Protein AF-0000000065951188 (afdb_homodimer)

Secondary structure (DSSP, 8-state):
-------PPP--HHHHHHHHHHHHHHHHHHHHHHHHH--SHHHHTT--EEEEEEETTS-EEEE-TTS-HHHHTTHHHHHHHHHHHHHHTT----TT-EEEE--GGGT-SSTTEEEEEEEEEETTEEEEEEEEEEE-S-SS-SSSSSS------SGGGG-----SEEEEETTEE-HHHHHHHHHT-SSHHHHHHHHHHHHHHHHHHHHHHHHHHHHH-HHHHHHHHHHHHHHHHHHHHHHHHTSPSEEEEEEEEEEE-TT-S-GGGEEEEEEEEEEEETTEEEEE-TTPPBP-TTSTT---IIIIIHHHHHHHHHHHHS-HHHH-----SGGGGTTEEEE--TTBTTBPPTTS--TT-HHHHHHHHHHHHHHHTTT-GGG-BSPPBPPEEEEEEEEETTEEEEEEEEE-BBPPPBTTBPPPSSB--TT---PPPPHHHHHHHSSEEEEEEEEPSS-PPPSSBPPPPPEEEEEEESSSEEEEEEE--SSSPPPPBTTPPP-B--EEEEE-TTT-PEEEE-SEEEEEEE-TT-EEEEE--BPPPBS-GGGS-HHHHHHHHHTTSS-HHHHHHHH---B-TTS-B-HHHHHHHHH-/-------PPP--HHHHHHHHHHHHHHHHHHHHHHHHH--SHHHHTT--EEEEEEETTS-EEEE-TTS-HHHHTTHHHHHHHHHHHHHHTT----TT-EEEE--GGGT-SSTTEEEEEEEEEETTEEEEEEEEEEE-S-SS-SSSSSS------SGGGG----SSEEEEETTEE-HHHHHHHHHT-SSHHHHHHHHHHHHHHHHHHHHHHHHHHHHH-HHHHHHHHHHHHHHHHHHHHHHHHTSPSEEEEEEEEEEE-TT-S-GGGEEEEEEEEEEEETTEEEEE-TTPPBP-TTSTT---IIIIIHHHHHHHHHHHHS-HHHH-----SGGGGTTEEEE--TTBTTBPPTTS--TT-HHHHHHHHHHHHHHHTTT-GGG-BSPPBPPEEEEEEEEETTEEEEEEEEE-BBPPPBTTBPPPSSB--TT---PPPPHHHHHHHSSEEEEEEEEPSS-PPPSSBPPPPPEEEEEEESSSEEEEEEE--SSSPPPPBTTPPP-B--EEEEE-TTT-PEEEE-SEEEEEEE-TT-EEEEE--BPPPBS-GGGS-HHHHHHHHHTTSS-HHHHHHHH---B-TTS-B-HHHHHHHHH-

GO terms:
  GO:0016810 hydrolase activity, acting on carbon-nitrogen (but not peptide) bonds (F, IDA)

Organism: Pseudomonas sp. (strain NS671) (NCBI:txid29441)

pLDDT: mean 92.4, std 9.3, range [25.02, 98.88]

Nearest PDB structures (foldseek):
  5m45-assembly2_G  TM=9.048E-01  e=1.037E-41  Xanthobacter autotrophicus Py2
  6yra-assembly2_D  TM=8.981E-01  e=4.376E-41  Pseudomonas 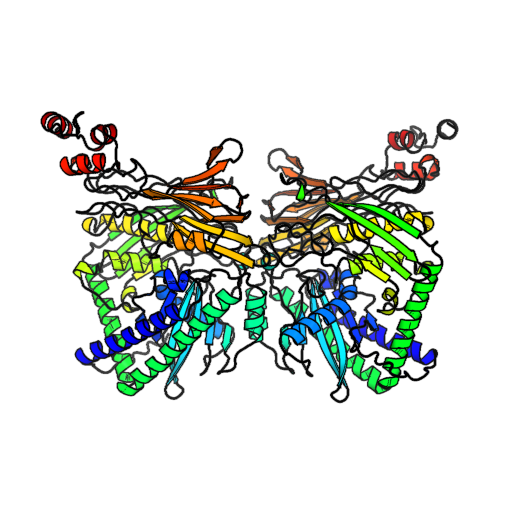jessenii
  5l9w-assembly1_A  TM=8.797E-01  e=6.246E-40  Aromatoleum aromaticum EbN1
  5svc-assembly1_D  TM=8.847E-01  e=2.854E-38  Xanthobacter autotrophicus Py2
  5svb-assembly1_D  TM=8.458E-01  e=1.491E-35  Xanthobacter autotrophicus Py2

Sequence (1184 aa):
MSKIHTDLKKIDPITVQVVLGSLENVAVEMGHKLARMSYSSIIRESEDFGCALVDVRGQQLCESSHSTPLQSGPIPGYIKGIREIMEDRNDTFNQGDVIMHNSPYHGASHGPDVGFCIPVFYKDELIGFSVTTAHHLDIGSSTPGSCGIVDAVDAYAEGLQFKAIKVYDQGVKNRYVWDILKDNIRAPKLVVGDMEAQIAAARIGAQRYIEIIEKYGLDTVQAASEELMNYSEKMMRDAIKKLPDGEYTAEGFLDGYLDSDDPAKKDLRINVTVKVDGSDLTVDLTGTSPQVTDKPINMPLLGTVDIAIYLTLRSILLDSTVYGNFPQNSGLIRPIKIVAPKGTLCNPIFPAPTIARFNSGNAVADTLMKALAQVVPHQVSAGVGNLQVVAFSGQSNENYWVYMDIMEGSYGGRYGKDGMDAVDTLYANTRNNPIEDIESHYPLRVNRYELRDNDSAPGKWRGGIGSIREVSFLADGSFSVEADGHKYAPWGFDDGQDGYVGSLSIRDNETNELVQLPSKLPNRHAQSGSTIQLVGPCGGGYGNPLEREPEKVLSDYLDGFITKEKALVEYGVTITDSEEIDYEKTNELRKVMSKIHTDLKKIDPITVQVVLGSLENVAVEMGHKLARMSYSSIIRESEDFGCALVDVRGQQLCESSHSTPLQSGPIPGYIKGIREIMEDRNDTFNQGDVIMHNSPYHGASHGPDVGFCIPVFYKDELIGFSVTTAHHLDIGSSTPGSCGIVDAVDAYAEGLQFKAIKVYDQGVKNRYVWDILKDNIRAPKLVVGDMEAQIAAARIGAQRYIEIIEKYGLDTVQAASEELMNYSEKMMRDAIKKLPDGEYTAEGFLDGYLDSDDPAKKDLRINVTVKVDGSDLTVDLTGTSPQVTDKPINMPLLGTVDIAIYLTLRSILLDSTVYGNFPQNSGLIRPIKIVAPKGTLCNPIFPAPTIARFNSGNAVADTLMKALAQVVPHQVSAGVGNLQVVAFSGQSNENYWVYMDIMEGSYGGRYGKDGMDAVDTLYANTRNNPIEDIESHYPLRVNRYELRDNDSAPGKWRGGIGSIREVSFLADGSFSVEADGHKYAPWGFDDGQDGYVGSLSIRDNETNELVQLPSKLPNRHAQSGSTIQLVGPCGGGYGNPLEREPEKVLSDYLDGFITKEKALVEYGVTITDSEEIDYEKTNELRKV

InterPro domains:
  IPR003692 Hydantoinase B/oxoprolinase [PF02538] (12-545)
  IPR045079 Oxoprolinase-like [PTHR11365] (10-503)

Radius of gyration: 34.6 Å; Cα contacts (8 Å, |Δi|>4): 3340; chains: 2; bounding box: 77×98×85 Å

Solvent-accessible surface area (backbone atoms only — not comparable to full-atom values): 55674 Å² total; per-residue (Å²): 131,81,77,77,74,67,85,66,68,92,74,60,69,65,58,34,50,52,51,48,51,52,47,36,49,40,16,38,50,24,41,52,47,26,33,70,52,28,68,41,56,55,35,43,70,26,30,42,23,12,21,30,39,26,38,66,87,36,43,38,68,24,45,18,86,68,31,26,59,60,34,39,57,18,45,38,31,33,48,50,25,35,51,52,53,31,55,76,64,73,53,79,91,48,68,49,28,32,28,35,31,14,36,29,93,35,10,16,45,22,46,39,34,40,29,38,40,27,58,29,65,58,96,89,34,77,56,22,32,9,33,21,26,34,58,35,65,48,44,27,22,41,50,85,36,48,46,16,47,49,62,26,42,23,43,45,13,58,20,62,46,36,75,55,33,58,49,17,59,60,62,42,72,38,61,61,59,53,49,41,53,44,65,33,25,86,53,32,69,48,45,50,42,30,49,50,20,37,50,54,19,17,50,50,33,34,53,51,50,51,50,51,30,71,72,63,32,59,68,49,52,52,31,33,51,49,49,52,25,51,50,32,27,48,54,42,26,55,45,42,47,71,47,75,68,44,75,31,66,29,71,33,71,41,33,53,40,75,86,50,91,49,68,84,45,25,70,37,44,41,26,32,31,40,34,36,55,60,45,36,36,34,44,33,30,66,80,33,31,64,40,45,60,55,29,8,53,17,26,27,34,50,18,30,42,51,44,25,47,52,52,44,49,42,56,48,64,52,32,45,89,78,70,39,90,66,81,65,37,52,19,53,49,67,47,53,44,77,42,54,56,79,47,13,29,54,16,50,50,87,54,39,8,32,57,37,24,64,55,51,36,45,45,52,30,50,20,44,50,56,18,46,34,79,79,42,52,72,57,35,58,21,24,50,13,43,41,37,32,35,18,39,35,38,62,60,88,94,39,72,49,71,46,80,43,67,44,35,2,3,31,11,1,24,69,95,37,59,19,51,56,51,32,52,48,82,66,46,71,59,56,76,77,56,67,68,59,48,49,72,74,40,66,40,41,78,79,38,79,44,69,49,73,49,48,49,12,49,14,40,16,30,13,2,34,6,30,32,38,26,41,30,29,71,39,55,33,31,35,14,25,36,34,39,24,56,76,52,45,16,43,37,29,75,70,15,33,49,22,36,48,23,49,35,28,35,39,36,83,87,77,65,41,74,41,80,48,63,48,54,34,63,62,42,78,35,52,54,70,33,32,35,38,40,36,31,8,7,0,0,0,19,28,41,21,63,69,30,54,61,67,56,52,51,48,36,37,75,72,44,35,35,46,69,64,47,35,34,74,62,35,31,32,41,63,44,96,87,72,41,77,38,62,69,62,18,51,57,55,60,72,106,131,81,79,76,75,68,83,65,68,92,74,57,70,66,58,34,50,52,51,49,52,53,46,36,49,39,15,38,50,23,41,52,46,26,34,71,53,28,68,39,58,55,35,44,70,28,29,41,23,12,21,31,38,25,38,66,88,36,43,38,68,23,46,17,85,69,31,26,58,60,35,39,58,17,46,38,32,34,48,51,26,34,51,53,53,31,54,76,64,74,52,80,92,47,68,47,29,32,29,34,32,13,36,28,92,33,8,17,43,21,46,38,34,39,30,39,40,26,59,27,65,59,97,90,34,77,56,22,33,10,31,21,26,33,60,34,64,50,43,26,21,43,49,86,38,48,47,16,47,50,63,25,42,22,43,46,13,57,19,62,45,36,76,54,34,58,48,17,58,59,62,42,70,38,62,60,58,53,51,42,51,44,65,33,25,87,54,31,70,46,46,51,43,30,50,51,20,37,49,54,20,19,49,49,34,34,52,52,51,51,50,51,30,70,72,62,32,61,68,51,51,54,32,33,50,51,51,53,26,49,48,33,27,48,52,44,26,54,44,41,45,71,46,76,67,46,76,32,65,28,72,33,70,42,33,55,40,75,84,50,90,50,68,87,47,23,69,37,43,41,25,32,31,42,34,36,54,62,46,36,37,35,44,33,31,64,78,32,31,63,39,44,59,55,29,8,53,17,26,26,34,49,18,29,43,50,44,24,47,51,51,47,49,42,55,47,62,53,33,45,91,79,69,39,88,67,80,64,38,52,21,55,51,67,47,53,45,78,43,55,57,77,46,13,31,53,16,49,50,88,53,39,8,33,57,37,26,65,55,51,36,43,44,52,30,51,20,44,49,56,16,46,33,79,79,43,53,73,57,35,57,21,25,50,13,43,41,38,32,35,16,39,35,38,62,60,88,93,41,74,48,72,46,80,44,67,43,35,1,3,31,12,1,24,70,93,36,60,19,50,55,51,33,51,49,83,66,45,70,58,57,74,76,56,66,68,57,48,46,72,73,38,65,40,42,78,79,39,80,46,69,49,75,48,48,50,12,49,14,38,17,30,13,2,33,6,31,32,39,27,42,30,29,70,40,55,31,29,34,14,25,37,36,38,24,54,76,52,46,16,41,37,28,75,71,15,33,50,22,36,47,22,51,36,30,34,39,36,82,86,77,66,41,75,41,80,47,64,47,54,33,62,63,43,77,37,50,54,68,32,34,36,36,40,36,31,8,5,0,0,0,18,27,41,21,63,69,30,54,63,68,57,54,50,50,37,36,76,72,44,35,35,46,70,64,47,35,34,74,62,35,30,32,40,62,44,97,87,71,42,76,38,60,70,61,19,51,56,54,58,72,105

Foldseek 3Di:
DPPPPPPADDADPVLLVVLLVLQQVLQQQLLVLLLVQADDCCCNPFVAKKKFWAWPQLWTLAIHPSYFLLHHVQSSQQVQLLVVVCVVVVHDADAQWWWKFADLQRRAFARQWIKIWHFADDPRHGTTIIMMIGGHQKQQALDGGLELAWFAQWAPRNHDGGRGHTCTDNNRGPVVVLVVRQVRIQCSVNRVSSVVSRVVSSVSSSVSVNVSCVVQNSSSSVSSSVVLLQVLLVLQLVLLQVFDFDKFKFKFWWQFFVPDPDPLRGGWMFIWIWGRDRSAIETERPPGRFADQGTAQATAQRSQQLSLLLQLSCCQRPPCVVNNDGGDIPSNCVRYHYHDDERHSNHYDPTRHHSHHQQVSVRSNQRNLVRCCVGRVQSGFFFKWWKKKKWWWDDDPPHIDIDIFIFAIWTHFHVPAAIAARAHDRSDHTDGDDQVVPVVPAQKHKPDWAWDFAFWWFALHIWYTGIKIKMFGQAKIWMGMAATQQPPFTCAEAQTHTGFGKFKWKQDPVPRDTHTDTRGGRTGIDGHGIMMMITIITHIYYHQLLNHDLVVLLVCCVVRNHDQVCCCPRHQWHADPVSHTPPVSSVVSSVD/DPPPPPPADDDDPVLLVVLLVLQQVLQQQLLVLLLVQADDCCCNPWVAKKKFWAWPVLWTLAIHPSYFLLHHVQSSQQVQLLVVVCVVVVHDADAQWWWKFADLQRRAFARQWIKIWHFADDPRHGTTIIMMIGGHQKQQALDGGLELAWFAQWAPRNHDGGRGHTCTDNNRGPVVVLVVRQVRIQCSVNRVSSVVSRVVSSVSSSVSVNVSCVVQNSSSSVSSSVVLLQVLLVLQLVLLQVFDFDKFKFKFWWQFFVPDPDPLRGGWMFIWIWGRDRSAIETERPPGRFADQGTAQATAQRSQQLSLLLQLSCCQRPPCVVNNDGGDIPSNCVRYHYHDDERHSNHYDPTRHHSHHQQVSVRSNQRSLVRCCVTRVQSGFFFKWWKKWKWWWDDDPPHIDIDIFIFAIWTHFHVPAAIAARAHDRSDHTDGDDQVVPVVPAQKHKPDWAWDFAFWWFALHIWYTGIKIKMFGQAKIWMGMAATQQPPFTCAEAQTHTGFGKFKWKQDPVPRDTHTDTRTGRTGIDGHGIMMMITIITHIYYHQLLNHDLVVLLVCCVVRNHDQVCCCPRHQWHADPVSDTPVVSSVVSSVD

Structure (mmCIF, N/CA/C/O backbone):
data_AF-0000000065951188-model_v1
#
loop_
_entity.id
_entity.type
_entity.pdbx_description
1 polymer 'Putative D-/L-hydantoinase subunit B'
#
loop_
_atom_site.group_PDB
_atom_site.id
_atom_site.type_symbol
_atom_site.label_atom_id
_atom_site.label_alt_id
_atom_site.label_comp_id
_atom_site.label_asym_id
_atom_site.label_entity_id
_atom_site.label_seq_id
_atom_site.pdbx_PDB_ins_code
_atom_site.Cartn_x
_atom_site.Cartn_y
_atom_site.Cartn_z
_atom_site.occupancy
_atom_site.B_iso_or_equiv
_atom_site.auth_seq_id
_atom_site.auth_comp_id
_atom_site.auth_asym_id
_atom_site.auth_atom_id
_atom_site.pdbx_PDB_model_num
ATOM 1 N N . MET A 1 1 ? -26.094 29.781 -5.23 1 25.14 1 MET A N 1
ATOM 2 C CA . MET A 1 1 ? -26.156 29.609 -3.781 1 25.14 1 MET A CA 1
ATOM 3 C C . MET A 1 1 ? -27 30.703 -3.137 1 25.14 1 MET A C 1
ATOM 5 O O . MET A 1 1 ? -26.656 31.891 -3.217 1 25.14 1 MET A O 1
ATOM 9 N N . SER A 1 2 ? -28.359 30.484 -3.201 1 27.8 2 SER A N 1
ATOM 10 C CA . SER A 1 2 ? -29.375 31.391 -2.684 1 27.8 2 SER A CA 1
ATOM 11 C C . SER A 1 2 ? -29 31.906 -1.297 1 27.8 2 SER A C 1
ATOM 13 O O . SER A 1 2 ? -28.562 31.141 -0.44 1 27.8 2 SER A O 1
ATOM 15 N N . LYS A 1 3 ? -28.641 33.062 -1.293 1 39.16 3 LYS A N 1
ATOM 16 C CA . LYS A 1 3 ? -28.453 33.844 -0.078 1 39.16 3 LYS A CA 1
ATOM 17 C C . LYS A 1 3 ? -29.594 33.656 0.905 1 39.16 3 LYS A C 1
ATOM 19 O O . LYS A 1 3 ? -30.703 34.156 0.697 1 39.16 3 LYS A O 1
ATOM 24 N N . ILE A 1 4 ? -29.719 32.438 1.547 1 35.75 4 ILE A N 1
ATOM 25 C CA . ILE A 1 4 ? -30.719 32.312 2.602 1 35.75 4 ILE A CA 1
ATOM 26 C C . ILE A 1 4 ? -30.547 33.438 3.625 1 35.75 4 ILE A C 1
ATOM 28 O O . ILE A 1 4 ? -29.562 33.438 4.375 1 35.75 4 ILE A O 1
ATOM 32 N N . HIS A 1 5 ? -30.781 34.562 3.379 1 38.03 5 HIS A N 1
ATOM 33 C CA . HIS A 1 5 ? -30.938 35.625 4.363 1 38.03 5 HIS A CA 1
ATOM 34 C C . HIS A 1 5 ? -31.938 35.25 5.441 1 38.03 5 HIS A C 1
ATOM 36 O O . HIS A 1 5 ? -33.156 35.438 5.27 1 38.03 5 HIS A O 1
ATOM 42 N N . THR A 1 6 ? -31.859 34.125 6.078 1 41.78 6 THR A N 1
ATOM 43 C CA . THR A 1 6 ? -32.812 33.906 7.152 1 41.78 6 THR A CA 1
ATOM 44 C C . THR A 1 6 ? -32.719 35.031 8.195 1 41.78 6 THR A C 1
ATOM 46 O O . THR A 1 6 ? -31.641 35.344 8.664 1 41.78 6 THR A O 1
ATOM 49 N N . ASP A 1 7 ? -33.594 35.875 8.211 1 48.75 7 ASP A N 1
ATOM 50 C CA . ASP A 1 7 ? -33.844 36.906 9.234 1 48.75 7 ASP A CA 1
ATOM 51 C C . ASP A 1 7 ? -33.625 36.312 10.633 1 48.75 7 ASP A C 1
ATOM 53 O O . ASP A 1 7 ? -34.438 35.531 11.117 1 48.75 7 ASP A O 1
ATOM 57 N N . LEU A 1 8 ? -32.469 36.219 11.078 1 60.25 8 LEU A N 1
ATOM 58 C CA . LEU A 1 8 ? -32.156 35.625 12.383 1 60.25 8 LEU A CA 1
ATOM 59 C C . LEU A 1 8 ? -32.656 36.531 13.5 1 60.25 8 LEU A C 1
ATOM 61 O O . LEU A 1 8 ? -32.656 37.75 13.359 1 60.25 8 LEU A O 1
ATOM 65 N N . LYS A 1 9 ? -33.469 36.094 14.555 1 66.44 9 LYS A N 1
ATOM 66 C CA . LYS A 1 9 ? -34 36.688 15.766 1 66.44 9 LYS A CA 1
ATOM 67 C C . LYS A 1 9 ? -32.938 37.438 16.531 1 66.44 9 LYS A C 1
ATOM 69 O O . LYS A 1 9 ? -31.781 37 16.609 1 66.44 9 LYS A O 1
ATOM 74 N N . LYS A 1 10 ? -33.156 38.719 16.953 1 78.12 10 LYS A N 1
ATOM 75 C CA . LYS A 1 10 ? -32.281 39.469 17.844 1 78.12 10 LYS A CA 1
ATOM 76 C C . LYS A 1 10 ? -32.125 38.75 19.188 1 78.12 10 LYS A C 1
ATOM 78 O O . LYS A 1 10 ? -33.125 38.312 19.781 1 78.12 10 LYS A O 1
ATOM 83 N N . ILE A 1 11 ? -30.906 38.312 19.531 1 85.19 11 ILE A N 1
ATOM 84 C CA . ILE A 1 11 ? -30.672 37.5 20.734 1 85.19 11 ILE A CA 1
ATOM 85 C C . ILE A 1 11 ? -29.859 38.312 21.734 1 85.19 11 ILE A C 1
ATOM 87 O O . ILE A 1 11 ? -28.969 39.094 21.359 1 85.19 11 ILE A O 1
ATOM 91 N N . ASP A 1 12 ? -30.172 38.281 23 1 90.19 12 ASP A N 1
ATOM 92 C CA . ASP A 1 12 ? -29.469 39 24.047 1 90.19 12 ASP A CA 1
ATOM 93 C C . ASP A 1 12 ? -28.078 38.406 24.297 1 90.19 12 ASP A C 1
ATOM 95 O O . ASP A 1 12 ? -27.906 37.188 24.203 1 90.19 12 ASP A O 1
ATOM 99 N N . PRO A 1 13 ? -27.109 39.188 24.609 1 90 13 PRO A N 1
ATOM 100 C CA . PRO A 1 13 ? -25.719 38.781 24.781 1 90 13 PRO A CA 1
ATOM 101 C C . PRO A 1 13 ? -25.547 37.688 25.844 1 90 13 PRO A C 1
ATOM 103 O O . PRO A 1 13 ? -24.656 36.844 25.75 1 90 13 PRO A O 1
ATOM 106 N N . ILE A 1 14 ? -26.328 37.75 26.812 1 92.31 14 ILE A N 1
ATOM 107 C CA . ILE A 1 14 ? -26.234 36.75 27.891 1 92.31 14 ILE A CA 1
ATOM 108 C C . ILE A 1 14 ? -26.578 35.375 27.359 1 92.31 14 ILE A C 1
ATOM 110 O O . ILE A 1 14 ? -25.891 34.406 27.656 1 92.31 14 ILE A O 1
ATOM 114 N N . THR A 1 15 ? -27.609 35.344 26.656 1 92.69 15 THR A N 1
ATOM 115 C CA . THR A 1 15 ? -28.016 34.062 26.047 1 92.69 15 THR A CA 1
ATOM 116 C C . THR A 1 15 ? -26.922 33.562 25.109 1 92.69 15 THR A C 1
ATOM 118 O O . THR A 1 15 ? -26.672 32.344 25.062 1 92.69 15 THR A O 1
ATOM 121 N N . VAL A 1 16 ? -26.344 34.406 24.391 1 92.75 16 VAL A N 1
ATOM 122 C CA . VAL A 1 16 ? -25.266 34.031 23.469 1 92.75 16 VAL A CA 1
ATOM 123 C C . VAL A 1 16 ? -24.141 33.375 24.25 1 92.75 16 VAL A C 1
ATOM 125 O O . VAL A 1 16 ? -23.625 32.312 23.859 1 92.75 16 VAL A O 1
ATOM 128 N N . GLN A 1 17 ? -23.828 33.875 25.359 1 91.25 17 GLN A N 1
ATOM 129 C CA . GLN A 1 17 ? -22.734 33.375 26.172 1 91.25 17 GLN A CA 1
ATOM 130 C C . GLN A 1 17 ? -23.094 32.031 26.781 1 91.25 17 GLN A C 1
ATOM 132 O O . GLN A 1 17 ? -22.234 31.141 26.906 1 91.25 17 GLN A O 1
ATOM 137 N N . VAL A 1 18 ? -24.281 31.938 27.156 1 93.19 18 VAL A N 1
ATOM 138 C CA . VAL A 1 18 ? -24.719 30.688 27.766 1 93.19 18 VAL A CA 1
ATOM 139 C C . VAL A 1 18 ? -24.719 29.578 26.734 1 93.19 18 VAL A C 1
ATOM 141 O O . VAL A 1 18 ? -24.312 28.453 27.031 1 93.19 18 VAL A O 1
ATOM 144 N N . VAL A 1 19 ? -25.203 29.875 25.562 1 93.5 19 VAL A N 1
ATOM 145 C CA . VAL A 1 19 ? -25.188 28.891 24.484 1 93.5 19 VAL A CA 1
ATOM 146 C C . VAL A 1 19 ? -23.75 28.516 24.141 1 93.5 19 VAL A C 1
ATOM 148 O O . VAL A 1 19 ? -23.438 27.344 23.938 1 93.5 19 VAL A O 1
ATOM 151 N N . LEU A 1 20 ? -22.906 29.5 24.062 1 91.88 20 LEU A N 1
ATOM 152 C CA . LEU A 1 20 ? -21.484 29.25 23.812 1 91.88 20 LEU A CA 1
ATOM 153 C C . LEU A 1 20 ? -20.906 28.297 24.844 1 91.88 20 LEU A C 1
ATOM 155 O O . LEU A 1 20 ? -20.234 27.328 24.5 1 91.88 20 LEU A O 1
ATOM 159 N N . GLY A 1 21 ? -21.109 28.609 26.047 1 92.5 21 GLY A N 1
ATOM 160 C CA . GLY A 1 21 ? -20.625 27.766 27.109 1 92.5 21 GLY A CA 1
ATOM 161 C C . GLY A 1 21 ? -21.109 26.328 27.016 1 92.5 21 GLY A C 1
ATOM 162 O O . GLY A 1 21 ? -20.359 25.391 27.266 1 92.5 21 GLY A O 1
ATOM 163 N N . SER A 1 22 ? -22.391 26.203 26.688 1 95.31 22 SER A N 1
ATOM 164 C CA . SER A 1 22 ? -22.969 24.875 26.531 1 95.31 22 SER A CA 1
ATOM 165 C C . SER A 1 22 ? -22.312 24.109 25.391 1 95.31 22 SER A C 1
ATOM 167 O O . SER A 1 22 ? -22 22.922 25.547 1 95.31 22 SER A O 1
ATOM 169 N N . LEU A 1 23 ? -22.156 24.766 24.312 1 94.5 23 LEU A N 1
ATOM 170 C CA . LEU A 1 23 ? -21.531 24.141 23.156 1 94.5 23 LEU A CA 1
ATOM 171 C C . LEU A 1 23 ? -20.094 23.734 23.453 1 94.5 23 LEU A C 1
ATOM 173 O O . LEU A 1 23 ? -19.672 22.625 23.125 1 94.5 23 LEU A O 1
ATOM 177 N N . GLU A 1 24 ? -19.328 24.578 24.016 1 93.25 24 GLU A N 1
ATOM 178 C CA . GLU A 1 24 ? -17.938 24.312 24.359 1 93.25 24 GLU A CA 1
ATOM 179 C C . GLU A 1 24 ? -17.812 23.125 25.328 1 93.25 24 GLU A C 1
ATOM 181 O O . GLU A 1 24 ? -16.906 22.312 25.203 1 93.25 24 GLU A O 1
ATOM 186 N N . ASN A 1 25 ? -18.703 23.109 26.25 1 94.62 25 ASN A N 1
ATOM 187 C CA . ASN A 1 25 ? -18.703 22.016 27.219 1 94.62 25 ASN A CA 1
ATOM 188 C C . ASN A 1 25 ? -18.922 20.672 26.547 1 94.62 25 ASN A C 1
ATOM 190 O O . ASN A 1 25 ? -18.344 19.672 26.953 1 94.62 25 ASN A O 1
ATOM 194 N N . VAL A 1 26 ? -19.797 20.656 25.594 1 96.12 26 VAL A N 1
ATOM 195 C CA . VAL A 1 26 ? -20.062 19.422 24.859 1 96.12 26 VAL A CA 1
ATOM 196 C C . VAL A 1 26 ? -18.781 18.953 24.172 1 96.12 26 VAL A C 1
ATOM 198 O O . VAL A 1 26 ? -18.422 17.781 24.219 1 96.12 26 VAL A O 1
ATOM 201 N N . ALA A 1 27 ? -18.125 19.859 23.5 1 94.31 27 ALA A N 1
ATOM 202 C CA . ALA A 1 27 ? -16.891 19.516 22.781 1 94.31 27 ALA A CA 1
ATOM 203 C C . ALA A 1 27 ? -15.836 18.969 23.75 1 94.31 27 ALA A C 1
ATOM 205 O O . ALA A 1 27 ? -15.117 18.031 23.422 1 94.31 27 ALA A O 1
ATOM 206 N N . VAL A 1 28 ? -15.734 19.578 24.875 1 94.06 28 VAL A N 1
ATOM 207 C CA . VAL A 1 28 ? -14.781 19.141 25.891 1 94.06 28 VAL A CA 1
ATOM 208 C C . VAL A 1 28 ? -15.156 17.734 26.375 1 94.06 28 VAL A C 1
ATOM 210 O O . VAL A 1 28 ? -14.289 16.891 26.562 1 94.06 28 VAL A O 1
ATOM 213 N N . GLU A 1 29 ? -16.469 17.547 26.609 1 95.75 29 GLU A N 1
ATOM 214 C CA . GLU A 1 29 ? -16.953 16.234 27.016 1 95.75 29 GLU A CA 1
ATOM 215 C C . GLU A 1 29 ? -16.609 15.172 25.984 1 95.75 29 GLU A C 1
ATOM 217 O O . GLU A 1 29 ? -16.172 14.07 26.344 1 95.75 29 GLU A O 1
ATOM 222 N N . MET A 1 30 ? -16.828 15.461 24.734 1 95.94 30 MET A N 1
ATOM 223 C CA . MET A 1 30 ? -16.438 14.562 23.656 1 95.94 30 MET A CA 1
ATOM 224 C C . MET A 1 30 ? -14.961 14.203 23.734 1 95.94 30 MET A C 1
ATOM 226 O O . MET A 1 30 ? -14.594 13.031 23.641 1 95.94 30 MET A O 1
ATOM 230 N N . GLY A 1 31 ? -14.102 15.219 23.891 1 93.44 31 GLY A N 1
ATOM 231 C CA . GLY A 1 31 ? -12.664 15.008 23.969 1 93.44 31 GLY A CA 1
ATOM 232 C C . GLY A 1 31 ? -12.25 14.125 25.125 1 93.44 31 GLY A C 1
ATOM 233 O O . GLY A 1 31 ? -11.391 13.25 24.969 1 93.44 31 GLY A O 1
ATOM 234 N N . HIS A 1 32 ? -12.859 14.359 26.266 1 92.12 32 HIS A N 1
ATOM 235 C CA . HIS A 1 32 ? -12.562 13.555 27.453 1 92.12 32 HIS A CA 1
ATOM 236 C C . HIS A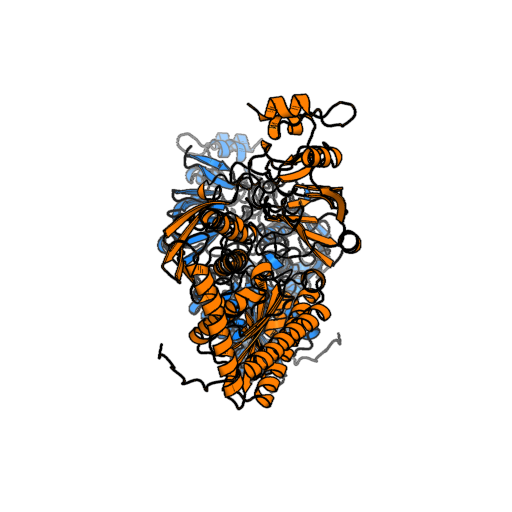 1 32 ? -12.938 12.094 27.219 1 92.12 32 HIS A C 1
ATOM 238 O O . HIS A 1 32 ? -12.188 11.188 27.609 1 92.12 32 HIS A O 1
ATOM 244 N N . LYS A 1 33 ? -14.07 11.922 26.688 1 91.75 33 LYS A N 1
ATOM 245 C CA . LYS A 1 33 ? -14.523 10.57 26.422 1 91.75 33 LYS A CA 1
ATOM 246 C C . LYS A 1 33 ? -13.586 9.859 25.438 1 91.75 33 LYS A C 1
ATOM 248 O O . LYS A 1 33 ? -13.258 8.695 25.625 1 91.75 33 LYS A O 1
ATOM 253 N N . LEU A 1 34 ? -13.258 10.547 24.391 1 91.94 34 LEU A N 1
ATOM 254 C CA . LEU A 1 34 ? -12.367 9.984 23.375 1 91.94 34 LEU A CA 1
ATOM 255 C C . LEU A 1 34 ? -11.016 9.633 23.984 1 91.94 34 LEU A C 1
ATOM 257 O O . LEU A 1 34 ? -10.492 8.539 23.75 1 91.94 34 LEU A O 1
ATOM 261 N N . ALA A 1 35 ? -10.422 10.477 24.734 1 87.62 35 ALA A N 1
ATOM 262 C CA . ALA A 1 35 ? -9.117 10.258 25.359 1 87.62 35 ALA A CA 1
ATOM 263 C C . ALA A 1 35 ? -9.164 9.07 26.312 1 87.62 35 ALA A C 1
ATOM 265 O O . ALA A 1 35 ? -8.227 8.273 26.375 1 87.62 35 ALA A O 1
ATOM 266 N N . ARG A 1 36 ? -10.211 8.922 27.016 1 87.56 36 ARG A N 1
ATOM 267 C CA . ARG A 1 36 ? -10.336 7.891 28.047 1 87.56 36 ARG A CA 1
ATOM 268 C C . ARG A 1 36 ? -10.586 6.523 27.422 1 87.56 36 ARG A C 1
ATOM 270 O O . ARG A 1 36 ? -10.18 5.496 27.969 1 87.56 36 ARG A O 1
ATOM 277 N N . MET A 1 37 ? -11.242 6.516 26.312 1 88.69 37 MET A N 1
ATOM 278 C CA . MET A 1 37 ? -11.68 5.25 25.734 1 88.69 37 MET A CA 1
ATOM 279 C C . MET A 1 37 ? -10.648 4.734 24.719 1 88.69 37 MET A C 1
ATOM 281 O O . MET A 1 37 ? -10.695 3.568 24.328 1 88.69 37 MET A O 1
ATOM 285 N N . SER A 1 38 ? -9.781 5.594 24.297 1 86.25 38 SER A N 1
ATOM 286 C CA . SER A 1 38 ? -8.852 5.215 23.25 1 86.25 38 SER A CA 1
ATOM 287 C C . SER A 1 38 ? -7.77 4.273 23.766 1 86.25 38 SER A C 1
ATOM 289 O O . SER A 1 38 ? -7.395 4.344 24.938 1 86.25 38 SER A O 1
ATOM 291 N N . TYR A 1 39 ? -7.246 3.43 22.969 1 77.31 39 TYR A N 1
ATOM 292 C CA . TYR A 1 39 ? -6.234 2.43 23.281 1 77.31 39 TYR A CA 1
ATOM 293 C C . TYR A 1 39 ? -4.832 2.955 23 1 77.31 39 TYR A C 1
ATOM 295 O O . TYR A 1 39 ? -3.885 2.65 23.719 1 77.31 39 TYR A O 1
ATOM 303 N N . SER A 1 40 ? -4.766 3.688 21.969 1 76.94 40 SER A N 1
ATOM 304 C CA . SER A 1 40 ? -3.453 4.125 21.5 1 76.94 40 SER A CA 1
ATOM 305 C C . SER A 1 40 ? -2.941 5.301 22.328 1 76.94 40 SER A C 1
ATOM 307 O O . SER A 1 40 ? -3.711 6.191 22.703 1 76.94 40 SER A O 1
ATOM 309 N N . SER A 1 41 ? -1.676 5.23 22.484 1 71.56 41 SER A N 1
ATOM 310 C CA . SER A 1 41 ? -1.028 6.293 23.25 1 71.56 41 SER A CA 1
ATOM 311 C C . SER A 1 41 ? -1.089 7.621 22.5 1 71.56 41 SER A C 1
ATOM 313 O O . SER A 1 41 ? -1.133 8.688 23.125 1 71.56 41 SER A O 1
ATOM 315 N N . ILE A 1 42 ? -1.122 7.613 21.25 1 72.31 42 ILE A N 1
ATOM 316 C CA . ILE A 1 42 ? -1.099 8.844 20.453 1 72.31 42 ILE A CA 1
ATOM 317 C C . ILE A 1 42 ? -2.381 9.633 20.703 1 72.31 42 ILE A C 1
ATOM 319 O O . ILE A 1 42 ? -2.363 10.867 20.719 1 72.31 42 ILE A O 1
ATOM 323 N N . ILE A 1 43 ? -3.479 8.945 20.891 1 75.44 43 ILE A N 1
ATOM 324 C CA . ILE A 1 43 ? -4.742 9.625 21.156 1 75.44 43 ILE A CA 1
ATOM 325 C C . ILE A 1 43 ? -4.867 9.898 22.656 1 75.44 43 ILE A C 1
ATOM 327 O O . ILE A 1 43 ? -5.191 11.023 23.062 1 75.44 43 ILE A O 1
ATOM 331 N N . ARG A 1 44 ? -4.414 8.961 23.406 1 75 44 ARG A N 1
ATOM 332 C CA . ARG A 1 44 ? -4.609 9.047 24.859 1 75 44 ARG A CA 1
ATOM 333 C C . ARG A 1 44 ? -3.609 10.016 25.484 1 75 44 ARG A C 1
ATOM 335 O O . ARG A 1 44 ? -3.982 10.852 26.297 1 75 44 ARG A O 1
ATOM 342 N N . GLU A 1 45 ? -2.34 9.867 25.047 1 69.25 45 GLU A N 1
ATOM 343 C CA . GLU A 1 45 ? -1.268 10.609 25.703 1 69.25 45 GLU A CA 1
ATOM 344 C C . GLU A 1 45 ? -0.905 11.867 24.922 1 69.25 45 GLU A C 1
ATOM 346 O O . GLU A 1 45 ? -0.689 12.93 25.5 1 69.25 45 GLU A O 1
ATOM 351 N N . SER A 1 46 ? -0.977 11.703 23.625 1 67.94 46 SER A N 1
ATOM 352 C CA . SER A 1 46 ? -0.529 12.836 22.812 1 67.94 46 SER A CA 1
ATOM 353 C C . SER A 1 46 ? -1.702 13.719 22.406 1 67.94 46 SER A C 1
ATOM 355 O O . SER A 1 46 ? -1.506 14.844 21.938 1 67.94 46 SER A O 1
ATOM 357 N N . GLU A 1 47 ? -2.936 13.273 22.578 1 74.56 47 GLU A N 1
ATOM 358 C CA . GLU A 1 47 ? -4.176 13.992 22.281 1 74.56 47 GLU A CA 1
ATOM 359 C C . GLU A 1 47 ? -4.242 14.414 20.828 1 74.56 47 GLU A C 1
ATOM 361 O O . GLU A 1 47 ? -4.594 15.555 20.516 1 74.56 47 GLU A O 1
ATOM 366 N N . ASP A 1 48 ? -3.812 13.555 20.047 1 81.81 48 ASP A N 1
ATOM 367 C CA . ASP A 1 48 ? -3.844 13.812 18.609 1 81.81 48 ASP A CA 1
ATOM 368 C C . ASP A 1 48 ? -5.211 13.469 18.016 1 81.81 48 ASP A C 1
ATOM 370 O O . ASP A 1 48 ? -5.332 12.547 17.203 1 81.81 48 ASP A O 1
ATOM 374 N N . PHE A 1 49 ? -6.211 14.266 18.453 1 91.12 49 PHE A N 1
ATOM 375 C CA . PHE A 1 49 ? -7.582 14.078 18 1 91.12 49 PHE A CA 1
ATOM 376 C C . PHE A 1 49 ? -8.32 15.406 17.938 1 91.12 49 PHE A C 1
ATOM 378 O O . PHE A 1 49 ? -7.801 16.438 18.375 1 91.12 49 PHE A O 1
ATOM 385 N N . GLY A 1 50 ? -9.461 15.398 17.312 1 94.06 50 GLY A N 1
ATOM 386 C CA . GLY A 1 50 ? -10.352 16.547 17.219 1 94.06 50 GLY A CA 1
ATOM 387 C C . GLY A 1 50 ? -11.805 16.188 17.469 1 94.06 50 GLY A C 1
ATOM 388 O O . GLY A 1 50 ? -12.258 15.102 17.094 1 94.06 50 GLY A O 1
ATOM 389 N N . CYS A 1 51 ? -12.492 17.078 18.188 1 95.81 51 CYS A N 1
ATOM 390 C CA . CYS A 1 51 ? -13.93 16.969 18.438 1 95.81 51 CYS A CA 1
ATOM 391 C C . CYS A 1 51 ? -14.625 18.297 18.188 1 95.81 51 CYS A C 1
ATOM 393 O O . CYS A 1 51 ? -14.188 19.344 18.703 1 95.81 51 CYS A O 1
ATOM 395 N N . ALA A 1 52 ? -15.664 18.234 17.438 1 96.5 52 ALA A N 1
ATOM 396 C CA . ALA A 1 52 ? -16.344 19.5 17.141 1 96.5 52 ALA A CA 1
ATOM 397 C C . ALA A 1 52 ? -17.812 19.25 16.797 1 96.5 52 ALA A C 1
ATOM 399 O O . ALA A 1 52 ? -18.188 18.141 16.375 1 96.5 52 ALA A O 1
ATOM 400 N N . LEU A 1 53 ? -18.625 20.234 17.062 1 97.19 53 LEU A N 1
ATOM 401 C CA . LEU A 1 53 ? -19.969 20.344 16.5 1 97.19 53 LEU A CA 1
ATOM 402 C C . LEU A 1 53 ? -20 21.312 15.328 1 97.19 53 LEU A C 1
ATOM 404 O O . LEU A 1 53 ? -19.328 22.359 15.359 1 97.19 53 LEU A O 1
ATOM 408 N N . VAL A 1 54 ? -20.656 20.906 14.328 1 96.88 54 VAL A N 1
ATOM 409 C CA . VAL A 1 54 ? -20.75 21.672 13.094 1 96.88 54 VAL A CA 1
ATOM 410 C C . VAL A 1 54 ? -22.219 21.875 12.727 1 96.88 54 VAL A C 1
ATOM 412 O O . VAL A 1 54 ? -23.047 20.969 12.891 1 96.88 54 VAL A O 1
ATOM 415 N N . ASP A 1 55 ? -22.562 23.031 12.266 1 96.12 55 ASP A N 1
ATOM 416 C CA . ASP A 1 55 ? -23.953 23.281 11.883 1 96.12 55 ASP A CA 1
ATOM 417 C C . ASP A 1 55 ? -24.25 22.719 10.492 1 96.12 55 ASP A C 1
ATOM 419 O O . ASP A 1 55 ? -23.391 22.062 9.891 1 96.12 55 ASP A O 1
ATOM 423 N N . VAL A 1 56 ? -25.422 22.922 10.016 1 95.81 56 VAL A N 1
ATOM 424 C CA . VAL A 1 56 ? -25.906 22.266 8.805 1 95.81 56 VAL A CA 1
ATOM 425 C C . VAL A 1 56 ? -25.156 22.844 7.59 1 95.81 56 VAL A C 1
ATOM 427 O O . VAL A 1 56 ? -25.031 22.156 6.566 1 95.81 56 VAL A O 1
ATOM 430 N N . ARG A 1 57 ? -24.625 24 7.742 1 93.19 57 ARG A N 1
ATOM 431 C CA . ARG A 1 57 ? -23.906 24.641 6.641 1 93.19 57 ARG A CA 1
ATOM 432 C C . ARG A 1 57 ? -22.438 24.234 6.641 1 93.19 57 ARG A C 1
ATOM 434 O O . ARG A 1 57 ? -21.672 24.641 5.75 1 93.19 57 ARG A O 1
ATOM 441 N N . GLY A 1 58 ? -22.016 23.484 7.648 1 93.5 58 GLY A N 1
ATOM 442 C CA . GLY A 1 58 ? -20.641 23.047 7.715 1 93.5 58 GLY A CA 1
ATOM 443 C C . GLY A 1 58 ? -19.75 23.969 8.516 1 93.5 58 GLY A C 1
ATOM 444 O O . GLY A 1 58 ? -18.516 23.844 8.477 1 93.5 58 GLY A O 1
ATOM 445 N N . GLN A 1 59 ? -20.297 24.891 9.211 1 94.56 59 GLN A N 1
ATOM 446 C CA . GLN A 1 59 ? -19.516 25.812 10.031 1 94.56 59 GLN A CA 1
ATOM 447 C C . GLN A 1 59 ? -19.281 25.25 11.43 1 94.56 59 GLN A C 1
ATOM 449 O O . GLN A 1 59 ? -20.219 24.75 12.07 1 94.56 59 GLN A O 1
ATOM 454 N N . GLN A 1 60 ? -18.078 25.328 11.805 1 95.12 60 GLN A N 1
ATOM 455 C CA . GLN A 1 60 ? -17.703 24.828 13.125 1 95.12 60 GLN A CA 1
ATOM 456 C C . GLN A 1 60 ? -18.266 25.719 14.227 1 95.12 60 GLN A C 1
ATOM 458 O O . GLN A 1 60 ? -18.016 26.922 14.242 1 95.12 60 GLN A O 1
ATOM 463 N N . LEU A 1 61 ? -19 25.156 15.172 1 93.62 61 LEU A N 1
ATOM 464 C CA . LEU A 1 61 ? -19.641 25.891 16.266 1 93.62 61 LEU A CA 1
ATOM 465 C C . LEU A 1 61 ? -18.719 25.953 17.469 1 93.62 61 LEU A C 1
ATOM 467 O O . LEU A 1 61 ? -18.672 26.969 18.188 1 93.62 61 LEU A O 1
ATOM 471 N N . CYS A 1 62 ? -18.094 24.859 17.703 1 90.06 62 CYS A N 1
ATOM 472 C CA . CYS A 1 62 ? -17.188 24.734 18.828 1 90.06 62 CYS A CA 1
ATOM 473 C C . CYS A 1 62 ? -16.203 23.578 18.594 1 90.06 62 CYS A C 1
ATOM 475 O O . CYS A 1 62 ? -16.438 22.719 17.734 1 90.06 62 CYS A O 1
ATOM 477 N N . GLU A 1 63 ? -15.102 23.594 19.328 1 89.44 63 GLU A N 1
ATOM 478 C CA . GLU A 1 63 ? -14.117 22.516 19.312 1 89.44 63 GLU A CA 1
ATOM 479 C C . GLU A 1 63 ? -13.547 22.297 20.719 1 89.44 63 GLU A C 1
ATOM 481 O O . GLU A 1 63 ? -13.57 23.188 21.562 1 89.44 63 GLU A O 1
ATOM 486 N N . SER A 1 64 ? -13.094 21.156 20.891 1 87.44 64 SER A N 1
ATOM 487 C CA . SER A 1 64 ? -12.523 20.828 22.188 1 87.44 64 SER A CA 1
ATOM 488 C C . SER A 1 64 ? -11.195 21.547 22.406 1 87.44 64 SER A C 1
ATOM 490 O O . SER A 1 64 ? -10.359 21.609 21.5 1 87.44 64 SER A O 1
ATOM 492 N N . SER A 1 65 ? -11.023 22.031 23.609 1 79.38 65 SER A N 1
ATOM 493 C CA . SER A 1 65 ? -9.758 22.656 23.969 1 79.38 65 SER A CA 1
ATOM 494 C C . SER A 1 65 ? -8.633 21.641 24.062 1 79.38 65 SER A C 1
ATOM 496 O O . SER A 1 65 ? -7.457 22 24.094 1 79.38 65 SER A O 1
ATOM 498 N N . HIS A 1 66 ? -8.977 20.422 24.062 1 78.06 66 HIS A N 1
ATOM 499 C CA . HIS A 1 66 ? -7.992 19.344 24.141 1 78.06 66 HIS A CA 1
ATOM 500 C C . HIS A 1 66 ? -7.551 18.891 22.75 1 78.06 66 HIS A C 1
ATOM 502 O O . HIS A 1 66 ? -6.629 18.078 22.625 1 78.06 66 HIS A O 1
ATOM 508 N N . SER A 1 67 ? -8.188 19.438 21.812 1 81.75 67 SER A N 1
ATOM 509 C CA . SER A 1 67 ? -7.891 19.031 20.438 1 81.75 67 SER A CA 1
ATOM 510 C C . SER A 1 67 ? -6.676 19.781 19.906 1 81.75 67 SER A C 1
ATOM 512 O O . SER A 1 67 ? -6.383 20.891 20.328 1 81.75 67 SER A O 1
ATOM 514 N N . THR A 1 68 ? -5.965 19.078 19.078 1 82.94 68 THR A N 1
ATOM 515 C CA . THR A 1 68 ? -4.902 19.75 18.359 1 82.94 68 THR A CA 1
ATOM 516 C C . THR A 1 68 ? -5.469 20.516 17.156 1 82.94 68 THR A C 1
ATOM 518 O O . THR A 1 68 ? -6.445 20.062 16.547 1 82.94 68 THR A O 1
ATOM 521 N N . PRO A 1 69 ? -4.891 21.594 16.828 1 84.25 69 PRO A N 1
ATOM 522 C CA . PRO A 1 69 ? -5.391 22.375 15.711 1 84.25 69 PRO A CA 1
ATOM 523 C C . PRO A 1 69 ? -5.422 21.594 14.406 1 84.25 69 PRO A C 1
ATOM 525 O O . PRO A 1 69 ? -6.332 21.766 13.586 1 84.25 69 PRO A O 1
ATOM 528 N N . LEU A 1 70 ? -4.531 20.703 14.227 1 87 70 LEU A N 1
ATOM 529 C CA . LEU A 1 70 ? -4.457 19.953 12.984 1 87 70 LEU A CA 1
ATOM 530 C C . LEU A 1 70 ? -5.555 18.891 12.922 1 87 70 LEU A C 1
ATOM 532 O O . LEU A 1 70 ? -5.824 18.328 11.859 1 87 70 LEU A O 1
ATOM 536 N N . GLN A 1 71 ? -6.164 18.656 13.992 1 90.62 71 GLN A N 1
ATOM 537 C CA . GLN A 1 71 ? -7.242 17.672 14 1 90.62 71 GLN A CA 1
ATOM 538 C C . GLN A 1 71 ? -8.609 18.359 14.008 1 90.62 71 GLN A C 1
ATOM 540 O O . GLN A 1 71 ? -9.531 17.922 13.328 1 90.62 71 GLN A O 1
ATOM 545 N N . SER A 1 72 ? -8.734 19.406 14.789 1 90.56 72 SER A N 1
ATOM 546 C CA . SER A 1 72 ? -10.031 20.062 14.898 1 90.56 72 SER A CA 1
ATOM 547 C C . SER A 1 72 ? -10.242 21.047 13.75 1 90.56 72 SER A C 1
ATOM 549 O O . SER A 1 72 ? -11.359 21.219 13.266 1 90.56 72 SER A O 1
ATOM 551 N N . GLY A 1 73 ? -9.188 21.672 13.367 1 91.88 73 GLY A N 1
ATOM 552 C CA . GLY A 1 73 ? -9.266 22.703 12.344 1 91.88 73 GLY A CA 1
ATOM 553 C C . GLY A 1 73 ? -9.867 22.203 11.039 1 91.88 73 GLY A C 1
ATOM 554 O O . GLY A 1 73 ? -10.703 22.875 10.438 1 91.88 73 GLY A O 1
ATOM 555 N N . PRO A 1 74 ? -9.523 21.016 10.664 1 95.25 74 PRO A N 1
ATOM 556 C CA . PRO A 1 74 ? -9.945 20.531 9.352 1 95.25 74 PRO A CA 1
ATOM 557 C C . PRO A 1 74 ? -11.391 20.047 9.344 1 95.25 74 PRO A C 1
ATOM 559 O O . PRO A 1 74 ? -11.938 19.734 8.281 1 95.25 74 PRO A O 1
ATOM 562 N N . ILE A 1 75 ? -12.047 19.984 10.422 1 97.12 75 ILE A N 1
ATOM 563 C CA . ILE A 1 75 ? -13.328 19.312 10.539 1 97.12 75 ILE A CA 1
ATOM 564 C C . ILE A 1 75 ? -14.344 19.953 9.594 1 97.12 75 ILE A C 1
ATOM 566 O O . ILE A 1 75 ? -15.094 19.25 8.914 1 97.12 75 ILE A O 1
ATOM 570 N N . PRO A 1 76 ? -14.43 21.297 9.469 1 96.81 76 PRO A N 1
ATOM 571 C CA . PRO A 1 76 ? -15.32 21.859 8.438 1 96.81 76 PRO A CA 1
ATOM 572 C C . PRO A 1 76 ? -14.984 21.344 7.039 1 96.81 76 PRO A C 1
ATOM 574 O O . PRO A 1 76 ? -15.891 21.125 6.23 1 96.81 76 PRO A O 1
ATOM 577 N N . GLY A 1 77 ? -13.703 21.234 6.793 1 96.94 77 GLY A N 1
ATOM 578 C CA . GLY A 1 77 ? -13.281 20.656 5.523 1 96.94 77 GLY A CA 1
ATOM 579 C C . GLY A 1 77 ? -13.758 19.234 5.324 1 96.94 77 GLY A C 1
ATOM 580 O O . GLY A 1 77 ? -14.195 18.859 4.23 1 96.94 77 GLY A O 1
ATOM 581 N N . TYR A 1 78 ? -13.68 18.391 6.379 1 98.06 78 TYR A N 1
ATOM 582 C CA . TYR A 1 78 ? -14.203 17.031 6.328 1 98.06 78 TYR A CA 1
ATOM 583 C C . TYR A 1 78 ? -15.656 17.031 5.887 1 98.06 78 TYR A C 1
ATOM 585 O O . TYR A 1 78 ? -16.047 16.25 5.008 1 98.06 78 TYR A O 1
ATOM 593 N N . ILE A 1 79 ? -16.469 17.891 6.531 1 98.19 79 ILE A N 1
ATOM 594 C CA . ILE A 1 79 ? -17.906 17.938 6.25 1 98.19 79 ILE A CA 1
ATOM 595 C C . ILE A 1 79 ? -18.141 18.344 4.797 1 98.19 79 ILE A C 1
ATOM 597 O O . ILE A 1 79 ? -18.984 17.766 4.109 1 98.19 79 ILE A O 1
ATOM 601 N N . LYS A 1 80 ? -17.422 19.344 4.359 1 97.75 80 LYS A N 1
ATOM 602 C CA . LYS A 1 80 ? -17.531 19.766 2.967 1 97.75 80 LYS A CA 1
ATOM 603 C C . LYS A 1 80 ? -17.203 18.609 2.016 1 97.75 80 LYS A C 1
ATOM 605 O O . LYS A 1 80 ? -17.938 18.375 1.05 1 97.75 80 LYS A O 1
ATOM 610 N N . GLY A 1 81 ? -16.078 17.953 2.252 1 98.12 81 GLY A N 1
ATOM 611 C CA . GLY A 1 81 ? -15.688 16.812 1.434 1 98.12 81 GLY A CA 1
ATOM 612 C C . GLY A 1 81 ? -16.703 15.703 1.436 1 98.12 81 GLY A C 1
ATOM 613 O O . GLY A 1 81 ? -17.047 15.156 0.382 1 98.12 81 GLY A O 1
ATOM 614 N N . ILE A 1 82 ? -17.219 15.352 2.598 1 98.5 82 ILE A N 1
ATOM 615 C CA . ILE A 1 82 ? -18.234 14.305 2.74 1 98.5 82 ILE A CA 1
ATOM 616 C C . ILE A 1 82 ? -19.469 14.664 1.921 1 98.5 82 ILE A C 1
ATOM 618 O O . ILE A 1 82 ? -20 13.828 1.179 1 98.5 82 ILE A O 1
ATOM 622 N N . ARG A 1 83 ? -19.922 15.891 2.049 1 98.19 83 ARG A N 1
ATOM 623 C CA . ARG A 1 83 ? -21.094 16.344 1.312 1 98.19 83 ARG A CA 1
ATOM 624 C C . ARG A 1 83 ? -20.891 16.219 -0.192 1 98.19 83 ARG A C 1
ATOM 626 O O . ARG A 1 83 ? -21.781 15.773 -0.915 1 98.19 83 ARG A O 1
ATOM 633 N N . GLU A 1 84 ? -19.75 16.641 -0.633 1 97.94 84 GLU A N 1
ATOM 634 C CA . GLU A 1 84 ? -19.438 16.578 -2.055 1 97.94 84 GLU A CA 1
ATOM 635 C C . GLU A 1 84 ? -19.484 15.141 -2.564 1 97.94 84 GLU A C 1
ATOM 637 O O . GLU A 1 84 ? -20.078 14.867 -3.609 1 97.94 84 GLU A O 1
ATOM 642 N N . ILE A 1 85 ? -18.859 14.242 -1.866 1 98.19 85 ILE A N 1
ATOM 643 C CA . ILE A 1 85 ? -18.797 12.844 -2.27 1 98.19 85 ILE A CA 1
ATOM 644 C C . ILE A 1 85 ? -20.203 12.242 -2.25 1 98.19 85 ILE A C 1
ATOM 646 O O . ILE A 1 85 ? -20.578 11.516 -3.168 1 98.19 85 ILE A O 1
ATOM 650 N N . MET A 1 86 ? -20.969 12.516 -1.195 1 97.69 86 MET A N 1
ATOM 651 C CA . MET A 1 86 ? -22.312 11.977 -1.082 1 97.69 86 MET A CA 1
ATOM 652 C C . MET A 1 86 ? -23.203 12.492 -2.209 1 97.69 86 MET A C 1
ATOM 654 O O . MET A 1 86 ? -24.016 11.75 -2.764 1 97.69 86 MET A O 1
ATOM 658 N N . GLU A 1 87 ? -23.031 13.727 -2.533 1 97.44 87 GLU A N 1
ATOM 659 C CA . GLU A 1 87 ? -23.781 14.289 -3.656 1 97.44 87 GLU A CA 1
ATOM 660 C C . GLU A 1 87 ? -23.422 13.586 -4.961 1 97.44 87 GLU A C 1
ATOM 662 O O . GLU A 1 87 ? -24.312 13.211 -5.738 1 97.44 87 GLU A O 1
ATOM 667 N N . ASP A 1 88 ? -22.172 13.398 -5.195 1 97.06 88 ASP A N 1
ATOM 668 C CA . ASP A 1 88 ? -21.703 12.719 -6.402 1 97.06 88 ASP A CA 1
ATOM 669 C C . ASP A 1 88 ? -22.25 11.297 -6.488 1 97.06 88 ASP A C 1
ATOM 671 O O . ASP A 1 88 ? -22.484 10.781 -7.582 1 97.06 88 ASP A O 1
ATOM 675 N N . ARG A 1 89 ? -22.438 10.727 -5.312 1 97 89 ARG A N 1
ATOM 676 C CA . ARG A 1 89 ? -22.875 9.336 -5.258 1 97 89 ARG A CA 1
ATOM 677 C C . ARG A 1 89 ? -24.391 9.25 -5.094 1 97 89 ARG A C 1
ATOM 679 O O . ARG A 1 89 ? -24.938 8.164 -4.852 1 97 89 ARG A O 1
ATOM 686 N N . ASN A 1 90 ? -25.109 10.312 -5.145 1 96.25 90 ASN A N 1
ATOM 687 C CA . ASN A 1 90 ? -26.547 10.391 -4.949 1 96.25 90 ASN A CA 1
ATOM 688 C C . ASN A 1 90 ? -26.969 9.75 -3.627 1 96.25 90 ASN A C 1
ATOM 690 O O . ASN A 1 90 ? -27.922 8.969 -3.588 1 96.25 90 ASN A O 1
ATOM 694 N N . ASP A 1 91 ? -26.172 10.023 -2.643 1 96.25 91 ASP A N 1
ATOM 695 C CA . ASP A 1 91 ? -26.453 9.547 -1.293 1 96.25 91 ASP A CA 1
ATOM 696 C C . ASP A 1 91 ? -27.047 10.664 -0.431 1 96.25 91 ASP A C 1
ATOM 698 O O . ASP A 1 91 ? -27.031 11.828 -0.821 1 96.25 91 ASP A O 1
ATOM 702 N N . THR A 1 92 ? -27.703 10.297 0.733 1 96.56 92 THR A N 1
ATOM 703 C CA . THR A 1 92 ? -28.328 11.258 1.644 1 96.56 92 THR A CA 1
ATOM 704 C C . THR A 1 92 ? -27.938 10.953 3.09 1 96.56 92 THR A C 1
ATOM 706 O O . THR A 1 92 ? -27.547 9.828 3.412 1 96.56 92 THR A O 1
ATOM 709 N N . PHE A 1 93 ? -27.984 12.008 3.889 1 98 93 PHE A N 1
ATOM 710 C CA . PHE A 1 93 ? -27.812 11.82 5.324 1 98 93 PHE A CA 1
ATOM 711 C C . PHE A 1 93 ? -29.094 11.289 5.965 1 98 93 PHE A C 1
ATOM 713 O O . PHE A 1 93 ? -30.188 11.75 5.641 1 98 93 PHE A O 1
ATOM 720 N N . ASN A 1 94 ? -28.969 10.328 6.793 1 97.94 94 ASN A N 1
ATOM 721 C CA . ASN A 1 94 ? -30.109 9.781 7.52 1 97.94 94 ASN A CA 1
ATOM 722 C C . ASN A 1 94 ? -29.812 9.641 9.008 1 97.94 94 ASN A C 1
ATOM 724 O O . ASN A 1 94 ? -28.641 9.602 9.414 1 97.94 94 ASN A O 1
ATOM 728 N N . GLN A 1 95 ? -30.906 9.633 9.812 1 97.5 95 GLN A N 1
ATOM 729 C CA . GLN A 1 95 ? -30.766 9.375 11.242 1 97.5 95 GLN A CA 1
ATOM 730 C C . GLN A 1 95 ? -30.109 8.016 11.492 1 97.5 95 GLN A C 1
ATOM 732 O O . GLN A 1 95 ? -30.5 7.02 10.875 1 97.5 95 GLN A O 1
ATOM 737 N N . GLY A 1 96 ? -29.109 8.039 12.352 1 97.69 96 GLY A N 1
ATOM 738 C CA . GLY A 1 96 ? -28.453 6.789 12.695 1 97.69 96 GLY A CA 1
ATOM 739 C C . GLY A 1 96 ? -27.203 6.523 11.867 1 97.69 96 GLY A C 1
ATOM 740 O O . GLY A 1 96 ? -26.438 5.609 12.18 1 97.69 96 GLY A O 1
ATOM 741 N N . ASP A 1 97 ? -26.922 7.34 10.883 1 98.5 97 ASP A N 1
ATOM 742 C CA . ASP A 1 97 ? -25.719 7.172 10.07 1 98.5 97 ASP A CA 1
ATOM 743 C C . ASP A 1 97 ? -24.469 7.496 10.875 1 98.5 97 ASP A C 1
ATOM 745 O O . ASP A 1 97 ? -24.5 8.344 11.766 1 98.5 97 ASP A O 1
ATOM 749 N N . VAL A 1 98 ? -23.438 6.797 10.68 1 98.81 98 VAL A N 1
ATOM 750 C CA . VAL A 1 98 ? -22.062 7.145 11.055 1 98.81 98 VAL A CA 1
ATOM 751 C C . VAL A 1 98 ? -21.172 7.07 9.82 1 98.81 98 VAL A C 1
ATOM 753 O O . VAL A 1 98 ? -21.031 6.008 9.211 1 98.81 98 VAL A O 1
ATOM 756 N N . ILE A 1 99 ? -20.609 8.133 9.438 1 98.81 99 ILE A N 1
ATOM 757 C CA . ILE A 1 99 ? -19.844 8.227 8.195 1 98.81 99 ILE A CA 1
ATOM 758 C C . ILE A 1 99 ? -18.359 8.32 8.5 1 98.81 99 ILE A C 1
ATOM 760 O O . ILE A 1 99 ? -17.922 9.188 9.258 1 98.81 99 ILE A O 1
ATOM 764 N N . MET A 1 100 ? -17.547 7.414 7.984 1 98.81 100 MET A N 1
ATOM 765 C CA . MET A 1 100 ? -16.094 7.391 8.094 1 98.81 100 MET A CA 1
ATOM 766 C C . MET A 1 100 ? -15.453 8.07 6.891 1 98.81 100 MET A C 1
ATOM 768 O O . MET A 1 100 ? -15.875 7.863 5.75 1 98.81 100 MET A O 1
ATOM 772 N N . HIS A 1 101 ? -14.508 8.977 7.125 1 98.75 101 HIS A N 1
ATOM 773 C CA . HIS A 1 101 ? -13.883 9.742 6.055 1 98.75 101 HIS A CA 1
ATOM 774 C C . HIS A 1 101 ? -12.43 10.078 6.395 1 98.75 101 HIS A C 1
ATOM 776 O O . HIS A 1 101 ? -12.117 10.422 7.539 1 98.75 101 HIS A O 1
ATOM 782 N N . ASN A 1 102 ? -11.484 9.945 5.387 1 98.06 102 ASN A N 1
ATOM 783 C CA . ASN A 1 102 ? -10.102 10.297 5.676 1 98.06 102 ASN A CA 1
ATOM 784 C C . ASN A 1 102 ? -9.375 10.797 4.426 1 98.06 102 ASN A C 1
ATOM 786 O O . ASN A 1 102 ? -8.148 10.812 4.379 1 98.06 102 ASN A O 1
ATOM 790 N N . SER A 1 103 ? -10.062 11.289 3.4 1 97.81 103 SER A N 1
ATOM 791 C CA . SER A 1 103 ? -9.438 11.656 2.133 1 97.81 103 SER A CA 1
ATOM 792 C C . SER A 1 103 ? -8.844 13.062 2.199 1 97.81 103 SER A C 1
ATOM 794 O O . SER A 1 103 ? -9.57 14.047 2.357 1 97.81 103 SER A O 1
ATOM 796 N N . PRO A 1 104 ? -7.531 13.195 1.952 1 96.81 104 PRO A N 1
ATOM 797 C CA . PRO A 1 104 ? -6.891 14.508 1.971 1 96.81 104 PRO A CA 1
ATOM 798 C C . PRO A 1 104 ? -7.359 15.414 0.83 1 96.81 104 PRO A C 1
ATOM 800 O O . PRO A 1 104 ? -7.203 16.625 0.898 1 96.81 104 PRO A O 1
ATOM 803 N N . TYR A 1 105 ? -7.922 14.883 -0.179 1 97.56 105 TYR A N 1
ATOM 804 C CA . TYR A 1 105 ? -8.398 15.672 -1.313 1 97.56 105 TYR A CA 1
ATOM 805 C C . TYR A 1 105 ? -9.852 16.078 -1.123 1 97.56 105 TYR A C 1
ATOM 807 O O . TYR A 1 105 ? -10.438 16.734 -1.988 1 97.56 105 TYR A O 1
ATOM 815 N N . HIS A 1 106 ? -10.367 15.695 0.039 1 97.94 106 HIS A N 1
ATOM 816 C CA . HIS A 1 106 ? -11.734 16.047 0.406 1 97.94 106 HIS A CA 1
ATOM 817 C C . HIS A 1 106 ? -11.812 16.516 1.856 1 97.94 106 HIS A C 1
ATOM 819 O O . HIS A 1 106 ? -12.695 16.078 2.602 1 97.94 106 HIS A O 1
ATOM 825 N N . GLY A 1 107 ? -10.805 17.203 2.244 1 97.25 107 GLY A N 1
ATOM 826 C CA . GLY A 1 107 ? -10.938 17.953 3.484 1 97.25 107 GLY A CA 1
ATOM 827 C C . GLY A 1 107 ? -10.086 17.406 4.609 1 97.25 107 GLY A C 1
ATOM 828 O O . GLY A 1 107 ? -9.781 18.109 5.566 1 97.25 107 GLY A O 1
ATOM 829 N N . ALA A 1 108 ? -9.688 16.109 4.602 1 96.88 108 ALA A N 1
ATOM 830 C CA . ALA A 1 108 ? -8.844 15.539 5.652 1 96.88 108 ALA A CA 1
ATOM 831 C C . ALA A 1 108 ? -7.422 16.078 5.566 1 96.88 108 ALA A C 1
ATOM 833 O O . ALA A 1 108 ? -6.949 16.438 4.484 1 96.88 108 ALA A O 1
ATOM 834 N N . SER A 1 109 ? -6.789 16.094 6.699 1 94.44 109 SER A N 1
ATOM 835 C CA . SER A 1 109 ? -5.418 16.594 6.738 1 94.44 109 SER A CA 1
ATOM 836 C C . SER A 1 109 ? -4.461 15.617 6.059 1 94.44 109 SER A C 1
ATOM 838 O O . SER A 1 109 ? -3.508 16.047 5.398 1 94.44 109 SER A O 1
ATOM 840 N N . HIS A 1 110 ? -4.531 14.391 6.281 1 94.81 110 HIS A N 1
ATOM 841 C CA . HIS A 1 110 ? -3.861 13.281 5.605 1 94.81 110 HIS A CA 1
ATOM 842 C C . HIS A 1 110 ? -4.559 11.961 5.898 1 94.81 110 HIS A C 1
ATOM 844 O O . HIS A 1 110 ? -5.48 11.906 6.715 1 94.81 110 HIS A O 1
ATOM 850 N N . GLY A 1 111 ? -4.195 10.992 5.336 1 94.81 111 GLY A N 1
ATOM 851 C CA . GLY A 1 111 ? -4.871 9.703 5.336 1 94.81 111 GLY A CA 1
ATOM 852 C C . GLY A 1 111 ? -5.039 9.117 6.727 1 94.81 111 GLY A C 1
ATOM 853 O O . GLY A 1 111 ? -6.109 8.609 7.066 1 94.81 111 GLY A O 1
ATOM 854 N N . PRO A 1 112 ? -4.047 9.148 7.578 1 94.62 112 PRO A N 1
ATOM 855 C CA . PRO A 1 112 ? -4.121 8.516 8.898 1 94.62 112 PRO A CA 1
ATOM 856 C C . PRO A 1 112 ? -5.066 9.25 9.844 1 94.62 112 PRO A C 1
ATOM 858 O O . PRO A 1 112 ? -5.395 8.734 10.922 1 94.62 112 PRO A O 1
ATOM 861 N N . ASP A 1 113 ? -5.395 10.445 9.508 1 95.75 113 ASP A N 1
ATOM 862 C CA . ASP A 1 113 ? -6.41 11.156 10.266 1 95.75 113 ASP A CA 1
ATOM 863 C C . ASP A 1 113 ? -7.816 10.773 9.805 1 95.75 113 ASP A C 1
ATOM 865 O O . ASP A 1 113 ? -8.312 11.312 8.812 1 95.75 113 ASP A O 1
ATOM 869 N N . VAL A 1 114 ? -8.445 10 10.586 1 97.56 114 VAL A N 1
ATOM 870 C CA . VAL A 1 114 ? -9.75 9.492 10.18 1 97.56 114 VAL A CA 1
ATOM 871 C C . VAL A 1 114 ? -10.852 10.234 10.938 1 97.56 114 VAL A C 1
ATOM 873 O O . VAL A 1 114 ? -10.789 10.359 12.164 1 97.56 114 VAL A O 1
ATOM 876 N N . GLY A 1 115 ? -11.797 10.734 10.195 1 98.44 115 GLY A N 1
ATOM 877 C CA . GLY A 1 115 ? -12.953 11.398 10.789 1 98.44 115 GLY A CA 1
ATOM 878 C C . GLY A 1 115 ? -14.195 10.531 10.805 1 98.44 115 GLY A C 1
ATOM 879 O O . GLY A 1 115 ? -14.438 9.766 9.875 1 98.44 115 GLY A O 1
ATOM 880 N N . PHE A 1 116 ? -14.93 10.609 11.883 1 98.75 116 PHE A N 1
ATOM 881 C CA . PHE A 1 116 ? -16.266 10.039 11.992 1 98.75 116 PHE A CA 1
ATOM 882 C C . PHE A 1 116 ? -17.312 11.141 12.188 1 98.75 116 PHE A C 1
ATOM 884 O O . PHE A 1 116 ? -17.219 11.938 13.125 1 98.75 116 PHE A O 1
ATOM 891 N N . CYS A 1 117 ? -18.234 11.188 11.297 1 98.69 117 CYS A N 1
ATOM 892 C CA . CYS A 1 117 ? -19.25 12.219 11.258 1 98.69 117 CYS A CA 1
ATOM 893 C C . CYS A 1 117 ? -20.641 11.625 11.508 1 98.69 117 CYS A C 1
ATOM 895 O O . CYS A 1 117 ? -21.062 10.711 10.805 1 98.69 117 CYS A O 1
ATOM 897 N N . ILE A 1 118 ? -21.328 12.141 12.445 1 98.81 118 ILE A N 1
ATOM 898 C CA . ILE A 1 118 ? -22.688 11.734 12.75 1 98.81 118 ILE A CA 1
ATOM 899 C C . ILE A 1 118 ? -23.656 12.883 12.469 1 98.81 118 ILE A C 1
ATOM 901 O O . ILE A 1 118 ? -23.625 13.906 13.156 1 98.81 118 ILE A O 1
ATOM 905 N N . PRO A 1 119 ? -24.5 12.742 11.445 1 98.69 119 PRO A N 1
ATOM 906 C CA . PRO A 1 119 ? -25.531 13.766 11.227 1 98.69 119 PRO A CA 1
ATOM 907 C C . PRO A 1 119 ? -26.516 13.867 12.391 1 98.69 119 PRO A C 1
ATOM 909 O O . PRO A 1 119 ? -26.953 12.844 12.922 1 98.69 119 PRO A O 1
ATOM 912 N N . VAL A 1 120 ? -26.828 15.07 12.758 1 98.56 120 VAL A N 1
ATOM 913 C CA . VAL A 1 120 ? -27.734 15.312 13.875 1 98.56 120 VAL A CA 1
ATOM 914 C C . VAL A 1 120 ? -29.078 15.805 13.352 1 98.56 120 VAL A C 1
ATOM 916 O O . VAL A 1 120 ? -29.156 16.812 12.641 1 98.56 120 VAL A O 1
ATOM 919 N N . PHE A 1 121 ? -30.078 15.078 13.734 1 98 121 PHE A N 1
ATOM 920 C CA . PHE A 1 121 ? -31.422 15.422 13.305 1 98 121 PHE A CA 1
ATOM 921 C C . PHE A 1 121 ? -32.281 15.891 14.484 1 98 121 PHE A C 1
ATOM 923 O O . PHE A 1 121 ? -32.156 15.344 15.586 1 98 121 PHE A O 1
ATOM 930 N N . TYR A 1 122 ? -33.031 16.906 14.312 1 97.19 122 TYR A N 1
ATOM 931 C CA . TYR A 1 122 ? -34.062 17.375 15.242 1 97.19 122 TYR A CA 1
ATOM 932 C C . TYR A 1 122 ? -35.406 17.5 14.547 1 97.19 122 TYR A C 1
ATOM 934 O O . TYR A 1 122 ? -35.562 18.25 13.578 1 97.19 122 TYR A O 1
ATOM 942 N N . LYS A 1 123 ? -36.438 16.734 15.016 1 94.94 123 LYS A N 1
ATOM 943 C CA . LYS A 1 123 ? -37.75 16.672 14.383 1 94.94 123 LYS A CA 1
ATOM 944 C C . LYS A 1 123 ? -37.625 16.391 12.891 1 94.94 123 LYS A C 1
ATOM 946 O O . LYS A 1 123 ? -38.188 17.141 12.07 1 94.94 123 LYS A O 1
ATOM 951 N N . ASP A 1 124 ? -36.781 15.508 12.398 1 93.44 124 ASP A N 1
ATOM 952 C CA . ASP A 1 124 ? -36.562 14.938 11.07 1 93.44 124 ASP A CA 1
ATOM 953 C C . ASP A 1 124 ? -35.844 15.93 10.156 1 93.44 124 ASP A C 1
ATOM 955 O O . ASP A 1 124 ? -35.781 15.734 8.938 1 93.44 124 ASP A O 1
ATOM 959 N N . GLU A 1 125 ? -35.344 16.906 10.766 1 95.62 125 GLU A N 1
ATOM 960 C CA . GLU A 1 125 ? -34.562 17.859 10 1 95.62 125 GLU A CA 1
ATOM 961 C C . GLU A 1 125 ? -33.094 17.781 10.375 1 95.62 125 GLU A C 1
ATOM 963 O O . GLU A 1 125 ? -32.75 17.734 11.555 1 95.62 125 GLU A O 1
ATOM 968 N N . LEU A 1 126 ? -32.25 17.688 9.344 1 97.88 126 LEU A N 1
ATOM 969 C CA . LEU A 1 126 ? -30.812 17.75 9.578 1 97.88 126 LEU A CA 1
ATOM 970 C C . LEU A 1 126 ? -30.391 19.125 10.086 1 97.88 126 LEU A C 1
ATOM 972 O O . LEU A 1 126 ? -30.609 20.125 9.414 1 97.88 126 LEU A O 1
ATOM 976 N N . ILE A 1 127 ? -29.781 19.25 11.281 1 97.38 127 ILE A N 1
ATOM 977 C CA . ILE A 1 127 ? -29.5 20.547 11.859 1 97.38 127 ILE A CA 1
ATOM 978 C C . ILE A 1 127 ? -27.984 20.734 12 1 97.38 127 ILE A C 1
ATOM 980 O O . ILE A 1 127 ? -27.516 21.844 12.266 1 97.38 127 ILE A O 1
ATOM 984 N N . GLY A 1 128 ? -27.219 19.672 11.844 1 97.94 128 GLY A N 1
ATOM 985 C CA . GLY A 1 128 ? -25.781 19.766 11.953 1 97.94 128 GLY A CA 1
ATOM 986 C C . GLY A 1 128 ? -25.094 18.422 12.039 1 97.94 128 GLY A C 1
ATOM 987 O O . GLY A 1 128 ? -25.641 17.406 11.57 1 97.94 128 GLY A O 1
ATOM 988 N N . PHE A 1 129 ? -23.859 18.391 12.57 1 98.62 129 PHE A N 1
ATOM 989 C CA . PHE A 1 129 ? -23.047 17.188 12.656 1 98.62 129 PHE A CA 1
ATOM 990 C C . PHE A 1 129 ? -22.219 17.188 13.93 1 98.62 129 PHE A C 1
ATOM 992 O O . PHE A 1 129 ? -21.797 18.234 14.422 1 98.62 129 PHE A O 1
ATOM 999 N N . SER A 1 130 ? -22.078 16.062 14.492 1 98.69 130 SER A N 1
ATOM 1000 C CA . SER A 1 130 ? -21.062 15.797 15.516 1 98.69 130 SER A CA 1
ATOM 1001 C C . SER A 1 130 ? -19.891 15.023 14.938 1 98.69 130 SER A C 1
ATOM 1003 O O . SER A 1 130 ? -20.062 13.953 14.344 1 98.69 130 SER A O 1
ATOM 1005 N N . VAL A 1 131 ? -18.672 15.555 15.086 1 98.44 131 VAL A N 1
ATOM 1006 C CA . VAL A 1 131 ? -17.562 15 14.328 1 98.44 131 VAL A CA 1
ATOM 1007 C C . VAL A 1 131 ? -16.375 14.789 15.258 1 98.44 131 VAL A C 1
ATOM 1009 O O . VAL A 1 131 ? -16.094 15.617 16.125 1 98.44 131 VAL A O 1
ATOM 1012 N N . THR A 1 132 ? -15.719 13.664 15.125 1 97.81 132 THR A N 1
ATOM 1013 C CA . THR A 1 132 ? -14.422 13.398 15.734 1 97.81 132 THR A CA 1
ATOM 1014 C C . THR A 1 132 ? -13.375 13.07 14.672 1 97.81 132 THR A C 1
ATOM 1016 O O . THR A 1 132 ? -13.711 12.516 13.625 1 97.81 132 THR A O 1
ATOM 1019 N N . THR A 1 133 ? -12.195 13.445 14.852 1 96.94 133 THR A N 1
ATOM 1020 C CA . THR A 1 133 ? -11.039 13.047 14.062 1 96.94 133 THR A CA 1
ATOM 1021 C C . THR A 1 133 ? -9.906 12.555 14.961 1 96.94 133 THR A C 1
ATOM 1023 O O . THR A 1 133 ? -9.797 12.977 16.109 1 96.94 133 THR A O 1
ATOM 1026 N N . ALA A 1 134 ? -9.188 11.68 14.516 1 95.31 134 ALA A N 1
ATOM 1027 C CA . ALA A 1 134 ? -8.039 11.195 15.266 1 95.31 134 ALA A CA 1
ATOM 1028 C C . ALA A 1 134 ? -6.988 10.586 14.344 1 95.31 134 ALA A C 1
ATOM 1030 O O . ALA A 1 134 ? -7.32 10.078 13.266 1 95.31 134 ALA A O 1
ATOM 1031 N N . HIS A 1 135 ? -5.773 10.703 14.812 1 92.81 135 HIS A N 1
ATOM 1032 C CA . HIS A 1 135 ? -4.668 10.086 14.086 1 92.81 135 HIS A CA 1
ATOM 1033 C C . HIS A 1 135 ? -4.551 8.602 14.43 1 92.81 135 HIS A C 1
ATOM 1035 O O . HIS A 1 135 ? -4.535 8.234 15.609 1 92.81 135 HIS A O 1
ATOM 1041 N N . HIS A 1 136 ? -4.504 7.781 13.445 1 92.5 136 HIS A N 1
ATOM 1042 C CA . HIS A 1 136 ? -4.34 6.348 13.656 1 92.5 136 HIS A CA 1
ATOM 1043 C C . HIS A 1 136 ? -2.945 5.887 13.25 1 92.5 136 HIS A C 1
ATOM 1045 O O . HIS A 1 136 ? -2.396 6.367 12.258 1 92.5 136 HIS A O 1
ATOM 1051 N N . LEU A 1 137 ? -2.406 4.938 14 1 85.56 137 LEU A N 1
ATOM 1052 C CA . LEU A 1 137 ? -1.013 4.527 13.883 1 85.56 137 LEU A CA 1
ATOM 1053 C C . LEU A 1 137 ? -0.796 3.691 12.625 1 85.56 137 LEU A C 1
ATOM 1055 O O . LEU A 1 137 ? 0.341 3.51 12.18 1 85.56 137 LEU A O 1
ATOM 1059 N N . ASP A 1 138 ? -1.897 3.191 12.125 1 87.69 138 ASP A N 1
ATOM 1060 C CA . ASP A 1 138 ? -1.806 2.373 10.922 1 87.69 138 ASP A CA 1
ATOM 1061 C C . ASP A 1 138 ? -3.098 2.443 10.109 1 87.69 138 ASP A C 1
ATOM 1063 O O . ASP A 1 138 ? -4.191 2.441 10.672 1 87.69 138 ASP A O 1
ATOM 1067 N N . ILE A 1 139 ? -2.918 2.566 8.789 1 91.12 139 ILE A N 1
ATOM 1068 C CA . ILE A 1 139 ? -4.082 2.568 7.914 1 91.12 139 ILE A CA 1
ATOM 1069 C C . ILE A 1 139 ? -3.799 1.715 6.68 1 91.12 139 ILE A C 1
ATOM 1071 O O . ILE A 1 139 ? -4.301 2.002 5.59 1 91.12 139 ILE A O 1
ATOM 1075 N N . GLY A 1 140 ? -2.84 0.79 6.875 1 90.31 140 GLY A N 1
ATOM 1076 C CA . GLY A 1 140 ? -2.545 -0.142 5.797 1 90.31 140 GLY A CA 1
ATOM 1077 C C . GLY A 1 140 ? -1.637 0.444 4.734 1 90.31 140 GLY A C 1
ATOM 1078 O O . GLY A 1 140 ? -1.75 0.1 3.555 1 90.31 140 GLY A O 1
ATOM 1079 N N . SER A 1 141 ? -0.687 1.218 5.074 1 88.94 141 SER A N 1
ATOM 1080 C CA . SER A 1 141 ? 0.233 1.872 4.148 1 88.94 141 SER A CA 1
ATOM 1081 C C . SER A 1 141 ? 1.298 0.902 3.648 1 88.94 141 SER A C 1
ATOM 1083 O O . SER A 1 141 ? 1.355 -0.247 4.09 1 88.94 141 SER A O 1
ATOM 1085 N N . SER A 1 142 ? 2.07 1.338 2.656 1 86.38 142 SER A N 1
ATOM 1086 C CA . SER A 1 142 ? 3.121 0.545 2.027 1 86.38 142 SER A CA 1
ATOM 1087 C C . SER A 1 142 ? 4.18 0.125 3.041 1 86.38 142 SER A C 1
ATOM 1089 O O . SER A 1 142 ? 4.848 -0.897 2.863 1 86.38 142 SER A O 1
ATOM 1091 N N . THR A 1 143 ? 4.367 0.886 4.109 1 85.38 143 THR A N 1
ATOM 1092 C CA . THR A 1 143 ? 5.277 0.551 5.199 1 85.38 143 THR A CA 1
ATOM 1093 C C . THR A 1 143 ? 4.602 0.771 6.551 1 85.38 143 THR A C 1
ATOM 1095 O O . THR A 1 143 ? 3.633 1.528 6.652 1 85.38 143 THR A O 1
ATOM 1098 N N . PRO A 1 144 ? 5.145 0.029 7.504 1 81.5 144 PRO A N 1
ATOM 1099 C CA . PRO A 1 144 ? 4.516 0.182 8.82 1 81.5 144 PRO A CA 1
ATOM 1100 C C . PRO A 1 144 ? 4.621 1.605 9.359 1 81.5 144 PRO A C 1
ATOM 1102 O O . PRO A 1 144 ? 5.637 2.273 9.156 1 81.5 144 PRO A O 1
ATOM 1105 N N . GLY A 1 145 ? 3.523 1.927 9.977 1 77 145 GLY A N 1
ATOM 1106 C CA . GLY A 1 145 ? 3.506 3.25 10.586 1 77 145 GLY A CA 1
ATOM 1107 C C . GLY A 1 145 ? 2.715 4.262 9.773 1 77 145 GLY A C 1
ATOM 1108 O O . GLY A 1 145 ? 2.521 4.086 8.57 1 77 145 GLY A O 1
ATOM 1109 N N . SER A 1 146 ? 2.102 5.145 10.273 1 71 146 SER A N 1
ATOM 1110 C CA . SER A 1 146 ? 1.274 6.148 9.609 1 71 146 SER A CA 1
ATOM 1111 C C . SER A 1 146 ? 2.043 7.449 9.398 1 71 146 SER A C 1
ATOM 1113 O O . SER A 1 146 ? 1.551 8.375 8.75 1 71 146 SER A O 1
ATOM 1115 N N . CYS A 1 147 ? 3.221 7.477 9.953 1 71.62 147 CYS A N 1
ATOM 1116 C CA . CYS A 1 147 ? 4.121 8.602 9.758 1 71.62 147 CYS A CA 1
ATOM 1117 C C . CYS A 1 147 ? 5.492 8.133 9.281 1 71.62 147 CYS A C 1
ATOM 1119 O O . CYS A 1 147 ? 5.812 6.945 9.391 1 71.62 147 CYS A O 1
ATOM 1121 N N . GLY A 1 148 ? 6.18 8.906 8.719 1 76.75 148 GLY A N 1
ATOM 1122 C CA . GLY A 1 148 ? 7.48 8.523 8.195 1 76.75 148 GLY A CA 1
ATOM 1123 C C . GLY A 1 148 ? 7.398 7.812 6.859 1 76.75 148 GLY A C 1
ATOM 1124 O O . GLY A 1 148 ? 8.391 7.238 6.395 1 76.75 148 GLY A O 1
ATOM 1125 N N . ILE A 1 149 ? 6.148 7.816 6.391 1 87.5 149 ILE A N 1
ATOM 1126 C CA . ILE A 1 149 ? 5.988 7.281 5.043 1 87.5 149 ILE A CA 1
ATOM 1127 C C . ILE A 1 149 ? 6.426 8.32 4.02 1 87.5 149 ILE A C 1
ATOM 1129 O O . ILE A 1 149 ? 5.629 9.172 3.607 1 87.5 149 ILE A O 1
ATOM 1133 N N . VAL A 1 150 ? 7.609 8.195 3.559 1 92.62 150 VAL A N 1
ATOM 1134 C CA . VAL A 1 150 ? 8.172 9.281 2.768 1 92.62 150 VAL A CA 1
ATOM 1135 C C . VAL A 1 150 ? 8.422 8.805 1.338 1 92.62 150 VAL A C 1
ATOM 1137 O O . VAL A 1 150 ? 9 9.531 0.525 1 92.62 150 VAL A O 1
ATOM 1140 N N . ASP A 1 151 ? 7.914 7.594 1.004 1 90.88 151 ASP A N 1
ATOM 1141 C CA . ASP A 1 151 ? 8.219 7.078 -0.326 1 90.88 151 ASP A CA 1
ATOM 1142 C C . ASP A 1 151 ? 6.949 6.613 -1.041 1 90.88 151 ASP A C 1
ATOM 1144 O O . ASP A 1 151 ? 7.023 5.922 -2.059 1 90.88 151 ASP A O 1
ATOM 1148 N N . ALA A 1 152 ? 5.832 6.871 -0.511 1 92.25 152 ALA A N 1
ATOM 1149 C CA . ALA A 1 152 ? 4.602 6.539 -1.225 1 92.25 152 ALA A CA 1
ATOM 1150 C C . ALA A 1 152 ? 4.57 7.199 -2.602 1 92.25 152 ALA A C 1
ATOM 1152 O O . ALA A 1 152 ? 4.801 8.406 -2.725 1 92.25 152 ALA A O 1
ATOM 1153 N N . VAL A 1 153 ? 4.254 6.484 -3.65 1 89.5 153 VAL A N 1
ATOM 1154 C CA . VAL A 1 153 ? 4.422 6.965 -5.016 1 89.5 153 VAL A CA 1
ATOM 1155 C C . VAL A 1 153 ? 3.158 7.691 -5.469 1 89.5 153 VAL A C 1
ATOM 1157 O O . VAL A 1 153 ? 3.186 8.453 -6.441 1 89.5 153 VAL A O 1
ATOM 1160 N N . ASP A 1 154 ? 2.1 7.488 -4.824 1 91.69 154 ASP A N 1
ATOM 1161 C CA . ASP A 1 154 ? 0.818 8.141 -5.082 1 91.69 154 ASP A CA 1
ATOM 1162 C C . ASP A 1 154 ? -0.135 7.961 -3.902 1 91.69 154 ASP A C 1
ATOM 1164 O O . ASP A 1 154 ? 0.232 7.371 -2.885 1 91.69 154 ASP A O 1
ATOM 1168 N N . ALA A 1 155 ? -1.311 8.523 -4 1 93.94 155 ALA A N 1
ATOM 1169 C CA . ALA A 1 155 ? -2.279 8.508 -2.906 1 93.94 155 ALA A CA 1
ATOM 1170 C C . ALA A 1 155 ? -2.734 7.086 -2.592 1 93.94 155 ALA A C 1
ATOM 1172 O O . ALA A 1 155 ? -3.082 6.781 -1.449 1 93.94 155 ALA A O 1
ATOM 1173 N N . TYR A 1 156 ? -2.684 6.188 -3.523 1 91.81 156 TYR A N 1
ATOM 1174 C CA . TYR A 1 156 ? -3.123 4.809 -3.328 1 91.81 156 TYR A CA 1
ATOM 1175 C C . TYR A 1 156 ? -2.119 4.027 -2.488 1 91.81 156 TYR A C 1
ATOM 1177 O O . TYR A 1 156 ? -2.492 3.102 -1.766 1 91.81 156 TYR A O 1
ATOM 1185 N N . ALA A 1 157 ? -0.913 4.398 -2.539 1 91.44 157 ALA A N 1
ATOM 1186 C CA . ALA A 1 157 ? 0.162 3.732 -1.809 1 91.44 157 ALA A CA 1
ATOM 1187 C C . ALA A 1 157 ? 0.196 4.184 -0.352 1 91.44 157 ALA A C 1
ATOM 1189 O O . ALA A 1 157 ? 0.88 3.578 0.476 1 91.44 157 ALA A O 1
ATOM 1190 N N . GLU A 1 158 ? -0.587 5.176 0.011 1 94.06 158 GLU A N 1
ATOM 1191 C CA . GLU A 1 158 ? -0.523 5.781 1.338 1 94.06 158 GLU A CA 1
ATOM 1192 C C . GLU A 1 158 ? -1.376 5.008 2.34 1 94.06 158 GLU A C 1
ATOM 1194 O O . GLU A 1 158 ? -1.301 5.254 3.545 1 94.06 158 GLU A O 1
ATOM 1199 N N . GLY A 1 159 ? -2.088 4.082 1.884 1 92.88 159 GLY A N 1
ATOM 1200 C CA . GLY A 1 159 ? -2.961 3.309 2.752 1 92.88 159 GLY A CA 1
ATOM 1201 C C . GLY A 1 159 ? -4.426 3.398 2.359 1 92.88 159 GLY A C 1
ATOM 1202 O O . GLY A 1 159 ? -4.754 3.896 1.28 1 92.88 159 GLY A O 1
ATOM 1203 N N . LEU A 1 160 ? -5.293 2.971 3.207 1 95.12 160 LEU A N 1
ATOM 1204 C CA . LEU A 1 160 ? -6.715 2.857 2.91 1 95.12 160 LEU A CA 1
ATOM 1205 C C . LEU A 1 160 ? -7.371 4.234 2.855 1 95.12 160 LEU A C 1
ATOM 1207 O O . LEU A 1 160 ? -7.18 5.055 3.754 1 95.12 160 LEU A O 1
ATOM 1211 N N . GLN A 1 161 ? -8.07 4.434 1.829 1 96.31 161 GLN A N 1
ATOM 1212 C CA . GLN A 1 161 ? -8.891 5.633 1.689 1 96.31 161 GLN A CA 1
ATOM 1213 C C . GLN A 1 161 ? -10.367 5.328 1.95 1 96.31 161 GLN A C 1
ATOM 1215 O O . GLN A 1 161 ? -10.938 4.441 1.318 1 96.31 161 GLN A O 1
ATOM 1220 N N . PHE A 1 162 ? -10.938 5.965 2.865 1 98 162 PHE A N 1
ATOM 1221 C CA . PHE A 1 162 ? -12.367 5.938 3.137 1 98 162 PHE A CA 1
ATOM 1222 C C . PHE A 1 162 ? -13.016 7.27 2.779 1 98 162 PHE A C 1
ATOM 1224 O O . PHE A 1 162 ? -12.859 8.25 3.508 1 98 162 PHE A O 1
ATOM 1231 N N . LYS A 1 163 ? -13.727 7.277 1.727 1 98.38 163 LYS A N 1
ATOM 1232 C CA . LYS A 1 163 ? -14.383 8.492 1.258 1 98.38 163 LYS A CA 1
ATOM 1233 C C . LYS A 1 163 ? -15.883 8.453 1.55 1 98.38 163 LYS A C 1
ATOM 1235 O O . LYS A 1 163 ? -16.656 7.902 0.766 1 98.38 163 LYS A O 1
ATOM 1240 N N . ALA A 1 164 ? -16.234 9.039 2.639 1 98.5 164 ALA A N 1
ATOM 1241 C CA . ALA A 1 164 ? -17.625 9.148 3.07 1 98.5 164 ALA A CA 1
ATOM 1242 C C . ALA A 1 164 ? -18.312 7.781 3.09 1 98.5 164 ALA A C 1
ATOM 1244 O O . ALA A 1 164 ? -19.375 7.602 2.484 1 98.5 164 ALA A O 1
ATOM 1245 N N . ILE A 1 165 ? -17.797 6.895 3.83 1 98.69 165 ILE A N 1
ATOM 1246 C CA . ILE A 1 165 ? -18.312 5.531 3.922 1 98.69 165 ILE A CA 1
ATOM 1247 C C . ILE A 1 165 ? -19.219 5.402 5.141 1 98.69 165 ILE A C 1
ATOM 1249 O O . ILE A 1 165 ? -18.797 5.68 6.27 1 98.69 165 ILE A O 1
ATOM 1253 N N . LYS A 1 166 ? -20.453 4.996 4.961 1 98.44 166 LYS A N 1
ATOM 1254 C CA . LYS A 1 166 ? -21.312 4.734 6.105 1 98.44 166 LYS A CA 1
ATOM 1255 C C . LYS A 1 166 ? -20.938 3.428 6.797 1 98.44 166 LYS A C 1
ATOM 1257 O O . LYS A 1 166 ? -21.188 2.344 6.262 1 98.44 166 LYS A O 1
ATOM 1262 N N . VAL A 1 167 ? -20.375 3.518 7.949 1 98.31 167 VAL A N 1
ATOM 1263 C CA . VAL A 1 167 ? -20.031 2.338 8.742 1 98.31 167 VAL A CA 1
ATOM 1264 C C . VAL A 1 167 ? -21.25 1.895 9.547 1 98.31 167 VAL A C 1
ATOM 1266 O O . VAL A 1 167 ? -21.328 0.746 9.992 1 98.31 167 VAL A O 1
ATOM 1269 N N . TYR A 1 168 ? -22.156 2.773 9.852 1 98.25 168 TYR A N 1
ATOM 1270 C CA . TYR A 1 168 ? -23.547 2.539 10.242 1 98.25 168 TYR A CA 1
ATOM 1271 C C . TYR A 1 168 ? -24.5 3.189 9.25 1 98.25 168 TYR A C 1
ATOM 1273 O O . TYR A 1 168 ? -24.406 4.387 8.977 1 98.25 168 TYR A O 1
ATOM 1281 N N . ASP A 1 169 ? -25.359 2.449 8.664 1 97.44 169 ASP A N 1
ATOM 1282 C CA . ASP A 1 169 ? -26.406 2.943 7.785 1 97.44 169 ASP A CA 1
ATOM 1283 C C . ASP A 1 169 ? -27.766 2.887 8.477 1 97.44 169 ASP A C 1
ATOM 1285 O O . ASP A 1 169 ? -28.359 1.814 8.602 1 97.44 169 ASP A O 1
ATOM 1289 N N . GLN A 1 170 ? -28.219 4.074 8.898 1 97.38 170 GLN A N 1
ATOM 1290 C CA . GLN A 1 170 ? -29.469 4.188 9.617 1 97.38 170 GLN A CA 1
ATOM 1291 C C . GLN A 1 170 ? -29.5 3.271 10.836 1 97.38 170 GLN A C 1
ATOM 1293 O O . GLN A 1 170 ? -30.469 2.537 11.047 1 97.38 170 GLN A O 1
ATOM 1298 N N . GLY A 1 171 ? -28.406 3.213 11.484 1 97 171 GLY A N 1
ATOM 1299 C CA . GLY A 1 171 ? -28.312 2.516 12.758 1 97 171 GLY A CA 1
ATOM 1300 C C . GLY A 1 171 ? -27.812 1.092 12.625 1 97 171 GLY A C 1
ATOM 1301 O O . GLY A 1 171 ? -27.516 0.438 13.625 1 97 171 GLY A O 1
ATOM 1302 N N . VAL A 1 172 ? -27.656 0.604 11.43 1 96.81 172 VAL A N 1
ATOM 1303 C CA . VAL A 1 172 ? -27.203 -0.769 11.211 1 96.81 172 VAL A CA 1
ATOM 1304 C C . VAL A 1 172 ? -25.719 -0.779 10.883 1 96.81 172 VAL A C 1
ATOM 1306 O O . VAL A 1 172 ? -25.281 -0.157 9.906 1 96.81 172 VAL A O 1
ATOM 1309 N N . LYS A 1 173 ? -24.953 -1.489 11.68 1 97.25 173 LYS A N 1
ATOM 1310 C CA . LYS A 1 173 ? -23.5 -1.584 11.492 1 97.25 173 LYS A CA 1
ATOM 1311 C C . LYS A 1 173 ? -23.156 -2.342 10.211 1 97.25 173 LYS A C 1
ATOM 1313 O O . LYS A 1 173 ? -23.703 -3.418 9.961 1 97.25 173 LYS A O 1
ATOM 1318 N N . ASN A 1 174 ? -22.422 -1.793 9.359 1 97.06 174 ASN A N 1
ATOM 1319 C CA . ASN A 1 174 ? -21.922 -2.504 8.195 1 97.06 174 ASN A CA 1
ATOM 1320 C C . ASN A 1 174 ? -20.719 -3.371 8.547 1 97.06 174 ASN A C 1
ATOM 1322 O O . ASN A 1 174 ? -19.562 -2.951 8.375 1 97.06 174 ASN A O 1
ATOM 1326 N N . ARG A 1 175 ? -20.906 -4.566 8.906 1 96.5 175 ARG A N 1
ATOM 1327 C CA . ARG A 1 175 ? -19.875 -5.43 9.461 1 96.5 175 ARG A CA 1
ATOM 1328 C C . ARG A 1 175 ? -18.781 -5.711 8.422 1 96.5 175 ARG A C 1
ATOM 1330 O O . ARG A 1 175 ? -17.609 -5.871 8.773 1 96.5 175 ARG A O 1
ATOM 1337 N N . TYR A 1 176 ? -19.109 -5.777 7.133 1 97 176 TYR A N 1
ATOM 1338 C CA . TYR A 1 176 ? -18.125 -6.137 6.117 1 97 176 TYR A CA 1
ATOM 1339 C C . TYR A 1 176 ? -17.125 -5.008 5.906 1 97 176 TYR A C 1
ATOM 1341 O O . TYR A 1 176 ? -15.953 -5.254 5.613 1 97 176 TYR A O 1
ATOM 1349 N N . VAL A 1 177 ? -17.594 -3.732 6.062 1 97.44 177 VAL A N 1
ATOM 1350 C CA . VAL A 1 177 ? -16.672 -2.604 6.027 1 97.44 177 VAL A CA 1
ATOM 1351 C C . VAL A 1 177 ? -15.656 -2.729 7.16 1 97.44 177 VAL A C 1
ATOM 1353 O O . VAL A 1 177 ? -14.453 -2.539 6.953 1 97.44 177 VAL A O 1
ATOM 1356 N N . TRP A 1 178 ? -16.062 -3.1 8.32 1 97.44 178 TRP A N 1
ATOM 1357 C CA . TRP A 1 178 ? -15.195 -3.258 9.484 1 97.44 178 TRP A CA 1
ATOM 1358 C C . TRP A 1 178 ? -14.258 -4.449 9.297 1 97.44 178 TRP A C 1
ATOM 1360 O O . TRP A 1 178 ? -13.109 -4.414 9.734 1 97.44 178 TRP A O 1
ATOM 1370 N N . ASP A 1 179 ? -14.758 -5.551 8.695 1 97.25 179 ASP A N 1
ATOM 1371 C CA . ASP A 1 179 ? -13.906 -6.695 8.406 1 97.25 179 ASP A CA 1
ATOM 1372 C C . ASP A 1 179 ? -12.766 -6.305 7.469 1 97.25 179 ASP A C 1
ATOM 1374 O O . ASP A 1 179 ? -11.617 -6.727 7.664 1 97.25 179 ASP A O 1
ATOM 1378 N N . ILE A 1 180 ? -13.125 -5.523 6.426 1 97.12 180 ILE A N 1
ATOM 1379 C CA . ILE A 1 180 ? -12.109 -5.059 5.488 1 97.12 180 ILE A CA 1
ATOM 1380 C C . ILE A 1 180 ? -11.062 -4.234 6.23 1 97.12 180 ILE A C 1
ATOM 1382 O O . ILE A 1 180 ? -9.859 -4.402 6.012 1 97.12 180 ILE A O 1
ATOM 1386 N N . LEU A 1 181 ? -11.523 -3.355 7.078 1 96.19 181 LEU A N 1
ATOM 1387 C CA . LEU A 1 181 ? -10.625 -2.527 7.875 1 96.19 181 LEU A CA 1
ATOM 1388 C C . LEU A 1 181 ? -9.695 -3.395 8.719 1 96.19 181 LEU A C 1
ATOM 1390 O O . LEU A 1 181 ? -8.477 -3.215 8.688 1 96.19 181 LEU A O 1
ATOM 1394 N N . LYS A 1 182 ? -10.188 -4.336 9.414 1 95.88 182 LYS A N 1
ATOM 1395 C CA . LYS A 1 182 ? -9.414 -5.195 10.312 1 95.88 182 LYS A CA 1
ATOM 1396 C C . LYS A 1 182 ? -8.406 -6.031 9.531 1 95.88 182 LYS A C 1
ATOM 1398 O O . LYS A 1 182 ? -7.285 -6.25 10 1 95.88 182 LYS A O 1
ATOM 1403 N N . ASP A 1 183 ? -8.812 -6.477 8.406 1 96 183 ASP A N 1
ATOM 1404 C CA . ASP A 1 183 ? -7.996 -7.398 7.621 1 96 183 ASP A CA 1
ATOM 1405 C C . ASP A 1 183 ? -6.855 -6.664 6.926 1 96 183 ASP A C 1
ATOM 1407 O O . ASP A 1 183 ? -5.902 -7.289 6.449 1 96 183 ASP A O 1
ATOM 1411 N N . ASN A 1 184 ? -6.93 -5.336 6.863 1 95.81 184 ASN A N 1
ATOM 1412 C CA . ASN A 1 184 ? -5.965 -4.613 6.039 1 95.81 184 ASN A CA 1
ATOM 1413 C C . ASN A 1 184 ? -5.082 -3.699 6.883 1 95.81 184 ASN A C 1
ATOM 1415 O O . ASN A 1 184 ? -4.324 -2.891 6.344 1 95.81 184 ASN A O 1
ATOM 1419 N N . ILE A 1 185 ? -5.207 -3.783 8.156 1 92.25 185 ILE A N 1
ATOM 1420 C CA . ILE A 1 185 ? -4.402 -2.977 9.07 1 92.25 185 ILE A CA 1
ATOM 1421 C C . ILE A 1 185 ? -3.555 -3.889 9.953 1 92.25 185 ILE A C 1
ATOM 1423 O O . ILE A 1 185 ? -4.012 -4.953 10.383 1 92.25 185 ILE A O 1
ATOM 1427 N N . ARG A 1 186 ? -2.27 -3.494 10.211 1 89 186 ARG A N 1
ATOM 1428 C CA . ARG A 1 186 ? -1.297 -4.305 10.93 1 89 186 ARG A CA 1
ATOM 1429 C C . ARG A 1 186 ? -1.68 -4.438 12.398 1 89 186 ARG A C 1
ATOM 1431 O O . ARG A 1 186 ? -1.467 -5.488 13.016 1 89 186 ARG A O 1
ATOM 1438 N N . ALA A 1 187 ? -2.248 -3.402 12.977 1 85.62 187 ALA A N 1
ATOM 1439 C CA . ALA A 1 187 ? -2.648 -3.385 14.383 1 85.62 187 ALA A CA 1
ATOM 1440 C C . ALA A 1 187 ? -4.148 -3.137 14.523 1 85.62 187 ALA A C 1
ATOM 1442 O O . ALA A 1 187 ? -4.566 -2.143 15.117 1 85.62 187 ALA A O 1
ATOM 1443 N N . PRO A 1 188 ? -4.934 -4.086 14.117 1 90.38 188 PRO A N 1
ATOM 1444 C CA . PRO A 1 188 ? -6.375 -3.84 14.016 1 90.38 188 PRO A CA 1
ATOM 1445 C C . PRO A 1 188 ? -7.035 -3.637 15.383 1 90.38 188 PRO A C 1
ATOM 1447 O O . PRO A 1 188 ? -7.969 -2.84 15.508 1 90.38 188 PRO A O 1
ATOM 1450 N N . LYS A 1 189 ? -6.598 -4.312 16.391 1 87.88 189 LYS A N 1
ATOM 1451 C CA . LYS A 1 189 ? -7.203 -4.16 17.703 1 87.88 189 LYS A CA 1
ATOM 1452 C C . LYS A 1 189 ? -7.059 -2.73 18.219 1 87.88 189 LYS A C 1
ATOM 1454 O O . LYS A 1 189 ? -8.016 -2.148 18.734 1 87.88 189 LYS A O 1
ATOM 1459 N N . LEU A 1 190 ? -5.906 -2.195 18 1 86.12 190 LEU A N 1
ATOM 1460 C CA . LEU A 1 190 ? -5.637 -0.833 18.453 1 86.12 190 LEU A CA 1
ATOM 1461 C C . LEU A 1 190 ? -6.422 0.177 17.625 1 86.12 190 LEU A C 1
ATOM 1463 O O . LEU A 1 190 ? -7.082 1.06 18.172 1 86.12 190 LEU A O 1
ATOM 1467 N N . VAL A 1 191 ? -6.371 0.056 16.359 1 90.88 191 VAL A N 1
ATOM 1468 C CA . VAL A 1 191 ? -6.953 1.034 15.445 1 90.88 191 VAL A CA 1
ATOM 1469 C C . VAL A 1 191 ? -8.477 0.981 15.531 1 90.88 191 VAL A C 1
ATOM 1471 O O . VAL A 1 191 ? -9.133 2.018 15.656 1 90.88 191 VAL A O 1
ATOM 1474 N N . VAL A 1 192 ? -9.055 -0.182 15.523 1 93.81 192 VAL A N 1
ATOM 1475 C CA . VAL A 1 192 ? -10.508 -0.342 15.539 1 93.81 192 VAL A CA 1
ATOM 1476 C C . VAL A 1 192 ? -11.062 0.099 16.891 1 93.81 192 VAL A C 1
ATOM 1478 O O . VAL A 1 192 ? -12.125 0.719 16.969 1 93.81 192 VAL A O 1
ATOM 1481 N N . GLY A 1 193 ? -10.305 -0.29 17.938 1 93.19 193 GLY A N 1
ATOM 1482 C CA . GLY A 1 193 ? -10.711 0.202 19.25 1 93.19 193 GLY A CA 1
ATOM 1483 C C . GLY A 1 193 ? -10.781 1.715 19.328 1 93.19 193 GLY A C 1
ATOM 1484 O O . GLY A 1 193 ? -11.742 2.27 19.859 1 93.19 193 GLY A O 1
ATOM 1485 N N . ASP A 1 194 ? -9.805 2.369 18.828 1 94.56 194 ASP A N 1
ATOM 1486 C CA . ASP A 1 194 ? -9.766 3.828 18.797 1 94.56 194 ASP A CA 1
ATOM 1487 C C . ASP A 1 194 ? -10.898 4.387 17.938 1 94.56 194 ASP A C 1
ATOM 1489 O O . ASP A 1 194 ? -11.484 5.422 18.281 1 94.56 194 ASP A O 1
ATOM 1493 N N . MET A 1 195 ? -11.188 3.75 16.844 1 96.81 195 MET A N 1
ATOM 1494 C CA . MET A 1 195 ? -12.266 4.199 15.977 1 96.81 195 MET A CA 1
ATOM 1495 C C . MET A 1 195 ? -13.617 4.074 16.672 1 96.81 195 MET A C 1
ATOM 1497 O O . MET A 1 195 ? -14.469 4.949 16.531 1 96.81 195 MET A O 1
ATOM 1501 N N . GLU A 1 196 ? -13.758 3.002 17.375 1 96.31 196 GLU A N 1
ATOM 1502 C CA . GLU A 1 196 ? -14.992 2.838 18.141 1 96.31 196 GLU A CA 1
ATOM 1503 C C . GLU A 1 196 ? -15.117 3.914 19.219 1 96.31 196 GLU A C 1
ATOM 1505 O O . GLU A 1 196 ? -16.219 4.406 19.484 1 96.31 196 GLU A O 1
ATOM 1510 N N . ALA A 1 197 ? -14.008 4.227 19.812 1 96.56 197 ALA A N 1
ATOM 1511 C CA . ALA A 1 197 ? -14 5.32 20.781 1 96.56 197 ALA A CA 1
ATOM 1512 C C . ALA A 1 197 ? -14.414 6.637 20.125 1 96.56 197 ALA A C 1
ATOM 1514 O O . ALA A 1 197 ? -15.133 7.438 20.719 1 96.56 197 ALA A O 1
ATOM 1515 N N . GLN A 1 198 ? -13.953 6.871 18.969 1 97.75 198 GLN A N 1
ATOM 1516 C CA . GLN A 1 198 ? -14.328 8.062 18.219 1 97.75 198 GLN A CA 1
ATOM 1517 C C . GLN A 1 198 ? -15.836 8.109 17.984 1 97.75 198 GLN A C 1
ATOM 1519 O O . GLN A 1 198 ? -16.453 9.164 18.141 1 97.75 198 GLN A O 1
ATOM 1524 N N . ILE A 1 199 ? -16.375 7.016 17.547 1 98.31 199 ILE A N 1
ATOM 1525 C CA . ILE A 1 199 ? -17.797 6.941 17.266 1 98.31 199 ILE A CA 1
ATOM 1526 C C . ILE A 1 199 ? -18.594 7.199 18.562 1 98.31 199 ILE A C 1
ATOM 1528 O O . ILE A 1 199 ? -19.562 7.945 18.547 1 98.31 199 ILE A O 1
ATOM 1532 N N . ALA A 1 200 ? -18.141 6.594 19.656 1 97.75 200 ALA A N 1
ATOM 1533 C CA . ALA A 1 200 ? -18.797 6.809 20.938 1 97.75 200 ALA A CA 1
ATOM 1534 C C . ALA A 1 200 ? -18.781 8.281 21.328 1 97.75 200 ALA A C 1
ATOM 1536 O O . ALA A 1 200 ? -19.797 8.828 21.781 1 97.75 200 ALA A O 1
ATOM 1537 N N . ALA A 1 201 ? -17.641 8.906 21.172 1 97.44 201 ALA A N 1
ATOM 1538 C CA . ALA A 1 201 ? -17.5 10.328 21.5 1 97.44 201 ALA A CA 1
ATOM 1539 C C . ALA A 1 201 ? -18.406 11.18 20.609 1 97.44 201 ALA A C 1
ATOM 1541 O O . ALA A 1 201 ? -19.062 12.109 21.078 1 97.44 201 ALA A O 1
ATOM 1542 N N . ALA A 1 202 ? -18.469 10.883 19.328 1 98.31 202 ALA A N 1
ATOM 1543 C CA . ALA A 1 202 ? -19.312 11.633 18.406 1 98.31 202 ALA A CA 1
ATOM 1544 C C . ALA A 1 202 ? -20.797 11.453 18.75 1 98.31 202 ALA A C 1
ATOM 1546 O O . ALA A 1 202 ? -21.594 12.375 18.578 1 98.31 202 ALA A O 1
ATOM 1547 N N . ARG A 1 203 ? -21.188 10.289 19.156 1 98.44 203 ARG A N 1
ATOM 1548 C CA . ARG A 1 203 ? -22.562 10.039 19.562 1 98.44 203 ARG A CA 1
ATOM 1549 C C . ARG A 1 203 ? -22.953 10.883 20.766 1 98.44 203 ARG A C 1
ATOM 1551 O O . ARG A 1 203 ? -24.062 11.414 20.844 1 98.44 203 ARG A O 1
ATOM 1558 N N . ILE A 1 204 ? -22.047 10.984 21.672 1 97.56 204 ILE A N 1
ATOM 1559 C CA . ILE A 1 204 ? -22.281 11.852 22.828 1 97.56 204 ILE A CA 1
ATOM 1560 C C . ILE A 1 204 ? -22.484 13.289 22.359 1 97.56 204 ILE A C 1
ATOM 1562 O O . ILE A 1 204 ? -23.406 13.977 22.812 1 97.56 204 ILE A O 1
ATOM 1566 N N . GLY A 1 205 ? -21.625 13.727 21.5 1 98.25 205 GLY A N 1
ATOM 1567 C CA . GLY A 1 205 ? -21.781 15.062 20.953 1 98.25 205 GLY A CA 1
ATOM 1568 C C . GLY A 1 205 ? -23.125 15.289 20.281 1 98.25 205 GLY A C 1
ATOM 1569 O O . GLY A 1 205 ? -23.75 16.328 20.469 1 98.25 205 GLY A O 1
ATOM 1570 N N . ALA A 1 206 ? -23.547 14.336 19.531 1 98.38 206 ALA A N 1
ATOM 1571 C CA . ALA A 1 206 ? -24.844 14.43 18.844 1 98.38 206 ALA A CA 1
ATOM 1572 C C . ALA A 1 206 ? -25.984 14.516 19.844 1 98.38 206 ALA A C 1
ATOM 1574 O O . ALA A 1 206 ? -26.891 15.336 19.688 1 98.38 206 ALA A O 1
ATOM 1575 N N . GLN A 1 207 ? -25.953 13.68 20.859 1 98 207 GLN A N 1
ATOM 1576 C CA . GLN A 1 207 ? -26.984 13.656 21.875 1 98 207 GLN A CA 1
ATOM 1577 C C . GLN A 1 207 ? -27.031 14.977 22.641 1 98 207 GLN A C 1
ATOM 1579 O O . GLN A 1 207 ? -28.109 15.547 22.844 1 98 207 GLN A O 1
ATOM 1584 N N . ARG A 1 208 ? -25.891 15.438 23.109 1 97.94 208 ARG A N 1
ATOM 1585 C CA . ARG A 1 208 ? -25.828 16.688 23.859 1 97.94 208 ARG A CA 1
ATOM 1586 C C . ARG A 1 208 ? -26.281 17.875 23.016 1 97.94 208 ARG A C 1
ATOM 1588 O O . ARG A 1 208 ? -26.875 18.812 23.531 1 97.94 208 ARG A O 1
ATOM 1595 N N . TYR A 1 209 ? -25.953 17.859 21.719 1 97.75 209 TYR A N 1
ATOM 1596 C CA . TYR A 1 209 ? -26.391 18.906 20.812 1 97.75 209 TYR A CA 1
ATOM 1597 C C . TYR A 1 209 ? -27.906 19.016 20.781 1 97.75 209 TYR A C 1
ATOM 1599 O O . TYR A 1 209 ? -28.453 20.109 20.844 1 97.75 209 TYR A O 1
ATOM 1607 N N . ILE A 1 210 ? -28.547 17.922 20.719 1 97.81 210 ILE A N 1
ATOM 1608 C CA . ILE A 1 210 ? -30.016 17.875 20.703 1 97.81 210 ILE A CA 1
ATOM 1609 C C . ILE A 1 210 ? -30.547 18.391 22.031 1 97.81 210 ILE A C 1
ATOM 1611 O O . ILE A 1 210 ? -31.531 19.141 22.047 1 97.81 210 ILE A O 1
ATOM 1615 N N . GLU A 1 211 ? -29.906 18.047 23.109 1 97.75 211 GLU A N 1
ATOM 1616 C CA . GLU A 1 211 ? -30.344 18.516 24.422 1 97.75 211 GLU A CA 1
ATOM 1617 C C . GLU A 1 211 ? -30.266 20.031 24.516 1 97.75 211 GLU A C 1
ATOM 1619 O O . GLU A 1 211 ? -31.141 20.672 25.125 1 97.75 211 GLU A O 1
ATOM 1624 N N . ILE A 1 212 ? -29.234 20.578 23.984 1 97.38 212 ILE A N 1
ATOM 1625 C CA . ILE A 1 212 ? -29.078 22.031 23.984 1 97.38 212 ILE A CA 1
ATOM 1626 C C . ILE A 1 212 ? -30.219 22.656 23.188 1 97.38 212 ILE A C 1
ATOM 1628 O O . ILE A 1 212 ? -30.797 23.672 23.609 1 97.38 212 ILE A O 1
ATOM 1632 N N . ILE A 1 213 ? -30.547 22.078 22.078 1 96.75 213 ILE A N 1
ATOM 1633 C CA . ILE A 1 213 ? -31.609 22.578 21.219 1 96.75 213 ILE A CA 1
ATOM 1634 C C . ILE A 1 213 ? -32.969 22.453 21.938 1 96.75 213 ILE A C 1
ATOM 1636 O O . ILE A 1 213 ? -33.781 23.359 21.859 1 96.75 213 ILE A O 1
ATOM 1640 N N . GLU A 1 214 ? -33.125 21.406 22.609 1 97.12 214 GLU A N 1
ATOM 1641 C CA . GLU A 1 214 ? -34.375 21.188 23.344 1 97.12 214 GLU A CA 1
ATOM 1642 C C . GLU A 1 214 ? -34.531 22.203 24.484 1 97.12 214 GLU A C 1
ATOM 1644 O O . GLU A 1 214 ? -35.625 22.656 24.781 1 97.12 214 GLU A O 1
ATOM 1649 N N . LYS A 1 215 ? -33.438 22.562 25.031 1 96.31 215 LYS A N 1
ATOM 1650 C CA . LYS A 1 215 ? -33.438 23.469 26.172 1 96.31 215 LYS A CA 1
ATOM 1651 C C . LYS A 1 215 ? -33.656 24.906 25.719 1 96.31 215 LYS A C 1
ATOM 1653 O O . LYS A 1 215 ? -34.406 25.656 26.359 1 96.31 215 LYS A O 1
ATOM 1658 N N . TYR A 1 216 ? -33.031 25.328 24.641 1 95.56 216 TYR A N 1
ATOM 1659 C CA . TYR A 1 216 ? -33 26.75 24.297 1 95.56 216 TYR A CA 1
ATOM 1660 C C . TYR A 1 216 ? -33.812 27.016 23.031 1 95.56 216 TYR A C 1
ATOM 1662 O O . TYR A 1 216 ? -34.156 28.172 22.75 1 95.56 216 TYR A O 1
ATOM 1670 N N . GLY A 1 217 ? -34.156 25.969 22.297 1 95 217 GLY A N 1
ATOM 1671 C CA . GLY A 1 217 ? -34.812 26.125 21.016 1 95 217 GLY A CA 1
ATOM 1672 C C . GLY A 1 217 ? -33.844 26.219 19.844 1 95 217 GLY A C 1
ATOM 1673 O O . GLY A 1 217 ? -32.781 26.828 19.969 1 95 217 GLY A O 1
ATOM 1674 N N . LEU A 1 218 ? -34.25 25.625 18.75 1 95.31 218 LEU A N 1
ATOM 1675 C CA . LEU A 1 218 ? -33.406 25.562 17.562 1 95.31 218 LEU A CA 1
ATOM 1676 C C . LEU A 1 218 ? -33.094 26.969 17.062 1 95.31 218 LEU A C 1
ATOM 1678 O O . LEU A 1 218 ? -31.938 27.281 16.766 1 95.31 218 LEU A O 1
ATOM 1682 N N . ASP A 1 219 ? -34.031 27.828 16.984 1 94.56 219 ASP A N 1
ATOM 1683 C CA . ASP A 1 219 ? -33.875 29.188 16.469 1 94.56 219 ASP A CA 1
ATOM 1684 C C . ASP A 1 219 ? -32.875 29.984 17.328 1 94.56 219 ASP A C 1
ATOM 1686 O O . ASP A 1 219 ? -32.062 30.734 16.797 1 94.56 219 ASP A O 1
ATOM 1690 N N . THR A 1 220 ? -33.031 29.781 18.609 1 95 220 THR A N 1
ATOM 1691 C CA . THR A 1 220 ? -32.156 30.484 19.547 1 95 220 THR A CA 1
ATOM 1692 C C . THR A 1 220 ? -30.719 30.031 19.375 1 95 220 THR A C 1
ATOM 1694 O O . THR A 1 220 ? -29.812 30.859 19.328 1 95 220 THR A O 1
ATOM 1697 N N . VAL A 1 221 ? -30.547 28.766 19.312 1 95.06 221 VAL A N 1
ATOM 1698 C CA . VAL A 1 221 ? -29.188 28.219 19.188 1 95.06 221 VAL A CA 1
ATOM 1699 C C . VAL A 1 221 ? -28.578 28.672 17.859 1 95.06 221 VAL A C 1
ATOM 1701 O O . VAL A 1 221 ? -27.406 29.047 17.828 1 95.06 221 VAL A O 1
ATOM 1704 N N . GLN A 1 222 ? -29.297 28.672 16.781 1 94.38 222 GLN A N 1
ATOM 1705 C CA . GLN A 1 222 ? -28.812 29.094 15.477 1 94.38 222 GLN A CA 1
ATOM 1706 C C . GLN A 1 222 ? -28.469 30.594 15.477 1 94.38 222 GLN A C 1
ATOM 1708 O O . GLN A 1 222 ? -27.422 30.984 14.945 1 94.38 222 GLN A O 1
ATOM 1713 N N . ALA A 1 223 ? -29.297 31.359 16.094 1 94.69 223 ALA A N 1
ATOM 1714 C CA . ALA A 1 223 ? -29.062 32.781 16.172 1 94.69 223 ALA A CA 1
ATOM 1715 C C . ALA A 1 223 ? -27.828 33.094 17.016 1 94.69 223 ALA A C 1
ATOM 1717 O O . ALA A 1 223 ? -27.016 33.969 16.656 1 94.69 223 ALA A O 1
ATOM 1718 N N . ALA A 1 224 ? -27.781 32.469 18.125 1 94.44 224 ALA A N 1
ATOM 1719 C CA . ALA A 1 224 ? -26.625 32.656 19 1 94.44 224 ALA A CA 1
ATOM 1720 C C . ALA A 1 224 ? -25.328 32.25 18.297 1 94.44 224 ALA A C 1
ATOM 1722 O O . ALA A 1 224 ? -24.328 32.938 18.422 1 94.44 224 ALA A O 1
ATOM 1723 N N . SER A 1 225 ? -25.375 31.172 17.594 1 94.06 225 SER A N 1
ATOM 1724 C CA . SER A 1 225 ? -24.203 30.688 16.875 1 94.06 225 SER A CA 1
ATOM 1725 C C . SER A 1 225 ? -23.766 31.672 15.797 1 94.06 225 SER A C 1
ATOM 1727 O O . SER A 1 225 ? -22.578 31.922 15.617 1 94.06 225 SER A O 1
ATOM 1729 N N . GLU A 1 226 ? -24.703 32.188 15.094 1 93.88 226 GLU A N 1
ATOM 1730 C CA . GLU A 1 226 ? -24.375 33.156 14.055 1 93.88 226 GLU A CA 1
ATOM 1731 C C . GLU A 1 226 ? -23.781 34.438 14.656 1 93.88 226 GLU A C 1
ATOM 1733 O O . GLU A 1 226 ? -22.859 35 14.094 1 93.88 226 GLU A O 1
ATOM 1738 N N . GLU A 1 227 ? -24.344 34.844 15.734 1 93.69 227 GLU A N 1
ATOM 1739 C CA . GLU A 1 227 ? -23.812 36.031 16.422 1 93.69 227 GLU A CA 1
ATOM 1740 C C . GLU A 1 227 ? -22.375 35.781 16.875 1 93.69 227 GLU A C 1
ATOM 1742 O O . GLU A 1 227 ? -21.547 36.688 16.812 1 93.69 227 GLU A O 1
ATOM 1747 N N . LEU A 1 228 ? -22.172 34.656 17.406 1 92.56 228 LEU A N 1
ATOM 1748 C CA . LEU A 1 228 ? -20.812 34.312 17.828 1 92.56 228 LEU A CA 1
ATOM 1749 C C . LEU A 1 228 ? -19.859 34.344 16.656 1 92.56 228 LEU A C 1
ATOM 1751 O O . LEU A 1 228 ? -18.719 34.812 16.781 1 92.56 228 LEU A O 1
ATOM 1755 N N . MET A 1 229 ? -20.266 33.875 15.516 1 93.62 229 MET A N 1
ATOM 1756 C CA . MET A 1 229 ? -19.438 33.906 14.312 1 93.62 229 MET A CA 1
ATOM 1757 C C . MET A 1 229 ? -19.188 35.312 13.836 1 93.62 229 MET A C 1
ATOM 1759 O O . MET A 1 229 ? -18.078 35.656 13.422 1 93.62 229 MET A O 1
ATOM 1763 N N . ASN A 1 230 ? -20.219 36.094 13.875 1 94.06 230 ASN A N 1
ATOM 1764 C CA . ASN A 1 230 ? -20.078 37.5 13.516 1 94.06 230 ASN A CA 1
ATOM 1765 C C . ASN A 1 230 ? -19.094 38.219 14.43 1 94.06 230 ASN A C 1
ATOM 1767 O O . ASN A 1 230 ? -18.312 39.062 13.977 1 94.06 230 ASN A O 1
ATOM 1771 N N . TYR A 1 231 ? -19.219 37.875 15.656 1 91.56 231 TYR A N 1
ATOM 1772 C CA . TYR A 1 231 ? -18.281 38.469 16.625 1 91.56 231 TYR A CA 1
ATOM 1773 C C . TYR A 1 231 ? -16.844 38.062 16.297 1 91.56 231 TYR A C 1
ATOM 1775 O O . TYR A 1 231 ? -15.961 38.938 16.281 1 91.56 231 TYR A O 1
ATOM 1783 N N . SER A 1 232 ? -16.625 36.812 16.094 1 93.38 232 SER A N 1
ATOM 1784 C CA . SER A 1 232 ? -15.281 36.312 15.758 1 93.38 232 SER A CA 1
ATOM 1785 C C . SER A 1 232 ? -14.758 36.969 14.484 1 93.38 232 SER A C 1
ATOM 1787 O O . SER A 1 232 ? -13.578 37.312 14.398 1 93.38 232 SER A O 1
ATOM 1789 N N . GLU A 1 233 ? -15.609 37.062 13.5 1 95.75 233 GLU A N 1
ATOM 1790 C CA . GLU A 1 233 ? -15.234 37.75 12.266 1 95.75 233 GLU A CA 1
ATOM 1791 C C . GLU A 1 233 ? -14.836 39.219 12.531 1 95.75 233 GLU A C 1
ATOM 1793 O O . GLU A 1 233 ? -13.828 39.688 12.008 1 95.75 233 GLU A O 1
ATOM 1798 N N . LYS A 1 234 ? -15.633 39.875 13.305 1 95.44 234 LYS A N 1
ATOM 1799 C CA . LYS A 1 234 ? -15.344 41.25 13.633 1 95.44 234 LYS A CA 1
ATOM 1800 C C . LYS A 1 234 ? -13.984 41.375 14.32 1 95.44 234 LYS A C 1
ATOM 1802 O O . LYS A 1 234 ? -13.211 42.312 14.016 1 95.44 234 LYS A O 1
ATOM 1807 N N . MET A 1 235 ? -13.734 40.531 15.219 1 93.62 235 MET A N 1
ATOM 1808 C CA . MET A 1 235 ? -12.461 40.562 15.93 1 93.62 235 MET A CA 1
ATOM 1809 C C . MET A 1 235 ? -11.289 40.406 14.969 1 93.62 235 MET A C 1
ATOM 1811 O O . MET A 1 235 ? -10.305 41.156 15.055 1 93.62 235 MET A O 1
ATOM 1815 N N . MET A 1 236 ? -11.383 39.5 14.039 1 95.88 236 MET A N 1
ATOM 1816 C CA . MET A 1 236 ? -10.305 39.281 13.07 1 95.88 236 MET A CA 1
ATOM 1817 C C . MET A 1 236 ? -10.18 40.469 12.117 1 95.88 236 MET A C 1
ATOM 1819 O O . MET A 1 236 ? -9.07 40.906 11.828 1 95.88 236 MET A O 1
ATOM 1823 N N . ARG A 1 237 ? -11.32 40.969 11.688 1 97.19 237 ARG A N 1
ATOM 1824 C CA . ARG A 1 237 ? -11.305 42.156 10.82 1 97.19 237 ARG A CA 1
ATOM 1825 C C . ARG A 1 237 ? -10.656 43.344 11.523 1 97.19 237 ARG A C 1
ATOM 1827 O O . ARG A 1 237 ? -9.891 44.062 10.906 1 97.19 237 ARG A O 1
ATOM 1834 N N . ASP A 1 238 ? -11 43.5 12.766 1 95.75 238 ASP A N 1
ATOM 1835 C CA . ASP A 1 238 ? -10.422 44.594 13.539 1 95.75 238 ASP A CA 1
ATOM 1836 C C . ASP A 1 238 ? -8.906 44.438 13.664 1 95.75 238 ASP A C 1
ATOM 1838 O O . ASP A 1 238 ? -8.172 45.438 13.609 1 95.75 238 ASP A O 1
ATOM 1842 N N . ALA A 1 239 ? -8.484 43.219 13.891 1 95.31 239 ALA A N 1
ATOM 1843 C CA . ALA A 1 239 ? -7.055 42.969 13.984 1 95.31 239 ALA A CA 1
ATOM 1844 C C . ALA A 1 239 ? -6.363 43.219 12.648 1 95.31 239 ALA A C 1
ATOM 1846 O O . ALA A 1 239 ? -5.258 43.781 12.609 1 95.31 239 ALA A O 1
ATOM 1847 N N . ILE A 1 240 ? -6.977 42.844 11.547 1 97.44 240 ILE A N 1
ATOM 1848 C CA . ILE A 1 240 ? -6.414 43.031 10.219 1 97.44 240 ILE A CA 1
ATOM 1849 C C . ILE A 1 240 ? -6.336 44.531 9.898 1 97.44 240 ILE A C 1
ATOM 1851 O O . ILE A 1 240 ? -5.355 45 9.312 1 97.44 240 ILE A O 1
ATOM 1855 N N . LYS A 1 241 ? -7.316 45.25 10.344 1 97.31 241 LYS A N 1
ATOM 1856 C CA . LYS A 1 241 ? -7.395 46.688 10.062 1 97.31 241 LYS A CA 1
ATOM 1857 C C . LYS A 1 241 ? -6.211 47.438 10.68 1 97.31 241 LYS A C 1
ATOM 1859 O O . LYS A 1 241 ? -5.84 48.531 10.211 1 97.31 241 LYS A O 1
ATOM 1864 N N . LYS A 1 242 ? -5.715 46.875 11.656 1 95.62 242 LYS A N 1
ATOM 1865 C CA . LYS A 1 242 ? -4.586 47.5 12.336 1 95.62 242 LYS A CA 1
ATOM 1866 C C . LYS A 1 242 ? -3.299 47.344 11.531 1 95.62 242 LYS A C 1
ATOM 1868 O O . LYS A 1 242 ? -2.311 48.031 11.773 1 95.62 242 LYS A O 1
ATOM 1873 N N . LEU A 1 243 ? -3.289 46.469 10.617 1 97.12 243 LEU A N 1
ATOM 1874 C CA . LEU A 1 243 ? -2.133 46.281 9.75 1 97.12 243 LEU A CA 1
ATOM 1875 C C . LEU A 1 243 ? -2.119 47.344 8.633 1 97.12 243 LEU A C 1
ATOM 1877 O O . LEU A 1 243 ? -3.17 47.688 8.086 1 97.12 243 LEU A O 1
ATOM 1881 N N . PRO A 1 244 ? -0.964 47.844 8.281 1 97.19 244 PRO A N 1
ATOM 1882 C CA . PRO A 1 244 ? -0.917 48.719 7.086 1 97.19 244 PRO A CA 1
ATOM 1883 C C . PRO A 1 244 ? -1.288 47.969 5.809 1 97.19 244 PRO A C 1
ATOM 1885 O O . PRO A 1 244 ? -0.835 46.812 5.602 1 97.19 244 PRO A O 1
ATOM 1888 N N . ASP A 1 245 ? -2.137 48.625 5.023 1 97.88 245 ASP A N 1
ATOM 1889 C CA . ASP A 1 245 ? -2.438 48.031 3.715 1 97.88 245 ASP A CA 1
ATOM 1890 C C . ASP A 1 245 ? -1.162 47.844 2.9 1 97.88 245 ASP A C 1
ATOM 1892 O O . ASP A 1 245 ? -0.239 48.656 2.963 1 97.88 245 ASP A O 1
ATOM 1896 N N . GLY A 1 246 ? -1.096 46.719 2.15 1 98 246 GLY A N 1
ATOM 1897 C CA . GLY A 1 246 ? 0.083 46.438 1.346 1 98 246 GLY A CA 1
ATOM 1898 C C . GLY A 1 246 ? 0.285 44.938 1.076 1 98 246 GLY A C 1
ATOM 1899 O O . GLY A 1 246 ? -0.62 44.125 1.302 1 98 246 GLY A O 1
ATOM 1900 N N . GLU A 1 247 ? 1.365 44.719 0.4 1 98.44 247 GLU A N 1
ATOM 1901 C CA . GLU A 1 247 ? 1.767 43.344 0.091 1 98.44 247 GLU A CA 1
ATOM 1902 C C . GLU A 1 247 ? 3.096 43 0.753 1 98.44 247 GLU A C 1
ATOM 1904 O O . GLU A 1 247 ? 4.059 43.75 0.663 1 98.44 247 GLU A O 1
ATOM 1909 N N . TYR A 1 248 ? 3.139 41.969 1.455 1 98.62 248 TYR A N 1
ATOM 1910 C CA . TYR A 1 248 ? 4.312 41.5 2.176 1 98.62 248 TYR A CA 1
ATOM 1911 C C . TYR A 1 248 ? 4.676 40.094 1.755 1 98.62 248 TYR A C 1
ATOM 1913 O O . TYR A 1 248 ? 3.885 39.156 1.944 1 98.62 248 TYR A O 1
ATOM 1921 N N . THR A 1 249 ? 5.875 39.906 1.253 1 98.44 249 THR A N 1
ATOM 1922 C CA . THR A 1 249 ? 6.242 38.656 0.651 1 98.44 249 THR A CA 1
ATOM 1923 C C . THR A 1 249 ? 7.438 38.031 1.377 1 98.44 249 THR A C 1
ATOM 1925 O O . THR A 1 249 ? 8.312 38.75 1.86 1 98.44 249 THR A O 1
ATOM 1928 N N . ALA A 1 250 ? 7.469 36.75 1.482 1 98.56 250 ALA A N 1
ATOM 1929 C CA . ALA A 1 250 ? 8.594 35.969 2.01 1 98.56 250 ALA A CA 1
ATOM 1930 C C . ALA A 1 250 ? 8.703 34.625 1.314 1 98.56 250 ALA A C 1
ATOM 1932 O O . ALA A 1 250 ? 7.727 34.125 0.745 1 98.56 250 ALA A O 1
ATOM 1933 N N . GLU A 1 251 ? 9.883 34.094 1.396 1 97.88 251 GLU A N 1
ATOM 1934 C CA . GLU A 1 251 ? 10.148 32.75 0.863 1 97.88 251 GLU A CA 1
ATOM 1935 C C . GLU A 1 251 ? 10.719 31.828 1.939 1 97.88 251 GLU A C 1
ATOM 1937 O O . GLU A 1 251 ? 11.445 32.281 2.828 1 97.88 251 GLU A O 1
ATOM 1942 N N . GLY A 1 252 ? 10.312 30.625 1.949 1 96.69 252 GLY A N 1
ATOM 1943 C CA . GLY A 1 252 ? 10.891 29.531 2.713 1 96.69 252 GLY A CA 1
ATOM 1944 C C . GLY A 1 252 ? 11.242 28.328 1.859 1 96.69 252 GLY A C 1
ATOM 1945 O O . GLY A 1 252 ? 10.945 28.297 0.662 1 96.69 252 GLY A O 1
ATOM 1946 N N . PHE A 1 253 ? 11.945 27.375 2.539 1 96.5 253 PHE A N 1
ATOM 1947 C CA . PHE A 1 253 ? 12.398 26.234 1.75 1 96.5 253 PHE A CA 1
ATOM 1948 C C . PHE A 1 253 ? 12.234 24.938 2.533 1 96.5 253 PHE A C 1
ATOM 1950 O O . PHE A 1 253 ? 12.492 24.906 3.74 1 96.5 253 PHE A O 1
ATOM 1957 N N . LEU A 1 254 ? 11.758 23.938 1.851 1 96 254 LEU A N 1
ATOM 1958 C CA . LEU A 1 254 ? 11.812 22.547 2.303 1 96 254 LEU A CA 1
ATOM 1959 C C . LEU A 1 254 ? 13.023 21.844 1.711 1 96 254 LEU A C 1
ATOM 1961 O O . LEU A 1 254 ? 13.352 22.031 0.538 1 96 254 LEU A O 1
ATOM 1965 N N . ASP A 1 255 ? 13.648 20.969 2.514 1 96.44 255 ASP A N 1
ATOM 1966 C CA . ASP A 1 255 ? 14.75 20.172 2.008 1 96.44 255 ASP A CA 1
ATOM 1967 C C . ASP A 1 255 ? 14.312 19.312 0.827 1 96.44 255 ASP A C 1
ATOM 1969 O O . ASP A 1 255 ? 15.039 19.156 -0.155 1 96.44 255 ASP A O 1
ATOM 1973 N N . GLY A 1 256 ? 13.086 18.812 0.928 1 95.38 256 GLY A N 1
ATOM 1974 C CA . GLY A 1 256 ? 12.703 17.75 0.013 1 95.38 256 GLY A CA 1
ATOM 1975 C C . GLY A 1 256 ? 13.586 16.516 0.131 1 95.38 256 GLY A C 1
ATOM 1976 O O . GLY A 1 256 ? 13.859 16.047 1.238 1 95.38 256 GLY A O 1
ATOM 1977 N N . TYR A 1 257 ? 13.891 15.953 -0.978 1 95.62 257 TYR A N 1
ATOM 1978 C CA . TYR A 1 257 ? 14.75 14.773 -1.025 1 95.62 257 TYR A CA 1
ATOM 1979 C C . TYR A 1 257 ? 16.156 15.148 -1.478 1 95.62 257 TYR A C 1
ATOM 1981 O O . TYR A 1 257 ? 16.484 15.023 -2.66 1 95.62 257 TYR A O 1
ATOM 1989 N N . LEU A 1 258 ? 16.969 15.477 -0.509 1 93.88 258 LEU A N 1
ATOM 1990 C CA . LEU A 1 258 ? 18.297 16.031 -0.77 1 93.88 258 LEU A CA 1
ATOM 1991 C C . LEU A 1 258 ? 19.188 15 -1.454 1 93.88 258 LEU A C 1
ATOM 1993 O O . LEU A 1 258 ? 20.141 15.367 -2.158 1 93.88 258 LEU A O 1
ATOM 1997 N N . ASP A 1 259 ? 18.953 13.734 -1.255 1 91.94 259 ASP A N 1
ATOM 1998 C CA . ASP A 1 259 ? 19.766 12.664 -1.821 1 91.94 259 ASP A CA 1
ATOM 1999 C C . ASP A 1 259 ? 19.281 12.289 -3.219 1 91.94 259 ASP A C 1
ATOM 2001 O O . ASP A 1 259 ? 19.891 11.438 -3.879 1 91.94 259 ASP A O 1
ATOM 2005 N N . SER A 1 260 ? 18.25 12.883 -3.656 1 90.12 260 SER A N 1
ATOM 2006 C CA . SER A 1 260 ? 17.734 12.586 -4.988 1 90.12 260 SER A CA 1
ATOM 2007 C C . SER A 1 260 ? 18.578 13.234 -6.07 1 90.12 260 SER A C 1
ATOM 2009 O O . SER A 1 260 ? 19.078 14.352 -5.891 1 90.12 260 SER A O 1
ATOM 2011 N N . ASP A 1 261 ? 18.734 12.531 -7.266 1 86.12 261 ASP A N 1
ATOM 2012 C CA . ASP A 1 261 ? 19.422 13.102 -8.422 1 86.12 261 ASP A CA 1
ATOM 2013 C C . ASP A 1 261 ? 18.5 14.039 -9.203 1 86.12 261 ASP A C 1
ATOM 2015 O O . ASP A 1 261 ? 18.969 14.812 -10.039 1 86.12 261 ASP A O 1
ATOM 2019 N N . ASP A 1 262 ? 17.25 14.008 -8.898 1 87.56 262 ASP A N 1
ATOM 2020 C CA . ASP A 1 262 ? 16.266 14.875 -9.555 1 87.56 262 ASP A CA 1
ATOM 2021 C C . ASP A 1 262 ? 16.156 16.219 -8.836 1 87.56 262 ASP A C 1
ATOM 2023 O O . ASP A 1 262 ? 15.656 16.297 -7.715 1 87.56 262 ASP A O 1
ATOM 2027 N N . PRO A 1 263 ? 16.609 17.219 -9.461 1 91.12 263 PRO A N 1
ATOM 2028 C CA . PRO A 1 263 ? 16.578 18.531 -8.812 1 91.12 263 PRO A CA 1
ATOM 2029 C C . PRO A 1 263 ? 15.156 18.984 -8.469 1 91.12 263 PRO A C 1
ATOM 2031 O O . PRO A 1 263 ? 14.969 19.797 -7.559 1 91.12 263 PRO A O 1
ATOM 2034 N N . ALA A 1 264 ? 14.203 18.438 -9.117 1 91.44 264 ALA A N 1
ATOM 2035 C CA . ALA A 1 264 ? 12.82 18.844 -8.891 1 91.44 264 ALA A CA 1
ATOM 2036 C C . ALA A 1 264 ? 12.305 18.328 -7.559 1 91.44 264 ALA A C 1
ATOM 2038 O O . ALA A 1 264 ? 11.258 18.766 -7.07 1 91.44 264 ALA A O 1
ATOM 2039 N N . LYS A 1 265 ? 13.047 17.516 -6.898 1 95 265 LYS A N 1
ATOM 2040 C CA . LYS A 1 265 ? 12.578 16.891 -5.668 1 95 265 LYS A CA 1
ATOM 2041 C C . LYS A 1 265 ? 13.297 17.453 -4.449 1 95 265 LYS A C 1
ATOM 2043 O O . LYS A 1 265 ? 13.047 17.047 -3.318 1 95 265 LYS A O 1
ATOM 2048 N N . LYS A 1 266 ? 14.195 18.391 -4.648 1 95.5 266 LYS A N 1
ATOM 2049 C CA . LYS A 1 266 ? 14.93 18.969 -3.531 1 95.5 266 LYS A CA 1
ATOM 2050 C C . LYS A 1 266 ? 14.898 20.5 -3.588 1 95.5 266 LYS A C 1
ATOM 2052 O O . LYS A 1 266 ? 14.539 21.078 -4.617 1 95.5 266 LYS A O 1
ATOM 2057 N N . ASP A 1 267 ? 15.172 21.109 -2.488 1 96.81 267 ASP A N 1
ATOM 2058 C CA . ASP A 1 267 ? 15.211 22.562 -2.379 1 96.81 267 ASP A CA 1
ATOM 2059 C C . ASP A 1 267 ? 13.883 23.172 -2.834 1 96.81 267 ASP A C 1
ATOM 2061 O O . ASP A 1 267 ? 13.867 24.062 -3.695 1 96.81 267 ASP A O 1
ATOM 2065 N N . LEU A 1 268 ? 12.852 22.75 -2.254 1 97.94 268 LEU A N 1
ATOM 2066 C CA . LEU A 1 268 ? 11.508 23.125 -2.684 1 97.94 268 LEU A CA 1
ATOM 2067 C C . LEU A 1 268 ? 11.086 24.438 -2.049 1 97.94 268 LEU A C 1
ATOM 2069 O O . LEU A 1 268 ? 11.031 24.562 -0.821 1 97.94 268 LEU A O 1
ATOM 2073 N N . ARG A 1 269 ? 10.664 25.297 -2.83 1 98 269 ARG A N 1
ATOM 2074 C CA . ARG A 1 269 ? 10.352 26.656 -2.4 1 98 269 ARG A CA 1
ATOM 2075 C C . ARG A 1 269 ? 8.906 26.766 -1.93 1 98 269 ARG A C 1
ATOM 2077 O O . ARG A 1 269 ? 8 26.203 -2.549 1 98 269 ARG A O 1
ATOM 2084 N N . ILE A 1 270 ? 8.656 27.453 -0.856 1 98.12 270 ILE A N 1
ATOM 2085 C CA . ILE A 1 270 ? 7.363 27.938 -0.393 1 98.12 270 ILE A CA 1
ATOM 2086 C C . ILE A 1 270 ? 7.32 29.453 -0.49 1 98.12 270 ILE A C 1
ATOM 2088 O O . ILE A 1 270 ? 8.133 30.156 0.131 1 98.12 270 ILE A O 1
ATOM 2092 N N . ASN A 1 271 ? 6.43 29.953 -1.278 1 98.62 271 ASN A N 1
ATOM 2093 C CA . ASN A 1 271 ? 6.281 31.391 -1.431 1 98.62 271 ASN A CA 1
ATOM 2094 C C . ASN A 1 271 ? 4.977 31.891 -0.814 1 98.62 271 ASN A C 1
ATOM 2096 O O . ASN A 1 271 ? 3.904 31.344 -1.098 1 98.62 271 ASN A O 1
ATOM 2100 N N . VAL A 1 272 ? 5.051 32.938 0.026 1 98.75 272 VAL A N 1
ATOM 2101 C CA . VAL A 1 272 ? 3.865 33.5 0.653 1 98.75 272 VAL A CA 1
ATOM 2102 C C . VAL A 1 272 ? 3.838 35.031 0.433 1 98.75 272 VAL A C 1
ATOM 2104 O O . VAL A 1 272 ? 4.824 35.719 0.7 1 98.75 272 VAL A O 1
ATOM 2107 N N . THR A 1 273 ? 2.809 35.5 -0.1 1 98.88 273 THR A N 1
ATOM 2108 C CA . THR A 1 273 ? 2.527 36.938 -0.149 1 98.88 273 THR A CA 1
ATOM 2109 C C . THR A 1 273 ? 1.249 37.25 0.617 1 98.88 273 THR A C 1
ATOM 2111 O O . THR A 1 273 ? 0.179 36.719 0.3 1 98.88 273 THR A O 1
ATOM 2114 N N . VAL A 1 274 ? 1.356 38.062 1.619 1 98.81 274 VAL A N 1
ATOM 2115 C CA . VAL A 1 274 ? 0.211 38.531 2.387 1 98.81 274 VAL A CA 1
ATOM 2116 C C . VAL A 1 274 ? -0.257 39.875 1.833 1 98.81 274 VAL A C 1
ATOM 2118 O O . VAL A 1 274 ? 0.516 40.844 1.778 1 98.81 274 VAL A O 1
ATOM 2121 N N . LYS A 1 275 ? -1.476 39.906 1.425 1 98.75 275 LYS A N 1
ATOM 2122 C CA . LYS A 1 275 ? -2.078 41.156 0.927 1 98.75 275 LYS A CA 1
ATOM 2123 C C . LYS A 1 275 ? -3.137 41.688 1.894 1 98.75 275 LYS A C 1
ATOM 2125 O O . LYS A 1 275 ? -4.133 41 2.158 1 98.75 275 LYS A O 1
ATOM 2130 N N . VAL A 1 276 ? -2.898 42.781 2.404 1 98.56 276 VAL A N 1
ATOM 2131 C CA . VAL A 1 276 ? -3.828 43.438 3.324 1 98.56 276 VAL A CA 1
ATOM 2132 C C . VAL A 1 276 ? -4.586 44.531 2.602 1 98.56 276 VAL A C 1
ATOM 2134 O O . VAL A 1 276 ? -3.975 45.438 1.991 1 98.56 276 VAL A O 1
ATOM 2137 N N . ASP A 1 277 ? -5.859 44.5 2.604 1 98.25 277 ASP A N 1
ATOM 2138 C CA . ASP A 1 277 ? -6.75 45.5 2.02 1 98.25 277 ASP A CA 1
ATOM 2139 C C . ASP A 1 277 ? -7.898 45.812 2.969 1 98.25 277 ASP A C 1
ATOM 2141 O O . ASP A 1 277 ? -8.961 45.188 2.912 1 98.25 277 ASP A O 1
ATOM 2145 N N . GLY A 1 278 ? -7.699 46.875 3.707 1 97.62 278 GLY A N 1
ATOM 2146 C CA . GLY A 1 278 ? -8.688 47.219 4.719 1 97.62 278 GLY A CA 1
ATOM 2147 C C . GLY A 1 278 ? -8.82 46.156 5.801 1 97.62 278 GLY A C 1
ATOM 2148 O O . GLY A 1 278 ? -7.859 45.906 6.531 1 97.62 278 GLY A O 1
ATOM 2149 N N . SER A 1 279 ? -9.945 45.562 5.777 1 97.81 279 SER A N 1
ATOM 2150 C CA . SER A 1 279 ? -10.195 44.531 6.797 1 97.81 279 SER A CA 1
ATOM 2151 C C . SER A 1 279 ? -10.117 43.125 6.215 1 97.81 279 SER A C 1
ATOM 2153 O O . SER A 1 279 ? -10.445 42.156 6.891 1 97.81 279 SER A O 1
ATOM 2155 N N . ASP A 1 280 ? -9.711 43.062 4.965 1 98.19 280 ASP A N 1
ATOM 2156 C CA . ASP A 1 280 ? -9.578 41.781 4.285 1 98.19 280 ASP A CA 1
ATOM 2157 C C . ASP A 1 280 ? -8.109 41.406 4.117 1 98.19 280 ASP A C 1
ATOM 2159 O O . ASP A 1 280 ? -7.25 42.281 3.955 1 98.19 280 ASP A O 1
ATOM 2163 N N . LEU A 1 281 ? -7.832 40.125 4.195 1 98.56 281 LEU A N 1
ATOM 2164 C CA . LEU A 1 281 ? -6.473 39.625 4.066 1 98.56 281 LEU A CA 1
ATOM 2165 C C . LEU A 1 281 ? -6.426 38.438 3.092 1 98.56 281 LEU A C 1
ATOM 2167 O O . LEU A 1 281 ? -7.258 37.531 3.166 1 98.56 281 LEU A O 1
ATOM 2171 N N . THR A 1 282 ? -5.551 38.5 2.129 1 98.75 282 THR A N 1
ATOM 2172 C CA . THR A 1 282 ? -5.328 37.406 1.19 1 98.75 282 THR A CA 1
ATOM 2173 C C . THR A 1 282 ? -3.941 36.812 1.384 1 98.75 282 THR A C 1
ATOM 2175 O O . THR A 1 282 ? -2.945 37.531 1.431 1 98.75 282 THR A O 1
ATOM 2178 N N . VAL A 1 283 ? -3.85 35.562 1.603 1 98.88 283 VAL A N 1
ATOM 2179 C CA . VAL A 1 283 ? -2.584 34.844 1.577 1 98.88 283 VAL A CA 1
ATOM 2180 C C . VAL A 1 283 ? -2.404 34.156 0.22 1 98.88 283 VAL A C 1
ATOM 2182 O O . VAL A 1 283 ? -3.111 33.219 -0.1 1 98.88 283 VAL A O 1
ATOM 2185 N N . ASP A 1 284 ? -1.523 34.656 -0.557 1 98.81 284 ASP A N 1
ATOM 2186 C CA . ASP A 1 284 ? -1.249 34.188 -1.914 1 98.81 284 ASP A CA 1
ATOM 2187 C C . ASP A 1 284 ? 0.013 33.344 -1.957 1 98.81 284 ASP A C 1
ATOM 2189 O O . ASP A 1 284 ? 1.112 33.812 -1.685 1 98.81 284 ASP A O 1
ATOM 2193 N N . LEU A 1 285 ? -0.137 32.094 -2.338 1 98.81 285 LEU A N 1
ATOM 2194 C CA . LEU A 1 285 ? 0.974 31.156 -2.32 1 98.81 285 LEU A CA 1
ATOM 2195 C C . LEU A 1 285 ? 1.555 30.969 -3.719 1 98.81 285 LEU A C 1
ATOM 2197 O O . LEU A 1 285 ? 2.34 30.047 -3.953 1 98.81 285 LEU A O 1
ATOM 2201 N N . THR A 1 286 ? 1.159 31.828 -4.648 1 98.62 286 THR A N 1
ATOM 2202 C CA . THR A 1 286 ? 1.723 31.797 -5.996 1 98.62 286 THR A CA 1
ATOM 2203 C C . THR A 1 286 ? 3.246 31.891 -5.945 1 98.62 286 THR A C 1
ATOM 2205 O O . THR A 1 286 ? 3.799 32.719 -5.227 1 98.62 286 THR A O 1
ATOM 2208 N N . GLY A 1 287 ? 3.867 31.031 -6.73 1 98.25 287 GLY A N 1
ATOM 2209 C CA . GLY A 1 287 ? 5.32 30.984 -6.734 1 98.25 287 GLY A CA 1
ATOM 2210 C C . GLY A 1 287 ? 5.875 29.797 -5.98 1 98.25 287 GLY A C 1
ATOM 2211 O O . GLY A 1 287 ? 7.066 29.484 -6.082 1 98.25 287 GLY A O 1
ATOM 2212 N N . THR A 1 288 ? 5.051 29.141 -5.168 1 98.56 288 THR A N 1
ATOM 2213 C CA . THR A 1 288 ? 5.438 27.891 -4.508 1 98.56 288 THR A CA 1
ATOM 2214 C C . THR A 1 288 ? 5.793 26.828 -5.535 1 98.56 288 THR A C 1
ATOM 2216 O O . THR A 1 288 ? 5.207 26.781 -6.617 1 98.56 288 THR A O 1
ATOM 2219 N N . SER A 1 289 ? 6.703 25.938 -5.203 1 98.31 289 SER A N 1
ATOM 2220 C CA . SER A 1 289 ? 7.184 24.891 -6.094 1 98.31 289 SER A CA 1
ATOM 2221 C C . SER A 1 289 ? 6.035 24.016 -6.582 1 98.31 289 SER A C 1
ATOM 2223 O O . SER A 1 289 ? 5.023 23.859 -5.895 1 98.31 289 SER A O 1
ATOM 2225 N N . PRO A 1 290 ? 6.215 23.453 -7.828 1 97.56 290 PRO A N 1
ATOM 2226 C CA . PRO A 1 290 ? 5.266 22.422 -8.266 1 97.56 290 PRO A CA 1
ATOM 2227 C C . PRO A 1 290 ? 5.188 21.234 -7.309 1 97.56 290 PRO A C 1
ATOM 2229 O O . PRO A 1 290 ? 6.113 21.016 -6.531 1 97.56 290 PRO A O 1
ATOM 2232 N N . GLN A 1 291 ? 4.039 20.594 -7.316 1 97.25 291 GLN A N 1
ATOM 2233 C CA . GLN A 1 291 ? 3.936 19.375 -6.527 1 97.25 291 GLN A CA 1
ATOM 2234 C C . GLN A 1 291 ? 5.023 18.375 -6.91 1 97.25 291 GLN A C 1
ATOM 2236 O O . GLN A 1 291 ? 5.523 18.406 -8.039 1 97.25 291 GLN A O 1
ATOM 2241 N N . VAL A 1 292 ? 5.426 17.562 -5.973 1 95.75 292 VAL A N 1
ATOM 2242 C CA . VAL A 1 292 ? 6.223 16.375 -6.289 1 95.75 292 VAL A CA 1
ATOM 2243 C C . VAL A 1 292 ? 5.301 15.188 -6.551 1 95.75 292 VAL A C 1
ATOM 2245 O O . VAL A 1 292 ? 4.773 14.586 -5.613 1 95.75 292 VAL A O 1
ATOM 2248 N N . THR A 1 293 ? 5.195 14.727 -7.695 1 90.31 293 THR A N 1
ATOM 2249 C CA . THR A 1 293 ? 4.121 13.859 -8.156 1 90.31 293 THR A CA 1
ATOM 2250 C C . THR A 1 293 ? 4.25 12.469 -7.551 1 90.31 293 THR A C 1
ATOM 2252 O O . THR A 1 293 ? 3.25 11.781 -7.332 1 90.31 293 THR A O 1
ATOM 2255 N N . ASP A 1 294 ? 5.473 12.062 -7.219 1 90.81 294 ASP A N 1
ATOM 2256 C CA . ASP A 1 294 ? 5.672 10.672 -6.805 1 90.81 294 ASP A CA 1
ATOM 2257 C C . ASP A 1 294 ? 6.293 10.602 -5.41 1 90.81 294 ASP A C 1
ATOM 2259 O O . ASP A 1 294 ? 6.984 9.633 -5.082 1 90.81 294 ASP A O 1
ATOM 2263 N N . LYS A 1 295 ? 6.215 11.703 -4.617 1 94.12 295 LYS A N 1
ATOM 2264 C CA . LYS A 1 295 ? 6.656 11.719 -3.225 1 94.12 295 LYS A CA 1
ATOM 2265 C C . LYS A 1 295 ? 5.605 12.359 -2.324 1 94.12 295 LYS A C 1
ATOM 2267 O O . LYS A 1 295 ? 4.922 13.305 -2.73 1 94.12 295 LYS A O 1
ATOM 2272 N N . PRO A 1 296 ? 5.473 11.898 -1.143 1 95.81 296 PRO A N 1
ATOM 2273 C CA . PRO A 1 296 ? 4.277 12.203 -0.353 1 95.81 296 PRO A CA 1
ATOM 2274 C C . PRO A 1 296 ? 4.438 13.469 0.492 1 95.81 296 PRO A C 1
ATOM 2276 O O . PRO A 1 296 ? 3.879 13.555 1.589 1 95.81 296 PRO A O 1
ATOM 2279 N N . ILE A 1 297 ? 5.137 14.484 0.098 1 95.75 297 ILE A N 1
ATOM 2280 C CA . ILE A 1 297 ? 5.391 15.672 0.91 1 95.75 297 ILE A CA 1
ATOM 2281 C C . ILE A 1 297 ? 4.457 16.797 0.482 1 95.75 297 ILE A C 1
ATOM 2283 O O . ILE A 1 297 ? 4.625 17.953 0.903 1 95.75 297 ILE A O 1
ATOM 2287 N N . ASN A 1 298 ? 3.494 16.516 -0.452 1 97.62 298 ASN A N 1
ATOM 2288 C CA . ASN A 1 298 ? 2.502 17.5 -0.876 1 97.62 298 ASN A CA 1
ATOM 2289 C C . ASN A 1 298 ? 1.475 17.766 0.22 1 97.62 298 ASN A C 1
ATOM 2291 O O . ASN A 1 298 ? 1.268 16.938 1.101 1 97.62 298 ASN A O 1
ATOM 2295 N N . MET A 1 299 ? 0.917 18.938 0.123 1 97.31 299 MET A N 1
ATOM 2296 C CA . MET A 1 299 ? -0.03 19.328 1.161 1 97.31 299 MET A CA 1
ATOM 2297 C C . MET A 1 299 ? -1.413 19.578 0.57 1 97.31 299 MET A C 1
ATOM 2299 O O . MET A 1 299 ? -1.574 20.438 -0.302 1 97.31 299 MET A O 1
ATOM 2303 N N . PRO A 1 300 ? -2.367 18.891 1.139 1 96.31 300 PRO A N 1
ATOM 2304 C CA . PRO A 1 300 ? -3.711 19.312 0.735 1 96.31 300 PRO A CA 1
ATOM 2305 C C . PRO A 1 300 ? -4.016 20.766 1.114 1 96.31 300 PRO A C 1
ATOM 2307 O O . PRO A 1 300 ? -3.643 21.203 2.201 1 96.31 300 PRO A O 1
ATOM 2310 N N . LEU A 1 301 ? -4.688 21.453 0.2 1 97.75 301 LEU A N 1
ATOM 2311 C CA . LEU A 1 301 ? -5.055 22.844 0.497 1 97.75 301 LEU A CA 1
ATOM 2312 C C . LEU A 1 301 ? -6.047 22.906 1.652 1 97.75 301 LEU A C 1
ATOM 2314 O O . LEU A 1 301 ? -5.766 23.516 2.688 1 97.75 301 LEU A O 1
ATOM 2318 N N . LEU A 1 302 ? -7.223 22.234 1.417 1 96.31 302 LEU A N 1
ATOM 2319 C CA . LEU A 1 302 ? -8.195 22.109 2.502 1 96.31 302 LEU A CA 1
ATOM 2320 C C . LEU A 1 302 ? -7.793 21 3.475 1 96.31 302 LEU A C 1
ATOM 2322 O O . LEU A 1 302 ? -7.617 19.859 3.07 1 96.31 302 LEU A O 1
ATOM 2326 N N . GLY A 1 303 ? -7.539 21.391 4.707 1 94.62 303 GLY A N 1
ATOM 2327 C CA . GLY A 1 303 ? -7.203 20.422 5.723 1 94.62 303 GLY A CA 1
ATOM 2328 C C . GLY A 1 303 ? -5.789 20.562 6.25 1 94.62 303 GLY A C 1
ATOM 2329 O O . GLY A 1 303 ? -5.484 20.125 7.363 1 94.62 303 GLY A O 1
ATOM 2330 N N . THR A 1 304 ? -4.879 21.125 5.434 1 95.25 304 THR A N 1
ATOM 2331 C CA . THR A 1 304 ? -3.504 21.266 5.895 1 95.25 304 THR A CA 1
ATOM 2332 C C . THR A 1 304 ? -3.014 22.703 5.707 1 95.25 304 THR A C 1
ATOM 2334 O O . THR A 1 304 ? -2.727 23.391 6.684 1 95.25 304 THR A O 1
ATOM 2337 N N . VAL A 1 305 ? -2.98 23.172 4.434 1 97.5 305 VAL A N 1
ATOM 2338 C CA . VAL A 1 305 ? -2.43 24.484 4.133 1 97.5 305 VAL A CA 1
ATOM 2339 C C . VAL A 1 305 ? -3.305 25.562 4.758 1 97.5 305 VAL A C 1
ATOM 2341 O O . VAL A 1 305 ? -2.793 26.5 5.371 1 97.5 305 VAL A O 1
ATOM 2344 N N . ASP A 1 306 ? -4.586 25.422 4.543 1 97.12 306 ASP A N 1
ATOM 2345 C CA . ASP A 1 306 ? -5.496 26.422 5.094 1 97.12 306 ASP A CA 1
ATOM 2346 C C . ASP A 1 306 ? -5.395 26.484 6.617 1 97.12 306 ASP A C 1
ATOM 2348 O O . ASP A 1 306 ? -5.367 27.562 7.203 1 97.12 306 ASP A O 1
ATOM 2352 N N . ILE A 1 307 ? -5.27 25.344 7.242 1 95.12 307 ILE A N 1
ATOM 2353 C CA . ILE A 1 307 ? -5.184 25.297 8.703 1 95.12 307 ILE A CA 1
ATOM 2354 C C . ILE A 1 307 ? -3.873 25.938 9.156 1 95.12 307 ILE A C 1
ATOM 2356 O O . ILE A 1 307 ? -3.846 26.688 10.141 1 95.12 307 ILE A O 1
ATOM 2360 N N . ALA A 1 308 ? -2.779 25.609 8.492 1 95.25 308 ALA A N 1
ATOM 2361 C CA . ALA A 1 308 ? -1.493 26.219 8.805 1 95.25 308 ALA A CA 1
ATOM 2362 C C . ALA A 1 308 ? -1.585 27.75 8.75 1 95.25 308 ALA A C 1
ATOM 2364 O O . ALA A 1 308 ? -1.025 28.438 9.594 1 95.25 308 ALA A O 1
ATOM 2365 N N . ILE A 1 309 ? -2.309 28.25 7.801 1 97.12 309 ILE A N 1
ATOM 2366 C CA . ILE A 1 309 ? -2.438 29.688 7.582 1 97.12 309 ILE A CA 1
ATOM 2367 C C . ILE A 1 309 ? -3.354 30.281 8.641 1 97.12 309 ILE A C 1
ATOM 2369 O O . ILE A 1 309 ? -2.99 31.266 9.305 1 97.12 309 ILE A O 1
ATOM 2373 N N . TYR A 1 310 ? -4.504 29.703 8.82 1 95.44 310 TYR A N 1
ATOM 2374 C CA . TYR A 1 310 ? -5.48 30.234 9.766 1 95.44 310 TYR A CA 1
ATOM 2375 C C . TYR A 1 310 ? -4.914 30.266 11.18 1 95.44 310 TYR A C 1
ATOM 2377 O O . TYR A 1 310 ? -5.066 31.25 11.898 1 95.44 310 TYR A O 1
ATOM 2385 N N . LEU A 1 311 ? -4.312 29.219 11.539 1 92.56 311 LEU A N 1
ATOM 2386 C CA . LEU A 1 311 ? -3.762 29.141 12.891 1 92.56 311 LEU A CA 1
ATOM 2387 C C . LEU A 1 311 ? -2.658 30.172 13.086 1 92.56 311 LEU A C 1
ATOM 2389 O O . LEU A 1 311 ? -2.574 30.797 14.148 1 92.56 311 LEU A O 1
ATOM 2393 N N . THR A 1 312 ? -1.786 30.297 12.133 1 94.75 312 THR A N 1
ATOM 2394 C CA . THR A 1 312 ? -0.685 31.25 12.227 1 94.75 312 THR A CA 1
ATOM 2395 C C . THR A 1 312 ? -1.213 32.688 12.328 1 94.75 312 THR A C 1
ATOM 2397 O O . THR A 1 312 ? -0.77 33.438 13.188 1 94.75 312 THR A O 1
ATOM 2400 N N . LEU A 1 313 ? -2.176 33.031 11.523 1 95.81 313 LEU A N 1
ATOM 2401 C CA . LEU A 1 313 ? -2.758 34.375 11.547 1 95.81 313 LEU A CA 1
ATOM 2402 C C . LEU A 1 313 ? -3.439 34.625 12.883 1 95.81 313 LEU A C 1
ATOM 2404 O O . LEU A 1 313 ? -3.258 35.688 13.477 1 95.81 313 LEU A O 1
ATOM 2408 N N . ARG A 1 314 ? -4.203 33.656 13.266 1 92.56 314 ARG A N 1
ATOM 2409 C CA . ARG A 1 314 ? -4.906 33.812 14.539 1 92.56 314 ARG A CA 1
ATOM 2410 C C . ARG A 1 314 ? -3.92 34 15.688 1 92.56 314 ARG A C 1
ATOM 2412 O O . ARG A 1 314 ? -4.113 34.875 16.547 1 92.56 314 ARG A O 1
ATOM 2419 N N . SER A 1 315 ? -2.906 33.219 15.742 1 91.25 315 SER A N 1
ATOM 2420 C CA . SER A 1 315 ? -1.921 33.25 16.828 1 91.25 315 SER A CA 1
ATOM 2421 C C . SER A 1 315 ? -1.175 34.562 16.844 1 91.25 315 SER A C 1
ATOM 2423 O O . SER A 1 315 ? -0.84 35.094 17.906 1 91.25 315 SER A O 1
ATOM 2425 N N . ILE A 1 316 ? -0.938 35.125 15.727 1 93.75 316 ILE A N 1
ATOM 2426 C CA . ILE A 1 316 ? -0.131 36.344 15.617 1 93.75 316 ILE A CA 1
ATOM 2427 C C . ILE A 1 316 ? -1.016 37.562 15.82 1 93.75 316 ILE A C 1
ATOM 2429 O O . ILE A 1 316 ? -0.641 38.5 16.531 1 93.75 316 ILE A O 1
ATOM 2433 N N . LEU A 1 317 ? -2.221 37.531 15.25 1 94.06 317 LEU A N 1
ATOM 2434 C CA . LEU A 1 317 ? -3.035 38.75 15.219 1 94.06 317 LEU A CA 1
ATOM 2435 C C . LEU A 1 317 ? -3.971 38.812 16.422 1 94.06 317 LEU A C 1
ATOM 2437 O O . LEU A 1 317 ? -4.402 39.875 16.828 1 94.06 317 LEU A O 1
ATOM 2441 N N . LEU A 1 318 ? -4.305 37.594 16.922 1 91 318 LEU A N 1
ATOM 2442 C CA . LEU A 1 318 ? -5.242 37.531 18.031 1 91 318 LEU A CA 1
ATOM 2443 C C . LEU A 1 318 ? -4.652 36.781 19.203 1 91 318 LEU A C 1
ATOM 2445 O O . LEU A 1 318 ? -5.281 35.844 19.734 1 91 318 LEU A O 1
ATOM 2449 N N . ASP A 1 319 ? -3.559 37.188 19.609 1 83.69 319 ASP A N 1
ATOM 2450 C CA . ASP A 1 319 ? -2.861 36.562 20.734 1 83.69 319 ASP A CA 1
ATOM 2451 C C . ASP A 1 319 ? -3.727 36.562 21.984 1 83.69 319 ASP A C 1
ATOM 2453 O O . ASP A 1 319 ? -4.25 37.594 22.391 1 83.69 319 ASP A O 1
ATOM 2457 N N . SER A 1 320 ? -3.85 35.562 22.594 1 75.19 320 SER A N 1
ATOM 2458 C CA . SER A 1 320 ? -4.758 35.375 23.719 1 75.19 320 SER A CA 1
ATOM 2459 C C . SER A 1 320 ? -4.309 36.188 24.922 1 75.19 320 SER A C 1
ATOM 2461 O O . SER A 1 320 ? -5.121 36.531 25.797 1 75.19 320 SER A O 1
ATOM 2463 N N . THR A 1 321 ? -3.066 36.375 24.953 1 72.06 321 THR A N 1
ATOM 2464 C CA . THR A 1 321 ? -2.578 37.188 26.062 1 72.06 321 THR A CA 1
ATOM 2465 C C . THR A 1 321 ? -3.119 38.594 25.984 1 72.06 321 THR A C 1
ATOM 2467 O O . THR A 1 321 ? -3.371 39.25 27 1 72.06 321 THR A O 1
ATOM 2470 N N . VAL A 1 322 ? -3.307 38.969 24.812 1 72.5 322 VAL A N 1
ATOM 2471 C CA . VAL A 1 322 ? -3.738 40.375 24.594 1 72.5 322 VAL A CA 1
ATOM 2472 C C . VAL A 1 322 ? -5.258 40.406 24.453 1 72.5 322 VAL A C 1
ATOM 2474 O O . VAL A 1 322 ? -5.91 41.281 25.031 1 72.5 322 VAL A O 1
ATOM 2477 N N . TYR A 1 323 ? -5.812 39.5 23.812 1 77.12 323 TYR A N 1
ATOM 2478 C CA . TYR A 1 323 ? -7.219 39.594 23.438 1 77.12 323 TYR A CA 1
ATOM 2479 C C . TYR A 1 323 ? -8.078 38.625 24.266 1 77.12 323 TYR A C 1
ATOM 2481 O O . TYR A 1 323 ? -9.305 38.719 24.234 1 77.12 323 TYR A O 1
ATOM 2489 N N . GLY A 1 324 ? -7.387 37.875 25.062 1 73.69 324 GLY A N 1
ATOM 2490 C CA . GLY A 1 324 ? -8.141 36.875 25.797 1 73.69 324 GLY A CA 1
ATOM 2491 C C . GLY A 1 324 ? -8.562 35.688 24.938 1 73.69 324 GLY A C 1
ATOM 2492 O O . GLY A 1 324 ? -8.195 35.594 23.766 1 73.69 324 GLY A O 1
ATOM 2493 N N . ASN A 1 325 ? -9.297 34.812 25.594 1 73.69 325 ASN A N 1
ATOM 2494 C CA . ASN A 1 325 ? -9.766 33.625 24.891 1 73.69 325 ASN A CA 1
ATOM 2495 C C . ASN A 1 325 ? -11.008 33.938 24.047 1 73.69 325 ASN A C 1
ATOM 2497 O O . ASN A 1 325 ? -11.945 34.562 24.531 1 73.69 325 ASN A O 1
ATOM 2501 N N . PHE A 1 326 ? -10.906 33.75 22.781 1 76.31 326 PHE A N 1
ATOM 2502 C CA . PHE A 1 326 ? -12.078 33.906 21.922 1 76.31 326 PHE A CA 1
ATOM 2503 C C . PHE A 1 326 ? -12.547 32.562 21.375 1 76.31 326 PHE A C 1
ATOM 2505 O O . PHE A 1 326 ? -11.766 31.625 21.281 1 76.31 326 PHE A O 1
ATOM 2512 N N . PRO A 1 327 ? -13.805 32.625 21.125 1 76.25 327 PRO A N 1
ATOM 2513 C CA . PRO A 1 327 ? -14.344 31.375 20.562 1 76.25 327 PRO A CA 1
ATOM 2514 C C . PRO A 1 327 ? -13.703 30.984 19.234 1 76.25 327 PRO A C 1
ATOM 2516 O O . PRO A 1 327 ? -13.484 31.828 18.375 1 76.25 327 PRO A O 1
ATOM 2519 N N . GLN A 1 328 ? -13.297 29.75 19.219 1 80.88 328 GLN A N 1
ATOM 2520 C CA . GLN A 1 328 ? -12.773 29.203 17.969 1 80.88 328 GLN A CA 1
ATOM 2521 C C . GLN A 1 328 ? -13.898 28.688 17.078 1 80.88 328 GLN A C 1
ATOM 2523 O O . GLN A 1 328 ? -14.469 27.625 17.344 1 80.88 328 GLN A O 1
ATOM 2528 N N . ASN A 1 329 ? -14.266 29.453 16.094 1 89.19 329 ASN A N 1
ATOM 2529 C CA . ASN A 1 329 ? -15.32 29.078 15.156 1 89.19 329 ASN A CA 1
ATOM 2530 C C . ASN A 1 329 ? -15.023 29.578 13.742 1 89.19 329 ASN A C 1
ATOM 2532 O O . ASN A 1 329 ? -13.977 30.172 13.5 1 89.19 329 ASN A O 1
ATOM 2536 N N . SER A 1 330 ? -15.859 29.266 12.852 1 92.25 330 SER A N 1
ATOM 2537 C CA . SER A 1 330 ? -15.609 29.516 11.438 1 92.25 330 SER A CA 1
ATOM 2538 C C . SER A 1 330 ? -15.656 31 11.109 1 92.25 330 SER A C 1
ATOM 2540 O O . SER A 1 330 ? -15.203 31.422 10.047 1 92.25 330 SER A O 1
ATOM 2542 N N . GLY A 1 331 ? -16.141 31.828 11.977 1 93.06 331 GLY A N 1
ATOM 2543 C CA . GLY A 1 331 ? -16.156 33.281 11.758 1 93.06 331 GLY A CA 1
ATOM 2544 C C . GLY A 1 331 ? -14.758 33.875 11.625 1 93.06 331 GLY A C 1
ATOM 2545 O O . GLY A 1 331 ? -14.57 34.844 10.93 1 93.06 331 GLY A O 1
ATOM 2546 N N . LEU A 1 332 ? -13.812 33.25 12.266 1 92.81 332 LEU A N 1
ATOM 2547 C CA . LEU A 1 332 ? -12.445 33.719 12.328 1 92.81 332 LEU A CA 1
ATOM 2548 C C . LEU A 1 332 ? -11.797 33.719 10.953 1 92.81 332 LEU A C 1
ATOM 2550 O O . LEU A 1 332 ? -10.859 34.5 10.695 1 92.81 332 LEU A O 1
ATOM 2554 N N . ILE A 1 333 ? -12.305 32.938 10.031 1 95.44 333 ILE A N 1
ATOM 2555 C CA . ILE A 1 333 ? -11.555 32.781 8.789 1 95.44 333 ILE A CA 1
ATOM 2556 C C . ILE A 1 333 ? -12.305 33.469 7.645 1 95.44 333 ILE A C 1
ATOM 2558 O O . ILE A 1 333 ? -11.828 33.469 6.508 1 95.44 333 ILE A O 1
ATOM 2562 N N . ARG A 1 334 ? -13.469 34.062 7.938 1 96.19 334 ARG A N 1
ATOM 2563 C CA . ARG A 1 334 ? -14.312 34.719 6.926 1 96.19 334 ARG A CA 1
ATOM 2564 C C . ARG A 1 334 ? -13.562 35.812 6.203 1 96.19 334 ARG A C 1
ATOM 2566 O O . ARG A 1 334 ? -13.711 36 4.992 1 96.19 334 ARG A O 1
ATOM 2573 N N . PRO A 1 335 ? -12.719 36.562 6.902 1 97.75 335 PRO A N 1
ATOM 2574 C CA . PRO A 1 335 ? -12.047 37.656 6.207 1 97.75 335 PRO A CA 1
ATOM 2575 C C . PRO A 1 335 ? -10.773 37.219 5.496 1 97.75 335 PRO A C 1
ATOM 2577 O O . PRO A 1 335 ? -10.047 38.062 4.945 1 97.75 335 PRO A O 1
ATOM 2580 N N . ILE A 1 336 ? -10.438 36.031 5.484 1 98.31 336 ILE A N 1
ATOM 2581 C CA . ILE A 1 336 ? -9.172 35.531 4.965 1 98.31 336 ILE A CA 1
ATOM 2582 C C . ILE A 1 336 ? -9.406 34.75 3.67 1 98.31 336 ILE A C 1
ATOM 2584 O O . ILE A 1 336 ? -10.234 33.844 3.631 1 98.31 336 ILE A O 1
ATOM 2588 N N . LYS A 1 337 ? -8.766 35.125 2.666 1 98.38 337 LYS A N 1
ATOM 2589 C CA . LYS A 1 337 ? -8.773 34.406 1.392 1 98.38 337 LYS A CA 1
ATOM 2590 C C . LYS A 1 337 ? -7.414 33.781 1.108 1 98.38 337 LYS A C 1
ATOM 2592 O O . LYS A 1 337 ? -6.371 34.375 1.361 1 98.38 337 LYS A O 1
ATOM 2597 N N . ILE A 1 338 ? -7.371 32.562 0.633 1 98.69 338 ILE A N 1
ATOM 2598 C CA . ILE A 1 338 ? -6.137 31.859 0.295 1 98.69 338 ILE A CA 1
ATOM 2599 C C . ILE A 1 338 ? -6.09 31.594 -1.207 1 98.69 338 ILE A C 1
ATOM 2601 O O . ILE A 1 338 ? -7.051 31.078 -1.781 1 98.69 338 ILE A O 1
ATOM 2605 N N . VAL A 1 339 ? -5.051 31.984 -1.805 1 98.62 339 VAL A N 1
ATOM 2606 C CA . VAL A 1 339 ? -4.793 31.688 -3.211 1 98.62 339 VAL A CA 1
ATOM 2607 C C . VAL A 1 339 ? -3.639 30.703 -3.328 1 98.62 339 VAL A C 1
ATOM 2609 O O . VAL A 1 339 ? -2.512 31 -2.924 1 98.62 339 VAL A O 1
ATOM 2612 N N . ALA A 1 340 ? -3.857 29.562 -3.758 1 98.38 340 ALA A N 1
ATOM 2613 C CA . ALA A 1 340 ? -2.867 28.516 -3.984 1 98.38 340 ALA A CA 1
ATOM 2614 C C . ALA A 1 340 ? -3.07 27.859 -5.344 1 98.38 340 ALA A C 1
ATOM 2616 O O . ALA A 1 340 ? -4.004 27.078 -5.523 1 98.38 340 ALA A O 1
ATOM 2617 N N . PRO A 1 341 ? -2.252 28.078 -6.312 1 98.31 341 PRO A N 1
ATOM 2618 C CA . PRO A 1 341 ? -2.422 27.469 -7.633 1 98.31 341 PRO A CA 1
ATOM 2619 C C . PRO A 1 341 ? -2.439 25.953 -7.582 1 98.31 341 PRO A C 1
ATOM 2621 O O . PRO A 1 341 ? -1.67 25.344 -6.832 1 98.31 341 PRO A O 1
ATOM 2624 N N . LYS A 1 342 ? -3.354 25.328 -8.383 1 97.44 342 LYS A N 1
ATOM 2625 C CA . LYS A 1 342 ? -3.42 23.875 -8.484 1 97.44 342 LYS A CA 1
ATOM 2626 C C . LYS A 1 342 ? -2.139 23.312 -9.086 1 97.44 342 LYS A C 1
ATOM 2628 O O . LYS A 1 342 ? -1.566 23.891 -10.008 1 97.44 342 LYS A O 1
ATOM 2633 N N . GLY A 1 343 ? -1.715 22.156 -8.617 1 96.94 343 GLY A N 1
ATOM 2634 C CA . GLY A 1 343 ? -0.525 21.5 -9.148 1 96.94 343 GLY A CA 1
ATOM 2635 C C . GLY A 1 343 ? 0.748 21.922 -8.438 1 96.94 343 GLY A C 1
ATOM 2636 O O . GLY A 1 343 ? 1.85 21.703 -8.945 1 96.94 343 GLY A O 1
ATOM 2637 N N . THR A 1 344 ? 0.583 22.578 -7.336 1 98.25 344 THR A N 1
ATOM 2638 C CA . THR A 1 344 ? 1.73 22.969 -6.52 1 98.25 344 THR A CA 1
ATOM 2639 C C . THR A 1 344 ? 1.782 22.156 -5.234 1 98.25 344 THR A C 1
ATOM 2641 O O . THR A 1 344 ? 0.846 21.406 -4.926 1 98.25 344 THR A O 1
ATOM 2644 N N . LEU A 1 345 ? 2.844 22.312 -4.449 1 98.12 345 LEU A N 1
ATOM 2645 C CA . LEU A 1 345 ? 3.025 21.641 -3.164 1 98.12 345 LEU A CA 1
ATOM 2646 C C . LEU A 1 345 ? 1.864 21.953 -2.225 1 98.12 345 LEU A C 1
ATOM 2648 O O . LEU A 1 345 ? 1.495 21.109 -1.396 1 98.12 345 LEU A O 1
ATOM 2652 N N . CYS A 1 346 ? 1.287 23.109 -2.355 1 98.5 346 CYS A N 1
ATOM 2653 C CA . CYS A 1 346 ? 0.283 23.578 -1.409 1 98.5 346 CYS A CA 1
ATOM 2654 C C . CYS A 1 346 ? -1.125 23.328 -1.934 1 98.5 346 CYS A C 1
ATOM 2656 O O . CYS A 1 346 ? -2.109 23.672 -1.274 1 98.5 346 CYS A O 1
ATOM 2658 N N . ASN A 1 347 ? -1.288 22.797 -3.061 1 98.38 347 ASN A N 1
ATOM 2659 C CA . ASN A 1 347 ? -2.555 22.469 -3.703 1 98.38 347 ASN A CA 1
ATOM 2660 C C . ASN A 1 347 ? -2.365 21.422 -4.797 1 98.38 347 ASN A C 1
ATOM 2662 O O . ASN A 1 347 ? -2.584 21.703 -5.977 1 98.38 347 ASN A O 1
ATOM 2666 N N . PRO A 1 348 ? -2.025 20.25 -4.367 1 97.69 348 PRO A N 1
ATOM 2667 C CA . PRO A 1 348 ? -1.678 19.203 -5.336 1 97.69 348 PRO A CA 1
ATOM 2668 C C . PRO A 1 348 ? -2.895 18.656 -6.078 1 97.69 348 PRO A C 1
ATOM 2670 O O . PRO A 1 348 ? -4.031 18.859 -5.637 1 97.69 348 PRO A O 1
ATOM 2673 N N . ILE A 1 349 ? -2.611 18.062 -7.199 1 95.44 349 ILE A N 1
ATOM 2674 C CA . ILE A 1 349 ? -3.619 17.375 -7.996 1 95.44 349 ILE A CA 1
ATOM 2675 C C . ILE A 1 349 ? -3.576 15.875 -7.695 1 95.44 349 ILE A C 1
ATOM 2677 O O . ILE A 1 349 ? -2.502 15.273 -7.688 1 95.44 349 ILE A O 1
ATOM 2681 N N . PHE A 1 350 ? -4.738 15.305 -7.434 1 94.12 350 PHE A N 1
ATOM 2682 C CA . PHE A 1 350 ? -4.859 13.867 -7.23 1 94.12 350 PHE A CA 1
ATOM 2683 C C . PHE A 1 350 ? -4.32 13.109 -8.438 1 94.12 350 PHE A C 1
ATOM 2685 O O . PHE A 1 350 ? -4.523 13.523 -9.578 1 94.12 350 PHE A O 1
ATOM 2692 N N . PRO A 1 351 ? -3.523 12.078 -8.227 1 93.31 351 PRO A N 1
ATOM 2693 C CA . PRO A 1 351 ? -3.334 11.32 -6.988 1 93.31 351 PRO A CA 1
ATOM 2694 C C . PRO A 1 351 ? -1.968 11.562 -6.352 1 93.31 351 PRO A C 1
ATOM 2696 O O . PRO A 1 351 ? -1.374 10.641 -5.785 1 93.31 351 PRO A O 1
ATOM 2699 N N . ALA A 1 352 ? -1.366 12.789 -6.488 1 94.75 352 ALA A N 1
ATOM 2700 C CA . ALA A 1 352 ? -0.111 13.062 -5.797 1 94.75 352 ALA A CA 1
ATOM 2701 C C . ALA A 1 352 ? -0.218 12.719 -4.312 1 94.75 352 ALA A C 1
ATOM 2703 O O . ALA A 1 352 ? -1.223 13.023 -3.668 1 94.75 352 ALA A O 1
ATOM 2704 N N . PRO A 1 353 ? 0.749 11.984 -3.791 1 95.69 353 PRO A N 1
ATOM 2705 C CA . PRO A 1 353 ? 0.652 11.547 -2.398 1 95.69 353 PRO A CA 1
ATOM 2706 C C . PRO A 1 353 ? 0.866 12.688 -1.403 1 95.69 353 PRO A C 1
ATOM 2708 O O . PRO A 1 353 ? 1.55 13.664 -1.716 1 95.69 353 PRO A O 1
ATOM 2711 N N . THR A 1 354 ? 0.303 12.578 -0.15 1 96.81 354 THR A N 1
ATOM 2712 C CA . THR A 1 354 ? 0.246 13.719 0.753 1 96.81 354 THR A CA 1
ATOM 2713 C C . THR A 1 354 ? 0.508 13.281 2.193 1 96.81 354 THR A C 1
ATOM 2715 O O . THR A 1 354 ? 0.403 14.086 3.119 1 96.81 354 THR A O 1
ATOM 2718 N N . ILE A 1 355 ? 0.829 12.039 2.475 1 95.12 355 ILE A N 1
ATOM 2719 C CA . ILE A 1 355 ? 0.753 11.484 3.82 1 95.12 355 ILE A CA 1
ATOM 2720 C C . ILE A 1 355 ? 1.813 12.133 4.707 1 95.12 355 ILE A C 1
ATOM 2722 O O . ILE A 1 355 ? 1.59 12.336 5.902 1 95.12 355 ILE A O 1
ATOM 2726 N N . ALA A 1 356 ? 3 12.477 4.172 1 92.69 356 ALA A N 1
ATOM 2727 C CA . ALA A 1 356 ? 4.105 13.039 4.945 1 92.69 356 ALA A CA 1
ATOM 2728 C C . ALA A 1 356 ? 4.102 14.562 4.883 1 92.69 356 ALA A C 1
ATOM 2730 O O . ALA A 1 356 ? 5.117 15.18 4.539 1 92.69 356 ALA A O 1
ATOM 2731 N N . ARG A 1 357 ? 3.021 15.18 5.316 1 87.25 357 ARG A N 1
ATOM 2732 C CA . ARG A 1 357 ? 2.816 16.609 5.113 1 87.25 357 ARG A CA 1
ATOM 2733 C C . ARG A 1 357 ? 3.191 17.391 6.367 1 87.25 357 ARG A C 1
ATOM 2735 O O . ARG A 1 357 ? 2.93 18.594 6.449 1 87.25 357 ARG A O 1
ATOM 2742 N N . PHE A 1 358 ? 3.777 16.844 7.332 1 86.81 358 PHE A N 1
ATOM 2743 C CA . PHE A 1 358 ? 3.996 17.516 8.609 1 86.81 358 PHE A CA 1
ATOM 2744 C C . PHE A 1 358 ? 4.957 18.672 8.445 1 86.81 358 PHE A C 1
ATOM 2746 O O . PHE A 1 358 ? 4.637 19.812 8.82 1 86.81 358 PHE A O 1
ATOM 2753 N N . ASN A 1 359 ? 6.109 18.438 7.945 1 90.75 359 ASN A N 1
ATOM 2754 C CA . ASN A 1 359 ? 7.125 19.484 7.82 1 90.75 359 ASN A CA 1
ATOM 2755 C C . ASN A 1 359 ? 6.738 20.516 6.773 1 90.75 359 ASN A C 1
ATOM 2757 O O . ASN A 1 359 ? 7.059 21.703 6.918 1 90.75 359 ASN A O 1
ATOM 2761 N N . SER A 1 360 ? 6.105 20.047 5.742 1 92.56 360 SER A N 1
ATOM 2762 C CA . SER A 1 360 ? 5.676 20.984 4.707 1 92.56 360 SER A CA 1
ATOM 2763 C C . SER A 1 360 ? 4.672 22 5.258 1 92.56 360 SER A C 1
ATOM 2765 O O . SER A 1 360 ? 4.73 23.188 4.934 1 92.56 360 SER A O 1
ATOM 2767 N N . GLY A 1 361 ? 3.719 21.484 6.047 1 91.94 361 GLY A N 1
ATOM 2768 C CA . GLY A 1 361 ? 2.773 22.391 6.68 1 91.94 361 GLY A CA 1
ATOM 2769 C C . GLY A 1 361 ? 3.438 23.406 7.594 1 91.94 361 GLY A C 1
ATOM 2770 O O . GLY A 1 361 ? 3.049 24.578 7.617 1 91.94 361 GLY A O 1
ATOM 2771 N N . ASN A 1 362 ? 4.406 22.969 8.32 1 92.25 362 ASN A N 1
ATOM 2772 C CA . ASN A 1 362 ? 5.164 23.859 9.195 1 92.25 362 ASN A CA 1
ATOM 2773 C C . ASN A 1 362 ? 5.895 24.938 8.398 1 92.25 362 ASN A C 1
ATOM 2775 O O . ASN A 1 362 ? 6.051 26.062 8.867 1 92.25 362 ASN A O 1
ATOM 2779 N N . ALA A 1 363 ? 6.414 24.516 7.281 1 94.81 363 ALA A N 1
ATOM 2780 C CA . ALA A 1 363 ? 7.137 25.453 6.434 1 94.81 363 ALA A CA 1
ATOM 2781 C C . ALA A 1 363 ? 6.219 26.578 5.949 1 94.81 363 ALA A C 1
ATOM 2783 O O . ALA A 1 363 ? 6.641 27.734 5.832 1 94.81 363 ALA A O 1
ATOM 2784 N N . VAL A 1 364 ? 4.988 26.203 5.641 1 96.62 364 VAL A N 1
ATOM 2785 C CA . VAL A 1 364 ? 4.02 27.219 5.234 1 96.62 364 VAL A CA 1
ATOM 2786 C C . VAL A 1 364 ? 3.779 28.188 6.379 1 96.62 364 VAL A C 1
ATOM 2788 O O . VAL A 1 364 ? 3.795 29.406 6.18 1 96.62 364 VAL A O 1
ATOM 2791 N N . ALA A 1 365 ? 3.547 27.688 7.547 1 96 365 ALA A N 1
ATOM 2792 C CA . ALA A 1 365 ? 3.307 28.516 8.727 1 96 365 ALA A CA 1
ATOM 2793 C C . ALA A 1 365 ? 4.5 29.422 9.016 1 96 365 ALA A C 1
ATOM 2795 O O . ALA A 1 365 ? 4.328 30.609 9.273 1 96 365 ALA A O 1
ATOM 2796 N N . ASP A 1 366 ? 5.676 28.859 8.961 1 96.5 366 ASP A N 1
ATOM 2797 C CA . ASP A 1 366 ? 6.91 29.594 9.234 1 96.5 366 ASP A CA 1
ATOM 2798 C C . ASP A 1 366 ? 7.125 30.703 8.219 1 96.5 366 ASP A C 1
ATOM 2800 O O . ASP A 1 366 ? 7.531 31.812 8.57 1 96.5 366 ASP A O 1
ATOM 2804 N N . THR A 1 367 ? 6.898 30.406 6.977 1 97.88 367 THR A N 1
ATOM 2805 C CA . THR A 1 367 ? 7.082 31.375 5.91 1 97.88 367 THR A CA 1
ATOM 2806 C C . THR A 1 367 ? 6.055 32.5 6.023 1 97.88 367 THR A C 1
ATOM 2808 O O . THR A 1 367 ? 6.359 33.656 5.734 1 97.88 367 THR A O 1
ATOM 2811 N N . LEU A 1 368 ? 4.871 32.125 6.367 1 98.25 368 LEU A N 1
ATOM 2812 C CA . LEU A 1 368 ? 3.842 33.125 6.613 1 98.25 368 LEU A CA 1
ATOM 2813 C C . LEU A 1 368 ? 4.258 34.062 7.742 1 98.25 368 LEU A C 1
ATOM 2815 O O . LEU A 1 368 ? 4.098 35.281 7.637 1 98.25 368 LEU A O 1
ATOM 2819 N N . MET A 1 369 ? 4.703 33.5 8.82 1 97.44 369 MET A N 1
ATOM 2820 C CA . MET A 1 369 ? 5.199 34.312 9.93 1 97.44 369 MET A CA 1
ATOM 2821 C C . MET A 1 369 ? 6.293 35.25 9.469 1 97.44 369 MET A C 1
ATOM 2823 O O . MET A 1 369 ? 6.309 36.438 9.852 1 97.44 369 MET A O 1
ATOM 2827 N N . LYS A 1 370 ? 7.207 34.75 8.633 1 98.12 370 LYS A N 1
ATOM 2828 C CA . LYS A 1 370 ? 8.289 35.562 8.07 1 98.12 370 LYS A CA 1
ATOM 2829 C C . LYS A 1 370 ? 7.734 36.75 7.281 1 98.12 370 LYS A C 1
ATOM 2831 O O . LYS A 1 370 ? 8.258 37.875 7.367 1 98.12 370 LYS A O 1
ATOM 2836 N N . ALA A 1 371 ? 6.738 36.531 6.531 1 98.56 371 ALA A N 1
ATOM 2837 C CA . ALA A 1 371 ? 6.098 37.594 5.773 1 98.56 371 ALA A CA 1
ATOM 2838 C C . ALA A 1 371 ? 5.477 38.625 6.707 1 98.56 371 ALA A C 1
ATOM 2840 O O . ALA A 1 371 ? 5.645 39.844 6.508 1 98.56 371 ALA A O 1
ATOM 2841 N N . LEU A 1 372 ? 4.773 38.188 7.703 1 97.75 372 LEU A N 1
ATOM 2842 C CA . LEU A 1 372 ? 4.078 39.062 8.633 1 97.75 372 LEU A CA 1
ATOM 2843 C C . LEU A 1 372 ? 5.07 39.844 9.492 1 97.75 372 LEU A C 1
ATOM 2845 O O . LEU A 1 372 ? 4.742 40.906 10.023 1 97.75 372 LEU A O 1
ATOM 2849 N N . ALA A 1 373 ? 6.246 39.281 9.656 1 97 373 ALA A N 1
ATOM 2850 C CA . ALA A 1 373 ? 7.281 39.938 10.469 1 97 373 ALA A CA 1
ATOM 2851 C C . ALA A 1 373 ? 7.59 41.344 9.953 1 97 373 ALA A C 1
ATOM 2853 O O . ALA A 1 373 ? 8.031 42.188 10.711 1 97 373 ALA A O 1
ATOM 2854 N N . GLN A 1 374 ? 7.348 41.594 8.742 1 96.19 374 GLN A N 1
ATOM 2855 C CA . GLN A 1 374 ? 7.633 42.875 8.094 1 96.19 374 GLN A CA 1
ATOM 2856 C C . GLN A 1 374 ? 6.691 43.969 8.602 1 96.19 374 GLN A C 1
ATOM 2858 O O . GLN A 1 374 ? 7.023 45.156 8.547 1 96.19 374 GLN A O 1
ATOM 2863 N N . VAL A 1 375 ? 5.578 43.562 9.141 1 96.12 375 VAL A N 1
ATOM 2864 C CA . VAL A 1 375 ? 4.586 44.594 9.5 1 96.12 375 VAL A CA 1
ATOM 2865 C C . VAL A 1 375 ? 4.27 44.469 10.992 1 96.12 375 VAL A C 1
ATOM 2867 O O . VAL A 1 375 ? 3.865 45.469 11.617 1 96.12 375 VAL A O 1
ATOM 2870 N N . VAL A 1 376 ? 4.406 43.281 11.547 1 95.94 376 VAL A N 1
ATOM 2871 C CA . VAL A 1 376 ? 4.184 43.094 12.977 1 95.94 376 VAL A CA 1
ATOM 2872 C C . VAL A 1 376 ? 5.391 42.406 13.617 1 95.94 376 VAL A C 1
ATOM 2874 O O . VAL A 1 376 ? 5.258 41.375 14.273 1 95.94 376 VAL A O 1
ATOM 2877 N N . PRO A 1 377 ? 6.516 43 13.578 1 96.31 377 PRO A N 1
ATOM 2878 C CA . PRO A 1 377 ? 7.762 42.375 14.031 1 96.31 377 PRO A CA 1
ATOM 2879 C C . PRO A 1 377 ? 7.734 42 15.516 1 96.31 377 PRO A C 1
ATOM 2881 O O . PRO A 1 377 ? 8.445 41.062 15.938 1 96.31 377 PRO A O 1
ATOM 2884 N N . HIS A 1 378 ? 6.906 42.594 16.359 1 95.19 378 HIS A N 1
ATOM 2885 C CA . HIS A 1 378 ? 6.922 42.344 17.797 1 95.19 378 HIS A CA 1
ATOM 2886 C C . HIS A 1 378 ? 5.945 41.25 18.172 1 95.19 378 HIS A C 1
ATOM 2888 O O . HIS A 1 378 ? 5.879 40.844 19.328 1 95.19 378 HIS A O 1
ATOM 2894 N N . GLN A 1 379 ? 5.211 40.75 17.203 1 94.25 379 GLN A N 1
ATOM 2895 C CA . GLN A 1 379 ? 4.227 39.688 17.469 1 94.25 379 GLN A CA 1
ATOM 2896 C C . GLN A 1 379 ? 4.703 38.344 16.938 1 94.25 379 GLN A C 1
ATOM 2898 O O . GLN A 1 379 ? 3.992 37.344 17.047 1 94.25 379 GLN A O 1
ATOM 2903 N N . VAL A 1 380 ? 5.914 38.344 16.375 1 95.19 380 VAL A N 1
ATOM 2904 C CA . VAL A 1 380 ? 6.395 37.125 15.766 1 95.19 380 VAL A CA 1
ATOM 2905 C C . VAL A 1 380 ? 7.723 36.719 16.406 1 95.19 380 VAL A C 1
ATOM 2907 O O . VAL A 1 380 ? 8.367 37.531 17.078 1 95.19 380 VAL A O 1
ATOM 2910 N N . SER A 1 381 ? 8.023 35.469 16.281 1 96.19 381 SER A N 1
ATOM 2911 C CA . SER A 1 381 ? 9.375 35 16.578 1 96.19 381 SER A CA 1
ATOM 2912 C C . SER A 1 381 ? 10.211 34.906 15.305 1 96.19 381 SER A C 1
ATOM 2914 O O . SER A 1 381 ? 9.688 35.031 14.195 1 96.19 381 SER A O 1
ATOM 2916 N N . ALA A 1 382 ? 11.594 34.75 15.523 1 97.75 382 ALA A N 1
ATOM 2917 C CA . ALA A 1 382 ? 12.438 34.344 14.406 1 97.75 382 ALA A CA 1
ATOM 2918 C C . ALA A 1 382 ? 12.086 32.938 13.953 1 97.75 382 ALA A C 1
ATOM 2920 O O . ALA A 1 382 ? 11.125 32.312 14.453 1 97.75 382 ALA A O 1
ATOM 2921 N N . GLY A 1 383 ? 12.789 32.469 13 1 96.75 383 GLY A N 1
ATOM 2922 C CA . GLY A 1 383 ? 12.5 31.188 12.375 1 96.75 383 GLY A CA 1
ATOM 2923 C C . GLY A 1 383 ? 12.445 30.031 13.359 1 96.75 383 GLY A C 1
ATOM 2924 O O . GLY A 1 383 ? 13.195 30.016 14.336 1 96.75 383 GLY A O 1
ATOM 2925 N N . VAL A 1 384 ? 11.555 29.062 13.07 1 94.44 384 VAL A N 1
ATOM 2926 C CA . VAL A 1 384 ? 11.344 27.922 13.945 1 94.44 384 VAL A CA 1
ATOM 2927 C C . VAL A 1 384 ? 12.031 26.688 13.359 1 94.44 384 VAL A C 1
ATOM 2929 O O . VAL A 1 384 ? 12.195 26.578 12.141 1 94.44 384 VAL A O 1
ATOM 2932 N N . GLY A 1 385 ? 12.5 25.828 14.273 1 89.56 385 GLY A N 1
ATOM 2933 C CA . GLY A 1 385 ? 13.094 24.562 13.867 1 89.56 385 GLY A CA 1
ATOM 2934 C C . GLY A 1 385 ? 12.07 23.484 13.562 1 89.56 385 GLY A C 1
ATOM 2935 O O . GLY A 1 385 ? 11.109 23.312 14.32 1 89.56 385 GLY A O 1
ATOM 2936 N N . ASN A 1 386 ? 12.227 22.766 12.43 1 89.12 386 ASN A N 1
ATOM 2937 C CA . ASN A 1 386 ? 11.305 21.719 12 1 89.12 386 ASN A CA 1
ATOM 2938 C C . ASN A 1 386 ? 11.359 20.516 12.93 1 89.12 386 ASN A C 1
ATOM 2940 O O . ASN A 1 386 ? 12.359 20.297 13.617 1 89.12 386 ASN A O 1
ATOM 2944 N N . LEU A 1 387 ? 10.312 19.781 12.969 1 90 387 LEU A N 1
ATOM 2945 C CA . LEU A 1 387 ? 10.227 18.531 13.719 1 90 387 LEU A CA 1
ATOM 2946 C C . LEU A 1 387 ? 10.797 17.375 12.906 1 90 387 LEU A C 1
ATOM 2948 O O . LEU A 1 387 ? 10.977 17.484 11.695 1 90 387 LEU A O 1
ATOM 2952 N N . GLN A 1 388 ? 11.172 16.359 13.609 1 92 388 GLN A N 1
ATOM 2953 C CA . GLN A 1 388 ? 11.5 15.078 13 1 92 388 GLN A CA 1
ATOM 2954 C C . GLN A 1 388 ? 10.547 13.984 13.469 1 92 388 GLN A C 1
ATOM 2956 O O . GLN A 1 388 ? 10.391 13.758 14.672 1 92 388 GLN A O 1
ATOM 2961 N N . VAL A 1 389 ? 9.898 13.406 12.508 1 91.25 389 VAL A N 1
ATOM 2962 C CA . VAL A 1 389 ? 8.984 12.32 12.828 1 91.25 389 VAL A CA 1
ATOM 2963 C C . VAL A 1 389 ? 9.633 10.984 12.484 1 91.25 389 VAL A C 1
ATOM 2965 O O . VAL A 1 389 ? 10.07 10.766 11.352 1 91.25 389 VAL A O 1
ATOM 2968 N N . VAL A 1 390 ? 9.688 10.117 13.477 1 91.19 390 VAL A N 1
ATOM 2969 C CA . VAL A 1 390 ? 10.297 8.812 13.266 1 91.19 390 VAL A CA 1
ATOM 2970 C C . VAL A 1 390 ? 9.281 7.715 13.594 1 91.19 390 VAL A C 1
ATOM 2972 O O . VAL A 1 390 ? 8.617 7.766 14.633 1 91.19 390 VAL A O 1
ATOM 2975 N N . ALA A 1 391 ? 9.125 6.809 12.727 1 90.38 391 ALA A N 1
ATOM 2976 C CA . ALA A 1 391 ? 8.344 5.602 12.984 1 90.38 391 ALA A CA 1
ATOM 2977 C C . ALA A 1 391 ? 9.258 4.391 13.172 1 90.38 391 ALA A C 1
ATOM 2979 O O . ALA A 1 391 ? 10.008 4.023 12.266 1 90.38 391 ALA A O 1
ATOM 2980 N N . PHE A 1 392 ? 9.234 3.828 14.352 1 91.12 392 PHE A N 1
ATOM 2981 C CA . PHE A 1 392 ? 9.922 2.574 14.633 1 91.12 392 PHE A CA 1
ATOM 2982 C C . PHE A 1 392 ? 8.969 1.395 14.539 1 91.12 392 PHE A C 1
ATOM 2984 O O . PHE A 1 392 ? 7.809 1.491 14.953 1 91.12 392 PHE A O 1
ATOM 2991 N N . SER A 1 393 ? 9.422 0.352 13.969 1 89.06 393 SER A N 1
ATOM 2992 C CA . SER A 1 393 ? 8.539 -0.808 13.867 1 89.06 393 SER A CA 1
ATOM 2993 C C . SER A 1 393 ? 9.336 -2.109 13.922 1 89.06 393 SER A C 1
ATOM 2995 O O . SER A 1 393 ? 10.547 -2.109 13.711 1 89.06 393 SER A O 1
ATOM 2997 N N . GLY A 1 394 ? 8.703 -3.125 14.188 1 86.44 394 GLY A N 1
ATOM 2998 C CA . GLY A 1 394 ? 9.281 -4.457 14.203 1 86.44 394 GLY A CA 1
ATOM 2999 C C . GLY A 1 394 ? 8.281 -5.539 14.562 1 86.44 394 GLY A C 1
ATOM 3000 O O . GLY A 1 394 ? 7.074 -5.293 14.578 1 86.44 394 GLY A O 1
ATOM 3001 N N . GLN A 1 395 ? 8.789 -6.758 14.531 1 81.25 395 GLN A N 1
ATOM 3002 C CA . GLN A 1 395 ? 7.973 -7.914 14.898 1 81.25 395 GLN A CA 1
ATOM 3003 C C . GLN A 1 395 ? 8.57 -8.664 16.078 1 81.25 395 GLN A C 1
ATOM 3005 O O . GLN A 1 395 ? 9.789 -8.867 16.141 1 81.25 395 GLN A O 1
ATOM 3010 N N . SER A 1 396 ? 7.836 -8.703 17.125 1 76.44 396 SER A N 1
ATOM 3011 C CA . SER A 1 396 ? 8.195 -9.57 18.25 1 76.44 396 SER A CA 1
ATOM 3012 C C . SER A 1 396 ? 7.305 -10.805 18.297 1 76.44 396 SER A C 1
ATOM 3014 O O . SER A 1 396 ? 6.129 -10.719 18.672 1 76.44 396 SER A O 1
ATOM 3016 N N . ASN A 1 397 ? 7.867 -11.961 17.922 1 68.25 397 ASN A N 1
ATOM 3017 C CA . ASN A 1 397 ? 7.07 -13.172 17.766 1 68.25 397 ASN A CA 1
ATOM 3018 C C . ASN A 1 397 ? 5.93 -12.977 16.766 1 68.25 397 ASN A C 1
ATOM 3020 O O . ASN A 1 397 ? 6.156 -12.562 15.633 1 68.25 397 ASN A O 1
ATOM 3024 N N . GLU A 1 398 ? 4.707 -13.117 17.234 1 66.38 398 GLU A N 1
ATOM 3025 C CA . GLU A 1 398 ? 3.561 -13.039 16.328 1 66.38 398 GLU A CA 1
ATOM 3026 C C . GLU A 1 398 ? 2.924 -11.648 16.375 1 66.38 398 GLU A C 1
ATOM 3028 O O . GLU A 1 398 ? 1.987 -11.367 15.617 1 66.38 398 GLU A O 1
ATOM 3033 N N . ASN A 1 399 ? 3.639 -10.75 17.094 1 75.25 399 ASN A N 1
ATOM 3034 C CA . ASN A 1 399 ? 2.986 -9.453 17.234 1 75.25 399 ASN A CA 1
ATOM 3035 C C . ASN A 1 399 ? 3.795 -8.336 16.594 1 75.25 399 ASN A C 1
ATOM 3037 O O . ASN A 1 399 ? 5.023 -8.32 16.672 1 75.25 399 ASN A O 1
ATOM 3041 N N . TYR A 1 400 ? 3.068 -7.504 15.828 1 80.31 400 TYR A N 1
ATOM 3042 C CA . TYR A 1 400 ? 3.639 -6.293 15.242 1 80.31 400 TYR A CA 1
ATOM 3043 C C . TYR A 1 400 ? 3.572 -5.133 16.234 1 80.31 400 TYR A C 1
ATOM 3045 O O . TYR A 1 400 ? 2.607 -5.008 16.984 1 80.31 400 TYR A O 1
ATOM 3053 N N . TRP A 1 401 ? 4.695 -4.418 16.281 1 83 401 TRP A N 1
ATOM 3054 C CA . TRP A 1 401 ? 4.664 -3.191 17.062 1 83 401 TRP A CA 1
ATOM 3055 C C . TRP A 1 401 ? 5.113 -1.997 16.234 1 83 401 TRP A C 1
ATOM 3057 O O . TRP A 1 401 ? 5.938 -2.139 15.32 1 83 401 TRP A O 1
ATOM 3067 N N . VAL A 1 402 ? 4.523 -0.939 16.5 1 83.94 402 VAL A N 1
ATOM 3068 C CA . VAL A 1 402 ? 4.855 0.333 15.875 1 83.94 402 VAL A CA 1
ATOM 3069 C C . VAL A 1 402 ? 4.898 1.438 16.922 1 83.94 402 VAL A C 1
ATOM 3071 O O . VAL A 1 402 ? 4.027 1.509 17.797 1 83.94 402 VAL A O 1
ATOM 3074 N N . TYR A 1 403 ? 5.965 2.168 16.906 1 85 403 TYR A N 1
ATOM 3075 C CA . TYR A 1 403 ? 6.121 3.344 17.75 1 85 403 TYR A CA 1
ATOM 3076 C C . TYR A 1 403 ? 6.422 4.582 16.922 1 85 403 TYR A C 1
ATOM 3078 O O . TYR A 1 403 ? 7.367 4.59 16.125 1 85 403 TYR A O 1
ATOM 3086 N N . MET A 1 404 ? 5.586 5.602 17.156 1 86.12 404 MET A N 1
ATOM 3087 C CA . MET A 1 404 ? 5.816 6.883 16.484 1 86.12 404 MET A CA 1
ATOM 3088 C C . MET A 1 404 ? 6.383 7.91 17.453 1 86.12 404 MET A C 1
ATOM 3090 O O . MET A 1 404 ? 5.828 8.117 18.547 1 86.12 404 MET A O 1
ATOM 3094 N N . ASP A 1 405 ? 7.453 8.469 17 1 85.31 405 ASP A N 1
ATOM 3095 C CA . ASP A 1 405 ? 8.102 9.492 17.812 1 85.31 405 ASP A CA 1
ATOM 3096 C C . ASP A 1 405 ? 8.18 10.82 17.062 1 85.31 405 ASP A C 1
ATOM 3098 O O . ASP A 1 405 ? 8.617 10.859 15.906 1 85.31 405 ASP A O 1
ATOM 3102 N N . ILE A 1 406 ? 7.699 11.82 17.688 1 86.06 406 ILE A N 1
ATOM 3103 C CA . ILE A 1 406 ? 7.828 13.164 17.141 1 86.06 406 ILE A CA 1
ATOM 3104 C C . ILE A 1 406 ? 8.875 13.945 17.938 1 86.06 406 ILE A C 1
ATOM 3106 O O . ILE A 1 406 ? 8.625 14.344 19.078 1 86.06 406 ILE A O 1
ATOM 3110 N N . MET A 1 407 ? 10 14.078 17.344 1 88.5 407 MET A N 1
ATOM 3111 C CA . MET A 1 407 ? 11.023 14.898 17.969 1 88.5 407 MET A CA 1
ATOM 3112 C C . MET A 1 407 ? 10.727 16.391 17.781 1 88.5 407 MET A C 1
ATOM 3114 O O . MET A 1 407 ? 10.539 16.844 16.656 1 88.5 407 MET A O 1
ATOM 3118 N N . GLU A 1 408 ? 10.711 16.969 18.797 1 88.31 408 GLU A N 1
ATOM 3119 C CA . GLU A 1 408 ? 10.32 18.375 18.812 1 88.31 408 GLU A CA 1
ATOM 3120 C C . GLU A 1 408 ? 11.359 19.25 18.125 1 88.31 408 GLU A C 1
ATOM 3122 O O . GLU A 1 408 ? 12.508 18.844 17.953 1 88.31 408 GLU A O 1
ATOM 3127 N N . GLY A 1 409 ? 10.875 20.406 17.719 1 89.44 409 GLY A N 1
ATOM 3128 C CA . GLY A 1 409 ? 11.758 21.453 17.234 1 89.44 409 GLY A CA 1
ATOM 3129 C C . GLY A 1 409 ? 12.117 22.469 18.297 1 89.44 409 GLY A C 1
ATOM 3130 O O . GLY A 1 409 ? 12.445 22.094 19.438 1 89.44 409 GLY A O 1
ATOM 3131 N N . SER A 1 410 ? 12.312 23.672 17.875 1 93.75 410 SER A N 1
ATOM 3132 C CA . SER A 1 410 ? 12.594 24.812 18.75 1 93.75 410 SER A CA 1
ATOM 3133 C C . SER A 1 410 ? 12.109 26.125 18.125 1 93.75 410 SER A C 1
ATOM 3135 O O . SER A 1 410 ? 12.031 26.234 16.891 1 93.75 410 SER A O 1
ATOM 3137 N N . TYR A 1 411 ? 11.719 27.031 18.953 1 95.31 411 TYR A N 1
ATOM 3138 C CA . TYR A 1 411 ? 11.234 28.312 18.453 1 95.31 411 TYR A CA 1
ATOM 3139 C C . TYR A 1 411 ? 12.375 29.297 18.281 1 95.31 411 TYR A C 1
ATOM 3141 O O . TYR A 1 411 ? 13.414 29.188 18.938 1 95.31 411 TYR A O 1
ATOM 3149 N N . GLY A 1 412 ? 12.164 30.266 17.438 1 97.06 412 GLY A N 1
ATOM 3150 C CA . GLY A 1 412 ? 13.086 31.375 17.344 1 97.06 412 GLY A CA 1
ATOM 3151 C C . GLY A 1 412 ? 12.961 32.375 18.5 1 97.06 412 GLY A C 1
ATOM 3152 O O . GLY A 1 412 ? 11.977 32.344 19.234 1 97.06 412 GLY A O 1
ATOM 3153 N N . GLY A 1 413 ? 14.039 33.125 18.656 1 97.62 413 GLY A N 1
ATOM 3154 C CA . GLY A 1 413 ? 13.891 34.25 19.578 1 97.62 413 GLY A CA 1
ATOM 3155 C C . GLY A 1 413 ? 12.734 35.156 19.219 1 97.62 413 GLY A C 1
ATOM 3156 O O . GLY A 1 413 ? 12.289 35.188 18.062 1 97.62 413 GLY A O 1
ATOM 3157 N N . ARG A 1 414 ? 12.211 35.844 20.203 1 96.94 414 ARG A N 1
ATOM 3158 C CA . ARG A 1 414 ? 11.102 36.75 19.984 1 96.94 414 ARG A CA 1
ATOM 3159 C C . ARG A 1 414 ? 11.289 38.062 20.766 1 96.94 414 ARG A C 1
ATOM 3161 O O . ARG A 1 414 ? 12.172 38.125 21.625 1 96.94 414 ARG A O 1
ATOM 3168 N N . TYR A 1 415 ? 10.508 39 20.469 1 96.44 415 TYR A N 1
ATOM 3169 C CA . TYR A 1 415 ? 10.641 40.281 21.109 1 96.44 415 TYR A CA 1
ATOM 3170 C C . TYR A 1 415 ? 10.5 40.156 22.625 1 96.44 415 TYR A C 1
ATOM 3172 O O . TYR A 1 415 ? 9.445 39.781 23.125 1 96.44 415 TYR A O 1
ATOM 3180 N N . GLY A 1 416 ? 11.547 40.406 23.234 1 96.62 416 GLY A N 1
ATOM 3181 C CA . GLY A 1 416 ? 11.531 40.469 24.688 1 96.62 416 GLY A CA 1
ATOM 3182 C C . GLY A 1 416 ? 11.859 39.125 25.344 1 96.62 416 GLY A C 1
ATOM 3183 O O . GLY A 1 416 ? 12.047 39.062 26.562 1 96.62 416 GLY A O 1
ATOM 3184 N N . LYS A 1 417 ? 11.93 38.031 24.578 1 97.12 417 LYS A N 1
ATOM 3185 C CA . LYS A 1 417 ? 12.133 36.719 25.203 1 97.12 417 LYS A CA 1
ATOM 3186 C C . LYS A 1 417 ? 12.953 35.812 24.297 1 97.12 417 LYS A C 1
ATOM 3188 O O . LYS A 1 417 ? 12.82 35.844 23.078 1 97.12 417 LYS A O 1
ATOM 3193 N N . ASP A 1 418 ? 13.773 34.938 24.938 1 97.75 418 ASP A N 1
ATOM 3194 C CA . ASP A 1 418 ? 14.484 33.875 24.219 1 97.75 418 ASP A CA 1
ATOM 3195 C C . ASP A 1 418 ? 13.5 32.875 23.641 1 97.75 418 ASP A C 1
ATOM 3197 O O . ASP A 1 418 ? 12.359 32.781 24.078 1 97.75 418 ASP A O 1
ATOM 3201 N N . GLY A 1 419 ? 13.977 32.219 22.562 1 96.38 419 GLY A N 1
ATOM 3202 C CA . GLY A 1 419 ? 13.148 31.156 21.984 1 96.38 419 GLY A CA 1
ATOM 3203 C C . GLY A 1 419 ? 12.906 30 22.938 1 96.38 419 GLY A C 1
ATOM 3204 O O . GLY A 1 419 ? 13.766 29.688 23.766 1 96.38 419 GLY A O 1
ATOM 3205 N N . MET A 1 420 ? 11.789 29.344 22.812 1 94.75 420 MET A N 1
ATOM 3206 C CA . MET A 1 420 ? 11.492 28.156 23.609 1 94.75 420 MET A CA 1
ATOM 3207 C C . MET A 1 420 ? 12.32 26.969 23.156 1 94.75 420 MET A C 1
ATOM 3209 O O . MET A 1 420 ? 12.391 26.672 21.953 1 94.75 420 MET A O 1
ATOM 3213 N N . ASP A 1 421 ? 12.914 26.297 24.109 1 94 421 ASP A N 1
ATOM 3214 C CA . ASP A 1 421 ? 13.766 25.156 23.828 1 94 421 ASP A CA 1
ATOM 3215 C C . ASP A 1 421 ? 12.945 23.875 23.688 1 94 421 ASP A C 1
ATOM 3217 O O . ASP A 1 421 ? 12 23.641 24.438 1 94 421 ASP A O 1
ATOM 3221 N N . ALA A 1 422 ? 13.25 23.078 22.703 1 90.62 422 ALA A N 1
ATOM 3222 C CA . ALA A 1 422 ? 12.789 21.688 22.562 1 90.62 422 ALA A CA 1
ATOM 3223 C C . ALA A 1 422 ? 11.273 21.609 22.703 1 90.62 422 ALA A C 1
ATOM 3225 O O . ALA A 1 422 ? 10.758 20.844 23.516 1 90.62 422 ALA A O 1
ATOM 3226 N N . VAL A 1 423 ? 10.57 22.297 21.922 1 87.38 423 VAL A N 1
ATOM 3227 C CA . VAL A 1 423 ? 9.109 22.281 21.922 1 87.38 423 VAL A CA 1
ATOM 3228 C C . VAL A 1 423 ? 8.594 22.047 20.516 1 87.38 423 VAL A C 1
ATOM 3230 O O . VAL A 1 423 ? 9.242 22.422 19.531 1 87.38 423 VAL A O 1
ATOM 3233 N N . ASP A 1 424 ? 7.449 21.359 20.516 1 79 424 ASP A N 1
ATOM 3234 C CA . ASP A 1 424 ? 6.754 21.219 19.234 1 79 424 ASP A CA 1
ATOM 3235 C C . ASP A 1 424 ? 6.348 22.578 18.688 1 79 424 ASP A C 1
ATOM 3237 O O . ASP A 1 424 ? 5.988 23.484 19.438 1 79 424 ASP A O 1
ATOM 3241 N N . THR A 1 425 ? 6.453 22.688 17.422 1 73.75 425 THR A N 1
ATOM 3242 C CA . THR A 1 425 ? 6.379 24.031 16.859 1 73.75 425 THR A CA 1
ATOM 3243 C C . THR A 1 425 ? 5.152 24.172 15.961 1 73.75 425 THR A C 1
ATOM 3245 O O . THR A 1 425 ? 4.711 23.203 15.344 1 73.75 425 THR A O 1
ATOM 3248 N N . LEU A 1 426 ? 4.641 25.406 16.031 1 68.06 426 LEU A N 1
ATOM 3249 C CA . LEU A 1 426 ? 3.652 25.969 15.117 1 68.06 426 LEU A CA 1
ATOM 3250 C C . LEU A 1 426 ? 2.348 25.172 15.18 1 68.06 426 LEU A C 1
ATOM 3252 O O . LEU A 1 426 ? 1.728 25.078 16.25 1 68.06 426 LEU A O 1
ATOM 3256 N N . TYR A 1 427 ? 1.984 24.562 14.102 1 66.25 427 TYR A N 1
ATOM 3257 C CA . TYR A 1 427 ? 0.619 24.047 14.055 1 66.25 427 TYR A CA 1
ATOM 3258 C C . TYR A 1 427 ? 0.547 22.625 14.602 1 66.25 427 TYR A C 1
ATOM 3260 O O . TYR A 1 427 ? -0.529 22.031 14.648 1 66.25 427 TYR A O 1
ATOM 3268 N N . ALA A 1 428 ? 1.828 22.281 15.102 1 64.31 428 ALA A N 1
ATOM 3269 C CA . ALA A 1 428 ? 1.857 21 15.789 1 64.31 428 ALA A CA 1
ATOM 3270 C C . ALA A 1 428 ? 1.876 21.188 17.312 1 64.31 428 ALA A C 1
ATOM 3272 O O . ALA A 1 428 ? 2.152 22.281 17.797 1 64.31 428 ALA A O 1
ATOM 3273 N N . ASN A 1 429 ? 1.147 20.469 18.141 1 66.69 429 ASN A N 1
ATOM 3274 C CA . ASN A 1 429 ? 1.158 20.562 19.594 1 66.69 429 ASN A CA 1
ATOM 3275 C C . ASN A 1 429 ? 1.011 19.188 20.25 1 66.69 429 ASN A C 1
ATOM 3277 O O . ASN A 1 429 ? 0.058 18.953 21 1 66.69 429 ASN A O 1
ATOM 3281 N N . THR A 1 430 ? 2.086 18.453 19.938 1 68.56 430 THR A N 1
ATOM 3282 C CA . THR A 1 430 ? 2.014 17.125 20.516 1 68.56 430 THR A CA 1
ATOM 3283 C C . THR A 1 430 ? 2.961 17 21.703 1 68.56 430 THR A C 1
ATOM 3285 O O . THR A 1 430 ? 3.973 17.688 21.781 1 68.56 430 THR A O 1
ATOM 3288 N N . ARG A 1 431 ? 2.633 16.172 22.594 1 73.69 431 ARG A N 1
ATOM 3289 C CA . ARG A 1 431 ? 3.473 15.867 23.75 1 73.69 431 ARG A CA 1
ATOM 3290 C C . ARG A 1 431 ? 4.457 14.742 23.438 1 73.69 431 ARG A C 1
ATOM 3292 O O . ARG A 1 431 ? 4.164 13.867 22.625 1 73.69 431 ARG A O 1
ATOM 3299 N N . ASN A 1 432 ? 5.613 14.906 24.078 1 78.12 432 ASN A N 1
ATOM 3300 C CA . ASN A 1 432 ? 6.574 13.82 23.922 1 78.12 432 ASN A CA 1
ATOM 3301 C C . ASN A 1 432 ? 6.125 12.562 24.656 1 78.12 432 ASN A C 1
ATOM 3303 O O . ASN A 1 432 ? 5.355 12.648 25.625 1 78.12 432 ASN A O 1
ATOM 3307 N N . ASN A 1 433 ? 6.512 11.492 24.219 1 79.75 433 ASN A N 1
ATOM 3308 C CA . ASN A 1 433 ? 6.301 10.242 24.938 1 79.75 433 ASN A CA 1
ATOM 3309 C C . ASN A 1 433 ? 7.348 10.031 26.031 1 79.75 433 ASN A C 1
ATOM 3311 O O . ASN A 1 433 ? 8.547 10.156 25.766 1 79.75 433 ASN A O 1
ATOM 3315 N N . PRO A 1 434 ? 6.863 9.703 27.219 1 86.25 434 PRO A N 1
ATOM 3316 C CA . PRO A 1 434 ? 7.844 9.422 28.266 1 86.25 434 PRO A CA 1
ATOM 3317 C C . PRO A 1 434 ? 8.789 8.281 27.906 1 86.25 434 PRO A C 1
ATOM 3319 O O . PRO A 1 434 ? 8.367 7.289 27.312 1 86.25 434 PRO A O 1
ATOM 3322 N N . ILE A 1 435 ? 10.07 8.445 28.328 1 91.75 435 ILE A N 1
ATOM 3323 C CA . ILE A 1 435 ? 11.094 7.445 28.031 1 91.75 435 ILE A CA 1
ATOM 3324 C C . ILE A 1 435 ? 10.672 6.098 28.609 1 91.75 435 ILE A C 1
ATOM 3326 O O . ILE A 1 435 ? 10.883 5.055 27.984 1 91.75 435 ILE A O 1
ATOM 3330 N N . GLU A 1 436 ? 10.109 6.141 29.828 1 90.69 436 GLU A N 1
ATOM 3331 C CA . GLU A 1 436 ? 9.656 4.918 30.484 1 90.69 436 GLU A CA 1
ATOM 3332 C C . GLU A 1 436 ? 8.617 4.184 29.641 1 90.69 436 GLU A C 1
ATOM 3334 O O . GLU A 1 436 ? 8.617 2.953 29.578 1 90.69 436 GLU A O 1
ATOM 3339 N N . ASP A 1 437 ? 7.797 4.938 29.078 1 86.38 437 ASP A N 1
ATOM 3340 C CA . ASP A 1 437 ? 6.773 4.344 28.219 1 86.38 437 ASP A CA 1
ATOM 3341 C C . ASP A 1 437 ? 7.398 3.691 26.984 1 86.38 437 ASP A C 1
ATOM 3343 O O . ASP A 1 437 ? 7.008 2.588 26.594 1 86.38 437 ASP A O 1
ATOM 3347 N N . ILE A 1 438 ? 8.32 4.281 26.344 1 89.81 438 ILE A N 1
ATOM 3348 C CA . ILE A 1 438 ? 8.992 3.781 25.141 1 89.81 438 ILE A CA 1
ATOM 3349 C C . ILE A 1 438 ? 9.703 2.471 25.469 1 89.81 438 ILE A C 1
ATOM 3351 O O . ILE A 1 438 ? 9.477 1.454 24.797 1 89.81 438 ILE A O 1
ATOM 3355 N N . GLU A 1 439 ? 10.438 2.48 26.562 1 94 439 GLU A N 1
ATOM 3356 C CA . GLU A 1 439 ? 11.305 1.348 26.875 1 94 439 GLU A CA 1
ATOM 3357 C C . GLU A 1 439 ? 10.508 0.18 27.453 1 94 439 GLU A C 1
ATOM 3359 O O . GLU A 1 439 ? 10.945 -0.97 27.391 1 94 439 GLU A O 1
ATOM 3364 N N . SER A 1 440 ? 9.32 0.483 27.984 1 91.38 440 SER A N 1
ATOM 3365 C CA . SER A 1 440 ? 8.492 -0.575 28.562 1 91.38 440 SER A CA 1
ATOM 3366 C C . SER A 1 440 ? 7.688 -1.286 27.469 1 91.38 440 SER A C 1
ATOM 3368 O O . SER A 1 440 ? 7.309 -2.447 27.641 1 91.38 440 SER A O 1
ATOM 3370 N N . HIS A 1 441 ? 7.465 -0.639 26.375 1 87.12 441 HIS A N 1
ATOM 3371 C CA . HIS A 1 441 ? 6.5 -1.198 25.438 1 87.12 441 HIS A CA 1
ATOM 3372 C C . HIS A 1 441 ? 7.184 -1.637 24.141 1 87.12 441 HIS A C 1
ATOM 3374 O O . HIS A 1 441 ? 6.613 -2.41 23.375 1 87.12 441 HIS A O 1
ATOM 3380 N N . TYR A 1 442 ? 8.32 -1.157 23.906 1 90.25 442 TYR A N 1
ATOM 3381 C CA . TYR A 1 442 ? 9 -1.46 22.656 1 90.25 442 TYR A CA 1
ATOM 3382 C C . TYR A 1 442 ? 10.438 -1.906 22.906 1 90.25 442 TYR A C 1
ATOM 3384 O O . TYR A 1 442 ? 11.047 -1.522 23.906 1 90.25 442 TYR A O 1
ATOM 3392 N N . PRO A 1 443 ? 10.938 -2.775 22.062 1 94.56 443 PRO A N 1
ATOM 3393 C CA . PRO A 1 443 ? 12.336 -3.189 22.203 1 94.56 443 PRO A CA 1
ATOM 3394 C C . PRO A 1 443 ? 13.32 -2.111 21.766 1 94.56 443 PRO A C 1
ATOM 3396 O O . PRO A 1 443 ? 14.164 -2.361 20.891 1 94.56 443 PRO A O 1
ATOM 3399 N N . LEU A 1 444 ? 13.234 -0.968 22.391 1 95.62 444 LEU A N 1
ATOM 3400 C CA . LEU A 1 444 ? 14.047 0.216 22.125 1 95.62 444 LEU A CA 1
ATOM 3401 C C . LEU A 1 444 ? 14.648 0.75 23.422 1 95.62 444 LEU A C 1
ATOM 3403 O O . LEU A 1 444 ? 14.102 0.529 24.5 1 95.62 444 LEU A O 1
ATOM 3407 N N . ARG A 1 445 ? 15.805 1.343 23.312 1 96.94 445 ARG A N 1
ATOM 3408 C CA . ARG A 1 445 ? 16.453 2.023 24.438 1 96.94 445 ARG A CA 1
ATOM 3409 C C . ARG A 1 445 ? 16.797 3.463 24.062 1 96.94 445 ARG A C 1
ATOM 3411 O O . ARG A 1 445 ? 17.453 3.711 23.062 1 96.94 445 ARG A O 1
ATOM 3418 N N . VAL A 1 446 ? 16.344 4.355 24.875 1 96.81 446 VAL A N 1
ATOM 3419 C CA . VAL A 1 446 ? 16.719 5.754 24.703 1 96.81 446 VAL A CA 1
ATOM 3420 C C . VAL A 1 446 ? 18.016 6.043 25.453 1 96.81 446 VAL A C 1
ATOM 3422 O O . VAL A 1 446 ? 18.016 6.234 26.672 1 96.81 446 VAL A O 1
ATOM 3425 N N . ASN A 1 447 ? 19.094 6.254 24.766 1 96 447 ASN A N 1
ATOM 3426 C CA . ASN A 1 447 ? 20.406 6.418 25.359 1 96 447 ASN A CA 1
ATOM 3427 C C . ASN A 1 447 ? 20.688 7.871 25.719 1 96 447 ASN A C 1
ATOM 3429 O O . ASN A 1 447 ? 21.5 8.148 26.609 1 96 447 ASN A O 1
ATOM 3433 N N . ARG A 1 448 ? 20.078 8.672 24.938 1 94.88 448 ARG A N 1
ATOM 3434 C CA . ARG A 1 448 ? 20.344 10.094 25.125 1 94.88 448 ARG A CA 1
ATOM 3435 C C . ARG A 1 448 ? 19.094 10.922 24.797 1 94.88 448 ARG A C 1
ATOM 3437 O O . ARG A 1 448 ? 18.406 10.641 23.812 1 94.88 448 ARG A O 1
ATOM 3444 N N . TYR A 1 449 ? 18.75 11.844 25.625 1 94.69 449 TYR A N 1
ATOM 3445 C CA . TYR A 1 449 ? 17.719 12.859 25.438 1 94.69 449 TYR A CA 1
ATOM 3446 C C . TYR A 1 449 ? 18.078 14.148 26.156 1 94.69 449 TYR A C 1
ATOM 3448 O O . TYR A 1 449 ? 17.812 14.289 27.359 1 94.69 449 TYR A O 1
ATOM 3456 N N . GLU A 1 450 ? 18.672 15.117 25.469 1 95.25 450 GLU A N 1
ATOM 3457 C CA . GLU A 1 450 ? 19.188 16.344 26.047 1 95.25 450 GLU A CA 1
ATOM 3458 C C . GLU A 1 450 ? 19.141 17.5 25.047 1 95.25 450 GLU A C 1
ATOM 3460 O O . GLU A 1 450 ? 18.828 17.297 23.875 1 95.25 450 GLU A O 1
ATOM 3465 N N . LEU A 1 451 ? 19.344 18.688 25.531 1 96.31 451 LEU A N 1
ATOM 3466 C CA . LEU A 1 451 ? 19.516 19.828 24.656 1 96.31 451 LEU A CA 1
ATOM 3467 C C . LEU A 1 451 ? 20.859 19.766 23.922 1 96.31 451 LEU A C 1
ATOM 3469 O O . LEU A 1 451 ? 21.828 19.219 24.453 1 96.31 451 LEU A O 1
ATOM 3473 N N . ARG A 1 452 ? 20.859 20.297 22.703 1 95.31 452 ARG A N 1
ATOM 3474 C CA . ARG A 1 452 ? 22.125 20.359 21.969 1 95.31 452 ARG A CA 1
ATOM 3475 C C . ARG A 1 452 ? 23.156 21.172 22.719 1 95.31 452 ARG A C 1
ATOM 3477 O O . ARG A 1 452 ? 22.828 22.156 23.391 1 95.31 452 ARG A O 1
ATOM 3484 N N . ASP A 1 453 ? 24.391 20.812 22.438 1 93 453 ASP A N 1
ATOM 3485 C CA . ASP A 1 453 ? 25.5 21.5 23.094 1 93 453 ASP A CA 1
ATOM 3486 C C . ASP A 1 453 ? 26 22.641 22.219 1 93 453 ASP A C 1
ATOM 3488 O O . ASP A 1 453 ? 26.344 22.438 21.047 1 93 453 ASP A O 1
ATOM 3492 N N . ASN A 1 454 ? 25.969 23.844 22.766 1 92.88 454 ASN A N 1
ATOM 3493 C CA . ASN A 1 454 ? 26.688 24.984 22.203 1 92.88 454 ASN A CA 1
ATOM 3494 C C . ASN A 1 454 ? 26.094 25.422 20.859 1 92.88 454 ASN A C 1
ATOM 3496 O O . ASN A 1 454 ? 26.828 25.828 19.953 1 92.88 454 ASN A O 1
ATOM 3500 N N . ASP A 1 455 ? 24.859 25.141 20.641 1 92.31 455 ASP A N 1
ATOM 3501 C CA . ASP A 1 455 ? 24.234 25.469 19.359 1 92.31 455 ASP A CA 1
ATOM 3502 C C . ASP A 1 455 ? 23.047 26.406 19.562 1 92.31 455 ASP A C 1
ATOM 3504 O O . ASP A 1 455 ? 21.953 26.156 19.031 1 92.31 455 ASP A O 1
ATOM 3508 N N . SER A 1 456 ? 23.203 27.359 20.281 1 94.5 456 SER A N 1
ATOM 3509 C CA . SER A 1 456 ? 22.203 28.406 20.453 1 94.5 456 SER A CA 1
ATOM 3510 C C . SER A 1 456 ? 22.391 29.531 19.453 1 94.5 456 SER A C 1
ATOM 3512 O O . SER A 1 456 ? 23.469 30.125 19.391 1 94.5 456 SER A O 1
ATOM 3514 N N . ALA A 1 457 ? 21.391 29.844 18.688 1 96.69 457 ALA A N 1
ATOM 3515 C CA . ALA A 1 457 ? 21.5 30.875 17.656 1 96.69 457 ALA A CA 1
ATOM 3516 C C . ALA A 1 457 ? 21.594 32.25 18.281 1 96.69 457 ALA A C 1
ATOM 3518 O O . ALA A 1 457 ? 20.797 32.625 19.156 1 96.69 457 ALA A O 1
ATOM 3519 N N . PRO A 1 458 ? 22.547 33.125 17.844 1 97.94 458 PRO A N 1
ATOM 3520 C CA . PRO A 1 458 ? 22.781 34.406 18.469 1 97.94 458 PRO A CA 1
ATOM 3521 C C . PRO A 1 458 ? 21.703 35.438 18.141 1 97.94 458 PRO A C 1
ATOM 3523 O O . PRO A 1 458 ? 21.297 35.562 16.984 1 97.94 458 PRO A O 1
ATOM 3526 N N . GLY A 1 459 ? 21.281 36.188 19.125 1 98.31 459 GLY A N 1
ATOM 3527 C CA . GLY A 1 459 ? 20.406 37.344 19.078 1 98.31 459 GLY A CA 1
ATOM 3528 C C . GLY A 1 459 ? 20.312 38.094 20.406 1 98.31 459 GLY A C 1
ATOM 3529 O O . GLY A 1 459 ? 20.844 37.625 21.422 1 98.31 459 GLY A O 1
ATOM 3530 N N . LYS A 1 460 ? 19.812 39.344 20.328 1 98.38 460 LYS A N 1
ATOM 3531 C CA . LYS A 1 460 ? 19.469 39.938 21.609 1 98.38 460 LYS A CA 1
ATOM 3532 C C . LYS A 1 460 ? 18.656 38.969 22.453 1 98.38 460 LYS A C 1
ATOM 3534 O O . LYS A 1 460 ? 18.844 38.906 23.672 1 98.38 460 LYS A O 1
ATOM 3539 N N . TRP A 1 461 ? 17.812 38.406 21.828 1 98.5 461 TRP A N 1
ATOM 3540 C CA . TRP A 1 461 ? 17.109 37.219 22.328 1 98.5 461 TRP A CA 1
ATOM 3541 C C . TRP A 1 461 ? 17.469 36 21.516 1 98.5 461 TRP A C 1
ATOM 3543 O O . TRP A 1 461 ? 17.125 35.875 20.344 1 98.5 461 TRP A O 1
ATOM 3553 N N . ARG A 1 462 ? 18.094 35.062 22.141 1 98.06 462 ARG A N 1
ATOM 3554 C CA . ARG A 1 462 ? 18.656 33.906 21.438 1 98.06 462 ARG A CA 1
ATOM 3555 C C . ARG A 1 462 ? 17.562 33 20.938 1 98.06 462 ARG A C 1
ATOM 3557 O O . ARG A 1 462 ? 16.453 32.969 21.484 1 98.06 462 ARG A O 1
ATOM 3564 N N . GLY A 1 463 ? 17.891 32.219 19.875 1 97.69 463 GLY A N 1
ATOM 3565 C CA . GLY A 1 463 ? 16.984 31.172 19.422 1 97.69 463 GLY A CA 1
ATOM 3566 C C . GLY A 1 463 ? 16.891 30 20.391 1 97.69 463 GLY A C 1
ATOM 3567 O O . GLY A 1 463 ? 17.797 29.781 21.203 1 97.69 463 GLY A O 1
ATOM 3568 N N . GLY A 1 464 ? 15.758 29.328 20.281 1 97.25 464 GLY A N 1
ATOM 3569 C CA . GLY A 1 464 ? 15.602 28.109 21.062 1 97.25 464 GLY A CA 1
ATOM 3570 C C . GLY A 1 464 ? 16.562 27.016 20.656 1 97.25 464 GLY A C 1
ATOM 3571 O O . GLY A 1 464 ? 17 26.953 19.5 1 97.25 464 GLY A O 1
ATOM 3572 N N . ILE A 1 465 ? 16.875 26.109 21.625 1 97.25 465 ILE A N 1
ATOM 3573 C CA . ILE A 1 465 ? 17.844 25.047 21.406 1 97.25 465 ILE A CA 1
ATOM 3574 C C . ILE A 1 465 ? 17.109 23.734 21.109 1 97.25 465 ILE A C 1
ATOM 3576 O O . ILE A 1 465 ? 16.156 23.375 21.812 1 97.25 465 ILE A O 1
ATOM 3580 N N . GLY A 1 466 ? 17.531 23.062 20.016 1 95.56 466 GLY A N 1
ATOM 3581 C CA . GLY A 1 466 ? 16.969 21.766 19.672 1 95.56 466 GLY A CA 1
ATOM 3582 C C . GLY A 1 466 ? 17.453 20.656 20.594 1 95.56 466 GLY A C 1
ATOM 3583 O O . GLY A 1 466 ? 18.359 20.859 21.391 1 95.56 466 GLY A O 1
ATOM 3584 N N . SER A 1 467 ? 16.891 19.547 20.453 1 95.12 467 SER A N 1
ATOM 3585 C CA . SER A 1 467 ? 17.25 18.391 21.281 1 95.12 467 SER A CA 1
ATOM 3586 C C . SER A 1 467 ? 18.109 17.406 20.5 1 95.12 467 SER A C 1
ATOM 3588 O O . SER A 1 467 ? 18.172 17.469 19.281 1 95.12 467 SER A O 1
ATOM 3590 N N . ILE A 1 468 ? 18.812 16.594 21.219 1 95.62 468 ILE A N 1
ATOM 3591 C CA . ILE A 1 468 ? 19.516 15.43 20.688 1 95.62 468 ILE A CA 1
ATOM 3592 C C . ILE A 1 468 ? 18.969 14.156 21.312 1 95.62 468 ILE A C 1
ATOM 3594 O O . ILE A 1 468 ? 18.859 14.062 22.547 1 95.62 468 ILE A O 1
ATOM 3598 N N . ARG A 1 469 ? 18.609 13.234 20.484 1 95.44 469 ARG A N 1
ATOM 3599 C CA . ARG A 1 469 ? 18.078 11.953 20.953 1 95.44 469 ARG A CA 1
ATOM 3600 C C . ARG A 1 469 ? 18.797 10.789 20.281 1 95.44 469 ARG A C 1
ATOM 3602 O O . ARG A 1 469 ? 19.078 10.828 19.094 1 95.44 469 ARG A O 1
ATOM 3609 N N . GLU A 1 470 ? 19.188 9.836 21.094 1 95.69 470 GLU A N 1
ATOM 3610 C CA . GLU A 1 470 ? 19.766 8.594 20.609 1 95.69 470 GLU A CA 1
ATOM 3611 C C . GLU A 1 470 ? 18.922 7.387 21.016 1 95.69 470 GLU A C 1
ATOM 3613 O O . GLU A 1 470 ? 18.594 7.219 22.188 1 95.69 470 GLU A O 1
ATOM 3618 N N . VAL A 1 471 ? 18.531 6.609 20.062 1 96.38 471 VAL A N 1
ATOM 3619 C CA . VAL A 1 471 ? 17.688 5.445 20.328 1 96.38 471 VAL A CA 1
ATOM 3620 C C . VAL A 1 471 ? 18.359 4.191 19.781 1 96.38 471 VAL A C 1
ATOM 3622 O O . VAL A 1 471 ? 18.766 4.152 18.609 1 96.38 471 VAL A O 1
ATOM 3625 N N . SER A 1 472 ? 18.469 3.166 20.562 1 96.06 472 SER A N 1
ATOM 3626 C CA . SER A 1 472 ? 19.031 1.885 20.156 1 96.06 472 SER A CA 1
ATOM 3627 C C . SER A 1 472 ? 17.938 0.827 20 1 96.06 472 SER A C 1
ATOM 3629 O O . SER A 1 472 ? 17 0.783 20.797 1 96.06 472 SER A O 1
ATOM 3631 N N . PHE A 1 473 ? 18.125 0.003 18.969 1 94.69 473 PHE A N 1
ATOM 3632 C CA . PHE A 1 473 ? 17.281 -1.164 18.781 1 94.69 473 PHE A CA 1
ATOM 3633 C C . PHE A 1 473 ? 17.75 -2.324 19.656 1 94.69 473 PHE A C 1
ATOM 3635 O O . PHE A 1 473 ? 18.922 -2.707 19.609 1 94.69 473 PHE A O 1
ATOM 3642 N N . LEU A 1 474 ? 16.859 -2.939 20.422 1 95.19 474 LEU A N 1
ATOM 3643 C CA . LEU A 1 474 ? 17.203 -4.109 21.234 1 95.19 474 LEU A CA 1
ATOM 3644 C C . LEU A 1 474 ? 16.844 -5.395 20.5 1 95.19 474 LEU A C 1
ATOM 3646 O O . LEU A 1 474 ? 17.25 -6.484 20.906 1 95.19 474 LEU A O 1
ATOM 3650 N N . ALA A 1 475 ? 16.109 -5.277 19.453 1 93 475 ALA A N 1
ATOM 3651 C CA . ALA A 1 475 ? 15.758 -6.34 18.516 1 93 475 ALA A CA 1
ATOM 3652 C C . ALA A 1 475 ? 15.734 -5.816 17.078 1 93 475 ALA A C 1
ATOM 3654 O O . ALA A 1 475 ? 15.711 -4.605 16.859 1 93 475 ALA A O 1
ATOM 3655 N N . ASP A 1 476 ? 15.836 -6.746 16.156 1 88.62 476 ASP A N 1
ATOM 3656 C CA . ASP A 1 476 ? 15.75 -6.336 14.75 1 88.62 476 ASP A CA 1
ATOM 3657 C C . ASP A 1 476 ? 14.445 -5.582 14.484 1 88.62 476 ASP A C 1
ATOM 3659 O O . ASP A 1 476 ? 13.398 -5.918 15.039 1 88.62 476 ASP A O 1
ATOM 3663 N N . GLY A 1 477 ? 14.523 -4.586 13.664 1 89.81 477 GLY A N 1
ATOM 3664 C CA . GLY A 1 477 ? 13.375 -3.768 13.305 1 89.81 477 GLY A CA 1
ATOM 3665 C C . GLY A 1 477 ? 13.641 -2.852 12.125 1 89.81 477 GLY A C 1
ATOM 3666 O O . GLY A 1 477 ? 14.445 -3.18 11.25 1 89.81 477 GLY A O 1
ATOM 3667 N N . SER A 1 478 ? 12.875 -1.896 12 1 90.5 478 SER A N 1
ATOM 3668 C CA . SER A 1 478 ? 13.016 -0.899 10.945 1 90.5 478 SER A CA 1
ATOM 3669 C C . SER A 1 478 ? 12.562 0.478 11.422 1 90.5 478 SER A C 1
ATOM 3671 O O . SER A 1 478 ? 11.883 0.595 12.445 1 90.5 478 SER A O 1
ATOM 3673 N N . PHE A 1 479 ? 12.992 1.461 10.758 1 92.38 479 PHE A N 1
ATOM 3674 C CA . PHE A 1 479 ? 12.539 2.807 11.094 1 92.38 479 PHE A CA 1
ATOM 3675 C C . PHE A 1 479 ? 12.422 3.666 9.836 1 92.38 479 PHE A C 1
ATOM 3677 O O . PHE A 1 479 ? 13.133 3.434 8.852 1 92.38 479 PHE A O 1
ATOM 3684 N N . SER A 1 480 ? 11.508 4.574 9.828 1 93 480 SER A N 1
ATOM 3685 C CA . SER A 1 480 ? 11.289 5.602 8.812 1 93 480 SER A CA 1
ATOM 3686 C C . SER A 1 480 ? 11.352 7 9.422 1 93 480 SER A C 1
ATOM 3688 O O . SER A 1 480 ? 10.961 7.199 10.578 1 93 480 SER A O 1
ATOM 3690 N N . VAL A 1 481 ? 11.844 7.941 8.641 1 94 481 VAL A N 1
ATOM 3691 C CA . VAL A 1 481 ? 11.992 9.289 9.18 1 94 481 VAL A CA 1
ATOM 3692 C C . VAL A 1 481 ? 11.445 10.305 8.188 1 94 481 VAL A C 1
ATOM 3694 O O . VAL A 1 481 ? 11.727 10.219 6.984 1 94 481 VAL A O 1
ATOM 3697 N N . GLU A 1 482 ? 10.648 11.133 8.633 1 94 482 GLU A N 1
ATOM 3698 C CA . GLU A 1 482 ? 10.211 12.352 7.957 1 94 482 GLU A CA 1
ATOM 3699 C C . GLU A 1 482 ? 10.789 13.594 8.633 1 94 482 GLU A C 1
ATOM 3701 O O . GLU A 1 482 ? 10.398 13.938 9.75 1 94 482 GLU A O 1
ATOM 3706 N N . ALA A 1 483 ? 11.742 14.211 7.961 1 94.38 483 ALA A N 1
ATOM 3707 C CA . ALA A 1 483 ? 12.359 15.406 8.523 1 94.38 483 ALA A CA 1
ATOM 3708 C C . ALA A 1 483 ? 12.672 16.438 7.438 1 94.38 483 ALA A C 1
ATOM 3710 O O . ALA A 1 483 ? 12.711 16.094 6.25 1 94.38 483 ALA A O 1
ATOM 3711 N N . ASP A 1 484 ? 12.766 17.641 7.801 1 94.56 484 ASP A N 1
ATOM 3712 C CA . ASP A 1 484 ? 13.297 18.766 7.035 1 94.56 484 ASP A CA 1
ATOM 3713 C C . ASP A 1 484 ? 14.18 19.656 7.906 1 94.56 484 ASP A C 1
ATOM 3715 O O . ASP A 1 484 ? 14.312 19.422 9.109 1 94.56 484 ASP A O 1
ATOM 3719 N N . GLY A 1 485 ? 14.875 20.625 7.277 1 95.5 485 GLY A N 1
ATOM 3720 C CA . GLY A 1 485 ? 15.75 21.516 8.016 1 95.5 485 GLY A CA 1
ATOM 3721 C C . GLY A 1 485 ? 17.156 20.953 8.211 1 95.5 485 GLY A C 1
ATOM 3722 O O . GLY A 1 485 ? 17.844 21.312 9.164 1 95.5 485 GLY A O 1
ATOM 3723 N N . HIS A 1 486 ? 17.453 19.969 7.434 1 96.31 486 HIS A N 1
ATOM 3724 C CA . HIS A 1 486 ? 18.812 19.438 7.457 1 96.31 486 HIS A CA 1
ATOM 3725 C C . HIS A 1 486 ? 19.734 20.25 6.555 1 96.31 486 HIS A C 1
ATOM 3727 O O . HIS A 1 486 ? 20.953 20.125 6.656 1 96.31 486 HIS A O 1
ATOM 3733 N N . LYS A 1 487 ? 19.203 20.984 5.699 1 96.62 487 LYS A N 1
ATOM 3734 C CA . LYS A 1 487 ? 19.969 21.875 4.84 1 96.62 487 LYS A CA 1
ATOM 3735 C C . LYS A 1 487 ? 19.641 23.344 5.129 1 96.62 487 LYS A C 1
ATOM 3737 O O . LYS A 1 487 ? 20.547 24.188 5.199 1 96.62 487 LYS A O 1
ATOM 3742 N N . TYR A 1 488 ? 18.438 23.703 5.293 1 96.56 488 TYR A N 1
ATOM 3743 C CA . TYR A 1 488 ? 18 25.078 5.5 1 96.56 488 TYR A CA 1
ATOM 3744 C C . TYR A 1 488 ? 17.797 25.375 6.984 1 96.56 488 TYR A C 1
ATOM 3746 O O . TYR A 1 488 ? 16.891 24.797 7.609 1 96.56 488 TYR A O 1
ATOM 3754 N N . ALA A 1 489 ? 18.531 26.281 7.5 1 96.94 489 ALA A N 1
ATOM 3755 C CA . ALA A 1 489 ? 18.453 26.641 8.914 1 96.94 489 ALA A CA 1
ATOM 3756 C C . ALA A 1 489 ? 17.281 27.594 9.164 1 96.94 489 ALA A C 1
ATOM 3758 O O . ALA A 1 489 ? 16.891 28.359 8.281 1 96.94 489 ALA A O 1
ATOM 3759 N N . PRO A 1 490 ? 16.703 27.547 10.398 1 97.44 490 PRO A N 1
ATOM 3760 C CA . PRO A 1 490 ? 15.719 28.562 10.742 1 97.44 490 PRO A CA 1
ATOM 3761 C C . PRO A 1 490 ? 16.266 29.984 10.625 1 97.44 490 PRO A C 1
ATOM 3763 O O . PRO A 1 490 ? 17.422 30.234 10.984 1 97.44 490 PRO A O 1
ATOM 3766 N N . TRP A 1 491 ? 15.523 30.906 10.078 1 98 491 TRP A N 1
ATOM 3767 C CA . TRP A 1 491 ? 15.984 32.25 9.75 1 98 491 TRP A CA 1
ATOM 3768 C C . TRP A 1 491 ? 16.109 33.094 11.008 1 98 491 TRP A C 1
ATOM 3770 O O . TRP A 1 491 ? 15.344 32.938 11.961 1 98 491 TRP A O 1
ATOM 3780 N N . GLY A 1 492 ? 17.109 33.969 11.023 1 98.25 492 GLY A N 1
ATOM 3781 C CA . GLY A 1 492 ? 17.203 35.031 12.023 1 98.25 492 GLY A CA 1
ATOM 3782 C C . GLY A 1 492 ? 16.375 36.25 11.68 1 98.25 492 GLY A C 1
ATOM 3783 O O . GLY A 1 492 ? 15.969 36.438 10.523 1 98.25 492 GLY A O 1
ATOM 3784 N N . PHE A 1 493 ? 16.141 37.062 12.695 1 97.94 493 PHE A N 1
ATOM 3785 C CA . PHE A 1 493 ? 15.312 38.25 12.445 1 97.94 493 PHE A CA 1
ATOM 3786 C C . PHE A 1 493 ? 15.875 39.469 13.148 1 97.94 493 PHE A C 1
ATOM 3788 O O . PHE A 1 493 ? 16.406 39.375 14.25 1 97.94 493 PHE A O 1
ATOM 3795 N N . ASP A 1 494 ? 15.75 40.688 12.469 1 97.25 494 ASP A N 1
ATOM 3796 C CA . ASP A 1 494 ? 16.109 42 13.031 1 97.25 494 ASP A CA 1
ATOM 3797 C C . ASP A 1 494 ? 17.547 41.969 13.555 1 97.25 494 ASP A C 1
ATOM 3799 O O . ASP A 1 494 ? 17.797 42.281 14.727 1 97.25 494 ASP A O 1
ATOM 3803 N N . ASP A 1 495 ? 18.516 41.5 12.766 1 97.12 495 ASP A N 1
ATOM 3804 C CA . ASP A 1 495 ? 19.953 41.438 13 1 97.12 495 ASP A CA 1
ATOM 3805 C C . ASP A 1 495 ? 20.344 40.219 13.812 1 97.12 495 ASP A C 1
ATOM 3807 O O . ASP A 1 495 ? 21.5 40.031 14.188 1 97.12 495 ASP A O 1
ATOM 3811 N N . GLY A 1 496 ? 19.312 39.344 14.219 1 98.12 496 GLY A N 1
ATOM 3812 C CA . GLY A 1 496 ? 19.625 38.031 14.758 1 98.12 496 GLY A CA 1
ATOM 3813 C C . GLY A 1 496 ? 20.203 37.094 13.727 1 98.12 496 GLY A C 1
ATOM 3814 O O . GLY A 1 496 ? 20.016 37.281 12.523 1 98.12 496 GLY A O 1
ATOM 3815 N N . GLN A 1 497 ? 20.906 36.094 14.203 1 97.94 497 GLN A N 1
ATOM 3816 C CA . GLN A 1 497 ? 21.547 35.156 13.289 1 97.94 497 GLN A CA 1
ATOM 3817 C C . GLN A 1 497 ? 20.672 33.938 13.055 1 97.94 497 GLN A C 1
ATOM 3819 O O . GLN A 1 497 ? 19.766 33.625 13.844 1 97.94 497 GLN A O 1
ATOM 3824 N N . ASP A 1 498 ? 20.906 33.312 11.945 1 98.19 498 ASP A N 1
ATOM 3825 C CA . ASP A 1 498 ? 20.203 32.094 11.617 1 98.19 498 ASP A CA 1
ATOM 3826 C C . ASP A 1 498 ? 20.469 31 12.664 1 98.19 498 ASP A C 1
ATOM 3828 O O . ASP A 1 498 ? 21.484 31.031 13.359 1 98.19 498 ASP A O 1
ATOM 3832 N N . GLY A 1 499 ? 19.484 30.141 12.773 1 97.94 499 GLY A N 1
ATOM 3833 C CA . GLY A 1 499 ? 19.641 29 13.664 1 97.94 499 GLY A CA 1
ATOM 3834 C C . GLY A 1 499 ? 20.562 27.922 13.102 1 97.94 499 GLY A C 1
ATOM 3835 O O . GLY A 1 499 ? 21.469 28.219 12.328 1 97.94 499 GLY A O 1
ATOM 3836 N N . TYR A 1 500 ? 20.438 26.703 13.68 1 97.12 500 TYR A N 1
ATOM 3837 C CA . TYR A 1 500 ? 21.234 25.562 13.258 1 97.12 500 TYR A CA 1
ATOM 3838 C C . TYR A 1 500 ? 20.344 24.453 12.695 1 97.12 500 TYR A C 1
ATOM 3840 O O . TYR A 1 500 ? 19.234 24.234 13.18 1 97.12 500 TYR A O 1
ATOM 3848 N N . VAL A 1 501 ? 20.859 23.75 11.703 1 97.06 501 VAL A N 1
ATOM 3849 C CA . VAL A 1 501 ? 20.109 22.688 11.031 1 97.06 501 VAL A CA 1
ATOM 3850 C C . VAL A 1 501 ? 20.078 21.438 11.906 1 97.06 501 VAL A C 1
ATOM 3852 O O . VAL A 1 501 ? 20.875 21.312 12.844 1 97.06 501 VAL A O 1
ATOM 3855 N N . GLY A 1 502 ? 19.062 20.609 11.641 1 96.06 502 GLY A N 1
ATOM 3856 C CA . GLY A 1 502 ? 19.047 19.297 12.242 1 96.06 502 GLY A CA 1
ATOM 3857 C C . GLY A 1 502 ? 19.812 18.25 11.445 1 96.06 502 GLY A C 1
ATOM 3858 O O . GLY A 1 502 ? 20.438 18.578 10.43 1 96.06 502 GLY A O 1
ATOM 3859 N N . SER A 1 503 ? 19.828 17.031 11.969 1 96.31 503 SER A N 1
ATOM 3860 C CA . SER A 1 503 ? 20.5 15.945 11.25 1 96.31 503 SER A CA 1
ATOM 3861 C C . SER A 1 503 ? 20.016 14.578 11.734 1 96.31 503 SER A C 1
ATOM 3863 O O . SER A 1 503 ? 19.375 14.477 12.789 1 96.31 503 SER A O 1
ATOM 3865 N N . LEU A 1 504 ? 20.188 13.57 10.953 1 96.12 504 LEU A N 1
ATOM 3866 C CA . LEU A 1 504 ? 19.938 12.164 11.234 1 96.12 504 LEU A CA 1
ATOM 3867 C C . LEU A 1 504 ? 21.172 11.32 10.914 1 96.12 504 LEU A C 1
ATOM 3869 O O . LEU A 1 504 ? 21.797 11.492 9.859 1 96.12 504 LEU A O 1
ATOM 3873 N N . SER A 1 505 ? 21.531 10.492 11.844 1 96.56 505 SER A N 1
ATOM 3874 C CA . SER A 1 505 ? 22.688 9.617 11.625 1 96.56 505 SER A CA 1
ATOM 3875 C C . SER A 1 505 ? 22.453 8.242 12.258 1 96.56 505 SER A C 1
ATOM 3877 O O . SER A 1 505 ? 21.562 8.078 13.086 1 96.56 505 SER A O 1
ATOM 3879 N N . ILE A 1 506 ? 23.141 7.328 11.805 1 95 506 ILE A N 1
ATOM 3880 C CA . ILE A 1 506 ? 23.141 5.988 12.391 1 95 506 ILE A CA 1
ATOM 3881 C C . ILE A 1 506 ? 24.562 5.566 12.719 1 95 506 ILE A C 1
ATOM 3883 O O . ILE A 1 506 ? 25.5 5.879 11.977 1 95 506 ILE A O 1
ATOM 3887 N N . ARG A 1 507 ? 24.703 4.988 13.867 1 91.06 507 ARG A N 1
ATOM 3888 C CA . ARG A 1 507 ? 26.031 4.52 14.273 1 91.06 507 ARG A CA 1
ATOM 3889 C C . ARG A 1 507 ? 26.344 3.176 13.625 1 91.06 507 ARG A C 1
ATOM 3891 O O . ARG A 1 507 ? 25.578 2.227 13.734 1 91.06 507 ARG A O 1
ATOM 3898 N N . ASP A 1 508 ? 27.406 3.08 12.891 1 78.31 508 ASP A N 1
ATOM 3899 C CA . ASP A 1 508 ? 27.875 1.834 12.281 1 78.31 508 ASP A CA 1
ATOM 3900 C C . ASP A 1 508 ? 28.297 0.829 13.352 1 78.31 508 ASP A C 1
ATOM 3902 O O . ASP A 1 508 ? 29.109 1.149 14.227 1 78.31 508 ASP A O 1
ATOM 3906 N N . ASN A 1 509 ? 27.766 -0.312 13.312 1 76.44 509 ASN A N 1
ATOM 3907 C CA . ASN A 1 509 ? 28.062 -1.305 14.336 1 76.44 509 ASN A CA 1
ATOM 3908 C C . ASN A 1 509 ? 29.531 -1.745 14.281 1 76.44 509 ASN A C 1
ATOM 3910 O O . ASN A 1 509 ? 30.109 -2.125 15.305 1 76.44 509 ASN A O 1
ATOM 3914 N N . GLU A 1 510 ? 30.109 -1.767 13.078 1 75.12 510 GLU A N 1
ATOM 3915 C CA . GLU A 1 510 ? 31.469 -2.252 12.914 1 75.12 510 GLU A CA 1
ATOM 3916 C C . GLU A 1 510 ? 32.5 -1.165 13.25 1 75.12 510 GLU A C 1
ATOM 3918 O O . GLU A 1 510 ? 33.438 -1.401 14.016 1 75.12 510 GLU A O 1
ATOM 3923 N N . THR A 1 511 ? 32.312 0.059 12.781 1 80.06 511 THR A N 1
ATOM 3924 C CA . THR A 1 511 ? 33.312 1.114 12.914 1 80.06 511 THR A CA 1
ATOM 3925 C C . THR A 1 511 ? 32.969 2.055 14.062 1 80.06 511 THR A C 1
ATOM 3927 O O . THR A 1 511 ? 33.781 2.848 14.508 1 80.06 511 THR A O 1
ATOM 3930 N N . ASN A 1 512 ? 31.734 1.969 14.523 1 84.56 512 ASN A N 1
ATOM 3931 C CA . ASN A 1 512 ? 31.219 2.848 15.562 1 84.56 512 ASN A CA 1
ATOM 3932 C C . ASN A 1 512 ? 31.172 4.301 15.102 1 84.56 512 ASN A C 1
ATOM 3934 O O . ASN A 1 512 ? 31.078 5.215 15.922 1 84.56 512 ASN A O 1
ATOM 3938 N N . GLU A 1 513 ? 31.344 4.406 13.812 1 88.62 513 GLU A N 1
ATOM 3939 C CA . GLU A 1 513 ? 31.266 5.75 13.25 1 88.62 513 GLU A CA 1
ATOM 3940 C C . GLU A 1 513 ? 29.812 6.125 12.922 1 88.62 513 GLU A C 1
ATOM 3942 O O . GLU A 1 513 ? 28.984 5.25 12.656 1 88.62 513 GLU A O 1
ATOM 3947 N N . LEU A 1 514 ? 29.578 7.48 13.07 1 90.94 514 LEU A N 1
ATOM 3948 C CA . LEU A 1 514 ? 28.25 7.988 12.695 1 90.94 514 LEU A CA 1
ATOM 3949 C C . LEU A 1 514 ? 28.156 8.203 11.195 1 90.94 514 LEU A C 1
ATOM 3951 O O . LEU A 1 514 ? 28.984 8.898 10.602 1 90.94 514 LEU A O 1
ATOM 3955 N N . VAL A 1 515 ? 27.266 7.543 10.641 1 92.25 515 VAL A N 1
ATOM 3956 C CA . VAL A 1 515 ? 27 7.711 9.219 1 92.25 515 VAL A CA 1
ATOM 3957 C C . VAL A 1 515 ? 25.781 8.609 9.023 1 92.25 515 VAL A C 1
ATOM 3959 O O . VAL A 1 515 ? 24.703 8.336 9.562 1 92.25 515 VAL A O 1
ATOM 3962 N N . GLN A 1 516 ? 25.984 9.656 8.281 1 94.25 516 GLN A N 1
ATOM 3963 C CA . GLN A 1 516 ? 24.906 10.602 8.047 1 94.25 516 GLN A CA 1
ATOM 3964 C C . GLN A 1 516 ? 23.844 10.008 7.121 1 94.25 516 GLN A C 1
ATOM 3966 O O . GLN A 1 516 ? 24.172 9.32 6.152 1 94.25 516 GLN A O 1
ATOM 3971 N N . LEU A 1 517 ? 22.641 10.234 7.508 1 94.19 517 LEU A N 1
ATOM 3972 C CA . LEU A 1 517 ? 21.484 9.797 6.719 1 94.19 517 LEU A CA 1
ATOM 3973 C C . LEU A 1 517 ? 20.703 10.992 6.191 1 94.19 517 LEU A C 1
ATOM 3975 O O . LEU A 1 517 ? 20.828 12.102 6.711 1 94.19 517 LEU A O 1
ATOM 3979 N N . PRO A 1 518 ? 19.969 10.805 5.121 1 93.69 518 PRO A N 1
ATOM 3980 C CA . PRO A 1 518 ? 19.125 11.898 4.613 1 93.69 518 PRO A CA 1
ATOM 3981 C C . PRO A 1 518 ? 17.969 12.234 5.543 1 93.69 518 PRO A C 1
ATOM 3983 O O . PRO A 1 518 ? 17.641 11.453 6.441 1 93.69 518 PRO A O 1
ATOM 3986 N N . SER A 1 519 ? 17.391 13.43 5.305 1 94.25 519 SER A N 1
ATOM 3987 C CA . SER A 1 519 ? 16.312 13.906 6.156 1 94.25 519 SER A CA 1
ATOM 3988 C C . SER A 1 519 ? 15.039 13.086 5.938 1 94.25 519 SER A C 1
ATOM 3990 O O . SER A 1 519 ? 14.133 13.102 6.773 1 94.25 519 SER A O 1
ATOM 3992 N N . LYS A 1 520 ? 14.906 12.43 4.836 1 94.94 520 LYS A N 1
ATOM 3993 C CA . LYS A 1 520 ? 13.797 11.523 4.559 1 94.94 520 LYS A CA 1
ATOM 3994 C C . LYS A 1 520 ? 14.297 10.102 4.324 1 94.94 520 LYS A C 1
ATOM 3996 O O . LYS A 1 520 ? 15.055 9.852 3.389 1 94.94 520 LYS A O 1
ATOM 4001 N N . LEU A 1 521 ? 13.891 9.203 5.156 1 92.5 521 LEU A N 1
ATOM 4002 C CA . LEU A 1 521 ? 14.367 7.82 5.098 1 92.5 521 LEU A CA 1
ATOM 4003 C C . LEU A 1 521 ? 13.203 6.844 5.164 1 92.5 521 LEU A C 1
ATOM 4005 O O . LEU A 1 521 ? 12.508 6.766 6.184 1 92.5 521 LEU A O 1
ATOM 4009 N N . PRO A 1 522 ? 13 6.086 4.043 1 89.5 522 PRO A N 1
ATOM 4010 C CA . PRO A 1 522 ? 11.898 5.125 4.055 1 89.5 522 PRO A CA 1
ATOM 4011 C C . PRO A 1 522 ? 12.297 3.773 4.645 1 89.5 522 PRO A C 1
ATOM 4013 O O . PRO A 1 522 ? 13.18 3.1 4.105 1 89.5 522 PRO A O 1
ATOM 4016 N N . ASN A 1 523 ? 11.703 3.316 5.672 1 88.44 523 ASN A N 1
ATOM 4017 C CA . ASN A 1 523 ? 11.68 1.999 6.301 1 88.44 523 ASN A CA 1
ATOM 4018 C C . ASN A 1 523 ? 13.047 1.333 6.258 1 88.44 523 ASN A C 1
ATOM 4020 O O . ASN A 1 523 ? 13.18 0.196 5.797 1 88.44 523 ASN A O 1
ATOM 4024 N N . ARG A 1 524 ? 14.047 1.909 6.762 1 89.06 524 ARG A N 1
ATOM 4025 C CA . ARG A 1 524 ? 15.398 1.352 6.84 1 89.06 524 ARG A CA 1
ATOM 4026 C C . ARG A 1 524 ? 15.469 0.24 7.883 1 89.06 524 ARG A C 1
ATOM 4028 O O . ARG A 1 524 ? 15.016 0.415 9.016 1 89.06 524 ARG A O 1
ATOM 4035 N N . HIS A 1 525 ? 15.984 -0.9 7.441 1 86.06 525 HIS A N 1
ATOM 4036 C CA . HIS A 1 525 ? 16.188 -2 8.383 1 86.06 525 HIS A CA 1
ATOM 4037 C C . HIS A 1 525 ? 17.281 -1.683 9.383 1 86.06 525 HIS A C 1
ATOM 4039 O O . HIS A 1 525 ? 18.312 -1.099 9.016 1 86.06 525 HIS A O 1
ATOM 4045 N N . ALA A 1 526 ? 17.016 -1.96 10.609 1 89.56 526 ALA A N 1
ATOM 4046 C CA . ALA A 1 526 ? 18 -1.801 11.68 1 89.56 526 ALA A CA 1
ATOM 4047 C C . ALA A 1 526 ? 18.156 -3.098 12.469 1 89.56 526 ALA A C 1
ATOM 4049 O O . ALA A 1 526 ? 17.172 -3.682 12.93 1 89.56 526 ALA A O 1
ATOM 4050 N N . GLN A 1 527 ? 19.375 -3.578 12.547 1 88.25 527 GLN A N 1
ATOM 4051 C CA . GLN A 1 527 ? 19.656 -4.77 13.344 1 88.25 527 GLN A CA 1
ATOM 4052 C C . GLN A 1 527 ? 19.703 -4.441 14.828 1 88.25 527 GLN A C 1
ATOM 4054 O O . GLN A 1 527 ? 19.938 -3.295 15.211 1 88.25 527 GLN A O 1
ATOM 4059 N N . SER A 1 528 ? 19.516 -5.516 15.602 1 91.12 528 SER A N 1
ATOM 4060 C CA . SER A 1 528 ? 19.719 -5.344 17.031 1 91.12 528 SER A CA 1
ATOM 4061 C C . SER A 1 528 ? 21.094 -4.734 17.328 1 91.12 528 SER A C 1
ATOM 4063 O O . SER A 1 528 ? 22.094 -5.117 16.719 1 91.12 528 SER A O 1
ATOM 4065 N N . GLY A 1 529 ? 21.062 -3.705 18.125 1 91.81 529 GLY A N 1
ATOM 4066 C CA . GLY A 1 529 ? 22.297 -3.035 18.484 1 91.81 529 GLY A CA 1
ATOM 4067 C C . GLY A 1 529 ? 22.516 -1.737 17.734 1 91.81 529 GLY A C 1
ATOM 4068 O O . GLY A 1 529 ? 23.344 -0.912 18.125 1 91.81 529 GLY A O 1
ATOM 4069 N N . SER A 1 530 ? 21.797 -1.564 16.609 1 92.31 530 SER A N 1
ATOM 4070 C CA . SER A 1 530 ? 21.906 -0.317 15.859 1 92.31 530 SER A CA 1
ATOM 4071 C C . SER A 1 530 ? 21.422 0.868 16.688 1 92.31 530 SER A C 1
ATOM 4073 O O . SER A 1 530 ? 20.438 0.751 17.422 1 92.31 530 SER A O 1
ATOM 4075 N N . THR A 1 531 ? 22.109 1.961 16.547 1 95.5 531 THR A N 1
ATOM 4076 C CA . THR A 1 531 ? 21.719 3.176 17.25 1 95.5 531 THR A CA 1
ATOM 4077 C C . THR A 1 531 ? 21.547 4.336 16.281 1 95.5 531 THR A C 1
ATOM 4079 O O . THR A 1 531 ? 22.438 4.629 15.477 1 95.5 531 THR A O 1
ATOM 4082 N N . ILE A 1 532 ? 20.438 4.996 16.422 1 95.44 532 ILE A N 1
ATOM 4083 C CA . ILE A 1 532 ? 20.188 6.164 15.594 1 95.44 532 ILE A CA 1
ATOM 4084 C C . ILE A 1 532 ? 20.297 7.434 16.438 1 95.44 532 ILE A C 1
ATOM 4086 O O . ILE A 1 532 ? 19.984 7.426 17.625 1 95.44 532 ILE A O 1
ATOM 4090 N N . GLN A 1 533 ? 20.797 8.422 15.867 1 96.06 533 GLN A N 1
ATOM 4091 C CA . GLN A 1 533 ? 20.891 9.727 16.516 1 96.06 533 GLN A CA 1
ATOM 4092 C C . GLN A 1 533 ? 20.109 10.789 15.75 1 96.06 533 GLN A C 1
ATOM 4094 O O . GLN A 1 533 ? 20.312 10.977 14.555 1 96.06 533 GLN A O 1
ATOM 4099 N N . LEU A 1 534 ? 19.234 11.398 16.438 1 95.75 534 LEU A N 1
ATOM 4100 C CA . LEU A 1 534 ? 18.453 12.516 15.906 1 95.75 534 LEU A CA 1
ATOM 4101 C C . LEU A 1 534 ? 18.891 13.828 16.547 1 95.75 534 LEU A C 1
ATOM 4103 O O . LEU A 1 534 ? 19 13.922 17.766 1 95.75 534 LEU A O 1
ATOM 4107 N N . VAL A 1 535 ? 19.219 14.773 15.742 1 96.38 535 VAL A N 1
ATOM 4108 C CA . VAL A 1 535 ? 19.578 16.109 16.203 1 96.38 535 VAL A CA 1
ATOM 4109 C C . VAL A 1 535 ? 18.562 17.125 15.703 1 96.38 535 VAL A C 1
ATOM 4111 O O . VAL A 1 535 ? 18.375 17.281 14.5 1 96.38 535 VAL A O 1
ATOM 4114 N N . GLY A 1 536 ? 17.875 17.75 16.656 1 95 536 GLY A N 1
ATOM 4115 C CA . GLY A 1 536 ? 16.859 18.75 16.297 1 95 536 GLY A CA 1
ATOM 4116 C C . GLY A 1 536 ? 17.453 20.094 15.953 1 95 536 GLY A C 1
ATOM 4117 O O . GLY A 1 536 ? 18.531 20.453 16.453 1 95 536 GLY A O 1
ATOM 4118 N N . PRO A 1 537 ? 16.781 20.859 15.133 1 95.5 537 PRO A N 1
ATOM 4119 C CA . PRO A 1 537 ? 17.281 22.188 14.766 1 95.5 537 PRO A CA 1
ATOM 4120 C C . PRO A 1 537 ? 17.156 23.203 15.898 1 95.5 537 PRO A C 1
ATOM 4122 O O . PRO A 1 537 ? 16.422 22.969 16.859 1 95.5 537 PRO A O 1
ATOM 4125 N N . CYS A 1 538 ? 17.906 24.266 15.82 1 96.94 538 CYS A N 1
ATOM 4126 C CA . CYS A 1 538 ? 17.812 25.406 16.734 1 96.94 538 CYS A CA 1
ATOM 4127 C C . CYS A 1 538 ? 17.172 26.594 16.031 1 96.94 538 CYS A C 1
ATOM 4129 O O . CYS A 1 538 ? 17.5 26.906 14.891 1 96.94 538 CYS A O 1
ATOM 4131 N N . GLY A 1 539 ? 16.219 27.203 16.703 1 97.56 539 GLY A N 1
ATOM 4132 C CA . GLY A 1 539 ? 15.531 28.344 16.141 1 97.56 539 GLY A CA 1
ATOM 4133 C C . GLY A 1 539 ? 16.438 29.547 15.922 1 97.56 539 GLY A C 1
ATOM 4134 O O . GLY A 1 539 ? 17.562 29.578 16.453 1 97.56 539 GLY A O 1
ATOM 4135 N N . GLY A 1 540 ? 16.047 30.5 15.102 1 98.12 540 GLY A N 1
ATOM 4136 C CA . GLY A 1 540 ? 16.828 31.688 14.797 1 98.12 540 GLY A CA 1
ATOM 4137 C C . GLY A 1 540 ? 16.859 32.688 15.938 1 98.12 540 GLY A C 1
ATOM 4138 O O . GLY A 1 540 ? 16 32.656 16.812 1 98.12 540 GLY A O 1
ATOM 4139 N N . GLY A 1 541 ? 17.875 33.531 15.906 1 98.5 541 GLY A N 1
ATOM 4140 C CA . GLY A 1 541 ? 17.969 34.594 16.859 1 98.5 541 GLY A CA 1
ATOM 4141 C C . GLY A 1 541 ? 17.172 35.844 16.469 1 98.5 541 GLY A C 1
ATOM 4142 O O . GLY A 1 541 ? 16.875 36.031 15.289 1 98.5 541 GLY A O 1
ATOM 4143 N N . TYR A 1 542 ? 16.812 36.594 17.453 1 98.62 542 TYR A N 1
ATOM 4144 C CA . TYR A 1 542 ? 16.016 37.812 17.281 1 98.62 542 TYR A CA 1
ATOM 4145 C C . TYR A 1 542 ? 16.75 39.031 17.844 1 98.62 542 TYR A C 1
ATOM 4147 O O . TYR A 1 542 ? 17.094 39.031 19.031 1 98.62 542 TYR A O 1
ATOM 4155 N N . GLY A 1 543 ? 17.031 40.031 16.984 1 98.31 543 GLY A N 1
ATOM 4156 C CA . GLY A 1 543 ? 17.719 41.25 17.453 1 98.31 543 GLY A CA 1
ATOM 4157 C C . GLY A 1 543 ? 19.219 41.125 17.422 1 98.31 543 GLY A C 1
ATOM 4158 O O . GLY A 1 543 ? 19.766 40.031 17.297 1 98.31 543 GLY A O 1
ATOM 4159 N N . ASN A 1 544 ? 19.922 42.188 17.609 1 97.69 544 ASN A N 1
ATOM 4160 C CA . ASN A 1 544 ? 21.375 42.25 17.562 1 97.69 544 ASN A CA 1
ATOM 4161 C C . ASN A 1 544 ? 22.016 41.531 18.75 1 97.69 544 ASN A C 1
ATOM 4163 O O . ASN A 1 544 ? 21.797 41.938 19.906 1 97.69 544 ASN A O 1
ATOM 4167 N N . PRO A 1 545 ? 22.812 40.594 18.5 1 97.88 545 PRO A N 1
ATOM 4168 C CA . PRO A 1 545 ? 23.453 39.844 19.578 1 97.88 545 PRO A CA 1
ATOM 4169 C C . PRO A 1 545 ? 24.25 40.75 20.516 1 97.88 545 PRO A C 1
ATOM 4171 O O . PRO A 1 545 ? 24.375 40.438 21.719 1 97.88 545 PRO A O 1
ATOM 4174 N N . LEU A 1 546 ? 24.766 41.812 20.047 1 97.12 546 LEU A N 1
ATOM 4175 C CA . LEU A 1 546 ? 25.594 42.688 20.844 1 97.12 546 LEU A CA 1
ATOM 4176 C C . LEU A 1 546 ? 24.766 43.406 21.906 1 97.12 546 LEU A C 1
ATOM 4178 O O . LEU A 1 546 ? 25.297 43.969 22.859 1 97.12 546 LEU A O 1
ATOM 4182 N N . GLU A 1 547 ? 23.516 43.344 21.734 1 97.25 547 GLU A N 1
ATOM 4183 C CA . GLU A 1 547 ? 22.609 44.031 22.672 1 97.25 547 GLU A CA 1
ATOM 4184 C C . GLU A 1 547 ? 22.141 43.062 23.766 1 97.25 547 GLU A C 1
ATOM 4186 O O . GLU A 1 547 ? 21.453 43.5 24.703 1 97.25 547 GLU A O 1
ATOM 4191 N N . ARG A 1 548 ? 22.469 41.812 23.688 1 97.88 548 ARG A N 1
ATOM 4192 C CA . ARG A 1 548 ? 22.125 40.906 24.781 1 97.88 548 ARG A CA 1
ATOM 4193 C C . ARG A 1 548 ? 22.891 41.25 26.047 1 97.88 548 ARG A C 1
ATOM 4195 O O . ARG A 1 548 ? 24.094 41.531 26.016 1 97.88 548 ARG A O 1
ATOM 4202 N N . GLU A 1 549 ? 22.234 41.219 27.141 1 97.38 549 GLU A N 1
ATOM 4203 C CA . GLU A 1 549 ? 22.875 41.531 28.406 1 97.38 549 GLU A CA 1
ATOM 4204 C C . GLU A 1 549 ? 24.047 40.594 28.688 1 97.38 549 GLU A C 1
ATOM 4206 O O . GLU A 1 549 ? 23.922 39.375 28.562 1 97.38 549 GLU A O 1
ATOM 4211 N N . PRO A 1 550 ? 25.156 41.156 29.062 1 97.69 550 PRO A N 1
ATOM 4212 C CA . PRO A 1 550 ? 26.328 40.312 29.312 1 97.69 550 PRO A CA 1
ATOM 4213 C C . PRO A 1 550 ? 26.047 39.219 30.344 1 97.69 550 PRO A C 1
ATOM 4215 O O . PRO A 1 550 ? 26.562 38.094 30.219 1 97.69 550 PRO A O 1
ATOM 4218 N N . GLU A 1 551 ? 25.25 39.531 31.359 1 97.62 551 GLU A N 1
ATOM 4219 C CA . GLU A 1 551 ? 24.938 38.562 32.375 1 97.62 551 GLU A CA 1
ATOM 4220 C C . GLU A 1 551 ? 24.188 37.375 31.781 1 97.62 551 GLU A C 1
ATOM 4222 O O . GLU A 1 551 ? 24.344 36.219 32.25 1 97.62 551 GLU A O 1
ATOM 4227 N N . LYS A 1 552 ? 23.344 37.656 30.828 1 97.75 552 LYS A N 1
ATOM 4228 C CA . LYS A 1 552 ? 22.625 36.562 30.156 1 97.75 552 LYS A CA 1
ATOM 4229 C C . LYS A 1 552 ? 2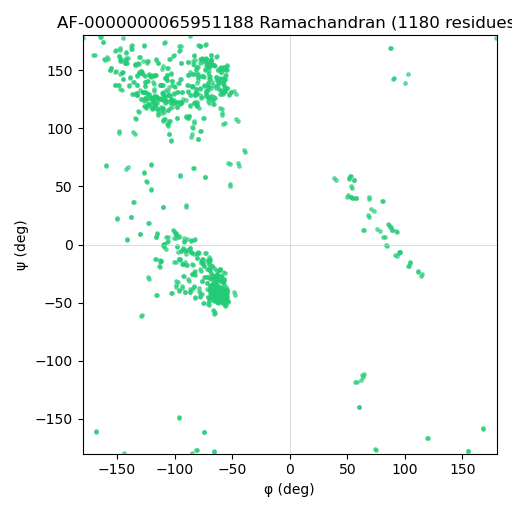3.578 35.719 29.312 1 97.75 552 LYS A C 1
ATOM 4231 O O . LYS A 1 552 ? 23.391 34.5 29.203 1 97.75 552 LYS A O 1
ATOM 4236 N N . VAL A 1 553 ? 24.469 36.344 28.688 1 98.06 553 VAL A N 1
ATOM 4237 C CA . VAL A 1 553 ? 25.484 35.625 27.906 1 98.06 553 VAL A CA 1
ATOM 4238 C C . VAL A 1 553 ? 26.297 34.719 28.828 1 98.06 553 VAL A C 1
ATOM 4240 O O . VAL A 1 553 ? 26.578 33.594 28.484 1 98.06 553 VAL A O 1
ATOM 4243 N N . LEU A 1 554 ? 26.703 35.281 29.984 1 98 554 LEU A N 1
ATOM 4244 C CA . LEU A 1 554 ? 27.422 34.469 30.969 1 98 554 LEU A CA 1
ATOM 4245 C C . LEU A 1 554 ? 26.578 33.281 31.391 1 98 554 LEU A C 1
ATOM 4247 O O . LEU A 1 554 ? 27.094 32.156 31.531 1 98 554 LEU A O 1
ATOM 4251 N N . SER A 1 555 ? 25.344 33.562 31.703 1 97.5 555 SER A N 1
ATOM 4252 C CA . SER A 1 555 ? 24.438 32.469 32.094 1 97.5 555 SER A CA 1
ATOM 4253 C C . SER A 1 555 ? 24.375 31.391 31.031 1 97.5 555 SER A C 1
ATOM 4255 O O . SER A 1 555 ? 24.375 30.203 31.344 1 97.5 555 SER A O 1
ATOM 4257 N N . ASP A 1 556 ? 24.234 31.797 29.734 1 97.38 556 ASP A N 1
ATOM 4258 C CA . ASP A 1 556 ? 24.219 30.844 28.609 1 97.38 556 ASP A CA 1
ATOM 4259 C C . ASP A 1 556 ? 25.484 29.984 28.609 1 97.38 556 ASP A C 1
ATOM 4261 O O . ASP A 1 556 ? 25.406 28.781 28.344 1 97.38 556 ASP A O 1
ATOM 4265 N N . TYR A 1 557 ? 26.578 30.609 28.828 1 96.38 557 TYR A N 1
ATOM 4266 C CA . TYR A 1 557 ? 27.844 29.891 28.891 1 96.38 557 TYR A CA 1
ATOM 4267 C C . TYR A 1 557 ? 27.844 28.891 30.047 1 96.38 557 TYR A C 1
ATOM 4269 O O . TYR A 1 557 ? 28.203 27.734 29.859 1 96.38 557 TYR A O 1
ATOM 4277 N N . LEU A 1 558 ? 27.406 29.344 31.188 1 96.81 558 LEU A N 1
ATOM 4278 C CA . LEU A 1 558 ? 27.406 28.484 32.375 1 96.81 558 LEU A CA 1
ATOM 4279 C C . LEU A 1 558 ? 26.469 27.312 32.188 1 96.81 558 LEU A C 1
ATOM 4281 O O . LEU A 1 558 ? 26.703 26.219 32.719 1 96.81 558 LEU A O 1
ATOM 4285 N N . ASP A 1 559 ? 25.453 27.5 31.453 1 95.81 559 ASP A N 1
ATOM 4286 C CA . ASP A 1 559 ? 24.469 26.453 31.203 1 95.81 559 ASP A CA 1
ATOM 4287 C C . ASP A 1 559 ? 24.922 25.516 30.078 1 95.81 559 ASP A C 1
ATOM 4289 O O . ASP A 1 559 ? 24.266 24.516 29.812 1 95.81 559 ASP A O 1
ATOM 4293 N N . GLY A 1 560 ? 26.031 25.891 29.391 1 95.44 560 GLY A N 1
ATOM 4294 C CA . GLY A 1 560 ? 26.578 25.031 28.359 1 95.44 560 GLY A CA 1
ATOM 4295 C C . GLY A 1 560 ? 25.953 25.266 27 1 95.44 560 GLY A C 1
ATOM 4296 O O . GLY A 1 560 ? 26.094 24.438 26.094 1 95.44 560 GLY A O 1
ATOM 4297 N N . PHE A 1 561 ? 25.234 26.391 26.797 1 96.69 561 PHE A N 1
ATOM 4298 C CA . PHE A 1 561 ? 24.547 26.672 25.547 1 96.69 561 PHE A CA 1
ATOM 4299 C C . PHE A 1 561 ? 25.516 27.266 24.516 1 96.69 561 PHE A C 1
ATOM 4301 O O . PHE A 1 561 ? 25.266 27.188 23.312 1 96.69 561 PHE A O 1
ATOM 4308 N N . ILE A 1 562 ? 26.562 27.906 24.953 1 96.94 562 ILE A N 1
ATOM 4309 C CA . ILE A 1 562 ? 27.594 28.5 24.094 1 96.94 562 ILE A CA 1
ATOM 4310 C C . ILE A 1 562 ? 28.969 28.297 24.75 1 96.94 562 ILE A C 1
ATOM 4312 O O . ILE A 1 562 ? 29.062 27.969 25.938 1 96.94 562 ILE A O 1
ATOM 4316 N N . THR A 1 563 ? 29.984 28.516 23.938 1 96.88 563 THR A N 1
ATOM 4317 C CA . THR A 1 563 ? 31.344 28.469 24.438 1 96.88 563 THR A CA 1
ATOM 4318 C C . THR A 1 563 ? 31.828 29.875 24.781 1 96.88 563 THR A C 1
ATOM 4320 O O . THR A 1 563 ? 31.188 30.875 24.438 1 96.88 563 THR A O 1
ATOM 4323 N N . LYS A 1 564 ? 32.969 29.875 25.406 1 96.69 564 LYS A N 1
ATOM 4324 C CA . LYS A 1 564 ? 33.594 31.172 25.656 1 96.69 564 LYS A CA 1
ATOM 4325 C C . LYS A 1 564 ? 33.938 31.891 24.359 1 96.69 564 LYS A C 1
ATOM 4327 O O . LYS A 1 564 ? 33.812 33.125 24.266 1 96.69 564 LYS A O 1
ATOM 4332 N N . GLU A 1 565 ? 34.344 31.141 23.438 1 96.81 565 GLU A N 1
ATOM 4333 C CA . GLU A 1 565 ? 34.688 31.688 22.125 1 96.81 565 GLU A CA 1
ATOM 4334 C C . GLU A 1 565 ? 33.469 32.312 21.453 1 96.81 565 GLU A C 1
ATOM 4336 O O . GLU A 1 565 ? 33.562 33.406 20.875 1 96.81 565 GLU A O 1
ATOM 4341 N N . LYS A 1 566 ? 32.375 31.656 21.547 1 96.81 566 LYS A N 1
ATOM 4342 C CA . LYS A 1 566 ? 31.125 32.188 20.953 1 96.81 566 LYS A CA 1
ATOM 4343 C C . LYS A 1 566 ? 30.672 33.438 21.672 1 96.81 566 LYS A C 1
ATOM 4345 O O . LYS A 1 566 ? 30.188 34.375 21.047 1 96.81 566 LYS A O 1
ATOM 4350 N N . ALA A 1 567 ? 30.781 33.375 23.016 1 97.75 567 ALA A N 1
ATOM 4351 C CA . ALA A 1 567 ? 30.438 34.562 23.781 1 97.75 567 ALA A CA 1
ATOM 4352 C C . ALA A 1 567 ? 31.234 35.781 23.281 1 97.75 567 ALA A C 1
ATOM 4354 O O . ALA A 1 567 ? 30.672 36.875 23.141 1 97.75 567 ALA A O 1
ATOM 4355 N N . LEU A 1 568 ? 32.5 35.531 23.016 1 97.38 568 LEU A N 1
ATOM 4356 C CA . LEU A 1 568 ? 33.406 36.594 22.562 1 97.38 568 LEU A CA 1
ATOM 4357 C C . LEU A 1 568 ? 33.062 37.031 21.141 1 97.38 568 LEU A C 1
ATOM 4359 O O . LEU A 1 568 ? 32.875 38.219 20.859 1 97.38 568 LEU A O 1
ATOM 4363 N N . VAL A 1 569 ? 32.969 36.094 20.25 1 96.5 569 VAL A N 1
ATOM 4364 C CA . VAL A 1 569 ? 32.906 36.375 18.812 1 96.5 569 VAL A CA 1
ATOM 4365 C C . VAL A 1 569 ? 31.516 36.812 18.422 1 96.5 569 VAL A C 1
ATOM 4367 O O . VAL A 1 569 ? 31.344 37.719 17.609 1 96.5 569 VAL A O 1
ATOM 4370 N N . GLU A 1 570 ? 30.469 36.25 19 1 96.44 570 GLU A N 1
ATOM 4371 C CA . GLU A 1 570 ? 29.109 36.469 18.531 1 96.44 570 GLU A CA 1
ATOM 4372 C C . GLU A 1 570 ? 28.391 37.531 19.359 1 96.44 570 GLU A C 1
ATOM 4374 O O . GLU A 1 570 ? 27.531 38.25 18.859 1 96.44 570 GLU A O 1
ATOM 4379 N N . TYR A 1 571 ? 28.734 37.625 20.625 1 97.62 571 TYR A N 1
ATOM 4380 C CA . TYR A 1 571 ? 28.016 38.531 21.516 1 97.62 571 TYR A CA 1
ATOM 4381 C C . TYR A 1 571 ? 28.891 39.688 21.969 1 97.62 571 TYR A C 1
ATOM 4383 O O . TYR A 1 571 ? 28.406 40.656 22.547 1 97.62 571 TYR A O 1
ATOM 4391 N N . GLY A 1 572 ? 30.25 39.594 21.781 1 97.31 572 GLY A N 1
ATOM 4392 C CA . GLY A 1 572 ? 31.172 40.625 22.25 1 97.31 572 GLY A CA 1
ATOM 4393 C C . GLY A 1 572 ? 31.344 40.625 23.75 1 97.31 572 GLY A C 1
ATOM 4394 O O . GLY A 1 572 ? 31.469 41.688 24.375 1 97.31 572 GLY A O 1
ATOM 4395 N N . VAL A 1 573 ? 31.203 39.531 24.328 1 97.88 573 VAL A N 1
ATOM 4396 C CA . VAL A 1 573 ? 31.328 39.406 25.781 1 97.88 573 VAL A CA 1
ATOM 4397 C C . VAL A 1 573 ? 32.594 38.594 26.125 1 97.88 573 VAL A C 1
ATOM 4399 O O . VAL A 1 573 ? 32.719 37.469 25.672 1 97.88 573 VAL A O 1
ATOM 4402 N N . THR A 1 574 ? 33.406 39.125 26.891 1 97.75 574 THR A N 1
ATOM 4403 C CA . THR A 1 574 ? 34.594 38.438 27.359 1 97.75 574 THR A CA 1
ATOM 4404 C C . THR A 1 574 ? 34.344 37.781 28.719 1 97.75 574 THR A C 1
ATOM 4406 O O . THR A 1 574 ? 34.031 38.469 29.688 1 97.75 574 THR A O 1
ATOM 4409 N N . ILE A 1 575 ? 34.531 36.594 28.797 1 97.75 575 ILE A N 1
ATOM 4410 C CA . ILE A 1 575 ? 34.406 35.812 30.031 1 97.75 575 ILE A CA 1
ATOM 4411 C C . ILE A 1 575 ? 35.781 35.375 30.5 1 97.75 575 ILE A C 1
ATOM 4413 O O . ILE A 1 575 ? 36.531 34.75 29.75 1 97.75 575 ILE A O 1
ATOM 4417 N N . THR A 1 576 ? 36.125 35.625 31.703 1 96.5 576 THR A N 1
ATOM 4418 C CA . THR A 1 576 ? 37.438 35.312 32.25 1 96.5 576 THR A CA 1
ATOM 4419 C C . THR A 1 576 ? 37.562 33.844 32.594 1 96.5 576 THR A C 1
ATOM 4421 O O . THR A 1 576 ? 36.594 33.094 32.531 1 96.5 576 THR A O 1
ATOM 4424 N N . ASP A 1 577 ? 38.812 33.406 32.938 1 94.75 577 ASP A N 1
ATOM 4425 C CA . ASP A 1 577 ? 39.031 32.031 33.312 1 94.75 577 ASP A CA 1
ATOM 4426 C C . ASP A 1 577 ? 38.281 31.688 34.594 1 94.75 577 ASP A C 1
ATOM 4428 O O . ASP A 1 577 ? 37.969 30.516 34.844 1 94.75 577 ASP A O 1
ATOM 4432 N N . SER A 1 578 ? 38.031 32.719 35.469 1 95.56 578 SER A N 1
ATOM 4433 C CA . SER A 1 578 ? 37.281 32.5 36.688 1 95.56 578 SER A CA 1
ATOM 4434 C C . SER A 1 578 ? 35.781 32.531 36.406 1 95.56 578 SER A C 1
ATOM 4436 O O . SER A 1 578 ? 34.969 32.562 37.375 1 95.56 578 SER A O 1
ATOM 4438 N N . GLU A 1 579 ? 35.344 32.656 35.125 1 96.06 579 GLU A N 1
ATOM 4439 C CA . GLU A 1 579 ? 33.969 32.594 34.656 1 96.06 579 GLU A CA 1
ATOM 4440 C C . GLU A 1 579 ? 33.188 33.812 35.125 1 96.06 579 GLU A C 1
ATOM 4442 O O . GLU A 1 579 ? 32.062 33.688 35.656 1 96.06 579 GLU A O 1
ATOM 4447 N N . GLU A 1 580 ? 33.844 34.938 35.062 1 96.88 580 GLU A N 1
ATOM 4448 C CA . GLU A 1 580 ? 33.25 36.25 35.312 1 96.88 580 GLU A CA 1
ATOM 4449 C C . GLU A 1 580 ? 33.281 37.125 34.062 1 96.88 580 GLU A C 1
ATOM 4451 O O . GLU A 1 580 ? 34.094 36.875 33.156 1 96.88 580 GLU A O 1
ATOM 4456 N N . ILE A 1 581 ? 32.469 38.062 34.031 1 97.75 581 ILE A N 1
ATOM 4457 C CA . ILE A 1 581 ? 32.469 38.969 32.875 1 97.75 581 ILE A CA 1
ATOM 4458 C C . ILE A 1 581 ? 33.594 40 33.031 1 97.75 581 ILE A C 1
ATOM 4460 O O . ILE A 1 581 ? 33.75 40.594 34.062 1 97.75 581 ILE A O 1
ATOM 4464 N N . ASP A 1 582 ? 34.375 40.156 32 1 97.38 582 ASP A N 1
ATOM 4465 C CA . ASP A 1 582 ? 35.281 41.281 31.875 1 97.38 582 ASP A CA 1
ATOM 4466 C C . ASP A 1 582 ? 34.562 42.5 31.266 1 97.38 582 ASP A C 1
ATOM 4468 O O . ASP A 1 582 ? 34.594 42.688 30.047 1 97.38 582 ASP A O 1
ATOM 4472 N N . TYR A 1 583 ? 34.062 43.312 32.094 1 96.38 583 TYR A N 1
ATOM 4473 C CA . TYR A 1 583 ? 33.219 44.406 31.641 1 96.38 583 TYR A CA 1
ATOM 4474 C C . TYR A 1 583 ? 34 45.406 30.812 1 96.38 583 TYR A C 1
ATOM 4476 O O . TYR A 1 583 ? 33.469 46 29.859 1 96.38 583 TYR A O 1
ATOM 4484 N N . GLU A 1 584 ? 35.25 45.656 31.172 1 95.88 584 GLU A N 1
ATOM 4485 C CA . GLU A 1 584 ? 36.062 46.625 30.438 1 95.88 584 GLU A CA 1
ATOM 4486 C C . GLU A 1 584 ? 36.281 46.156 28.984 1 95.88 584 GLU A C 1
ATOM 4488 O O . GLU A 1 584 ? 36 46.906 28.047 1 95.88 584 GLU A O 1
ATOM 4493 N N . LYS A 1 585 ? 36.656 44.969 28.922 1 96.06 585 LYS A N 1
ATOM 4494 C CA . LYS A 1 585 ? 36.906 44.406 27.594 1 96.06 585 LYS A CA 1
ATOM 4495 C C . LYS A 1 585 ? 35.625 44.281 26.797 1 96.06 585 LYS A C 1
ATOM 4497 O O . LYS A 1 585 ? 35.594 44.5 25.594 1 96.06 585 LYS A O 1
ATOM 4502 N N . THR A 1 586 ? 34.562 43.812 27.422 1 97.25 586 THR A N 1
ATOM 4503 C CA . THR A 1 586 ? 33.25 43.656 26.797 1 97.25 586 THR A CA 1
ATOM 4504 C C . THR A 1 586 ? 32.75 45 26.25 1 97.25 586 THR A C 1
ATOM 4506 O O . THR A 1 586 ? 32.25 45.062 25.125 1 97.25 586 THR A O 1
ATOM 4509 N N . ASN A 1 587 ? 32.875 46.062 27.047 1 95.69 587 ASN A N 1
ATOM 4510 C CA . ASN A 1 587 ? 32.438 47.375 26.625 1 95.69 587 ASN A CA 1
ATOM 4511 C C . ASN A 1 587 ? 33.25 47.875 25.438 1 95.69 587 ASN A C 1
ATOM 4513 O O . ASN A 1 587 ? 32.719 48.562 24.547 1 95.69 587 ASN A O 1
ATOM 4517 N N . GLU A 1 588 ? 34.5 47.562 25.422 1 95 588 GLU A N 1
ATOM 4518 C CA . GLU A 1 588 ? 35.375 47.938 24.312 1 95 588 GLU A CA 1
ATOM 4519 C C . GLU A 1 588 ? 34.969 47.25 23.016 1 95 588 GLU A C 1
ATOM 4521 O O . GLU A 1 588 ? 34.969 47.844 21.938 1 95 588 GLU A O 1
ATOM 4526 N N . LEU A 1 589 ? 34.688 46.031 23.125 1 93.88 589 LEU A N 1
ATOM 4527 C CA . LEU A 1 589 ? 34.312 45.188 21.984 1 93.88 589 LEU A CA 1
ATOM 4528 C C . LEU A 1 589 ? 32.969 45.625 21.406 1 93.88 589 LEU A C 1
ATOM 4530 O O . LEU A 1 589 ? 32.75 45.531 20.203 1 93.88 589 LEU A O 1
ATOM 4534 N N . ARG A 1 590 ? 32 46.094 22.188 1 94.38 590 ARG A N 1
ATOM 4535 C CA . ARG A 1 590 ? 30.641 46.406 21.766 1 94.38 590 ARG A CA 1
ATOM 4536 C C . ARG A 1 590 ? 30.531 47.875 21.328 1 94.38 590 ARG A C 1
ATOM 4538 O O . ARG A 1 590 ? 29.5 48.312 20.797 1 94.38 590 ARG A O 1
ATOM 4545 N N . LYS A 1 591 ? 31.531 48.781 21.656 1 83.75 591 LYS A N 1
ATOM 4546 C CA . LYS A 1 591 ? 31.562 50.156 21.203 1 83.75 591 LYS A CA 1
ATOM 4547 C C . LYS A 1 591 ? 32.031 50.25 19.75 1 83.75 591 LYS A C 1
ATOM 4549 O O . LYS A 1 591 ? 31.734 51.25 19.062 1 83.75 591 LYS A O 1
ATOM 4554 N N . VAL A 1 592 ? 32.625 49.156 19.172 1 58.34 592 VAL A N 1
ATOM 4555 C CA . VAL A 1 592 ? 33.125 49.281 17.797 1 58.34 592 VAL A CA 1
ATOM 4556 C C . VAL A 1 592 ? 31.969 49.094 16.828 1 58.34 592 VAL A C 1
ATOM 4558 O O . VAL A 1 592 ? 31.109 48.219 17.047 1 58.34 592 VAL A O 1
ATOM 4561 N N . MET B 1 1 ? -14.227 -35.594 12.422 1 25.02 1 MET B N 1
ATOM 4562 C CA . MET B 1 1 ? -14.656 -35.5 11.031 1 25.02 1 MET B CA 1
ATOM 4563 C C . MET B 1 1 ? -15.398 -36.75 10.594 1 25.02 1 MET B C 1
ATOM 4565 O O . MET B 1 1 ? -14.805 -37.844 10.508 1 25.02 1 MET B O 1
ATOM 4569 N N . SER B 1 2 ? -16.703 -36.844 11.078 1 27.81 2 SER B N 1
ATOM 4570 C CA . SER B 1 2 ? -17.562 -38 10.875 1 27.81 2 SER B CA 1
ATOM 4571 C C . SER B 1 2 ? -17.531 -38.469 9.422 1 27.81 2 SER B C 1
ATOM 4573 O O . SER B 1 2 ? -17.594 -37.656 8.5 1 27.81 2 SER B O 1
ATOM 4575 N N . LYS B 1 3 ? -16.938 -39.5 9.289 1 39.94 3 LYS B N 1
ATOM 4576 C CA . LYS B 1 3 ? -16.938 -40.312 8.07 1 39.94 3 LYS B CA 1
ATOM 4577 C C . LYS B 1 3 ? -18.344 -40.438 7.5 1 39.94 3 LYS B C 1
ATOM 4579 O O . LYS B 1 3 ? -19.141 -41.25 7.992 1 39.94 3 LYS B O 1
ATOM 4584 N N . ILE B 1 4 ? -18.969 -39.312 6.973 1 36.12 4 ILE B N 1
ATOM 4585 C CA . ILE B 1 4 ? -20.25 -39.5 6.297 1 36.12 4 ILE B CA 1
ATOM 4586 C C . ILE B 1 4 ? -20.125 -40.562 5.223 1 36.12 4 ILE B C 1
ATOM 4588 O O . ILE B 1 4 ? -19.469 -40.344 4.195 1 36.12 4 ILE B O 1
ATOM 4592 N N . HIS B 1 5 ? -19.969 -41.75 5.473 1 38 5 HIS B N 1
ATOM 4593 C CA . HIS B 1 5 ? -20.156 -42.844 4.547 1 38 5 HIS B CA 1
ATOM 4594 C C . HIS B 1 5 ? -21.516 -42.781 3.863 1 38 5 HIS B C 1
ATOM 4596 O O . HIS B 1 5 ? -22.516 -43.281 4.398 1 38 5 HIS B O 1
ATOM 4602 N N . THR B 1 6 ? -21.938 -41.719 3.27 1 41.72 6 THR B N 1
ATOM 4603 C CA . THR B 1 6 ? -23.219 -41.812 2.576 1 41.72 6 THR B CA 1
ATOM 4604 C C . THR B 1 6 ? -23.188 -42.906 1.516 1 41.72 6 THR B C 1
ATOM 4606 O O . THR B 1 6 ? -22.25 -42.938 0.702 1 41.72 6 THR B O 1
ATOM 4609 N N . ASP B 1 7 ? -23.734 -43.969 1.736 1 48.06 7 ASP B N 1
ATOM 4610 C CA . ASP B 1 7 ? -24.016 -45.062 0.803 1 48.06 7 ASP B CA 1
ATOM 4611 C C . ASP B 1 7 ? -24.438 -44.5 -0.561 1 48.06 7 ASP B C 1
ATOM 4613 O O . ASP B 1 7 ? -25.547 -44 -0.717 1 48.06 7 ASP B O 1
ATOM 4617 N N . LEU B 1 8 ? -23.562 -44.094 -1.341 1 59.62 8 LEU B N 1
ATOM 4618 C CA . LEU B 1 8 ? -23.875 -43.531 -2.65 1 59.62 8 LEU B CA 1
ATOM 4619 C C . LEU B 1 8 ? -24.438 -44.594 -3.584 1 59.62 8 LEU B C 1
ATOM 4621 O O . LEU B 1 8 ? -24.062 -45.75 -3.504 1 59.62 8 LEU B O 1
ATOM 4625 N N . LYS B 1 9 ? -25.641 -44.406 -4.27 1 65.12 9 LYS B N 1
ATOM 4626 C CA . LYS B 1 9 ? -26.375 -45.219 -5.258 1 65.12 9 LYS B CA 1
ATOM 4627 C C . LYS B 1 9 ? -25.453 -45.688 -6.375 1 65.12 9 LYS B C 1
ATOM 4629 O O . LYS B 1 9 ? -24.562 -44.938 -6.812 1 65.12 9 LYS B O 1
ATOM 4634 N N . LYS B 1 10 ? -25.453 -46.969 -6.762 1 77.19 10 LYS B N 1
ATOM 4635 C CA . LYS B 1 10 ? -24.75 -47.469 -7.938 1 77.19 10 LYS B CA 1
ATOM 4636 C C . LYS B 1 10 ? -25.25 -46.812 -9.211 1 77.19 10 LYS B C 1
ATOM 4638 O O . LYS B 1 10 ? -26.453 -46.719 -9.438 1 77.19 10 LYS B O 1
ATOM 4643 N N . ILE B 1 11 ? -24.375 -46.062 -9.93 1 84.88 11 ILE B N 1
ATOM 4644 C CA . ILE B 1 11 ? -24.781 -45.281 -11.102 1 84.88 11 ILE B CA 1
ATOM 4645 C C . ILE B 1 11 ? -24.156 -45.906 -12.352 1 84.88 11 ILE B C 1
ATOM 4647 O O . ILE B 1 11 ? -23.031 -46.375 -12.32 1 84.88 11 ILE B O 1
ATOM 4651 N N . ASP B 1 12 ? -24.875 -46.031 -13.43 1 89.94 12 ASP B N 1
ATOM 4652 C CA . ASP B 1 12 ? -24.375 -46.562 -14.688 1 89.94 12 ASP B CA 1
ATOM 4653 C C . ASP B 1 12 ? -23.375 -45.625 -15.344 1 89.94 12 ASP B C 1
ATOM 4655 O O . ASP B 1 12 ? -23.5 -44.406 -15.258 1 89.94 12 ASP B O 1
ATOM 4659 N N . PRO B 1 13 ? -22.375 -46.156 -16 1 89.75 13 PRO B N 1
ATOM 4660 C CA . PRO B 1 13 ? -21.281 -45.375 -16.609 1 89.75 13 PRO B CA 1
ATOM 4661 C C . PRO B 1 13 ? -21.781 -44.375 -17.625 1 89.75 13 PRO B C 1
ATOM 4663 O O . PRO B 1 13 ? -21.172 -43.312 -17.797 1 89.75 13 PRO B O 1
ATOM 4666 N N . ILE B 1 14 ? -22.797 -44.656 -18.266 1 92.06 14 ILE B N 1
ATOM 4667 C CA . ILE B 1 14 ? -23.312 -43.719 -19.281 1 92.06 14 ILE B CA 1
ATOM 4668 C C . ILE B 1 14 ? -23.828 -42.469 -18.594 1 92.06 14 ILE B C 1
ATOM 4670 O O . ILE B 1 14 ? -23.547 -41.344 -19.062 1 92.06 14 ILE B O 1
ATOM 4674 N N . THR B 1 15 ? -24.547 -42.656 -17.578 1 92.5 15 THR B N 1
ATOM 4675 C CA . THR B 1 15 ? -25.031 -41.5 -16.828 1 92.5 15 THR B CA 1
ATOM 4676 C C . THR B 1 15 ? -23.875 -40.688 -16.281 1 92.5 15 THR B C 1
ATOM 4678 O O . THR B 1 15 ? -23.938 -39.469 -16.25 1 92.5 15 THR B O 1
ATOM 4681 N N . VAL B 1 16 ? -22.891 -41.312 -15.82 1 92.44 16 VAL B N 1
ATOM 4682 C CA . VAL B 1 16 ? -21.703 -40.625 -15.297 1 92.44 16 VAL B CA 1
ATOM 4683 C C . VAL B 1 16 ? -21.109 -39.75 -16.375 1 92.44 16 VAL B C 1
ATOM 4685 O O . VAL B 1 16 ? -20.797 -38.562 -16.125 1 92.44 16 VAL B O 1
ATOM 4688 N N . GLN B 1 17 ? -21.047 -40.188 -17.547 1 91.06 17 GLN B N 1
ATOM 4689 C CA . GLN B 1 17 ? -20.469 -39.438 -18.656 1 91.06 17 GLN B CA 1
ATOM 4690 C C . GLN B 1 17 ? -21.344 -38.25 -19.047 1 91.06 17 GLN B C 1
ATOM 4692 O O . GLN B 1 17 ? -20.844 -37.188 -19.406 1 91.06 17 GLN B O 1
ATOM 4697 N N . VAL B 1 18 ? -22.562 -38.531 -19 1 93 18 VAL B N 1
ATOM 4698 C CA . VAL B 1 18 ? -23.5 -37.469 -19.375 1 93 18 VAL B CA 1
ATOM 4699 C C . VAL B 1 18 ? -23.438 -36.344 -18.359 1 93 18 VAL B C 1
ATOM 4701 O O . VAL B 1 18 ? -23.469 -35.156 -18.719 1 93 18 VAL B O 1
ATOM 4704 N N . VAL B 1 19 ? -23.422 -36.688 -17.109 1 93.31 19 VAL B N 1
ATOM 4705 C CA . VAL B 1 19 ? -23.312 -35.719 -16.047 1 93.31 19 VAL B CA 1
ATOM 4706 C C . VAL B 1 19 ? -21.984 -34.938 -16.172 1 93.31 19 VAL B C 1
ATOM 4708 O O . VAL B 1 19 ? -21.953 -33.719 -16.047 1 93.31 19 VAL B O 1
ATOM 4711 N N . LEU B 1 20 ? -20.938 -35.688 -16.438 1 91.56 20 LEU B N 1
ATOM 4712 C CA . LEU B 1 20 ? -19.625 -35.062 -16.656 1 91.56 20 LEU B CA 1
ATOM 4713 C C . LEU B 1 20 ? -19.703 -34.031 -17.781 1 91.56 20 LEU B C 1
ATOM 4715 O O . LEU B 1 20 ? -19.234 -32.906 -17.625 1 91.56 20 LEU B O 1
ATOM 4719 N N . GLY B 1 21 ? -20.188 -34.438 -18.844 1 92.38 21 GLY B N 1
ATOM 4720 C CA . GLY B 1 21 ? -20.312 -33.531 -19.984 1 92.38 21 GLY B CA 1
ATOM 4721 C C . GLY B 1 21 ? -21.109 -32.281 -19.656 1 92.38 21 GLY B C 1
ATOM 4722 O O . GLY B 1 21 ? -20.75 -31.188 -20.109 1 92.38 21 GLY B O 1
ATOM 4723 N N . SER B 1 22 ? -22.203 -32.469 -18.922 1 95.25 22 SER B N 1
ATOM 4724 C CA . SER B 1 22 ? -23.031 -31.344 -18.547 1 95.25 22 SER B CA 1
ATOM 4725 C C . SER B 1 22 ? -22.266 -30.375 -17.641 1 95.25 22 SER B C 1
ATOM 4727 O O . SER B 1 22 ? -22.328 -29.156 -17.844 1 95.25 22 SER B O 1
ATOM 4729 N N . LEU B 1 23 ? -21.578 -30.922 -16.719 1 94.44 23 LEU B N 1
ATOM 4730 C CA . LEU B 1 23 ? -20.812 -30.094 -15.789 1 94.44 23 LEU B CA 1
ATOM 4731 C C . LEU B 1 23 ? -19.703 -29.344 -16.531 1 94.44 23 LEU B C 1
ATOM 4733 O O . LEU B 1 23 ? -19.5 -28.141 -16.312 1 94.44 23 LEU B O 1
ATOM 4737 N N . GLU B 1 24 ? -18.969 -29.984 -17.359 1 93.12 24 GLU B N 1
ATOM 4738 C CA . GLU B 1 24 ? -17.891 -29.375 -18.125 1 93.12 24 GLU B CA 1
ATOM 4739 C C . GLU B 1 24 ? -18.406 -28.25 -19.016 1 93.12 24 GLU B C 1
ATOM 4741 O O . GLU B 1 24 ? -17.75 -27.219 -19.172 1 93.12 24 GLU B O 1
ATOM 4746 N N . ASN B 1 25 ? -19.531 -28.516 -19.609 1 94.56 25 ASN B N 1
ATOM 4747 C CA . ASN B 1 25 ? -20.125 -27.5 -20.469 1 94.56 25 ASN B CA 1
ATOM 4748 C C . ASN B 1 25 ? -20.453 -26.219 -19.688 1 94.56 25 ASN B C 1
ATOM 4750 O O . ASN B 1 25 ? -20.344 -25.125 -20.234 1 94.56 25 ASN B O 1
ATOM 4754 N N . VAL B 1 26 ? -20.953 -26.391 -18.516 1 96.12 26 VAL B N 1
ATOM 4755 C CA . VAL B 1 26 ? -21.266 -25.234 -17.672 1 96.12 26 VAL B CA 1
ATOM 4756 C C . VAL B 1 26 ? -20 -24.422 -17.422 1 96.12 26 VAL B C 1
ATOM 4758 O O . VAL B 1 26 ? -20.016 -23.203 -17.531 1 96.12 26 VAL B O 1
ATOM 4761 N N . ALA B 1 27 ? -18.953 -25.094 -17.047 1 94.31 27 ALA B N 1
ATOM 4762 C CA . ALA B 1 27 ? -17.688 -24.406 -16.766 1 94.31 27 ALA B CA 1
ATOM 4763 C C . ALA B 1 27 ? -17.188 -23.656 -17.984 1 94.31 27 ALA B C 1
ATOM 4765 O O . ALA B 1 27 ? -16.672 -22.531 -17.875 1 94.31 27 ALA B O 1
ATOM 4766 N N . VAL B 1 28 ? -17.297 -24.25 -19.109 1 94.12 28 VAL B N 1
ATOM 4767 C CA . VAL B 1 28 ? -16.891 -23.625 -20.375 1 94.12 28 VAL B CA 1
ATOM 4768 C C . VAL B 1 28 ? -17.766 -22.391 -20.641 1 94.12 28 VAL B C 1
ATOM 4770 O O . VAL B 1 28 ? -17.25 -21.359 -21.062 1 94.12 28 VAL B O 1
ATOM 4773 N N . GLU B 1 29 ? -19.078 -22.578 -20.422 1 95.81 29 GLU B N 1
ATOM 4774 C CA . GLU B 1 29 ? -19.984 -21.453 -20.594 1 95.81 29 GLU B CA 1
ATOM 4775 C C . GLU B 1 29 ? -19.625 -20.281 -19.688 1 95.81 29 GLU B C 1
ATOM 4777 O O . GLU B 1 29 ? -19.641 -19.125 -20.109 1 95.81 29 GLU B O 1
ATOM 4782 N N . MET B 1 30 ? -19.328 -20.578 -18.453 1 95.94 30 MET B N 1
ATOM 4783 C CA . MET B 1 30 ? -18.875 -19.547 -17.516 1 95.94 30 MET B CA 1
ATOM 4784 C C . MET B 1 30 ? -17.641 -18.828 -18.062 1 95.94 30 MET B C 1
ATOM 4786 O O . MET B 1 30 ? -17.594 -17.594 -18.031 1 95.94 30 MET B O 1
ATOM 4790 N N . GLY B 1 31 ? -16.656 -19.578 -18.547 1 93.5 31 GLY B N 1
ATOM 4791 C CA . GLY B 1 31 ? -15.43 -19 -19.078 1 93.5 31 GLY B CA 1
ATOM 4792 C C . GLY B 1 31 ? -15.664 -18.094 -20.266 1 93.5 31 GLY B C 1
ATOM 4793 O O . GLY B 1 31 ? -15.07 -17.016 -20.359 1 93.5 31 GLY B O 1
ATOM 4794 N N . HIS B 1 32 ? -16.531 -18.531 -21.156 1 92.19 32 HIS B N 1
ATOM 4795 C CA . HIS B 1 32 ? -16.859 -17.734 -22.328 1 92.19 32 HIS B CA 1
ATOM 4796 C C . HIS B 1 32 ? -17.516 -16.406 -21.922 1 92.19 32 HIS B C 1
ATOM 4798 O O . HIS B 1 32 ? -17.203 -15.359 -22.484 1 92.19 32 HIS B O 1
ATOM 4804 N N . LYS B 1 33 ? -18.406 -16.516 -21.031 1 91.88 33 LYS B N 1
ATOM 4805 C CA . LYS B 1 33 ? -19.094 -15.312 -20.562 1 91.88 33 LYS B CA 1
ATOM 4806 C C . LYS B 1 33 ? -18.109 -14.344 -19.922 1 91.88 33 LYS B C 1
ATOM 4808 O O . LYS B 1 33 ? -18.172 -13.141 -20.141 1 91.88 33 LYS B O 1
ATOM 4813 N N . LEU B 1 34 ? -17.281 -14.875 -19.062 1 91.94 34 LEU B N 1
ATOM 4814 C CA . LEU B 1 34 ? -16.297 -14.055 -18.375 1 91.94 34 LEU B CA 1
ATOM 4815 C C . LEU B 1 34 ? -15.352 -13.383 -19.375 1 91.94 34 LEU B C 1
ATOM 4817 O O . LEU B 1 34 ? -15.094 -12.18 -19.281 1 91.94 34 LEU B O 1
ATOM 4821 N N . ALA B 1 35 ? -14.844 -14.07 -20.312 1 87.56 35 ALA B N 1
ATOM 4822 C CA . ALA B 1 35 ? -13.922 -13.539 -21.328 1 87.56 35 ALA B CA 1
ATOM 4823 C C . ALA B 1 35 ? -14.594 -12.453 -22.156 1 87.56 35 ALA B C 1
ATOM 4825 O O . ALA B 1 35 ? -13.977 -11.438 -22.484 1 87.56 35 ALA B O 1
ATOM 4826 N N . ARG B 1 36 ? -15.812 -12.617 -22.469 1 87.56 36 ARG B N 1
ATOM 4827 C CA . ARG B 1 36 ? -16.531 -11.703 -23.344 1 87.56 36 ARG B CA 1
ATOM 4828 C C . ARG B 1 36 ? -16.906 -10.422 -22.609 1 87.56 36 ARG B C 1
ATOM 4830 O O . ARG B 1 36 ? -17 -9.352 -23.219 1 87.56 36 ARG B O 1
ATOM 4837 N N . MET B 1 37 ? -17.141 -10.539 -21.359 1 88.56 37 MET B N 1
ATOM 4838 C CA . MET B 1 37 ? -17.672 -9.406 -20.594 1 88.56 37 MET B CA 1
ATOM 4839 C C . MET B 1 37 ? -16.547 -8.594 -19.969 1 88.56 37 MET B C 1
ATOM 4841 O O . MET B 1 37 ? -16.766 -7.465 -19.531 1 88.56 37 MET B O 1
ATOM 4845 N N . SER B 1 38 ? -15.398 -9.18 -19.906 1 86.19 38 SER B N 1
ATOM 4846 C CA . SER B 1 38 ? -14.297 -8.523 -19.203 1 86.19 38 SER B CA 1
ATOM 4847 C C . SER B 1 38 ? -13.742 -7.355 -20 1 86.19 38 SER B C 1
ATOM 4849 O O . SER B 1 38 ? -13.773 -7.371 -21.234 1 86.19 38 SER B O 1
ATOM 4851 N N . TYR B 1 39 ? -13.227 -6.367 -19.359 1 77 39 TYR B N 1
ATOM 4852 C CA . TYR B 1 39 ? -12.68 -5.152 -19.953 1 77 39 TYR B CA 1
ATOM 4853 C C . TYR B 1 39 ? -11.172 -5.277 -20.172 1 77 39 TYR B C 1
ATOM 4855 O O . TYR B 1 39 ? -10.633 -4.758 -21.156 1 77 39 TYR B O 1
ATOM 4863 N N . SER B 1 40 ? -10.57 -5.93 -19.266 1 76.75 40 SER B N 1
ATOM 4864 C CA . SER B 1 40 ? -9.117 -5.988 -19.281 1 76.75 40 SER B CA 1
ATOM 4865 C C . SER B 1 40 ? -8.617 -7.02 -20.281 1 76.75 40 SER B C 1
ATOM 4867 O O . SER B 1 40 ? -9.211 -8.094 -20.422 1 76.75 40 SER B O 1
ATOM 4869 N N . SER B 1 41 ? -7.539 -6.621 -20.844 1 71.19 41 SER B N 1
ATOM 4870 C CA . SER B 1 41 ? -6.926 -7.504 -21.828 1 71.19 41 SER B CA 1
ATOM 4871 C C . SER B 1 41 ? -6.391 -8.773 -21.188 1 71.19 41 SER B C 1
ATOM 4873 O O . SER B 1 41 ? -6.367 -9.836 -21.812 1 71.19 41 SER B O 1
ATOM 4875 N N . ILE B 1 42 ? -6.004 -8.727 -19.984 1 71.44 42 ILE B N 1
ATOM 4876 C CA . ILE B 1 42 ? -5.402 -9.883 -19.312 1 71.44 42 ILE B CA 1
ATOM 4877 C C . ILE B 1 42 ? -6.441 -10.984 -19.156 1 71.44 42 ILE B C 1
ATOM 4879 O O . ILE B 1 42 ? -6.109 -12.172 -19.234 1 71.44 42 ILE B O 1
ATOM 4883 N N . ILE B 1 43 ? -7.672 -10.617 -18.922 1 75.19 43 ILE B N 1
ATOM 4884 C CA . ILE B 1 43 ? -8.734 -11.609 -18.797 1 75.19 43 ILE B CA 1
ATOM 4885 C C . ILE B 1 43 ? -9.266 -11.977 -20.172 1 75.19 43 ILE B C 1
ATOM 4887 O O . ILE B 1 43 ? -9.406 -13.156 -20.5 1 75.19 43 ILE B O 1
ATOM 4891 N N . ARG B 1 44 ? -9.352 -10.977 -20.984 1 74.75 44 ARG B N 1
ATOM 4892 C CA . ARG B 1 44 ? -9.984 -11.18 -22.281 1 74.75 44 ARG B CA 1
ATOM 4893 C C . ARG B 1 44 ? -9.031 -11.875 -23.25 1 74.75 44 ARG B C 1
ATOM 4895 O O . ARG B 1 44 ? -9.422 -12.82 -23.938 1 74.75 44 ARG B O 1
ATOM 4902 N N . GLU B 1 45 ? -7.766 -11.383 -23.25 1 68.94 45 GLU B N 1
ATOM 4903 C CA . GLU B 1 45 ? -6.82 -11.844 -24.266 1 68.94 45 GLU B CA 1
ATOM 4904 C C . GLU B 1 45 ? -5.906 -12.93 -23.719 1 68.94 45 GLU B C 1
ATOM 4906 O O . GLU B 1 45 ? -5.621 -13.914 -24.391 1 68.94 45 GLU B O 1
ATOM 4911 N N . SER B 1 46 ? -5.598 -12.75 -22.453 1 67.12 46 SER B N 1
ATOM 4912 C CA . SER B 1 46 ? -4.629 -13.688 -21.891 1 67.12 46 SER B CA 1
ATOM 4913 C C . SER B 1 46 ? -5.32 -14.828 -21.156 1 67.12 46 SER B C 1
ATOM 4915 O O . SER B 1 46 ? -4.691 -15.836 -20.828 1 67.12 46 SER B O 1
ATOM 4917 N N . GLU B 1 47 ? -6.605 -14.727 -20.891 1 74.12 47 GLU B N 1
ATOM 4918 C CA . GLU B 1 47 ? -7.445 -15.727 -20.234 1 74.12 47 GLU B CA 1
ATOM 4919 C C . GLU B 1 47 ? -6.914 -16.078 -18.859 1 74.12 47 GLU B C 1
ATOM 4921 O O . GLU B 1 47 ? -6.836 -17.266 -18.5 1 74.12 47 GLU B O 1
ATOM 4926 N N . ASP B 1 48 ? -6.484 -15.117 -18.219 1 81.75 48 ASP B N 1
ATOM 4927 C CA . ASP B 1 48 ? -5.969 -15.305 -16.875 1 81.75 48 ASP B CA 1
ATOM 4928 C C . ASP B 1 48 ? -7.102 -15.305 -15.852 1 81.75 48 ASP B C 1
ATOM 4930 O O . ASP B 1 48 ? -7.18 -14.414 -15 1 81.75 48 ASP B O 1
ATOM 4934 N N . PHE B 1 49 ? -7.949 -16.359 -15.977 1 91 49 PHE B N 1
ATOM 4935 C CA . PHE B 1 49 ? -9.086 -16.5 -15.078 1 91 49 PHE B CA 1
ATOM 4936 C C . PHE B 1 49 ? -9.391 -17.984 -14.828 1 91 49 PHE B C 1
ATOM 4938 O O . PHE B 1 49 ? -8.797 -18.859 -15.469 1 91 49 PHE B O 1
ATOM 4945 N N . GLY B 1 50 ? -10.227 -18.234 -13.875 1 94 50 GLY B N 1
ATOM 4946 C CA . GLY B 1 50 ? -10.703 -19.578 -13.539 1 94 50 GLY B CA 1
ATOM 4947 C C . GLY B 1 50 ? -12.203 -19.625 -13.281 1 94 50 GLY B C 1
ATOM 4948 O O . GLY B 1 50 ? -12.773 -18.672 -12.727 1 94 50 GLY B O 1
ATOM 4949 N N . CYS B 1 51 ? -12.828 -20.688 -13.781 1 95.88 51 CYS B N 1
ATOM 4950 C CA . CYS B 1 51 ? -14.234 -20.969 -13.539 1 95.88 51 CYS B CA 1
ATOM 4951 C C . CYS B 1 51 ? -14.438 -22.422 -13.141 1 95.88 51 CYS B C 1
ATOM 4953 O O . CYS B 1 51 ? -13.93 -23.328 -13.805 1 95.88 51 CYS B O 1
ATOM 4955 N N . ALA B 1 52 ? -15.148 -22.609 -12.078 1 96.5 52 ALA B N 1
ATOM 4956 C CA . ALA B 1 52 ? -15.336 -23.984 -11.625 1 96.5 52 ALA B CA 1
ATOM 4957 C C . ALA B 1 52 ? -16.609 -24.109 -10.805 1 96.5 52 ALA B C 1
ATOM 4959 O O . ALA B 1 52 ? -17.109 -23.125 -10.242 1 96.5 52 ALA B O 1
ATOM 4960 N N . LEU B 1 53 ? -17.188 -25.297 -10.828 1 97.19 53 LEU B N 1
ATOM 4961 C CA . LEU B 1 53 ? -18.188 -25.719 -9.859 1 97.19 53 LEU B CA 1
ATOM 4962 C C . LEU B 1 53 ? -17.578 -26.609 -8.789 1 97.19 53 LEU B C 1
ATOM 4964 O O . LEU B 1 53 ? -16.703 -27.438 -9.086 1 97.19 53 LEU B O 1
ATOM 4968 N N . VAL B 1 54 ? -17.953 -26.344 -7.613 1 96.81 54 VAL B N 1
ATOM 4969 C CA . VAL B 1 54 ? -17.422 -27.047 -6.449 1 96.81 54 VAL B CA 1
ATOM 4970 C C . VAL B 1 54 ? -18.594 -27.625 -5.629 1 96.81 54 VAL B C 1
ATOM 4972 O O . VAL B 1 54 ? -19.625 -26.969 -5.469 1 96.81 54 VAL B O 1
ATOM 4975 N N . ASP B 1 55 ? -18.438 -28.797 -5.133 1 96.06 55 ASP B N 1
ATOM 4976 C CA . ASP B 1 55 ? -19.516 -29.391 -4.328 1 96.06 55 ASP B CA 1
ATOM 4977 C C . ASP B 1 55 ? -19.469 -28.859 -2.891 1 96.06 55 ASP B C 1
ATOM 4979 O O . ASP B 1 55 ? -18.656 -27.984 -2.568 1 96.06 55 ASP B O 1
ATOM 4983 N N . VAL B 1 56 ? -20.328 -29.344 -2.062 1 95.81 56 VAL B N 1
ATOM 4984 C CA . VAL B 1 56 ? -20.516 -28.797 -0.724 1 95.81 56 VAL B CA 1
ATOM 4985 C C . VAL B 1 56 ? -19.297 -29.094 0.145 1 95.81 56 VAL B C 1
ATOM 4987 O O . VAL B 1 56 ? -19.016 -28.375 1.101 1 95.81 56 VAL B O 1
ATOM 4990 N N . ARG B 1 57 ? -18.562 -30.094 -0.233 1 93.31 57 ARG B N 1
ATOM 4991 C CA . ARG B 1 57 ? -17.375 -30.484 0.536 1 93.31 57 ARG B CA 1
ATOM 4992 C C . ARG B 1 57 ? -16.141 -29.719 0.074 1 93.31 57 ARG B C 1
ATOM 4994 O O . ARG B 1 57 ? -15.062 -29.859 0.647 1 93.31 57 ARG B O 1
ATOM 5001 N N . GLY B 1 58 ? -16.312 -28.922 -0.973 1 93.44 58 GLY B N 1
ATOM 5002 C CA . GLY B 1 58 ? -15.188 -28.125 -1.473 1 93.44 58 GLY B CA 1
ATOM 5003 C C . GLY B 1 58 ? -14.406 -28.828 -2.57 1 93.44 58 GLY B C 1
ATOM 5004 O O . GLY B 1 58 ? -13.312 -28.391 -2.93 1 93.44 58 GLY B O 1
ATOM 5005 N N . GLN B 1 59 ? -14.898 -29.875 -3.084 1 94.5 59 GLN B N 1
ATOM 5006 C CA . GLN B 1 59 ? -14.227 -30.609 -4.152 1 94.5 59 GLN B CA 1
ATOM 5007 C C . GLN B 1 59 ? -14.625 -30.062 -5.523 1 94.5 59 GLN B C 1
ATOM 5009 O O . GLN B 1 59 ? -15.805 -29.859 -5.797 1 94.5 59 GLN B O 1
ATOM 5014 N N . GLN B 1 60 ? -13.625 -29.844 -6.281 1 95 60 GLN B N 1
ATOM 5015 C CA . GLN B 1 60 ? -13.859 -29.312 -7.625 1 95 60 GLN B CA 1
ATOM 5016 C C . GLN B 1 60 ? -14.492 -30.375 -8.523 1 95 60 GLN B C 1
ATOM 5018 O O . GLN B 1 60 ? -13.953 -31.469 -8.672 1 95 60 GLN B O 1
ATOM 5023 N N . LEU B 1 61 ? -15.625 -30.062 -9.141 1 93.38 61 LEU B N 1
ATOM 5024 C CA . LEU B 1 61 ? -16.359 -30.984 -10 1 93.38 61 LEU B CA 1
ATOM 5025 C C . LEU B 1 61 ? -15.906 -30.844 -11.453 1 93.38 61 LEU B C 1
ATOM 5027 O O . LEU B 1 61 ? -15.828 -31.844 -12.172 1 93.38 61 LEU B O 1
ATOM 5031 N N . CYS B 1 62 ? -15.719 -29.641 -11.812 1 89.88 62 CYS B N 1
ATOM 5032 C CA . CYS B 1 62 ? -15.297 -29.328 -13.172 1 89.88 62 CYS B CA 1
ATOM 5033 C C . CYS B 1 62 ? -14.633 -27.953 -13.227 1 89.88 62 CYS B C 1
ATOM 5035 O O . CYS B 1 62 ? -14.781 -27.156 -12.305 1 89.88 62 CYS B O 1
ATOM 5037 N N . GLU B 1 63 ? -13.852 -27.719 -14.273 1 89.38 63 GLU B N 1
ATOM 5038 C CA . GLU B 1 63 ? -13.242 -26.406 -14.547 1 89.38 63 GLU B CA 1
ATOM 5039 C C . GLU B 1 63 ? -13.242 -26.109 -16.047 1 89.38 63 GLU B C 1
ATOM 5041 O O . GLU B 1 63 ? -13.305 -27.016 -16.875 1 89.38 63 GLU B O 1
ATOM 5046 N N . SER B 1 64 ? -13.195 -24.891 -16.297 1 87.62 64 SER B N 1
ATOM 5047 C CA . SER B 1 64 ? -13.188 -24.484 -17.703 1 87.62 64 SER B CA 1
ATOM 5048 C C . SER B 1 64 ? -11.867 -24.828 -18.375 1 87.62 64 SER B C 1
ATOM 5050 O O . SER B 1 64 ? -10.797 -24.641 -17.797 1 87.62 64 SER B O 1
ATOM 5052 N N . SER B 1 65 ? -11.969 -25.312 -19.594 1 79.31 65 SER B N 1
ATOM 5053 C CA . SER B 1 65 ? -10.773 -25.609 -20.375 1 79.31 65 SER B CA 1
ATOM 5054 C C . SER B 1 65 ? -10.055 -24.328 -20.797 1 79.31 65 SER B C 1
ATOM 5056 O O . SER B 1 65 ? -8.906 -24.375 -21.219 1 79.31 65 SER B O 1
ATOM 5058 N N . HIS B 1 66 ? -10.688 -23.234 -20.609 1 78.25 66 HIS B N 1
ATOM 5059 C CA . HIS B 1 66 ? -10.102 -21.953 -20.969 1 78.25 66 HIS B CA 1
ATOM 5060 C C . HIS B 1 66 ? -9.367 -21.328 -19.781 1 78.25 66 HIS B C 1
ATOM 5062 O O . HIS B 1 66 ? -8.703 -20.312 -19.922 1 78.25 66 HIS B O 1
ATOM 5068 N N . SER B 1 67 ? -9.484 -22 -18.703 1 81.56 67 SER B N 1
ATOM 5069 C CA . SER B 1 67 ? -8.867 -21.469 -17.5 1 81.56 67 SER B CA 1
ATOM 5070 C C . SER B 1 67 ? -7.391 -21.844 -17.422 1 81.56 67 SER B C 1
ATOM 5072 O O . SER B 1 67 ? -6.973 -22.859 -17.969 1 81.56 67 SER B O 1
ATOM 5074 N N . THR B 1 68 ? -6.668 -20.938 -16.859 1 83.12 68 THR B N 1
ATOM 5075 C CA . THR B 1 68 ? -5.285 -21.281 -16.547 1 83.12 68 THR B CA 1
ATOM 5076 C C . THR B 1 68 ? -5.207 -22.109 -15.258 1 83.12 68 THR B C 1
ATOM 5078 O O . THR B 1 68 ? -6.012 -21.906 -14.344 1 83.12 68 THR B O 1
ATOM 5081 N N . PRO B 1 69 ? -4.293 -22.984 -15.203 1 84.38 69 PRO B N 1
ATOM 5082 C CA . PRO B 1 69 ? -4.176 -23.828 -14.008 1 84.38 69 PRO B CA 1
ATOM 5083 C C . PRO B 1 69 ? -3.984 -23.016 -12.727 1 84.38 69 PRO B C 1
ATOM 5085 O O . PRO B 1 69 ? -4.496 -23.406 -11.672 1 84.38 69 PRO B O 1
ATOM 5088 N N . LEU B 1 70 ? -3.348 -21.938 -12.805 1 87.12 70 LEU B N 1
ATOM 5089 C CA . LEU B 1 70 ? -3.072 -21.125 -11.617 1 87.12 70 LEU B CA 1
ATOM 5090 C C . LEU B 1 70 ? -4.324 -20.391 -11.164 1 87.12 70 LEU B C 1
ATOM 5092 O O . LEU B 1 70 ? -4.367 -19.859 -10.047 1 87.12 70 LEU B O 1
ATOM 5096 N N . GLN B 1 71 ? -5.285 -20.375 -11.961 1 90.62 71 GLN B N 1
ATOM 5097 C CA . GLN B 1 71 ? -6.527 -19.703 -11.578 1 90.62 71 GLN B CA 1
ATOM 5098 C C . GLN B 1 71 ? -7.59 -20.719 -11.164 1 90.62 71 GLN B C 1
ATOM 5100 O O . GLN B 1 71 ? -8.312 -20.516 -10.188 1 90.62 71 GLN B O 1
ATOM 5105 N N . SER B 1 72 ? -7.684 -21.797 -11.906 1 90.62 72 SER B N 1
ATOM 5106 C CA . SER B 1 72 ? -8.719 -22.781 -11.609 1 90.62 72 SER B CA 1
ATOM 5107 C C . SER B 1 72 ? -8.273 -23.734 -10.508 1 90.62 72 SER B C 1
ATOM 5109 O O . SER B 1 72 ? -9.094 -24.156 -9.68 1 90.62 72 SER B O 1
ATOM 5111 N N . GLY B 1 73 ? -7.043 -24.047 -10.523 1 91.88 73 GLY B N 1
ATOM 5112 C CA . GLY B 1 73 ? -6.504 -25.016 -9.586 1 91.88 73 GLY B CA 1
ATOM 5113 C C . GLY B 1 73 ? -6.746 -24.641 -8.133 1 91.88 73 GLY B C 1
ATOM 5114 O O . GLY B 1 73 ? -7.141 -25.469 -7.324 1 91.88 73 GLY B O 1
ATOM 5115 N N . PRO B 1 74 ? -6.617 -23.391 -7.828 1 95.19 74 PRO B N 1
ATOM 5116 C CA . PRO B 1 74 ? -6.699 -22.969 -6.43 1 95.19 74 PRO B CA 1
ATOM 5117 C C . PRO B 1 74 ? -8.141 -22.891 -5.922 1 95.19 74 PRO B C 1
ATOM 5119 O O . PRO B 1 74 ? -8.359 -22.688 -4.727 1 95.19 74 PRO B O 1
ATOM 5122 N N . ILE B 1 75 ? -9.094 -23.047 -6.723 1 97.06 75 ILE B N 1
ATOM 5123 C CA . ILE B 1 75 ? -10.477 -22.734 -6.383 1 97.06 75 ILE B CA 1
ATOM 5124 C C . ILE B 1 75 ? -10.922 -23.578 -5.191 1 97.06 75 ILE B C 1
ATOM 5126 O O . ILE B 1 75 ? -11.562 -23.062 -4.266 1 97.06 75 ILE B O 1
ATOM 5130 N N . PRO B 1 76 ? -10.602 -24.891 -5.098 1 96.69 76 PRO B N 1
ATOM 5131 C CA . PRO B 1 76 ? -10.93 -25.609 -3.863 1 96.69 76 PRO B CA 1
ATOM 5132 C C . PRO B 1 76 ? -10.297 -24.969 -2.625 1 96.69 76 PRO B C 1
ATOM 5134 O O . PRO B 1 76 ? -10.914 -24.953 -1.558 1 96.69 76 PRO B O 1
ATOM 5137 N N . GLY B 1 77 ? -9.078 -24.516 -2.816 1 96.88 77 GLY B N 1
ATOM 5138 C CA . GLY B 1 77 ? -8.43 -23.797 -1.729 1 96.88 77 GLY B CA 1
ATOM 5139 C C . GLY B 1 77 ? -9.172 -22.547 -1.319 1 96.88 77 GLY B C 1
ATOM 5140 O O . GLY B 1 77 ? -9.305 -22.25 -0.129 1 96.88 77 GLY B O 1
ATOM 5141 N N . TYR B 1 78 ? -9.664 -21.766 -2.303 1 98.06 78 TYR B N 1
ATOM 5142 C CA . TYR B 1 78 ? -10.477 -20.578 -2.023 1 98.06 78 TYR B CA 1
ATOM 5143 C C . TYR B 1 78 ? -11.656 -20.938 -1.124 1 98.06 78 TYR B C 1
ATOM 5145 O O . TYR B 1 78 ? -11.914 -20.234 -0.135 1 98.06 78 TYR B O 1
ATOM 5153 N N . ILE B 1 79 ? -12.375 -22 -1.497 1 98.19 79 ILE B N 1
ATOM 5154 C CA . ILE B 1 79 ? -13.57 -22.406 -0.762 1 98.19 79 ILE B CA 1
ATOM 5155 C C . ILE B 1 79 ? -13.188 -22.797 0.665 1 98.19 79 ILE B C 1
ATOM 5157 O O . ILE B 1 79 ? -13.883 -22.422 1.62 1 98.19 79 ILE B O 1
ATOM 5161 N N . LYS B 1 80 ? -12.141 -23.547 0.795 1 97.75 80 LYS B N 1
ATOM 5162 C CA . LYS B 1 80 ? -11.664 -23.922 2.125 1 97.75 80 LYS B CA 1
ATOM 5163 C C . LYS B 1 80 ? -11.359 -22.688 2.969 1 97.75 80 LYS B C 1
ATOM 5165 O O . LYS B 1 80 ? -11.766 -22.609 4.133 1 97.75 80 LYS B O 1
ATOM 5170 N N . GLY B 1 81 ? -10.578 -21.781 2.4 1 98.12 81 GLY B N 1
ATOM 5171 C CA . GLY B 1 81 ? -10.25 -20.547 3.096 1 98.12 81 GLY B CA 1
ATOM 5172 C C . GLY B 1 81 ? -11.469 -19.734 3.484 1 98.12 81 GLY B C 1
ATOM 5173 O O . GLY B 1 81 ? -11.57 -19.25 4.613 1 98.12 81 GLY B O 1
ATOM 5174 N N . ILE B 1 82 ? -12.414 -19.578 2.576 1 98.5 82 ILE B N 1
ATOM 5175 C CA . ILE B 1 82 ? -13.648 -18.828 2.824 1 98.5 82 ILE B CA 1
ATOM 5176 C C . ILE B 1 82 ? -14.406 -19.469 3.992 1 98.5 82 ILE B C 1
ATOM 5178 O O . ILE B 1 82 ? -14.844 -18.766 4.902 1 98.5 82 ILE B O 1
ATOM 5182 N N . ARG B 1 83 ? -14.539 -20.766 3.969 1 98.19 83 ARG B N 1
ATOM 5183 C CA . ARG B 1 83 ? -15.242 -21.484 5.031 1 98.19 83 ARG B CA 1
ATOM 5184 C C . ARG B 1 83 ? -14.578 -21.25 6.383 1 98.19 83 ARG B C 1
ATOM 5186 O O . ARG B 1 83 ? -15.266 -21.016 7.383 1 98.19 83 ARG B O 1
ATOM 5193 N N . GLU B 1 84 ? -13.289 -21.344 6.398 1 98 84 GLU B N 1
ATOM 5194 C CA . GLU B 1 84 ? -12.547 -21.125 7.633 1 98 84 GLU B CA 1
ATOM 5195 C C . GLU B 1 84 ? -12.797 -19.734 8.203 1 98 84 GLU B C 1
ATOM 5197 O O . GLU B 1 84 ? -13.062 -19.578 9.398 1 98 84 GLU B O 1
ATOM 5202 N N . ILE B 1 85 ? -12.703 -18.734 7.379 1 98.19 85 ILE B N 1
ATOM 5203 C CA . ILE B 1 85 ? -12.883 -17.344 7.805 1 98.19 85 ILE B CA 1
ATOM 5204 C C . ILE B 1 85 ? -14.312 -17.141 8.281 1 98.19 85 ILE B C 1
ATOM 5206 O O . ILE B 1 85 ? -14.547 -16.5 9.305 1 98.19 85 ILE B O 1
ATOM 5210 N N . MET B 1 86 ? -15.281 -17.641 7.523 1 97.75 86 MET B N 1
ATOM 5211 C CA . MET B 1 86 ? -16.688 -17.484 7.891 1 97.75 86 MET B CA 1
ATOM 5212 C C . MET B 1 86 ? -16.984 -18.172 9.219 1 97.75 86 MET B C 1
ATOM 5214 O O . MET B 1 86 ? -17.734 -17.641 10.047 1 97.75 86 MET B O 1
ATOM 5218 N N . GLU B 1 87 ? -16.406 -19.297 9.414 1 97.44 87 GLU B N 1
ATOM 5219 C CA . GLU B 1 87 ? -16.562 -19.984 10.695 1 97.44 87 GLU B CA 1
ATOM 5220 C C . GLU B 1 87 ? -15.992 -19.156 11.844 1 97.44 87 GLU B C 1
ATOM 5222 O O . GLU B 1 87 ? -16.641 -19 12.883 1 97.44 87 GLU B O 1
ATOM 5227 N N . ASP B 1 88 ? -14.828 -18.641 11.656 1 97.06 88 ASP B N 1
ATOM 5228 C CA . ASP B 1 88 ? -14.172 -17.812 12.664 1 97.06 88 ASP B CA 1
ATOM 5229 C C . ASP B 1 88 ? -15.016 -16.578 12.992 1 97.06 88 ASP B C 1
ATOM 5231 O O . ASP B 1 88 ? -15.008 -16.109 14.125 1 97.06 88 ASP B O 1
ATOM 5235 N N . ARG B 1 89 ? -15.727 -16.125 11.977 1 96.94 89 ARG B N 1
ATOM 5236 C CA . ARG B 1 89 ? -16.516 -14.906 12.141 1 96.94 89 ARG B CA 1
ATOM 5237 C C . ARG B 1 89 ? -17.953 -15.227 12.484 1 96.94 89 ARG B C 1
ATOM 5239 O O . ARG B 1 89 ? -18.812 -14.344 12.492 1 96.94 89 ARG B O 1
ATOM 5246 N N . ASN B 1 90 ? -18.312 -16.438 12.727 1 96.25 90 ASN B N 1
ATOM 5247 C CA . ASN B 1 90 ? -19.672 -16.906 13.016 1 96.25 90 ASN B CA 1
ATOM 5248 C C . ASN B 1 90 ? -20.656 -16.469 11.938 1 96.25 90 ASN B C 1
ATOM 5250 O O . ASN B 1 90 ? -21.75 -15.984 12.25 1 96.25 90 ASN B O 1
ATOM 5254 N N . ASP B 1 91 ? -20.188 -16.562 10.734 1 96.31 91 ASP B N 1
ATOM 5255 C CA . ASP B 1 91 ? -21.016 -16.25 9.57 1 96.31 91 ASP B CA 1
ATOM 5256 C C . ASP B 1 91 ? -21.547 -17.516 8.906 1 96.31 91 ASP B C 1
ATOM 5258 O O . ASP B 1 91 ? -21.094 -18.625 9.211 1 96.31 91 ASP B O 1
ATOM 5262 N N . THR B 1 92 ? -22.609 -17.391 8.031 1 96.56 92 THR B N 1
ATOM 5263 C CA . THR B 1 92 ? -23.219 -18.5 7.332 1 96.56 92 THR B CA 1
ATOM 5264 C C . THR B 1 92 ? -23.438 -18.172 5.855 1 96.56 92 THR B C 1
ATOM 5266 O O . THR B 1 92 ? -23.484 -17 5.48 1 96.56 92 THR B O 1
ATOM 5269 N N . PHE B 1 93 ? -23.469 -19.234 5.066 1 98 93 PHE B N 1
ATOM 5270 C CA . PHE B 1 93 ? -23.828 -19.078 3.664 1 98 93 PHE B CA 1
ATOM 5271 C C . PHE B 1 93 ? -25.328 -18.922 3.508 1 98 93 PHE B C 1
ATOM 5273 O O . PHE B 1 93 ? -26.109 -19.641 4.152 1 98 93 PHE B O 1
ATOM 5280 N N . ASN B 1 94 ? -25.75 -17.984 2.732 1 97.94 94 ASN B N 1
ATOM 5281 C CA . ASN B 1 94 ? -27.172 -17.781 2.455 1 97.94 94 ASN B CA 1
ATOM 5282 C C . ASN B 1 94 ? -27.438 -17.641 0.959 1 97.94 94 ASN B C 1
ATOM 5284 O O . ASN B 1 94 ? -26.531 -17.312 0.193 1 97.94 94 ASN B O 1
ATOM 5288 N N . GLN B 1 95 ? -28.703 -17.969 0.56 1 97.5 95 GLN B N 1
ATOM 5289 C CA . GLN B 1 95 ? -29.109 -17.734 -0.823 1 97.5 95 GLN B CA 1
ATOM 5290 C C . GLN B 1 95 ? -28.953 -16.266 -1.208 1 97.5 95 GLN B C 1
ATOM 5292 O O . GLN B 1 95 ? -29.359 -15.383 -0.453 1 97.5 95 GLN B O 1
ATOM 5297 N N . GLY B 1 96 ? -28.328 -16.062 -2.354 1 97.69 96 GLY B N 1
ATOM 5298 C CA . GLY B 1 96 ? -28.172 -14.703 -2.838 1 97.69 96 GLY B CA 1
ATOM 5299 C C . GLY B 1 96 ? -26.844 -14.086 -2.461 1 97.69 96 GLY B C 1
ATOM 5300 O O . GLY B 1 96 ? -26.484 -13.016 -2.967 1 97.69 96 GLY B O 1
ATOM 5301 N N . ASP B 1 97 ? -26.047 -14.758 -1.662 1 98.5 97 ASP B N 1
ATOM 5302 C CA . ASP B 1 97 ? -24.734 -14.25 -1.284 1 98.5 97 ASP B CA 1
ATOM 5303 C C . ASP B 1 97 ? -23.781 -14.266 -2.471 1 98.5 97 ASP B C 1
ATOM 5305 O O . ASP B 1 97 ? -23.875 -15.133 -3.344 1 98.5 97 ASP B O 1
ATOM 5309 N N . VAL B 1 98 ? -22.953 -13.312 -2.605 1 98.81 98 VAL B N 1
ATOM 5310 C CA . VAL B 1 98 ? -21.75 -13.312 -3.422 1 98.81 98 VAL B CA 1
ATOM 5311 C C . VAL B 1 98 ? -20.547 -12.945 -2.557 1 98.81 98 VAL B C 1
ATOM 5313 O O . VAL B 1 98 ? -20.484 -11.859 -1.979 1 98.81 98 VAL B O 1
ATOM 5316 N N . ILE B 1 99 ? -19.625 -13.805 -2.432 1 98.81 99 ILE B N 1
ATOM 5317 C CA . ILE B 1 99 ? -18.516 -13.648 -1.508 1 98.81 99 ILE B CA 1
ATOM 5318 C C . ILE B 1 99 ? -17.234 -13.359 -2.291 1 98.81 99 ILE B C 1
ATOM 5320 O O . ILE B 1 99 ? -16.859 -14.125 -3.186 1 98.81 99 ILE B O 1
ATOM 5324 N N . MET B 1 100 ? -16.578 -12.25 -2.029 1 98.81 100 MET B N 1
ATOM 5325 C CA . MET B 1 100 ? -15.297 -11.852 -2.607 1 98.81 100 MET B CA 1
ATOM 5326 C C . MET B 1 100 ? -14.133 -12.289 -1.722 1 98.81 100 MET B C 1
ATOM 5328 O O . MET B 1 100 ? -14.195 -12.148 -0.499 1 98.81 100 MET B O 1
ATOM 5332 N N . HIS B 1 101 ? -13.117 -12.922 -2.301 1 98.75 101 HIS B N 1
ATOM 5333 C CA . HIS B 1 101 ? -12 -13.445 -1.534 1 98.75 101 HIS B CA 1
ATOM 5334 C C . HIS B 1 101 ? -10.711 -13.414 -2.348 1 98.75 101 HIS B C 1
ATOM 5336 O O . HIS B 1 101 ? -10.711 -13.719 -3.543 1 98.75 101 HIS B O 1
ATOM 5342 N N . ASN B 1 102 ? -9.547 -12.992 -1.705 1 98.06 102 ASN B N 1
ATOM 5343 C CA . ASN B 1 102 ? -8.297 -12.984 -2.449 1 98.06 102 ASN B CA 1
ATOM 5344 C C . ASN B 1 102 ? -7.098 -13.219 -1.531 1 98.06 102 ASN B C 1
ATOM 5346 O O . ASN B 1 102 ? -5.961 -12.914 -1.895 1 98.06 102 ASN B O 1
ATOM 5350 N N . SER B 1 103 ? -7.254 -13.82 -0.356 1 97.81 103 SER B N 1
ATOM 5351 C CA . SER B 1 103 ? -6.176 -13.953 0.617 1 97.81 103 SER B CA 1
ATOM 5352 C C . SER B 1 103 ? -5.289 -15.156 0.294 1 97.81 103 SER B C 1
ATOM 5354 O O . SER B 1 103 ? -5.742 -16.297 0.34 1 97.81 103 SER B O 1
ATOM 5356 N N . PRO B 1 104 ? -3.988 -14.93 0.085 1 96.81 104 PRO B N 1
ATOM 5357 C CA . PRO B 1 104 ? -3.068 -16.031 -0.202 1 96.81 104 PRO B CA 1
ATOM 5358 C C . PRO B 1 104 ? -2.881 -16.969 0.989 1 96.81 104 PRO B C 1
ATOM 5360 O O . PRO B 1 104 ? -2.447 -18.109 0.818 1 96.81 104 PRO B O 1
ATOM 5363 N N . TYR B 1 105 ? -3.199 -16.562 2.146 1 97.5 105 TYR B N 1
ATOM 5364 C CA . TYR B 1 105 ? -3.047 -17.391 3.34 1 97.5 105 TYR B CA 1
ATOM 5365 C C . TYR B 1 105 ? -4.32 -18.172 3.625 1 97.5 105 TYR B C 1
ATOM 5367 O O . TYR B 1 105 ? -4.395 -18.906 4.609 1 97.5 105 TYR B O 1
ATOM 5375 N N . HIS B 1 106 ? -5.27 -17.984 2.725 1 97.94 106 HIS B N 1
ATOM 5376 C CA . HIS B 1 106 ? -6.535 -18.703 2.812 1 97.94 106 HIS B CA 1
ATOM 5377 C C . HIS B 1 106 ? -6.961 -19.25 1.451 1 97.94 106 HIS B C 1
ATOM 5379 O O . HIS B 1 106 ? -8.125 -19.109 1.058 1 97.94 106 HIS B O 1
ATOM 5385 N N . GLY B 1 107 ? -6.004 -19.656 0.723 1 97.31 107 GLY B N 1
ATOM 5386 C CA . GLY B 1 107 ? -6.332 -20.484 -0.431 1 97.31 107 GLY B CA 1
ATOM 5387 C C . GLY B 1 107 ? -6.086 -19.781 -1.753 1 97.31 107 GLY B C 1
ATOM 5388 O O . GLY B 1 107 ? -5.953 -20.438 -2.791 1 97.31 107 GLY B O 1
ATOM 5389 N N . ALA B 1 108 ? -6.055 -18.422 -1.825 1 96.81 108 ALA B N 1
ATOM 5390 C CA . ALA B 1 108 ? -5.797 -17.719 -3.07 1 96.81 108 ALA B CA 1
ATOM 5391 C C . ALA B 1 108 ? -4.336 -17.844 -3.488 1 96.81 108 ALA B C 1
ATOM 5393 O O . ALA B 1 108 ? -3.455 -18.031 -2.643 1 96.81 108 ALA B O 1
ATOM 5394 N N . SER B 1 109 ? -4.129 -17.75 -4.762 1 94.5 109 SER B N 1
ATOM 5395 C CA . SER B 1 109 ? -2.77 -17.875 -5.277 1 94.5 109 SER B CA 1
ATOM 5396 C C . SER B 1 109 ? -1.926 -16.656 -4.914 1 94.5 109 SER B C 1
ATOM 5398 O O . SER B 1 109 ? -0.732 -16.781 -4.633 1 94.5 109 SER B O 1
ATOM 5400 N N . HIS B 1 110 ? -2.383 -15.492 -5.047 1 94.81 110 HIS B N 1
ATOM 5401 C CA . HIS B 1 110 ? -1.834 -14.227 -4.582 1 94.81 110 HIS B CA 1
ATOM 5402 C C . HIS B 1 110 ? -2.9 -13.133 -4.574 1 94.81 110 HIS B C 1
ATOM 5404 O O . HIS B 1 110 ? -4.023 -13.352 -5.035 1 94.81 110 HIS B O 1
ATOM 5410 N N . GLY B 1 111 ? -2.631 -12.086 -4.129 1 94.69 111 GLY B N 1
ATOM 5411 C CA . GLY B 1 111 ? -3.572 -11.016 -3.844 1 94.69 111 GLY B CA 1
ATOM 5412 C C . GLY B 1 111 ? -4.344 -10.555 -5.066 1 94.69 111 GLY B C 1
ATOM 5413 O O . GLY B 1 111 ? -5.559 -10.367 -5.008 1 94.69 111 GLY B O 1
ATOM 5414 N N . PRO B 1 112 ? -3.721 -10.367 -6.195 1 94.5 112 PRO B N 1
ATOM 5415 C CA . PRO B 1 112 ? -4.395 -9.836 -7.387 1 94.5 112 PRO B CA 1
ATOM 5416 C C . PRO B 1 112 ? -5.383 -10.828 -7.992 1 94.5 112 PRO B C 1
ATOM 5418 O O . PRO B 1 112 ? -6.172 -10.461 -8.867 1 94.5 112 PRO B O 1
ATOM 5421 N N . ASP B 1 113 ? -5.254 -12.047 -7.621 1 95.69 113 ASP B N 1
ATOM 5422 C CA . ASP B 1 113 ? -6.242 -13.031 -8.039 1 95.69 113 ASP B CA 1
ATOM 5423 C C . ASP B 1 113 ? -7.461 -13.008 -7.113 1 95.69 113 ASP B C 1
ATOM 5425 O O . ASP B 1 113 ? -7.438 -13.602 -6.035 1 95.69 113 ASP B O 1
ATOM 5429 N N . VAL B 1 114 ? -8.5 -12.477 -7.609 1 97.5 114 VAL B N 1
ATOM 5430 C CA . VAL B 1 114 ? -9.68 -12.312 -6.77 1 97.5 114 VAL B CA 1
ATOM 5431 C C . VAL B 1 114 ? -10.734 -13.344 -7.156 1 97.5 114 VAL B C 1
ATOM 5433 O O . VAL B 1 114 ? -11.055 -13.508 -8.336 1 97.5 114 VAL B O 1
ATOM 5436 N N . GLY B 1 115 ? -11.227 -14.047 -6.172 1 98.44 115 GLY B N 1
ATOM 5437 C CA . GLY B 1 115 ? -12.289 -15.008 -6.379 1 98.44 115 GLY B CA 1
ATOM 5438 C C . GLY B 1 115 ? -13.648 -14.5 -5.949 1 98.44 115 GLY B C 1
ATOM 5439 O O . GLY B 1 115 ? -13.766 -13.781 -4.957 1 98.44 115 GLY B O 1
ATOM 5440 N N . PHE B 1 116 ? -14.648 -14.82 -6.719 1 98.75 116 PHE B N 1
ATOM 5441 C CA . PHE B 1 116 ? -16.047 -14.625 -6.359 1 98.75 116 PHE B CA 1
ATOM 5442 C C . PHE B 1 116 ? -16.766 -15.961 -6.25 1 98.75 116 PHE B C 1
ATOM 5444 O O . PHE B 1 116 ? -16.781 -16.75 -7.203 1 98.75 116 PHE B O 1
ATOM 5451 N N . CYS B 1 117 ? -17.297 -16.203 -5.109 1 98.69 117 CYS B N 1
ATOM 5452 C CA . CYS B 1 117 ? -17.938 -17.469 -4.777 1 98.69 117 CYS B CA 1
ATOM 5453 C C . CYS B 1 117 ? -19.438 -17.281 -4.531 1 98.69 117 CYS B C 1
ATOM 5455 O O . CYS B 1 117 ? -19.828 -16.469 -3.682 1 98.69 117 CYS B O 1
ATOM 5457 N N . ILE B 1 118 ? -20.234 -18 -5.211 1 98.81 118 ILE B N 1
ATOM 5458 C CA . ILE B 1 118 ? -21.672 -17.969 -5.023 1 98.81 118 ILE B CA 1
ATOM 5459 C C . ILE B 1 118 ? -22.156 -19.328 -4.492 1 98.81 118 ILE B C 1
ATOM 5461 O O . ILE B 1 118 ? -22.078 -20.328 -5.199 1 98.81 118 ILE B O 1
ATOM 5465 N N . PRO B 1 119 ? -22.625 -19.359 -3.242 1 98.69 119 PRO B N 1
ATOM 5466 C CA . PRO B 1 119 ? -23.203 -20.609 -2.746 1 98.69 119 PRO B CA 1
ATOM 5467 C C . PRO B 1 119 ? -24.469 -21.016 -3.52 1 98.69 119 PRO B C 1
ATOM 5469 O O . PRO B 1 119 ? -25.312 -20.172 -3.822 1 98.69 119 PRO B O 1
ATOM 5472 N N . VAL B 1 120 ? -24.547 -22.266 -3.824 1 98.56 120 VAL B N 1
ATOM 5473 C CA . VAL B 1 120 ? -25.672 -22.781 -4.586 1 98.56 120 VAL B CA 1
ATOM 5474 C C . VAL B 1 120 ? -26.594 -23.594 -3.668 1 98.56 120 VAL B C 1
ATOM 5476 O O . VAL B 1 120 ? -26.156 -24.547 -3.029 1 98.56 120 VAL B O 1
ATOM 5479 N N . PHE B 1 121 ? -27.812 -23.156 -3.666 1 98 121 PHE B N 1
ATOM 5480 C CA . PHE B 1 121 ? -28.812 -23.812 -2.834 1 98 121 PHE B CA 1
ATOM 5481 C C . PHE B 1 121 ? -29.844 -24.547 -3.693 1 98 121 PHE B C 1
ATOM 5483 O O . PHE B 1 121 ? -30.25 -24.031 -4.742 1 98 121 PHE B O 1
ATOM 5490 N N . TYR B 1 122 ? -30.219 -25.719 -3.322 1 97.19 122 TYR B N 1
ATOM 5491 C CA . TYR B 1 122 ? -31.328 -26.484 -3.883 1 97.19 122 TYR B CA 1
ATOM 5492 C C . TYR B 1 122 ? -32.281 -26.922 -2.789 1 97.19 122 TYR B C 1
ATOM 5494 O O . TYR B 1 122 ? -31.906 -27.641 -1.859 1 97.19 122 TYR B O 1
ATOM 5502 N N . LYS B 1 123 ? -33.594 -26.484 -2.855 1 94.81 123 LYS B N 1
ATOM 5503 C CA . LYS B 1 123 ? -34.594 -26.734 -1.821 1 94.81 123 LYS B CA 1
ATOM 5504 C C . LYS B 1 123 ? -34.062 -26.359 -0.44 1 94.81 123 LYS B C 1
ATOM 5506 O O . LYS B 1 123 ? -34.094 -27.172 0.484 1 94.81 123 LYS B O 1
ATOM 5511 N N . ASP B 1 124 ? -33.344 -25.266 -0.224 1 93.31 124 ASP B N 1
ATOM 5512 C CA . ASP B 1 124 ? -32.875 -24.594 0.985 1 93.31 124 ASP B CA 1
ATOM 5513 C C . ASP B 1 124 ? -31.656 -25.312 1.567 1 93.31 124 ASP B C 1
ATOM 5515 O O . ASP B 1 124 ? -31.25 -25.062 2.703 1 93.31 124 ASP B O 1
ATOM 5519 N N . GLU B 1 125 ? -31.156 -26.172 0.791 1 95.62 125 GLU B N 1
ATOM 5520 C CA . GLU B 1 125 ? -29.938 -26.844 1.213 1 95.62 125 GLU B CA 1
ATOM 5521 C C . GLU B 1 125 ? -28.734 -26.406 0.373 1 95.62 125 GLU B C 1
ATOM 5523 O O . GLU B 1 125 ? -28.828 -26.328 -0.854 1 95.62 125 GLU B O 1
ATOM 5528 N N . LEU B 1 126 ? -27.656 -26.062 1.066 1 97.94 126 LEU B N 1
ATOM 5529 C CA . LEU B 1 126 ? -26.422 -25.75 0.368 1 97.94 126 LEU B CA 1
ATOM 5530 C C . LEU B 1 126 ? -25.844 -26.984 -0.316 1 97.94 126 LEU B C 1
ATOM 5532 O O . LEU B 1 126 ? -25.578 -27.984 0.342 1 97.94 126 LEU B O 1
ATOM 5536 N N . ILE B 1 127 ? -25.656 -27 -1.646 1 97.44 127 ILE B N 1
ATOM 5537 C CA . ILE B 1 127 ? -25.25 -28.203 -2.35 1 97.44 127 ILE B CA 1
ATOM 5538 C C . ILE B 1 127 ? -23.875 -28 -2.984 1 97.44 127 ILE B C 1
ATOM 5540 O O . ILE B 1 127 ? -23.25 -28.953 -3.447 1 97.44 127 ILE B O 1
ATOM 5544 N N . GLY B 1 128 ? -23.406 -26.766 -3.037 1 97.94 128 GLY B N 1
ATOM 5545 C CA . GLY B 1 128 ? -22.109 -26.484 -3.623 1 97.94 128 GLY B CA 1
ATOM 5546 C C . GLY B 1 128 ? -21.859 -25.016 -3.867 1 97.94 128 GLY B C 1
ATOM 5547 O O . GLY B 1 128 ? -22.469 -24.156 -3.205 1 97.94 128 GLY B O 1
ATOM 5548 N N . PHE B 1 129 ? -20.938 -24.703 -4.777 1 98.62 129 PHE B N 1
ATOM 5549 C CA . PHE B 1 129 ? -20.531 -23.328 -5.07 1 98.62 129 PHE B CA 1
ATOM 5550 C C . PHE B 1 129 ? -20.203 -23.156 -6.551 1 98.62 129 PHE B C 1
ATOM 5552 O O . PHE B 1 129 ? -19.719 -24.094 -7.191 1 98.62 129 PHE B O 1
ATOM 5559 N N . SER B 1 130 ? -20.547 -22.062 -7.078 1 98.69 130 SER B N 1
ATOM 5560 C CA . SER B 1 130 ? -20.047 -21.578 -8.359 1 98.69 130 SER B CA 1
ATOM 5561 C C . SER B 1 130 ? -18.984 -20.5 -8.164 1 98.69 130 SER B C 1
ATOM 5563 O O . SER B 1 130 ? -19.234 -19.5 -7.496 1 98.69 130 SER B O 1
ATOM 5565 N N . VAL B 1 131 ? -17.797 -20.719 -8.727 1 98.44 131 VAL B N 1
ATOM 5566 C CA . VAL B 1 131 ? -16.688 -19.844 -8.367 1 98.44 131 VAL B CA 1
ATOM 5567 C C . VAL B 1 131 ? -15.969 -19.375 -9.625 1 98.44 131 VAL B C 1
ATOM 5569 O O . VAL B 1 131 ? -15.781 -20.141 -10.57 1 98.44 131 VAL B O 1
ATOM 5572 N N . THR B 1 132 ? -15.633 -18.109 -9.664 1 97.81 132 THR B N 1
ATOM 5573 C CA . THR B 1 132 ? -14.727 -17.547 -10.656 1 97.81 132 THR B CA 1
ATOM 5574 C C . THR B 1 132 ? -13.516 -16.906 -9.984 1 97.81 132 THR B C 1
ATOM 5576 O O . THR B 1 132 ? -13.617 -16.406 -8.859 1 97.81 132 THR B O 1
ATOM 5579 N N . THR B 1 133 ? -12.406 -16.969 -10.555 1 96.94 133 THR B N 1
ATOM 5580 C CA . THR B 1 133 ? -11.195 -16.25 -10.172 1 96.94 133 THR B CA 1
ATOM 5581 C C . THR B 1 133 ? -10.602 -15.516 -11.367 1 96.94 133 THR B C 1
ATOM 5583 O O . THR B 1 133 ? -10.773 -15.945 -12.516 1 96.94 133 THR B O 1
ATOM 5586 N N . ALA B 1 134 ? -10.023 -14.461 -11.141 1 95.19 134 ALA B N 1
ATOM 5587 C CA . ALA B 1 134 ? -9.359 -13.727 -12.211 1 95.19 134 ALA B CA 1
ATOM 5588 C C . ALA B 1 134 ? -8.258 -12.82 -11.656 1 95.19 134 ALA B C 1
ATOM 5590 O O . ALA B 1 134 ? -8.344 -12.367 -10.516 1 95.19 134 ALA B O 1
ATOM 5591 N N . HIS B 1 135 ? -7.27 -12.641 -12.5 1 92.75 135 HIS B N 1
ATOM 5592 C CA . HIS B 1 135 ? -6.195 -11.719 -12.148 1 92.75 135 HIS B CA 1
ATOM 5593 C C . HIS B 1 135 ? -6.586 -10.273 -12.453 1 92.75 135 HIS B C 1
ATOM 5595 O O . HIS B 1 135 ? -7.051 -9.969 -13.547 1 92.75 135 HIS B O 1
ATOM 5601 N N . HIS B 1 136 ? -6.441 -9.43 -11.508 1 92.38 136 HIS B N 1
ATOM 5602 C CA . HIS B 1 136 ? -6.734 -8.016 -11.695 1 92.38 136 HIS B CA 1
ATOM 5603 C C . HIS B 1 136 ? -5.453 -7.191 -11.742 1 92.38 136 HIS B C 1
ATOM 5605 O O . HIS B 1 136 ? -4.504 -7.461 -11.008 1 92.38 136 HIS B O 1
ATOM 5611 N N . LEU B 1 137 ? -5.461 -6.172 -12.586 1 85.12 137 LEU B N 1
ATOM 5612 C CA . LEU B 1 137 ? -4.266 -5.406 -12.914 1 85.12 137 LEU B CA 1
ATOM 5613 C C . LEU B 1 137 ? -3.877 -4.48 -11.766 1 85.12 137 LEU B C 1
ATOM 5615 O O . LEU B 1 137 ? -2.748 -3.99 -11.711 1 85.12 137 LEU B O 1
ATOM 5619 N N . ASP B 1 138 ? -4.848 -4.262 -10.922 1 87.44 138 ASP B N 1
ATOM 5620 C CA . ASP B 1 138 ? -4.59 -3.389 -9.781 1 87.44 138 ASP B CA 1
ATOM 5621 C C . ASP B 1 138 ? -5.473 -3.762 -8.594 1 87.44 138 ASP B C 1
ATOM 5623 O O . ASP B 1 138 ? -6.652 -4.082 -8.758 1 87.44 138 ASP B O 1
ATOM 5627 N N . ILE B 1 139 ? -4.844 -3.766 -7.414 1 90.94 139 ILE B N 1
ATOM 5628 C CA . ILE B 1 139 ? -5.605 -4.039 -6.203 1 90.94 139 ILE B CA 1
ATOM 5629 C C . ILE B 1 139 ? -5.168 -3.086 -5.09 1 90.94 139 ILE B C 1
ATOM 5631 O O . ILE B 1 139 ? -5.172 -3.451 -3.914 1 90.94 139 ILE B O 1
ATOM 5635 N N . GLY B 1 140 ? -4.617 -1.941 -5.547 1 90.25 140 GLY B N 1
ATOM 5636 C CA . GLY B 1 140 ? -4.238 -0.919 -4.582 1 90.25 140 GLY B CA 1
ATOM 5637 C C . GLY B 1 140 ? -2.912 -1.198 -3.902 1 90.25 140 GLY B C 1
ATOM 5638 O O . GLY B 1 140 ? -2.719 -0.844 -2.738 1 90.25 140 GLY B O 1
ATOM 5639 N N . SER B 1 141 ? -1.953 -1.719 -4.57 1 88.81 141 SER B N 1
ATOM 5640 C CA . SER B 1 141 ? -0.644 -2.074 -4.031 1 88.81 141 SER B CA 1
ATOM 5641 C C . SER B 1 141 ? 0.242 -0.842 -3.873 1 88.81 141 SER B C 1
ATOM 5643 O O . SER B 1 141 ? -0.149 0.263 -4.254 1 88.81 141 SER B O 1
ATOM 5645 N N . SER B 1 142 ? 1.375 -1.027 -3.213 1 86.12 142 SER B N 1
ATOM 5646 C CA . SER B 1 142 ? 2.334 0.035 -2.932 1 86.12 142 SER B CA 1
ATOM 5647 C C . SER B 1 142 ? 2.846 0.674 -4.219 1 86.12 142 SER B C 1
ATOM 5649 O O . SER B 1 142 ? 3.242 1.842 -4.223 1 86.12 142 SER B O 1
ATOM 5651 N N . THR B 1 143 ? 2.854 -0.055 -5.328 1 85.12 143 THR B N 1
ATOM 5652 C CA . THR B 1 143 ? 3.227 0.459 -6.641 1 85.12 143 THR B CA 1
ATOM 5653 C C . THR B 1 143 ? 2.227 0.009 -7.703 1 85.12 143 THR B C 1
ATOM 5655 O O . THR B 1 143 ? 1.518 -0.982 -7.512 1 85.12 143 THR B O 1
ATOM 5658 N N . PRO B 1 144 ? 2.215 0.834 -8.734 1 81.19 144 PRO B N 1
ATOM 5659 C CA . PRO B 1 144 ? 1.257 0.461 -9.781 1 81.19 144 PRO B CA 1
ATOM 5660 C C . PRO B 1 144 ? 1.56 -0.902 -10.398 1 81.19 144 PRO B C 1
ATOM 5662 O O . PRO B 1 144 ? 2.727 -1.26 -10.57 1 81.19 144 PRO B O 1
ATOM 5665 N N . GLY B 1 145 ? 0.466 -1.536 -10.656 1 76.88 145 GLY B N 1
ATOM 5666 C CA . GLY B 1 145 ? 0.61 -2.834 -11.297 1 76.88 145 GLY B CA 1
ATOM 5667 C C . GLY B 1 145 ? 0.48 -3.994 -10.328 1 76.88 145 GLY B C 1
ATOM 5668 O O . GLY B 1 145 ? 0.768 -3.852 -9.133 1 76.88 145 GLY B O 1
ATOM 5669 N N . SER B 1 146 ? -0.097 -4.992 -10.555 1 70.69 146 SER B N 1
ATOM 5670 C CA . SER B 1 146 ? -0.341 -6.148 -9.695 1 70.69 146 SER B CA 1
ATOM 5671 C C . SER B 1 146 ? 0.773 -7.18 -9.828 1 70.69 146 SER B C 1
ATOM 5673 O O . SER B 1 146 ? 0.822 -8.148 -9.07 1 70.69 146 SER B O 1
ATOM 5675 N N . CYS B 1 147 ? 1.623 -6.934 -10.789 1 71.38 147 CYS B N 1
ATOM 5676 C CA . CYS B 1 147 ? 2.795 -7.781 -10.969 1 71.38 147 CYS B CA 1
ATOM 5677 C C . CYS B 1 147 ? 4.074 -6.961 -10.938 1 71.38 147 CYS B C 1
ATOM 5679 O O . CYS B 1 147 ? 4.035 -5.734 -11.078 1 71.38 147 CYS B O 1
ATOM 5681 N N . GLY B 1 148 ? 5.074 -7.5 -10.641 1 76.88 148 GLY B N 1
ATOM 5682 C CA . GLY B 1 148 ? 6.332 -6.781 -10.547 1 76.88 148 GLY B CA 1
ATOM 5683 C C . GLY B 1 148 ? 6.516 -6.062 -9.227 1 76.88 148 GLY B C 1
ATOM 5684 O O . GLY B 1 148 ? 7.41 -5.223 -9.086 1 76.88 148 GLY B O 1
ATOM 5685 N N . ILE B 1 149 ? 5.527 -6.355 -8.375 1 87.81 149 ILE B N 1
ATOM 5686 C CA . ILE B 1 149 ? 5.688 -5.824 -7.027 1 87.81 149 ILE B CA 1
ATOM 5687 C C . ILE B 1 149 ? 6.691 -6.68 -6.254 1 87.81 149 ILE B C 1
ATOM 5689 O O . ILE B 1 149 ? 6.32 -7.68 -5.637 1 87.81 149 ILE B O 1
ATOM 5693 N N . VAL B 1 150 ? 7.887 -6.23 -6.223 1 92.69 150 VAL B N 1
ATOM 5694 C CA . VAL B 1 150 ? 8.945 -7.098 -5.715 1 92.69 150 VAL B CA 1
ATOM 5695 C C . VAL B 1 150 ? 9.523 -6.512 -4.43 1 92.69 150 VAL B C 1
ATOM 5697 O O . VAL B 1 150 ? 10.5 -7.031 -3.889 1 92.69 150 VAL B O 1
ATOM 5700 N N . ASP B 1 151 ? 8.859 -5.457 -3.895 1 90.88 151 ASP B N 1
ATOM 5701 C CA . ASP B 1 151 ? 9.445 -4.816 -2.721 1 90.88 151 ASP B CA 1
ATOM 5702 C C . ASP B 1 151 ? 8.414 -4.664 -1.605 1 90.88 151 ASP B C 1
ATOM 5704 O O . ASP B 1 151 ? 8.641 -3.926 -0.644 1 90.88 151 ASP B O 1
ATOM 5708 N N . ALA B 1 152 ? 7.293 -5.234 -1.745 1 92.19 152 ALA B N 1
ATOM 5709 C CA . ALA B 1 152 ? 6.328 -5.195 -0.648 1 92.19 152 ALA B CA 1
ATOM 5710 C C . ALA B 1 152 ? 6.934 -5.773 0.63 1 92.19 152 ALA B C 1
ATOM 5712 O O . ALA B 1 152 ? 7.5 -6.867 0.619 1 92.19 152 ALA B O 1
ATOM 5713 N N . VAL B 1 153 ? 6.801 -5.113 1.761 1 89.5 153 VAL B N 1
ATOM 5714 C CA . VAL B 1 153 ? 7.531 -5.469 2.971 1 89.5 153 VAL B CA 1
ATOM 5715 C C . VAL B 1 153 ? 6.727 -6.477 3.787 1 89.5 153 VAL B C 1
ATOM 5717 O O . VAL B 1 153 ? 7.273 -7.16 4.656 1 89.5 153 VAL B O 1
ATOM 5720 N N . ASP B 1 154 ? 5.496 -6.594 3.547 1 91.56 154 ASP B N 1
ATOM 5721 C CA . ASP B 1 154 ? 4.594 -7.543 4.184 1 91.56 154 ASP B CA 1
ATOM 5722 C C . ASP B 1 154 ? 3.291 -7.676 3.396 1 91.56 154 ASP B C 1
ATOM 5724 O O . ASP B 1 154 ? 3.135 -7.062 2.342 1 91.56 154 ASP B O 1
ATOM 5728 N N . ALA B 1 155 ? 2.406 -8.523 3.852 1 93.81 155 ALA B N 1
ATOM 5729 C CA . ALA B 1 155 ? 1.163 -8.812 3.145 1 93.81 155 ALA B CA 1
ATOM 5730 C C . ALA B 1 155 ? 0.273 -7.578 3.062 1 93.81 155 ALA B C 1
ATOM 5732 O O . ALA B 1 155 ? -0.501 -7.422 2.115 1 93.81 155 ALA B O 1
ATOM 5733 N N . TYR B 1 156 ? 0.386 -6.656 3.971 1 91.75 156 TYR B N 1
ATOM 5734 C CA . TYR B 1 156 ? -0.438 -5.453 4 1 91.75 156 TYR B CA 1
ATOM 5735 C C . TYR B 1 156 ? -0.012 -4.473 2.912 1 91.75 156 TYR B C 1
ATOM 5737 O O . TYR B 1 156 ? -0.832 -3.703 2.404 1 91.75 156 TYR B O 1
ATOM 5745 N N . ALA B 1 157 ? 1.198 -4.516 2.539 1 91.38 157 ALA B N 1
ATOM 5746 C CA . ALA B 1 157 ? 1.755 -3.625 1.524 1 91.38 157 ALA B CA 1
ATOM 5747 C C . ALA B 1 157 ? 1.42 -4.113 0.119 1 91.38 157 ALA B C 1
ATOM 5749 O O . ALA B 1 157 ? 1.613 -3.389 -0.86 1 91.38 157 ALA B O 1
ATOM 5750 N N . GLU B 1 158 ? 0.846 -5.289 -0.009 1 94 158 GLU B N 1
ATOM 5751 C CA . GLU B 1 158 ? 0.625 -5.918 -1.308 1 94 158 GLU B CA 1
ATOM 5752 C C . GLU B 1 158 ? -0.68 -5.441 -1.937 1 94 158 GLU B C 1
ATOM 5754 O O . GLU B 1 158 ? -0.949 -5.715 -3.107 1 94 158 GLU B O 1
ATOM 5759 N N . GLY B 1 159 ? -1.413 -4.703 -1.233 1 92.81 159 GLY B N 1
ATOM 5760 C CA . GLY B 1 159 ? -2.693 -4.227 -1.729 1 92.81 159 GLY B CA 1
ATOM 5761 C C . GLY B 1 159 ? -3.869 -4.68 -0.883 1 92.81 159 GLY B C 1
ATOM 5762 O O . GLY B 1 159 ? -3.684 -5.188 0.224 1 92.81 159 GLY B O 1
ATOM 5763 N N . LEU B 1 160 ? -5.051 -4.539 -1.391 1 95.12 160 LEU B N 1
ATOM 5764 C CA . LEU B 1 160 ? -6.277 -4.789 -0.641 1 95.12 160 LEU B CA 1
ATOM 5765 C C . LEU B 1 160 ? -6.488 -6.285 -0.432 1 95.12 160 LEU B C 1
ATOM 5767 O O . LEU B 1 160 ? -6.398 -7.066 -1.381 1 95.12 160 LEU B O 1
ATOM 5771 N N . GLN B 1 161 ? -6.73 -6.613 0.767 1 96.31 161 GLN B N 1
ATOM 5772 C CA . GLN B 1 161 ? -7.109 -7.98 1.116 1 96.31 161 GLN B CA 1
ATOM 5773 C C . GLN B 1 161 ? -8.609 -8.086 1.372 1 96.31 161 GLN B C 1
ATOM 5775 O O . GLN B 1 161 ? -9.156 -7.355 2.201 1 96.31 161 GLN B O 1
ATOM 5780 N N . PHE B 1 162 ? -9.258 -8.898 0.668 1 98 162 PHE B N 1
ATOM 5781 C CA . PHE B 1 162 ? -10.656 -9.258 0.891 1 98 162 PHE B CA 1
ATOM 5782 C C . PHE B 1 162 ? -10.773 -10.695 1.383 1 98 162 PHE B C 1
ATOM 5784 O O . PHE B 1 162 ? -10.609 -11.641 0.604 1 98 162 PHE B O 1
ATOM 5791 N N . LYS B 1 163 ? -11.07 -10.844 2.611 1 98.38 163 LYS B N 1
ATOM 5792 C CA . LYS B 1 163 ? -11.195 -12.164 3.219 1 98.38 163 LYS B CA 1
ATOM 5793 C C . LYS B 1 163 ? -12.656 -12.531 3.441 1 98.38 163 LYS B C 1
ATOM 5795 O O . LYS B 1 163 ? -13.242 -12.172 4.461 1 98.38 163 LYS B O 1
ATOM 5800 N N . ALA B 1 164 ? -13.188 -13.242 2.506 1 98.56 164 ALA B N 1
ATOM 5801 C CA . ALA B 1 164 ? -14.562 -13.727 2.551 1 98.56 164 ALA B CA 1
ATOM 5802 C C . ALA B 1 164 ? -15.539 -12.594 2.822 1 98.56 164 ALA B C 1
ATOM 5804 O O . ALA B 1 164 ? -16.344 -12.664 3.75 1 98.56 164 ALA B O 1
ATOM 5805 N N . ILE B 1 165 ? -15.562 -11.625 1.997 1 98.69 165 ILE B N 1
ATOM 5806 C CA . ILE B 1 165 ? -16.406 -10.453 2.145 1 98.69 165 ILE B CA 1
ATOM 5807 C C . ILE B 1 165 ? -17.672 -10.617 1.3 1 98.69 165 ILE B C 1
ATOM 5809 O O . ILE B 1 165 ? -17.594 -10.828 0.087 1 98.69 165 ILE B O 1
ATOM 5813 N N . LYS B 1 166 ? -18.828 -10.539 1.886 1 98.44 166 LYS B N 1
ATOM 5814 C CA . LYS B 1 166 ? -20.062 -10.57 1.108 1 98.44 166 LYS B CA 1
ATOM 5815 C C . LYS B 1 166 ? -20.297 -9.242 0.392 1 98.44 166 LYS B C 1
ATOM 5817 O O . LYS B 1 166 ? -20.625 -8.234 1.025 1 98.44 166 LYS B O 1
ATOM 5822 N N . VAL B 1 167 ? -20.141 -9.234 -0.891 1 98.31 167 VAL B N 1
ATOM 5823 C CA . VAL B 1 167 ? -20.406 -8.047 -1.691 1 98.31 167 VAL B CA 1
ATOM 5824 C C . VAL B 1 167 ? -21.891 -7.973 -2.033 1 98.31 167 VAL B C 1
ATOM 5826 O O . VAL B 1 167 ? -22.406 -6.906 -2.375 1 98.31 167 VAL B O 1
ATOM 5829 N N . TYR B 1 168 ? -22.578 -9.062 -2.055 1 98.25 168 TYR B N 1
ATOM 5830 C CA . TYR B 1 168 ? -24.016 -9.219 -1.954 1 98.25 168 TYR B CA 1
ATOM 5831 C C . TYR B 1 168 ? -24.391 -10.055 -0.734 1 98.25 168 TYR B C 1
ATOM 5833 O O . TYR B 1 168 ? -23.906 -11.164 -0.559 1 98.25 168 TYR B O 1
ATOM 5841 N N . ASP B 1 169 ? -25.172 -9.531 0.133 1 97.5 169 ASP B N 1
ATOM 5842 C CA . ASP B 1 169 ? -25.703 -10.242 1.291 1 97.5 169 ASP B CA 1
ATOM 5843 C C . ASP B 1 169 ? -27.188 -10.578 1.098 1 97.5 169 ASP B C 1
ATOM 5845 O O . ASP B 1 169 ? -28.047 -9.703 1.219 1 97.5 169 ASP B O 1
ATOM 5849 N N . GLN B 1 170 ? -27.406 -11.859 0.797 1 97.44 170 GLN B N 1
ATOM 5850 C CA . GLN B 1 170 ? -28.766 -12.328 0.532 1 97.44 170 GLN B CA 1
ATOM 5851 C C . GLN B 1 170 ? -29.438 -11.508 -0.568 1 97.44 170 GLN B C 1
ATOM 5853 O O . GLN B 1 170 ? -30.578 -11.07 -0.416 1 97.44 170 GLN B O 1
ATOM 5858 N N . GLY B 1 171 ? -28.672 -11.203 -1.545 1 97.06 171 GLY B N 1
ATOM 5859 C CA . GLY B 1 171 ? -29.188 -10.562 -2.744 1 97.06 171 GLY B CA 1
ATOM 5860 C C . GLY B 1 171 ? -29.062 -9.055 -2.723 1 97.06 171 GLY B C 1
ATOM 5861 O O . GLY B 1 171 ? -29.297 -8.391 -3.734 1 97.06 171 GLY B O 1
ATOM 5862 N N . VAL B 1 172 ? -28.656 -8.484 -1.623 1 96.81 172 VAL B N 1
ATOM 5863 C CA . VAL B 1 172 ? -28.547 -7.031 -1.51 1 96.81 172 VAL B CA 1
ATOM 5864 C C . VAL B 1 172 ? -27.078 -6.613 -1.689 1 96.81 172 VAL B C 1
ATOM 5866 O O . VAL B 1 172 ? -26.219 -7.055 -0.939 1 96.81 172 VAL B O 1
ATOM 5869 N N . LYS B 1 173 ? -26.828 -5.773 -2.67 1 97.25 173 LYS B N 1
ATOM 5870 C CA . LYS B 1 173 ? -25.484 -5.293 -2.967 1 97.25 173 LYS B CA 1
ATOM 5871 C C . LYS B 1 173 ? -24.953 -4.418 -1.838 1 97.25 173 LYS B C 1
ATOM 5873 O O . LYS B 1 173 ? -25.641 -3.508 -1.372 1 97.25 173 LYS B O 1
ATOM 5878 N N . ASN B 1 174 ? -23.859 -4.719 -1.302 1 97.06 174 ASN B N 1
ATOM 5879 C CA . ASN B 1 174 ? -23.203 -3.85 -0.335 1 97.06 174 ASN B CA 1
ATOM 5880 C C . ASN B 1 174 ? -22.453 -2.711 -1.024 1 97.06 174 ASN B C 1
ATOM 5882 O O . ASN B 1 174 ? -21.25 -2.807 -1.261 1 97.06 174 ASN B O 1
ATOM 5886 N N . ARG B 1 175 ? -23.062 -1.628 -1.238 1 96.5 175 ARG B N 1
ATOM 5887 C CA . ARG B 1 175 ? -22.531 -0.545 -2.062 1 96.5 175 ARG B CA 1
ATOM 5888 C C . ARG B 1 175 ? -21.281 0.059 -1.436 1 96.5 175 ARG B C 1
ATOM 5890 O O . ARG B 1 175 ? -20.375 0.509 -2.146 1 96.5 175 ARG B O 1
ATOM 5897 N N . TYR B 1 176 ? -21.172 0.094 -0.106 1 96.94 176 TYR B N 1
ATOM 5898 C CA . TYR B 1 176 ? -20.031 0.743 0.542 1 96.94 176 TYR B CA 1
ATOM 5899 C C . TYR B 1 176 ? -18.766 -0.074 0.359 1 96.94 176 TYR B C 1
ATOM 5901 O O . TYR B 1 176 ? -17.672 0.485 0.261 1 96.94 176 TYR B O 1
ATOM 5909 N N . VAL B 1 177 ? -18.906 -1.427 0.307 1 97.44 177 VAL B N 1
ATOM 5910 C CA . VAL B 1 177 ? -17.766 -2.271 -0.018 1 97.44 177 VAL B CA 1
ATOM 5911 C C . VAL B 1 177 ? -17.25 -1.934 -1.418 1 97.44 177 VAL B C 1
ATOM 5913 O O . VAL B 1 177 ? -16.047 -1.789 -1.628 1 97.44 177 VAL B O 1
ATOM 5916 N N . TRP B 1 178 ? -18.094 -1.736 -2.359 1 97.44 178 TRP B N 1
ATOM 5917 C CA . TRP B 1 178 ? -17.734 -1.407 -3.734 1 97.44 178 TRP B CA 1
ATOM 5918 C C . TRP B 1 178 ? -17.141 -0.005 -3.818 1 97.44 178 TRP B C 1
ATOM 5920 O O . TRP B 1 178 ? -16.234 0.244 -4.613 1 97.44 178 TRP B O 1
ATOM 5930 N N . ASP B 1 179 ? -17.688 0.951 -3.033 1 97.31 179 ASP B N 1
ATOM 5931 C CA . ASP B 1 179 ? -17.125 2.293 -2.992 1 97.31 179 ASP B CA 1
ATOM 5932 C C . ASP B 1 179 ? -15.672 2.26 -2.502 1 97.31 179 ASP B C 1
ATOM 5934 O O . ASP B 1 179 ? -14.812 2.957 -3.045 1 97.31 179 ASP B O 1
ATOM 5938 N N . ILE B 1 180 ? -15.453 1.453 -1.438 1 97.19 180 ILE B N 1
ATOM 5939 C CA . ILE B 1 180 ? -14.102 1.315 -0.911 1 97.19 180 ILE B CA 1
ATOM 5940 C C . ILE B 1 180 ? -13.18 0.762 -1.995 1 97.19 180 ILE B C 1
ATOM 5942 O O . ILE B 1 180 ? -12.062 1.254 -2.18 1 97.19 180 ILE B O 1
ATOM 5946 N N . LEU B 1 181 ? -13.641 -0.242 -2.678 1 96.25 181 LEU B N 1
ATOM 5947 C CA . LEU B 1 181 ? -12.875 -0.838 -3.766 1 96.25 181 LEU B CA 1
ATOM 5948 C C . LEU B 1 181 ? -12.539 0.203 -4.828 1 96.25 181 LEU B C 1
ATOM 5950 O O . LEU B 1 181 ? -11.375 0.35 -5.215 1 96.25 181 LEU B O 1
ATOM 5954 N N . LYS B 1 182 ? -13.469 0.937 -5.281 1 95.94 182 LYS B N 1
ATOM 5955 C CA . LYS B 1 182 ? -13.289 1.925 -6.34 1 95.94 182 LYS B CA 1
ATOM 5956 C C . LYS B 1 182 ? -12.328 3.031 -5.91 1 95.94 182 LYS B C 1
ATOM 5958 O O . LYS B 1 182 ? -11.531 3.512 -6.711 1 95.94 182 LYS B O 1
ATOM 5963 N N . ASP B 1 183 ? -12.445 3.414 -4.688 1 96.12 183 ASP B N 1
ATOM 5964 C CA . ASP B 1 183 ? -11.688 4.555 -4.184 1 96.12 183 ASP B CA 1
ATOM 5965 C C . ASP B 1 183 ? -10.227 4.176 -3.93 1 96.12 183 ASP B C 1
ATOM 5967 O O . ASP B 1 183 ? -9.375 5.051 -3.766 1 96.12 183 ASP B O 1
ATOM 5971 N N . ASN B 1 184 ? -9.93 2.881 -3.906 1 95.88 184 ASN B N 1
ATOM 5972 C CA . ASN B 1 184 ? -8.594 2.473 -3.48 1 95.88 184 ASN B CA 1
ATOM 5973 C C . ASN B 1 184 ? -7.828 1.787 -4.609 1 95.88 184 ASN B C 1
ATOM 5975 O O . ASN B 1 184 ? -6.75 1.235 -4.391 1 95.88 184 ASN B O 1
ATOM 5979 N N . ILE B 1 185 ? -8.391 1.781 -5.77 1 92.25 185 ILE B N 1
ATOM 5980 C CA . ILE B 1 185 ? -7.762 1.176 -6.938 1 92.25 185 ILE B CA 1
ATOM 5981 C C . ILE B 1 185 ? -7.52 2.242 -8.008 1 92.25 185 ILE B C 1
ATOM 5983 O O . ILE B 1 185 ? -8.352 3.129 -8.203 1 92.25 185 ILE B O 1
ATOM 5987 N N . ARG B 1 186 ? -6.32 2.186 -8.672 1 89.12 186 ARG B N 1
ATOM 5988 C CA . ARG B 1 186 ? -5.895 3.193 -9.641 1 89.12 186 ARG B CA 1
ATOM 5989 C C . ARG B 1 186 ? -6.762 3.154 -10.891 1 89.12 186 ARG B C 1
ATOM 5991 O O . ARG B 1 186 ? -7.051 4.195 -11.484 1 89.12 186 ARG B O 1
ATOM 5998 N N . ALA B 1 187 ? -7.188 1.979 -11.297 1 85.56 187 ALA B N 1
ATOM 5999 C CA . ALA B 1 187 ? -8.008 1.794 -12.492 1 85.56 187 ALA B CA 1
ATOM 6000 C C . ALA B 1 187 ? -9.352 1.149 -12.133 1 85.56 187 ALA B C 1
ATOM 6002 O O . ALA B 1 187 ? -9.656 0.052 -12.609 1 85.56 187 ALA B O 1
ATOM 6003 N N . PRO B 1 188 ? -10.18 1.871 -11.453 1 90.44 188 PRO B N 1
ATOM 6004 C CA . PRO B 1 188 ? -11.391 1.257 -10.898 1 90.44 188 PRO B CA 1
ATOM 6005 C C . PRO B 1 188 ? -12.383 0.825 -11.969 1 90.44 188 PRO B C 1
ATOM 6007 O O . PRO B 1 188 ? -13.062 -0.195 -11.82 1 90.44 188 PRO B O 1
ATOM 6010 N N . LYS B 1 189 ? -12.5 1.55 -13.039 1 87.94 189 LYS B N 1
ATOM 6011 C CA . LYS B 1 189 ? -13.445 1.183 -14.094 1 87.94 189 LYS B CA 1
ATOM 6012 C C . LYS B 1 189 ? -13.109 -0.181 -14.68 1 87.94 189 LYS B C 1
ATOM 6014 O O . LYS B 1 189 ? -13.992 -1.019 -14.875 1 87.94 189 LYS B O 1
ATOM 6019 N N . LEU B 1 190 ? -11.844 -0.385 -14.891 1 86 190 LEU B N 1
ATOM 6020 C CA . LEU B 1 190 ? -11.391 -1.648 -15.461 1 86 190 LEU B CA 1
ATOM 6021 C C . LEU B 1 190 ? -11.562 -2.789 -14.461 1 86 190 LEU B C 1
ATOM 6023 O O . LEU B 1 190 ? -12.109 -3.838 -14.805 1 86 190 LEU B O 1
ATOM 6027 N N . VAL B 1 191 ? -11.141 -2.604 -13.289 1 90.88 191 VAL B N 1
ATOM 6028 C CA . VAL B 1 191 ? -11.102 -3.658 -12.273 1 90.88 191 VAL B CA 1
ATOM 6029 C C . VAL B 1 191 ? -12.531 -4.012 -11.852 1 90.88 191 VAL B C 1
ATOM 6031 O O . VAL B 1 191 ? -12.891 -5.188 -11.797 1 90.88 191 VAL B O 1
ATOM 6034 N N . VAL B 1 192 ? -13.352 -3.039 -11.594 1 93.75 192 VAL B N 1
ATOM 6035 C CA . VAL B 1 192 ? -14.711 -3.268 -11.125 1 93.75 192 VAL B CA 1
ATOM 6036 C C . VAL B 1 192 ? -15.547 -3.9 -12.242 1 93.75 192 VAL B C 1
ATOM 6038 O O . VAL B 1 192 ? -16.375 -4.781 -11.984 1 93.75 192 VAL B O 1
ATOM 6041 N N 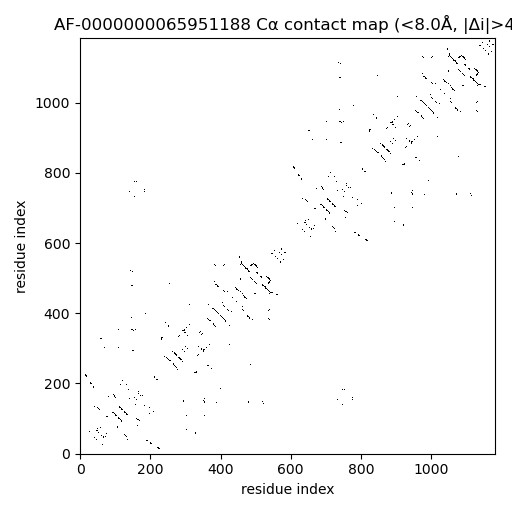. GLY B 1 193 ? -15.312 -3.375 -13.461 1 93.12 193 GLY B N 1
ATOM 6042 C CA . GLY B 1 193 ? -15.984 -4.016 -14.586 1 93.12 193 GLY B CA 1
ATOM 6043 C C . GLY B 1 193 ? -15.672 -5.496 -14.695 1 93.12 193 GLY B C 1
ATOM 6044 O O . GLY B 1 193 ? -16.578 -6.309 -14.914 1 93.12 193 GLY B O 1
ATOM 6045 N N . ASP B 1 194 ? -14.445 -5.848 -14.586 1 94.5 194 ASP B N 1
ATOM 6046 C CA . ASP B 1 194 ? -14.023 -7.242 -14.641 1 94.5 194 ASP B CA 1
ATOM 6047 C C . ASP B 1 194 ? -14.617 -8.039 -13.484 1 94.5 194 ASP B C 1
ATOM 6049 O O . ASP B 1 194 ? -14.992 -9.203 -13.656 1 94.5 194 ASP B O 1
ATOM 6053 N N . MET B 1 195 ? -14.688 -7.449 -12.328 1 96.75 195 MET B N 1
ATOM 6054 C CA . MET B 1 195 ? -15.25 -8.125 -11.164 1 96.75 195 MET B CA 1
ATOM 6055 C C . MET B 1 195 ? -16.734 -8.391 -11.367 1 96.75 195 MET B C 1
ATOM 6057 O O . MET B 1 195 ? -17.234 -9.453 -10.992 1 96.75 195 MET B O 1
ATOM 6061 N N . GLU B 1 196 ? -17.391 -7.43 -11.938 1 96.31 196 GLU B N 1
ATOM 6062 C CA . GLU B 1 196 ? -18.812 -7.629 -12.242 1 96.31 196 GLU B CA 1
ATOM 6063 C C . GLU B 1 196 ? -19 -8.75 -13.266 1 96.31 196 GLU B C 1
ATOM 6065 O O . GLU B 1 196 ? -19.953 -9.523 -13.172 1 96.31 196 GLU B O 1
ATOM 6070 N N . ALA B 1 197 ? -18.094 -8.781 -14.211 1 96.56 197 ALA B N 1
ATOM 6071 C CA . ALA B 1 197 ? -18.125 -9.875 -15.18 1 96.56 197 ALA B CA 1
ATOM 6072 C C . ALA B 1 197 ? -17.938 -11.227 -14.484 1 96.56 197 ALA B C 1
ATOM 6074 O O . ALA B 1 197 ? -18.578 -12.211 -14.844 1 96.56 197 ALA B O 1
ATOM 6075 N N . GLN B 1 198 ? -17.078 -11.281 -13.555 1 97.75 198 GLN B N 1
ATOM 6076 C CA . GLN B 1 198 ? -16.859 -12.492 -12.773 1 97.75 198 GLN B CA 1
ATOM 6077 C C . GLN B 1 198 ? -18.141 -12.93 -12.055 1 97.75 198 GLN B C 1
ATOM 6079 O O . GLN B 1 198 ? -18.469 -14.109 -12.039 1 97.75 198 GLN B O 1
ATOM 6084 N N . ILE B 1 199 ? -18.766 -11.992 -11.422 1 98.31 199 ILE B N 1
ATOM 6085 C CA . ILE B 1 199 ? -19.984 -12.281 -10.688 1 98.31 199 ILE B CA 1
ATOM 6086 C C . ILE B 1 199 ? -21.062 -12.797 -11.648 1 98.31 199 ILE B C 1
ATOM 6088 O O . ILE B 1 199 ? -21.75 -13.773 -11.352 1 98.31 199 ILE B O 1
ATOM 6092 N N . ALA B 1 200 ? -21.172 -12.148 -12.797 1 97.75 200 ALA B N 1
ATOM 6093 C CA . ALA B 1 200 ? -22.141 -12.578 -13.805 1 97.75 200 ALA B CA 1
ATOM 6094 C C . ALA B 1 200 ? -21.875 -14.016 -14.234 1 97.75 200 ALA B C 1
ATOM 6096 O O . ALA B 1 200 ? -22.797 -14.828 -14.352 1 97.75 200 ALA B O 1
ATOM 6097 N N . ALA B 1 201 ? -20.609 -14.305 -14.508 1 97.5 201 ALA B N 1
ATOM 6098 C CA . ALA B 1 201 ? -20.219 -15.656 -14.922 1 97.5 201 ALA B CA 1
ATOM 6099 C C . ALA B 1 201 ? -20.531 -16.672 -13.82 1 97.5 201 ALA B C 1
ATOM 6101 O O . ALA B 1 201 ? -21.031 -17.766 -14.102 1 97.5 201 ALA B O 1
ATOM 6102 N N . ALA B 1 202 ? -20.234 -16.344 -12.594 1 98.31 202 ALA B N 1
ATOM 6103 C CA . ALA B 1 202 ? -20.5 -17.25 -11.477 1 98.31 202 ALA B CA 1
ATOM 6104 C C . ALA B 1 202 ? -22 -17.469 -11.297 1 98.31 202 ALA B C 1
ATOM 6106 O O . ALA B 1 202 ? -22.422 -18.562 -10.922 1 98.31 202 ALA B O 1
ATOM 6107 N N . ARG B 1 203 ? -22.812 -16.484 -11.508 1 98.44 203 ARG B N 1
ATOM 6108 C CA . ARG B 1 203 ? -24.25 -16.609 -11.422 1 98.44 203 ARG B CA 1
ATOM 6109 C C . ARG B 1 203 ? -24.781 -17.594 -12.469 1 98.44 203 ARG B C 1
ATOM 6111 O O . ARG B 1 203 ? -25.672 -18.391 -12.195 1 98.44 203 ARG B O 1
ATOM 6118 N N . ILE B 1 204 ? -24.234 -17.484 -13.633 1 97.62 204 ILE B N 1
ATOM 6119 C CA . ILE B 1 204 ? -24.594 -18.438 -14.688 1 97.62 204 ILE B CA 1
ATOM 6120 C C . ILE B 1 204 ? -24.25 -19.859 -14.234 1 97.62 204 ILE B C 1
ATOM 6122 O O . ILE B 1 204 ? -25.062 -20.766 -14.391 1 97.62 204 ILE B O 1
ATOM 6126 N N . GLY B 1 205 ? -23.078 -20.016 -13.727 1 98.25 205 GLY B N 1
ATOM 6127 C CA . GLY B 1 205 ? -22.688 -21.312 -13.211 1 98.25 205 GLY B CA 1
ATOM 6128 C C . GLY B 1 205 ? -23.625 -21.859 -12.156 1 98.25 205 GLY B C 1
ATOM 6129 O O . GLY B 1 205 ? -23.984 -23.031 -12.18 1 98.25 205 GLY B O 1
ATOM 6130 N N . ALA B 1 206 ? -24.016 -21.016 -11.25 1 98.38 206 ALA B N 1
ATOM 6131 C CA . ALA B 1 206 ? -24.938 -21.406 -10.188 1 98.38 206 ALA B CA 1
ATOM 6132 C C . ALA B 1 206 ? -26.281 -21.828 -10.75 1 98.38 206 ALA B C 1
ATOM 6134 O O . ALA B 1 206 ? -26.844 -22.859 -10.344 1 98.38 206 ALA B O 1
ATOM 6135 N N . GLN B 1 207 ? -26.797 -21.062 -11.688 1 98 207 GLN B N 1
ATOM 6136 C CA . GLN B 1 207 ? -28.078 -21.375 -12.312 1 98 207 GLN B CA 1
ATOM 6137 C C . GLN B 1 207 ? -28.031 -22.688 -13.07 1 98 207 GLN B C 1
ATOM 6139 O O . GLN B 1 207 ? -28.922 -23.531 -12.938 1 98 207 GLN B O 1
ATOM 6144 N N . ARG B 1 208 ? -27.031 -22.859 -13.914 1 97.94 208 ARG B N 1
ATOM 6145 C CA . ARG B 1 208 ? -26.875 -24.062 -14.703 1 97.94 208 ARG B CA 1
ATOM 6146 C C . ARG B 1 208 ? -26.703 -25.297 -13.812 1 97.94 208 ARG B C 1
ATOM 6148 O O . ARG B 1 208 ? -27.172 -26.375 -14.141 1 97.94 208 ARG B O 1
ATOM 6155 N N . TYR B 1 209 ? -25.984 -25.141 -12.703 1 97.75 209 TYR B N 1
ATOM 6156 C CA . TYR B 1 209 ? -25.812 -26.219 -11.742 1 97.75 209 TYR B CA 1
ATOM 6157 C C . TYR B 1 209 ? -27.141 -26.719 -11.219 1 97.75 209 TYR B C 1
ATOM 6159 O O . TYR B 1 209 ? -27.391 -27.922 -11.148 1 97.75 209 TYR B O 1
ATOM 6167 N N . ILE B 1 210 ? -28 -25.828 -10.883 1 97.81 210 ILE B N 1
ATOM 6168 C CA . ILE B 1 210 ? -29.328 -26.156 -10.383 1 97.81 210 ILE B CA 1
ATOM 6169 C C . ILE B 1 210 ? -30.125 -26.875 -11.477 1 97.81 210 ILE B C 1
ATOM 6171 O O . ILE B 1 210 ? -30.828 -27.859 -11.211 1 97.81 210 ILE B O 1
ATOM 6175 N N . GLU B 1 211 ? -29.984 -26.422 -12.703 1 97.75 211 GLU B N 1
ATOM 6176 C CA . GLU B 1 211 ? -30.688 -27.047 -13.82 1 97.75 211 GLU B CA 1
ATOM 6177 C C . GLU B 1 211 ? -30.25 -28.5 -14.008 1 97.75 211 GLU B C 1
ATOM 6179 O O . GLU B 1 211 ? -31.078 -29.359 -14.32 1 97.75 211 GLU B O 1
ATOM 6184 N N . ILE B 1 212 ? -29 -28.734 -13.883 1 97.38 212 ILE B N 1
ATOM 6185 C CA . ILE B 1 212 ? -28.469 -30.094 -13.992 1 97.38 212 ILE B CA 1
ATOM 6186 C C . ILE B 1 212 ? -29.078 -30.953 -12.891 1 97.38 212 ILE B C 1
ATOM 6188 O O . ILE B 1 212 ? -29.469 -32.094 -13.133 1 97.38 212 ILE B O 1
ATOM 6192 N N . ILE B 1 213 ? -29.156 -30.422 -11.695 1 96.75 213 ILE B N 1
ATOM 6193 C CA . ILE B 1 213 ? -29.719 -31.156 -10.562 1 96.75 213 ILE B CA 1
ATOM 6194 C C . ILE B 1 213 ? -31.203 -31.422 -10.789 1 96.75 213 ILE B C 1
ATOM 6196 O O . ILE B 1 213 ? -31.688 -32.5 -10.484 1 96.75 213 ILE B O 1
ATOM 6200 N N . GLU B 1 214 ? -31.859 -30.484 -11.305 1 97.12 214 GLU B N 1
ATOM 6201 C CA . GLU B 1 214 ? -33.281 -30.641 -11.586 1 97.12 214 GLU B CA 1
ATOM 6202 C C . GLU B 1 214 ? -33.531 -31.703 -12.648 1 97.12 214 GLU B C 1
ATOM 6204 O O . GLU B 1 214 ? -34.5 -32.438 -12.586 1 97.12 214 GLU B O 1
ATOM 6209 N N . LYS B 1 215 ? -32.656 -31.781 -13.555 1 96.31 215 LYS B N 1
ATOM 6210 C CA . LYS B 1 215 ? -32.781 -32.719 -14.664 1 96.31 215 LYS B CA 1
ATOM 6211 C C . LYS B 1 215 ? -32.438 -34.156 -14.234 1 96.31 215 LYS B C 1
ATOM 6213 O O . LYS B 1 215 ? -33.125 -35.094 -14.609 1 96.31 215 LYS B O 1
ATOM 6218 N N . TYR B 1 216 ? -31.391 -34.344 -13.445 1 95.5 216 TYR B N 1
ATOM 6219 C CA . TYR B 1 216 ? -30.891 -35.688 -13.195 1 95.5 216 TYR B CA 1
ATOM 6220 C C . TYR B 1 216 ? -31.141 -36.094 -11.75 1 95.5 216 TYR B C 1
ATOM 6222 O O . TYR B 1 216 ? -31.047 -37.281 -11.422 1 95.5 216 TYR B O 1
ATOM 6230 N N . GLY B 1 217 ? -31.484 -35.125 -10.891 1 95 217 GLY B 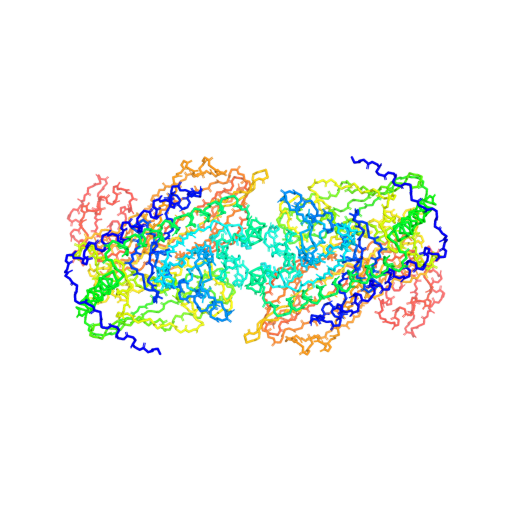N 1
ATOM 6231 C CA . GLY B 1 217 ? -31.625 -35.375 -9.469 1 95 217 GLY B CA 1
ATOM 6232 C C . GLY B 1 217 ? -30.344 -35.188 -8.695 1 95 217 GLY B C 1
ATOM 6233 O O . GLY B 1 217 ? -29.25 -35.5 -9.188 1 95 217 GLY B O 1
ATOM 6234 N N . LEU B 1 218 ? -30.484 -34.656 -7.508 1 95.31 218 LEU B N 1
ATOM 6235 C CA . LEU B 1 218 ? -29.328 -34.312 -6.664 1 95.31 218 LEU B CA 1
ATOM 6236 C C . LEU B 1 218 ? -28.516 -35.562 -6.348 1 95.31 218 LEU B C 1
ATOM 6238 O O . LEU B 1 218 ? -27.281 -35.562 -6.465 1 95.31 218 LEU B O 1
ATOM 6242 N N . ASP B 1 219 ? -29.125 -36.656 -6.004 1 94.5 219 ASP B N 1
ATOM 6243 C CA . ASP B 1 219 ? -28.453 -37.906 -5.637 1 94.5 219 ASP B CA 1
ATOM 6244 C C . ASP B 1 219 ? -27.641 -38.438 -6.801 1 94.5 219 ASP B C 1
ATOM 6246 O O . ASP B 1 219 ? -26.516 -38.938 -6.609 1 94.5 219 ASP B O 1
ATOM 6250 N N . THR B 1 220 ? -28.266 -38.344 -7.941 1 94.94 220 THR B N 1
ATOM 6251 C CA . THR B 1 220 ? -27.594 -38.844 -9.141 1 94.94 220 THR B CA 1
ATOM 6252 C C . THR B 1 220 ? -26.344 -38.031 -9.438 1 94.94 220 THR B C 1
ATOM 6254 O O . THR B 1 220 ? -25.281 -38.594 -9.742 1 94.94 220 THR B O 1
ATOM 6257 N N . VAL B 1 221 ? -26.484 -36.75 -9.391 1 94.94 221 VAL B N 1
ATOM 6258 C CA . VAL B 1 221 ? -25.359 -35.875 -9.695 1 94.94 221 VAL B CA 1
ATOM 6259 C C . VAL B 1 221 ? -24.25 -36.094 -8.68 1 94.94 221 VAL B C 1
ATOM 6261 O O . VAL B 1 221 ? -23.062 -36.156 -9.047 1 94.94 221 VAL B O 1
ATOM 6264 N N . GLN B 1 222 ? -24.547 -36.219 -7.422 1 94.25 222 GLN B N 1
ATOM 6265 C CA . GLN B 1 222 ? -23.562 -36.438 -6.371 1 94.25 222 GLN B CA 1
ATOM 6266 C C . GLN B 1 222 ? -22.859 -37.781 -6.555 1 94.25 222 GLN B C 1
ATOM 6268 O O . GLN B 1 222 ? -21.641 -37.875 -6.414 1 94.25 222 GLN B O 1
ATOM 6273 N N . ALA B 1 223 ? -23.625 -38.781 -6.879 1 94.62 223 ALA B N 1
ATOM 6274 C CA . ALA B 1 223 ? -23.062 -40.094 -7.094 1 94.62 223 ALA B CA 1
ATOM 6275 C C . ALA B 1 223 ? -22.141 -40.094 -8.312 1 94.62 223 ALA B C 1
ATOM 6277 O O . ALA B 1 223 ? -21.062 -40.719 -8.281 1 94.62 223 ALA B O 1
ATOM 6278 N N . ALA B 1 224 ? -22.641 -39.531 -9.359 1 94.31 224 ALA B N 1
ATOM 6279 C CA . ALA B 1 224 ? -21.828 -39.469 -10.578 1 94.31 224 ALA B CA 1
ATOM 6280 C C . ALA B 1 224 ? -20.516 -38.719 -10.32 1 94.31 224 ALA B C 1
ATOM 6282 O O . ALA B 1 224 ? -19.469 -39.125 -10.805 1 94.31 224 ALA B O 1
ATOM 6283 N N . SER B 1 225 ? -20.594 -37.656 -9.602 1 93.94 225 SER B N 1
ATOM 6284 C CA . SER B 1 225 ? -19.422 -36.844 -9.297 1 93.94 225 SER B CA 1
ATOM 6285 C C . SER B 1 225 ? -18.422 -37.625 -8.461 1 93.94 225 SER B C 1
ATOM 6287 O O . SER B 1 225 ? -17.203 -37.531 -8.695 1 93.94 225 SER B O 1
ATOM 6289 N N . GLU B 1 226 ? -18.906 -38.312 -7.508 1 93.81 226 GLU B N 1
ATOM 6290 C CA . GLU B 1 226 ? -18.016 -39.125 -6.676 1 93.81 226 GLU B CA 1
ATOM 6291 C C . GLU B 1 226 ? -17.344 -40.25 -7.496 1 93.81 226 GLU B C 1
ATOM 6293 O O . GLU B 1 226 ? -16.156 -40.531 -7.305 1 93.81 226 GLU B O 1
ATOM 6298 N N . GLU B 1 227 ? -18.094 -40.812 -8.344 1 93.56 227 GLU B N 1
ATOM 6299 C CA . GLU B 1 227 ? -17.531 -41.844 -9.211 1 93.56 227 GLU B CA 1
ATOM 6300 C C . GLU B 1 227 ? -16.438 -41.281 -10.109 1 93.56 227 GLU B C 1
ATOM 6302 O O . GLU B 1 227 ? -15.422 -41.938 -10.359 1 93.56 227 GLU B O 1
ATOM 6307 N N . LEU B 1 228 ? -16.719 -40.156 -10.633 1 92.38 228 LEU B N 1
ATOM 6308 C CA . LEU B 1 228 ? -15.727 -39.5 -11.461 1 92.38 228 LEU B CA 1
ATOM 6309 C C . LEU B 1 228 ? -14.461 -39.219 -10.672 1 92.38 228 LEU B C 1
ATOM 6311 O O . LEU B 1 228 ? -13.352 -39.375 -11.188 1 92.38 228 LEU B O 1
ATOM 6315 N N . MET B 1 229 ? -14.578 -38.844 -9.445 1 93.56 229 MET B N 1
ATOM 6316 C CA . MET B 1 229 ? -13.422 -38.562 -8.586 1 93.56 229 MET B CA 1
ATOM 6317 C C . MET B 1 229 ? -12.672 -39.844 -8.273 1 93.56 229 MET B C 1
ATOM 6319 O O . MET B 1 229 ? -11.438 -39.875 -8.258 1 93.56 229 MET B O 1
ATOM 6323 N N . ASN B 1 230 ? -13.438 -40.875 -8 1 93.94 230 ASN B N 1
ATOM 6324 C CA . ASN B 1 230 ? -12.82 -42.156 -7.77 1 93.94 230 ASN B CA 1
ATOM 6325 C C . ASN B 1 230 ? -12.031 -42.625 -8.992 1 93.94 230 ASN B C 1
ATOM 6327 O O . ASN B 1 230 ? -10.961 -43.219 -8.852 1 93.94 230 ASN B O 1
ATOM 6331 N N . TYR B 1 231 ? -12.633 -42.406 -10.094 1 91.31 231 TYR B N 1
ATOM 6332 C CA . TYR B 1 231 ? -11.961 -42.781 -11.336 1 91.31 231 TYR B CA 1
ATOM 6333 C C . TYR B 1 231 ? -10.648 -42.031 -11.492 1 91.31 231 TYR B C 1
ATOM 6335 O O . TYR B 1 231 ? -9.617 -42.625 -11.812 1 91.31 231 TYR B O 1
ATOM 6343 N N . SER B 1 232 ? -10.703 -40.719 -11.32 1 93.25 232 SER B N 1
ATOM 6344 C CA . SER B 1 232 ? -9.516 -39.875 -11.422 1 93.25 232 SER B CA 1
ATOM 6345 C C . SER B 1 232 ? -8.445 -40.312 -10.422 1 93.25 232 SER B C 1
ATOM 6347 O O . SER B 1 232 ? -7.258 -40.344 -10.75 1 93.25 232 SER B O 1
ATOM 6349 N N . GLU B 1 233 ? -8.859 -40.594 -9.211 1 95.69 233 GLU B N 1
ATOM 6350 C CA . GLU B 1 233 ? -7.934 -41.094 -8.203 1 95.69 233 GLU B CA 1
ATOM 6351 C C . GLU B 1 233 ? -7.277 -42.406 -8.656 1 95.69 233 GLU B C 1
ATOM 6353 O O . GLU B 1 233 ? -6.062 -42.562 -8.523 1 95.69 233 GLU B O 1
ATOM 6358 N N . LYS B 1 234 ? -8.086 -43.281 -9.148 1 95.38 234 LYS B N 1
ATOM 6359 C CA . LYS B 1 234 ? -7.566 -44.562 -9.617 1 95.38 234 LYS B CA 1
ATOM 6360 C C . LYS B 1 234 ? -6.531 -44.375 -10.719 1 95.38 234 LYS B C 1
ATOM 6362 O O . LYS B 1 234 ? -5.492 -45.031 -10.734 1 95.38 234 LYS B O 1
ATOM 6367 N N . MET B 1 235 ? -6.832 -43.5 -11.617 1 93.44 235 MET B N 1
ATOM 6368 C CA . MET B 1 235 ? -5.902 -43.25 -12.711 1 93.44 235 MET B CA 1
ATOM 6369 C C . MET B 1 235 ? -4.562 -42.75 -12.188 1 93.44 235 MET B C 1
ATOM 6371 O O . MET B 1 235 ? -3.508 -43.188 -12.633 1 93.44 235 MET B O 1
ATOM 6375 N N . MET B 1 236 ? -4.578 -41.844 -11.234 1 95.75 236 MET B N 1
ATOM 6376 C CA . MET B 1 236 ? -3.342 -41.312 -10.664 1 95.75 236 MET B CA 1
ATOM 6377 C C . MET B 1 236 ? -2.602 -42.375 -9.867 1 95.75 236 MET B C 1
ATOM 6379 O O . MET B 1 236 ? -1.383 -42.5 -9.977 1 95.75 236 MET B O 1
ATOM 6383 N N . ARG B 1 237 ? -3.355 -43.156 -9.102 1 97.12 237 ARG B N 1
ATOM 6384 C CA . ARG B 1 237 ? -2.75 -44.219 -8.344 1 97.12 237 ARG B CA 1
ATOM 6385 C C . ARG B 1 237 ? -2.082 -45.25 -9.273 1 97.12 237 ARG B C 1
ATOM 6387 O O . ARG B 1 237 ? -0.986 -45.719 -8.984 1 97.12 237 ARG B O 1
ATOM 6394 N N . ASP B 1 238 ? -2.758 -45.562 -10.344 1 95.69 238 ASP B N 1
ATOM 6395 C CA . ASP B 1 238 ? -2.201 -46.5 -11.312 1 95.69 238 ASP B CA 1
ATOM 6396 C C . ASP B 1 238 ? -0.912 -45.938 -11.922 1 95.69 238 ASP B C 1
ATOM 6398 O O . ASP B 1 238 ? 0.035 -46.688 -12.164 1 95.69 238 ASP B O 1
ATOM 6402 N N . ALA B 1 239 ? -0.919 -44.688 -12.219 1 95.31 239 ALA B N 1
ATOM 6403 C CA . ALA B 1 239 ? 0.279 -44.031 -12.766 1 95.31 239 ALA B CA 1
ATOM 6404 C C . ALA B 1 239 ? 1.416 -44.062 -11.75 1 95.31 239 ALA B C 1
ATOM 6406 O O . ALA B 1 239 ? 2.572 -44.312 -12.102 1 95.31 239 ALA B O 1
ATOM 6407 N N . ILE B 1 240 ? 1.127 -43.812 -10.492 1 97.44 240 ILE B N 1
ATOM 6408 C CA . ILE B 1 240 ? 2.125 -43.781 -9.43 1 97.44 240 ILE B CA 1
ATOM 6409 C C . ILE B 1 240 ? 2.691 -45.188 -9.219 1 97.44 240 ILE B C 1
ATOM 6411 O O . ILE B 1 240 ? 3.896 -45.375 -9.016 1 97.44 240 ILE B O 1
ATOM 6415 N N . LYS B 1 241 ? 1.836 -46.188 -9.344 1 97.25 241 LYS B N 1
ATOM 6416 C CA . LYS B 1 241 ? 2.234 -47.562 -9.133 1 97.25 241 LYS B CA 1
ATOM 6417 C C . LYS B 1 241 ? 3.305 -48 -10.133 1 97.25 241 LYS B C 1
ATOM 6419 O O . LYS B 1 241 ? 4.074 -48.906 -9.859 1 97.25 241 LYS B O 1
ATOM 6424 N N . LYS B 1 242 ? 3.275 -47.375 -11.195 1 95.62 242 LYS B N 1
ATOM 6425 C CA . LYS B 1 242 ? 4.242 -47.719 -12.234 1 95.62 242 LYS B CA 1
ATOM 6426 C C . LYS B 1 242 ? 5.633 -47.188 -11.891 1 95.62 242 LYS B C 1
ATOM 6428 O O . LYS B 1 242 ? 6.629 -47.594 -12.477 1 95.62 242 LYS B O 1
ATOM 6433 N N . LEU B 1 243 ? 5.723 -46.312 -11 1 97.12 243 LEU B N 1
ATOM 6434 C CA . LEU B 1 243 ? 7.008 -45.781 -10.547 1 97.12 243 LEU B CA 1
ATOM 6435 C C . LEU B 1 243 ? 7.66 -46.719 -9.555 1 97.12 243 LEU B C 1
ATOM 6437 O O . LEU B 1 243 ? 6.977 -47.312 -8.711 1 97.12 243 LEU B O 1
ATOM 6441 N N . PRO B 1 244 ? 8.953 -46.938 -9.625 1 97.19 244 PRO B N 1
ATOM 6442 C CA . PRO B 1 244 ? 9.609 -47.688 -8.555 1 97.19 244 PRO B CA 1
ATOM 6443 C C . PRO B 1 244 ? 9.508 -47 -7.195 1 97.19 244 PRO B C 1
ATOM 6445 O O . PRO B 1 244 ? 9.688 -45.781 -7.094 1 97.19 244 PRO B O 1
ATOM 6448 N N . ASP B 1 245 ? 9.164 -47.812 -6.199 1 97.94 245 ASP B N 1
ATOM 6449 C CA . ASP B 1 245 ? 9.172 -47.281 -4.84 1 97.94 245 ASP B CA 1
ATOM 6450 C C . ASP B 1 245 ? 10.547 -46.719 -4.484 1 97.94 245 ASP B C 1
ATOM 6452 O O . ASP B 1 245 ? 11.57 -47.25 -4.887 1 97.94 245 ASP B O 1
ATOM 6456 N N . GLY B 1 246 ? 10.562 -45.562 -3.748 1 98 246 GLY B N 1
ATOM 6457 C CA . GLY B 1 246 ? 11.82 -44.938 -3.367 1 98 246 GLY B CA 1
ATOM 6458 C C . GLY B 1 246 ? 11.703 -43.469 -3.115 1 98 246 GLY B C 1
ATOM 6459 O O . GLY B 1 246 ? 10.602 -42.938 -2.992 1 98 246 GLY B O 1
ATOM 6460 N N . GLU B 1 247 ? 12.844 -42.906 -2.816 1 98.44 247 GLU B N 1
ATOM 6461 C CA . GLU B 1 247 ? 12.953 -41.469 -2.6 1 98.44 247 GLU B CA 1
ATOM 6462 C C . GLU B 1 247 ? 13.852 -40.844 -3.648 1 98.44 247 GLU B C 1
ATOM 6464 O O . GLU B 1 247 ? 14.953 -41.312 -3.916 1 98.44 247 GLU B O 1
ATOM 6469 N N . TYR B 1 248 ? 13.398 -39.875 -4.277 1 98.62 248 TYR B N 1
ATOM 6470 C CA . TYR B 1 248 ? 14.102 -39.125 -5.328 1 98.62 248 TYR B CA 1
ATOM 6471 C C . TYR B 1 248 ? 14.195 -37.656 -4.988 1 98.62 248 TYR B C 1
ATOM 6473 O O . TYR B 1 248 ? 13.172 -36.969 -4.871 1 98.62 248 TYR B O 1
ATOM 6481 N N . THR B 1 249 ? 15.398 -37.156 -4.902 1 98.44 249 THR B N 1
ATOM 6482 C CA . THR B 1 249 ? 15.594 -35.812 -4.398 1 98.44 249 THR B CA 1
ATOM 6483 C C . THR B 1 249 ? 16.266 -34.938 -5.449 1 98.44 249 THR B C 1
ATOM 6485 O O . THR B 1 249 ? 17.094 -35.406 -6.234 1 98.44 249 THR B O 1
ATOM 6488 N N . ALA B 1 250 ? 15.938 -33.688 -5.508 1 98.56 250 ALA B N 1
ATOM 6489 C CA . ALA B 1 250 ? 16.578 -32.656 -6.344 1 98.56 250 ALA B CA 1
ATOM 6490 C C . ALA B 1 250 ? 16.547 -31.297 -5.66 1 98.56 250 ALA B C 1
ATOM 6492 O O . ALA B 1 250 ? 15.727 -31.047 -4.777 1 98.56 250 ALA B O 1
ATOM 6493 N N . GLU B 1 251 ? 17.453 -30.484 -6.098 1 97.88 251 GLU B N 1
ATOM 6494 C CA . GLU B 1 251 ? 17.531 -29.109 -5.625 1 97.88 251 GLU B CA 1
ATOM 6495 C C . GLU B 1 251 ? 17.438 -28.125 -6.785 1 97.88 251 GLU B C 1
ATOM 6497 O O . GLU B 1 251 ? 17.922 -28.406 -7.883 1 97.88 251 GLU B O 1
ATOM 6502 N N . GLY B 1 252 ? 16.766 -27.078 -6.605 1 96.75 252 GLY B N 1
ATOM 6503 C CA . GLY B 1 252 ? 16.734 -25.906 -7.469 1 96.75 252 GLY B CA 1
ATOM 6504 C C . GLY B 1 252 ? 17.031 -24.609 -6.727 1 96.75 252 GLY B C 1
ATOM 6505 O O . GLY B 1 252 ? 17.156 -24.609 -5.5 1 96.75 252 GLY B O 1
ATOM 6506 N N . PHE B 1 253 ? 17.203 -23.531 -7.562 1 96.5 253 PHE B N 1
ATOM 6507 C CA . PHE B 1 253 ? 17.562 -22.281 -6.918 1 96.5 253 PHE B CA 1
ATOM 6508 C C . PHE B 1 253 ? 16.828 -21.109 -7.547 1 96.5 253 PHE B C 1
ATOM 6510 O O . PHE B 1 253 ? 16.641 -21.062 -8.766 1 96.5 253 PHE B O 1
ATOM 6517 N N . LEU B 1 254 ? 16.344 -20.25 -6.703 1 96 254 LEU B N 1
ATOM 6518 C CA . LEU B 1 254 ? 15.891 -18.922 -7.086 1 96 254 LEU B CA 1
ATOM 6519 C C . LEU B 1 254 ? 17 -17.875 -6.898 1 96 254 LEU B C 1
ATOM 6521 O O . LEU B 1 254 ? 17.734 -17.922 -5.91 1 96 254 LEU B O 1
ATOM 6525 N N . ASP B 1 255 ? 17.062 -16.922 -7.828 1 96.44 255 ASP B N 1
ATOM 6526 C CA . ASP B 1 255 ? 18.016 -15.828 -7.68 1 96.44 255 ASP B CA 1
ATOM 6527 C C . ASP B 1 255 ? 17.781 -15.062 -6.383 1 96.44 255 ASP B C 1
ATOM 6529 O O . ASP B 1 255 ? 18.734 -14.68 -5.699 1 96.44 255 ASP B O 1
ATOM 6533 N N . GLY B 1 256 ? 16.516 -14.914 -6.043 1 95.44 256 GLY B N 1
ATOM 6534 C CA . GLY B 1 256 ? 16.203 -13.945 -5.004 1 95.44 256 GLY B CA 1
ATOM 6535 C C . GLY B 1 256 ? 16.625 -12.531 -5.352 1 95.44 256 GLY B C 1
ATOM 6536 O O . GLY B 1 256 ? 16.391 -12.062 -6.461 1 95.44 256 GLY B O 1
ATOM 6537 N N . TYR B 1 257 ? 17.125 -11.852 -4.383 1 95.62 257 TYR B N 1
ATOM 6538 C CA . TYR B 1 257 ? 17.609 -10.492 -4.57 1 95.62 257 TYR B CA 1
ATOM 6539 C C . TYR B 1 257 ? 19.125 -10.453 -4.625 1 95.62 257 TYR B C 1
ATOM 6541 O O . TYR B 1 257 ? 19.797 -10.203 -3.613 1 95.62 257 TYR B O 1
ATOM 6549 N N . LEU B 1 258 ? 19.625 -10.586 -5.816 1 93.88 258 LEU B N 1
ATOM 6550 C CA . LEU B 1 258 ? 21.062 -10.758 -6.039 1 93.88 258 LEU B CA 1
ATOM 6551 C C . LEU B 1 258 ? 21.828 -9.5 -5.641 1 93.88 258 LEU B C 1
ATOM 6553 O O . LEU B 1 258 ? 23.016 -9.57 -5.312 1 93.88 258 LEU B O 1
ATOM 6557 N N . ASP B 1 259 ? 21.203 -8.352 -5.691 1 91.88 259 ASP B N 1
ATOM 6558 C CA . ASP B 1 259 ? 21.844 -7.086 -5.379 1 91.88 259 ASP B CA 1
ATOM 6559 C C . ASP B 1 259 ? 21.781 -6.781 -3.885 1 91.88 259 ASP B C 1
ATOM 6561 O O . ASP B 1 259 ? 22.312 -5.773 -3.422 1 91.88 259 ASP B O 1
ATOM 6565 N N . SER B 1 260 ? 21.141 -7.617 -3.158 1 90.19 260 SER B N 1
ATOM 6566 C CA . SER B 1 260 ? 21.031 -7.402 -1.719 1 90.19 260 SER B CA 1
ATOM 6567 C C . SER B 1 260 ? 22.344 -7.754 -1.012 1 90.19 260 SER B C 1
ATOM 6569 O O . SER B 1 260 ? 23.031 -8.703 -1.395 1 90.19 260 SER B O 1
ATOM 6571 N N . ASP B 1 261 ? 22.688 -6.977 0.087 1 86.06 261 ASP B N 1
ATOM 6572 C CA . ASP B 1 261 ? 23.844 -7.289 0.921 1 86.06 261 ASP B CA 1
ATOM 6573 C C . ASP B 1 261 ? 23.516 -8.391 1.927 1 86.06 261 ASP B C 1
ATOM 6575 O O . ASP B 1 261 ? 24.406 -8.977 2.531 1 86.06 261 ASP B O 1
ATOM 6579 N N . ASP B 1 262 ? 22.266 -8.711 2.061 1 87.56 262 ASP B N 1
ATOM 6580 C CA . ASP B 1 262 ? 21.828 -9.773 2.963 1 87.56 262 ASP B CA 1
ATOM 6581 C C . ASP B 1 262 ? 21.859 -11.133 2.264 1 87.56 262 ASP B C 1
ATOM 6583 O O . ASP B 1 262 ? 21.047 -11.391 1.372 1 87.56 262 ASP B O 1
ATOM 6587 N N . PRO B 1 263 ? 22.734 -11.945 2.654 1 91.12 263 PRO B N 1
ATOM 6588 C CA . PRO B 1 263 ? 22.844 -13.25 1.993 1 91.12 263 PRO B CA 1
ATOM 6589 C C . PRO B 1 263 ? 21.562 -14.078 2.119 1 91.12 263 PRO B C 1
ATOM 6591 O O . PRO B 1 263 ? 21.297 -14.953 1.29 1 91.12 263 PRO B O 1
ATOM 6594 N N . ALA B 1 264 ? 20.766 -13.781 3.068 1 91.56 264 ALA B N 1
ATOM 6595 C CA . ALA B 1 264 ? 19.547 -14.547 3.301 1 91.56 264 ALA B CA 1
ATOM 6596 C C . ALA B 1 264 ? 18.5 -14.242 2.236 1 91.56 264 ALA B C 1
ATOM 6598 O O . ALA B 1 264 ? 17.5 -14.969 2.105 1 91.56 264 ALA B O 1
ATOM 6599 N N . LYS B 1 265 ? 18.734 -13.297 1.397 1 95 265 LYS B N 1
ATOM 6600 C CA . LYS B 1 265 ? 17.734 -12.875 0.422 1 95 265 LYS B CA 1
ATOM 6601 C C . LYS B 1 265 ? 18.141 -13.297 -0.99 1 95 265 LYS B C 1
ATOM 6603 O O . LYS B 1 265 ? 17.422 -13.008 -1.953 1 95 265 LYS B O 1
ATOM 6608 N N . LYS B 1 266 ? 19.25 -13.938 -1.142 1 95.5 266 LYS B N 1
ATOM 6609 C CA . LYS B 1 266 ? 19.703 -14.367 -2.467 1 95.5 266 LYS B CA 1
ATOM 6610 C C . LYS B 1 266 ? 20.094 -15.836 -2.469 1 95.5 266 LYS B C 1
ATOM 6612 O O . LYS B 1 266 ? 20.25 -16.453 -1.408 1 95.5 266 LYS B O 1
ATOM 6617 N N . ASP B 1 267 ? 20.141 -16.406 -3.613 1 96.81 267 ASP B N 1
ATOM 6618 C CA . ASP B 1 267 ? 20.516 -17.812 -3.791 1 96.81 267 ASP B CA 1
ATOM 6619 C C . ASP B 1 267 ? 19.625 -18.719 -2.953 1 96.81 267 ASP B C 1
ATOM 6621 O O . ASP B 1 267 ? 20.125 -19.531 -2.174 1 96.81 267 ASP B O 1
ATOM 6625 N N . LEU B 1 268 ? 18.391 -18.609 -3.15 1 97.94 268 LEU B N 1
ATOM 6626 C CA . LEU B 1 268 ? 17.422 -19.312 -2.316 1 97.94 268 LEU B CA 1
ATOM 6627 C C . LEU B 1 268 ? 17.156 -20.719 -2.832 1 97.94 268 LEU B C 1
ATOM 6629 O O . LEU B 1 268 ? 16.75 -20.906 -3.98 1 97.94 268 LEU B O 1
ATOM 6633 N N . ARG B 1 269 ? 17.266 -21.609 -1.981 1 98 269 ARG B N 1
ATOM 6634 C CA . ARG B 1 269 ? 17.188 -23.031 -2.342 1 98 269 ARG B CA 1
ATOM 6635 C C . ARG B 1 269 ? 15.75 -23.531 -2.314 1 98 269 ARG B C 1
ATOM 6637 O O . ARG B 1 269 ? 14.984 -23.188 -1.406 1 98 269 ARG B O 1
ATOM 6644 N N . ILE B 1 270 ? 15.344 -24.297 -3.279 1 98.12 270 ILE B N 1
ATOM 6645 C CA . ILE B 1 270 ? 14.148 -25.125 -3.311 1 98.12 270 ILE B CA 1
ATOM 6646 C C . ILE B 1 270 ? 14.539 -26.609 -3.268 1 98.12 270 ILE B C 1
ATOM 6648 O O . ILE B 1 270 ? 15.25 -27.094 -4.152 1 98.12 270 ILE B O 1
ATOM 6652 N N . ASN B 1 271 ? 14.117 -27.266 -2.248 1 98.62 271 ASN B N 1
ATOM 6653 C CA . ASN B 1 271 ? 14.414 -28.688 -2.115 1 98.62 271 ASN B CA 1
ATOM 6654 C C . ASN B 1 271 ? 13.156 -29.547 -2.289 1 98.62 271 ASN B C 1
ATOM 6656 O O . ASN B 1 271 ? 12.141 -29.297 -1.642 1 98.62 271 ASN B O 1
ATOM 6660 N N . VAL B 1 272 ? 13.227 -30.578 -3.152 1 98.75 272 VAL B N 1
ATOM 6661 C CA . VAL B 1 272 ? 12.094 -31.469 -3.379 1 98.75 272 VAL B CA 1
ATOM 6662 C C . VAL B 1 272 ? 12.539 -32.906 -3.23 1 98.75 272 VAL B C 1
ATOM 6664 O O . VAL B 1 272 ? 13.539 -33.344 -3.828 1 98.75 272 VAL B O 1
ATOM 6667 N N . THR B 1 273 ? 11.914 -33.625 -2.414 1 98.88 273 THR B N 1
ATOM 6668 C CA . THR B 1 273 ? 12.047 -35.062 -2.34 1 98.88 273 THR B CA 1
ATOM 6669 C C . THR B 1 273 ? 10.719 -35.75 -2.656 1 98.88 273 THR B C 1
ATOM 6671 O O . THR B 1 273 ? 9.719 -35.531 -1.978 1 98.88 273 THR B O 1
ATOM 6674 N N . VAL B 1 274 ? 10.695 -36.562 -3.678 1 98.81 274 VAL B N 1
ATOM 6675 C CA . VAL B 1 274 ? 9.531 -37.344 -4.043 1 98.81 274 VAL B CA 1
ATOM 6676 C C . VAL B 1 274 ? 9.641 -38.75 -3.426 1 98.81 274 VAL B C 1
ATOM 6678 O O . VAL B 1 274 ? 10.609 -39.469 -3.67 1 98.81 274 VAL B O 1
ATOM 6681 N N . LYS B 1 275 ? 8.68 -39.062 -2.635 1 98.75 275 LYS B N 1
ATOM 6682 C CA . LYS B 1 275 ? 8.625 -40.406 -2.02 1 98.75 275 LYS B CA 1
ATOM 6683 C C . LYS B 1 275 ? 7.48 -41.219 -2.602 1 98.75 275 LYS B C 1
ATOM 6685 O O . LYS B 1 275 ? 6.312 -40.844 -2.484 1 98.75 275 LYS B O 1
ATOM 6690 N N . VAL B 1 276 ? 7.816 -42.25 -3.213 1 98.56 276 VAL B N 1
ATOM 6691 C CA . VAL B 1 276 ? 6.836 -43.188 -3.801 1 98.56 276 VAL B CA 1
ATOM 6692 C C . VAL B 1 276 ? 6.68 -44.406 -2.916 1 98.56 276 VAL B C 1
ATOM 6694 O O . VAL B 1 276 ? 7.664 -45.062 -2.582 1 98.56 276 VAL B O 1
ATOM 6697 N N . ASP B 1 277 ? 5.508 -44.688 -2.5 1 98.25 277 ASP B N 1
ATOM 6698 C CA . ASP B 1 277 ? 5.156 -45.844 -1.7 1 98.25 277 ASP B CA 1
ATOM 6699 C C . ASP B 1 277 ? 3.889 -46.531 -2.23 1 98.25 277 ASP B C 1
ATOM 6701 O O . ASP B 1 277 ? 2.781 -46.188 -1.807 1 98.25 277 ASP B O 1
ATOM 6705 N N . GLY B 1 278 ? 4.113 -47.531 -3.041 1 97.62 278 GLY B N 1
ATOM 6706 C CA . GLY B 1 278 ? 2.971 -48.156 -3.68 1 97.62 278 GLY B CA 1
ATOM 6707 C C . GLY B 1 278 ? 2.221 -47.25 -4.617 1 97.62 278 GLY B C 1
ATOM 6708 O O . GLY B 1 278 ? 2.775 -46.781 -5.621 1 97.62 278 GLY B O 1
ATOM 6709 N N . SER B 1 279 ? 1.043 -46.938 -4.195 1 97.81 279 SER B N 1
ATOM 6710 C CA . SER B 1 279 ? 0.213 -46.094 -5.031 1 97.81 279 SER B CA 1
ATOM 6711 C C . SER B 1 279 ? 0.106 -44.688 -4.449 1 97.81 279 SER B C 1
ATOM 6713 O O . SER B 1 279 ? -0.683 -43.844 -4.926 1 97.81 279 SER B O 1
ATOM 6715 N N . ASP B 1 280 ? 0.866 -44.438 -3.398 1 98.19 280 ASP B N 1
ATOM 6716 C CA . ASP B 1 280 ? 0.875 -43.156 -2.748 1 98.19 280 ASP B CA 1
ATOM 6717 C C . ASP B 1 280 ? 2.164 -42.375 -3.055 1 98.19 280 ASP B C 1
ATOM 6719 O O . ASP B 1 280 ? 3.223 -43 -3.223 1 98.19 280 ASP B O 1
ATOM 6723 N N . LEU B 1 281 ? 2.047 -41.062 -3.158 1 98.56 281 LEU B N 1
ATOM 6724 C CA . LEU B 1 281 ? 3.189 -40.219 -3.463 1 98.56 281 LEU B CA 1
ATOM 6725 C C . LEU B 1 281 ? 3.246 -39.031 -2.508 1 98.56 281 LEU B C 1
ATOM 6727 O O . LEU B 1 281 ? 2.23 -38.375 -2.264 1 98.56 281 LEU B O 1
ATOM 6731 N N . THR B 1 282 ? 4.375 -38.812 -1.892 1 98.75 282 THR B N 1
ATOM 6732 C CA . THR B 1 282 ? 4.598 -37.656 -1.031 1 98.75 282 THR B CA 1
ATOM 6733 C C . THR B 1 282 ? 5.633 -36.719 -1.646 1 98.75 282 THR B C 1
ATOM 6735 O O . THR B 1 282 ? 6.711 -37.156 -2.057 1 98.75 282 THR B O 1
ATOM 6738 N N . VAL B 1 283 ? 5.32 -35.5 -1.822 1 98.88 283 VAL B N 1
ATOM 6739 C CA . VAL B 1 283 ? 6.289 -34.469 -2.184 1 98.88 283 VAL B CA 1
ATOM 6740 C C . VAL B 1 283 ? 6.723 -33.719 -0.932 1 98.88 283 VAL B C 1
ATOM 6742 O O . VAL B 1 283 ? 5.934 -32.969 -0.354 1 98.88 283 VAL B O 1
ATOM 6745 N N . ASP B 1 284 ? 7.895 -33.906 -0.512 1 98.81 284 ASP B N 1
ATOM 6746 C CA . ASP B 1 284 ? 8.469 -33.344 0.698 1 98.81 284 ASP B CA 1
ATOM 6747 C C . ASP B 1 284 ? 9.406 -32.188 0.359 1 98.81 284 ASP B C 1
ATOM 6749 O O . ASP B 1 284 ? 10.445 -32.375 -0.279 1 98.81 284 ASP B O 1
ATOM 6753 N N . LEU B 1 285 ? 9.078 -31.016 0.821 1 98.81 285 LEU B N 1
ATOM 6754 C CA . LEU B 1 285 ? 9.836 -29.828 0.479 1 98.81 285 LEU B CA 1
ATOM 6755 C C . LEU B 1 285 ? 10.773 -29.438 1.612 1 98.81 285 LEU B C 1
ATOM 6757 O O . LEU B 1 285 ? 11.328 -28.328 1.611 1 98.81 285 LEU B O 1
ATOM 6761 N N . THR B 1 286 ? 10.953 -30.312 2.582 1 98.62 286 THR B N 1
ATOM 6762 C CA . THR B 1 286 ? 11.898 -30.078 3.664 1 98.62 286 THR B CA 1
ATOM 6763 C C . THR B 1 286 ? 13.289 -29.781 3.109 1 98.62 286 THR B C 1
ATOM 6765 O O . THR B 1 286 ? 13.773 -30.469 2.215 1 98.62 286 THR B O 1
ATOM 6768 N N . GLY B 1 287 ? 13.883 -28.75 3.682 1 98.25 287 GLY B N 1
ATOM 6769 C CA . GLY B 1 287 ? 15.188 -28.312 3.205 1 98.25 287 GLY B CA 1
ATOM 6770 C C . GLY B 1 287 ? 15.133 -27.047 2.367 1 98.25 287 GLY B C 1
ATOM 6771 O O . GLY B 1 287 ? 16.156 -26.438 2.084 1 98.25 287 GLY B O 1
ATOM 6772 N N . THR B 1 288 ? 13.953 -26.672 1.9 1 98.56 288 THR B N 1
ATOM 6773 C CA . THR B 1 288 ? 13.758 -25.406 1.205 1 98.56 288 THR B CA 1
ATOM 6774 C C . THR B 1 288 ? 14.141 -24.234 2.102 1 98.56 288 THR B C 1
ATOM 6776 O O . THR B 1 288 ? 13.953 -24.297 3.32 1 98.56 288 THR B O 1
ATOM 6779 N N . SER B 1 289 ? 14.625 -23.172 1.529 1 98.31 289 SER B N 1
ATOM 6780 C CA . SER B 1 289 ? 15.078 -21.984 2.256 1 98.31 289 SER B CA 1
ATOM 6781 C C . SER B 1 289 ? 13.977 -21.422 3.137 1 98.31 289 SER B C 1
ATOM 6783 O O . SER B 1 289 ? 12.789 -21.562 2.83 1 98.31 289 SER B O 1
ATOM 6785 N N . PRO B 1 290 ? 14.406 -20.766 4.281 1 97.62 290 PRO B N 1
ATOM 6786 C CA . PRO B 1 290 ? 13.422 -20 5.059 1 97.62 290 PRO B CA 1
ATOM 6787 C C . PRO B 1 290 ? 12.719 -18.922 4.234 1 97.62 290 PRO B C 1
ATOM 6789 O O . PRO B 1 290 ? 13.242 -18.5 3.203 1 97.62 290 PRO B O 1
ATOM 6792 N N . GLN B 1 291 ? 11.516 -18.609 4.648 1 97.25 291 GLN B N 1
ATOM 6793 C CA . GLN B 1 291 ? 10.836 -17.484 3.996 1 97.25 291 GLN B CA 1
ATOM 6794 C C . GLN B 1 291 ? 11.688 -16.219 4.043 1 97.25 291 GLN B C 1
ATOM 6796 O O . GLN B 1 291 ? 12.523 -16.062 4.938 1 97.25 291 GLN B O 1
ATOM 6801 N N . VAL B 1 292 ? 11.531 -15.375 3.066 1 95.81 292 VAL B N 1
ATOM 6802 C CA . VAL B 1 292 ? 12.047 -14.008 3.156 1 95.81 292 VAL B CA 1
ATOM 6803 C C . VAL B 1 292 ? 10.984 -13.094 3.758 1 95.81 292 VAL B C 1
ATOM 6805 O O . VAL B 1 292 ? 10.047 -12.688 3.072 1 95.81 292 VAL B O 1
ATOM 6808 N N . THR B 1 293 ? 11.141 -12.641 4.898 1 90.44 293 THR B N 1
ATOM 6809 C CA . THR B 1 293 ? 10.086 -12.062 5.723 1 90.44 293 THR B CA 1
ATOM 6810 C C . THR B 1 293 ? 9.641 -10.711 5.168 1 90.44 293 THR B C 1
ATOM 6812 O O . THR B 1 293 ? 8.484 -10.32 5.32 1 90.44 293 THR B O 1
ATOM 6815 N N . ASP B 1 294 ? 10.547 -10.016 4.477 1 90.81 294 ASP B N 1
ATOM 6816 C CA . ASP B 1 294 ? 10.227 -8.648 4.078 1 90.81 294 ASP B CA 1
ATOM 6817 C C . ASP B 1 294 ? 10.312 -8.484 2.561 1 90.81 294 ASP B C 1
ATOM 6819 O O . ASP B 1 294 ? 10.586 -7.391 2.064 1 90.81 294 ASP B O 1
ATOM 6823 N N . LYS B 1 295 ? 10.266 -9.594 1.786 1 94.12 295 LYS B N 1
ATOM 6824 C CA . LYS B 1 295 ? 10.211 -9.562 0.327 1 94.12 295 LYS B CA 1
ATOM 6825 C C . LYS B 1 295 ? 9.125 -10.5 -0.202 1 94.12 295 LYS B C 1
ATOM 6827 O O . LYS B 1 295 ? 8.883 -11.57 0.366 1 94.12 295 LYS B O 1
ATOM 6832 N N . PRO B 1 296 ? 8.484 -10.141 -1.249 1 95.75 296 PRO B N 1
ATOM 6833 C CA . PRO B 1 296 ? 7.223 -10.789 -1.609 1 95.75 296 PRO B CA 1
ATOM 6834 C C . PRO B 1 296 ? 7.414 -12 -2.514 1 95.75 296 PRO B C 1
ATOM 6836 O O . PRO B 1 296 ? 6.551 -12.305 -3.34 1 95.75 296 PRO B O 1
ATOM 6839 N N . ILE B 1 297 ? 8.453 -12.758 -2.441 1 95.81 297 ILE B N 1
ATOM 6840 C CA . ILE B 1 297 ? 8.727 -13.875 -3.346 1 95.81 297 ILE B CA 1
ATOM 6841 C C . ILE B 1 297 ? 8.312 -15.188 -2.682 1 95.81 297 ILE B C 1
ATOM 6843 O O . ILE B 1 297 ? 8.625 -16.266 -3.186 1 95.81 297 ILE B O 1
ATOM 6847 N N . ASN B 1 298 ? 7.68 -15.125 -1.466 1 97.62 298 ASN B N 1
ATOM 6848 C CA . ASN B 1 298 ? 7.176 -16.312 -0.781 1 97.62 298 ASN B CA 1
ATOM 6849 C C . ASN B 1 298 ? 5.949 -16.891 -1.485 1 97.62 298 ASN B C 1
ATOM 6851 O O . ASN B 1 298 ? 5.254 -16.172 -2.211 1 97.62 298 ASN B O 1
ATOM 6855 N N . MET B 1 299 ? 5.781 -18.156 -1.249 1 97.38 299 MET B N 1
ATOM 6856 C CA . MET B 1 299 ? 4.684 -18.828 -1.933 1 97.38 299 MET B CA 1
ATOM 6857 C C . MET B 1 299 ? 3.689 -19.406 -0.928 1 97.38 299 MET B C 1
ATOM 6859 O O . MET B 1 299 ? 4.055 -20.234 -0.086 1 97.38 299 MET B O 1
ATOM 6863 N N . PRO B 1 300 ? 2.451 -19.031 -1.125 1 96.31 300 PRO B N 1
ATOM 6864 C CA . PRO B 1 300 ? 1.476 -19.766 -0.32 1 96.31 300 PRO B CA 1
ATOM 6865 C C . PRO B 1 300 ? 1.458 -21.25 -0.638 1 96.31 300 PRO B C 1
ATOM 6867 O O . PRO B 1 300 ? 1.554 -21.641 -1.805 1 96.31 300 PRO B O 1
ATOM 6870 N N . LEU B 1 301 ? 1.342 -22.062 0.419 1 97.75 301 LEU B N 1
ATOM 6871 C CA . LEU B 1 301 ? 1.28 -23.5 0.204 1 97.75 301 LEU B CA 1
ATOM 6872 C C . LEU B 1 301 ? 0.016 -23.891 -0.56 1 97.75 301 LEU B C 1
ATOM 6874 O O . LEU B 1 301 ? 0.093 -24.438 -1.654 1 97.75 301 LEU B O 1
ATOM 6878 N N . LEU B 1 302 ? -1.151 -23.531 0.079 1 96.38 302 LEU B N 1
ATOM 6879 C CA . LEU B 1 302 ? -2.416 -23.734 -0.622 1 96.38 302 LEU B CA 1
ATOM 6880 C C . LEU B 1 302 ? -2.67 -22.609 -1.617 1 96.38 302 LEU B C 1
ATOM 6882 O O . LEU B 1 302 ? -2.676 -21.438 -1.242 1 96.38 302 LEU B O 1
ATOM 6886 N N . GLY B 1 303 ? -2.766 -22.984 -2.879 1 94.75 303 GLY B N 1
ATOM 6887 C CA . GLY B 1 303 ? -3.061 -21.984 -3.906 1 94.75 303 GLY B CA 1
ATOM 6888 C C . GLY B 1 303 ? -1.913 -21.781 -4.875 1 94.75 303 GLY B C 1
ATOM 6889 O O . GLY B 1 303 ? -2.121 -21.328 -6.004 1 94.75 303 GLY B O 1
ATOM 6890 N N . THR B 1 304 ? -0.669 -22.031 -4.434 1 95.38 304 THR B N 1
ATOM 6891 C CA . THR B 1 304 ? 0.461 -21.828 -5.332 1 95.38 304 THR B CA 1
ATOM 6892 C C . THR B 1 304 ? 1.347 -23.062 -5.383 1 95.38 304 THR B C 1
ATOM 6894 O O . THR B 1 304 ? 1.469 -23.703 -6.43 1 95.38 304 THR B O 1
ATOM 6897 N N . VAL B 1 305 ? 1.922 -23.453 -4.219 1 97.5 305 VAL B N 1
ATOM 6898 C CA . VAL B 1 305 ? 2.869 -24.562 -4.176 1 97.5 305 VAL B CA 1
ATOM 6899 C C . VAL B 1 305 ? 2.154 -25.859 -4.527 1 97.5 305 VAL B C 1
ATOM 6901 O O . VAL B 1 305 ? 2.658 -26.656 -5.32 1 97.5 305 VAL B O 1
ATOM 6904 N N . ASP B 1 306 ? 1.026 -26.062 -3.889 1 97.12 306 ASP B N 1
ATOM 6905 C CA . ASP B 1 306 ? 0.286 -27.281 -4.152 1 97.12 306 ASP B CA 1
ATOM 6906 C C . ASP B 1 306 ? -0.114 -27.391 -5.625 1 97.12 306 ASP B C 1
ATOM 6908 O O . ASP B 1 306 ? -0.001 -28.453 -6.234 1 97.12 306 ASP B O 1
ATOM 6912 N N . ILE B 1 307 ? -0.51 -26.281 -6.207 1 95.12 307 ILE B N 1
ATOM 6913 C CA . ILE B 1 307 ? -0.927 -26.297 -7.605 1 95.12 307 ILE B CA 1
ATOM 6914 C C . ILE B 1 307 ? 0.277 -26.578 -8.5 1 95.12 307 ILE B C 1
ATOM 6916 O O . ILE B 1 307 ? 0.173 -27.328 -9.469 1 95.12 307 ILE B O 1
ATOM 6920 N N . ALA B 1 308 ? 1.405 -25.938 -8.219 1 95.25 308 ALA B N 1
ATOM 6921 C CA . ALA B 1 308 ? 2.627 -26.219 -8.977 1 95.25 308 ALA B CA 1
ATOM 6922 C C . ALA B 1 308 ? 2.963 -27.703 -8.961 1 95.25 308 ALA B C 1
ATOM 6924 O O . ALA B 1 308 ? 3.369 -28.266 -9.977 1 95.25 308 ALA B O 1
ATOM 6925 N N . ILE B 1 309 ? 2.756 -28.328 -7.848 1 97.12 309 ILE B N 1
ATOM 6926 C CA . ILE B 1 309 ? 3.09 -29.734 -7.664 1 97.12 309 ILE B CA 1
ATOM 6927 C C . ILE B 1 309 ? 2.066 -30.609 -8.391 1 97.12 309 ILE B C 1
ATOM 6929 O O . ILE B 1 309 ? 2.434 -31.484 -9.172 1 97.12 309 ILE B O 1
ATOM 6933 N N . TYR B 1 310 ? 0.813 -30.359 -8.148 1 95.5 310 TYR B N 1
ATOM 6934 C CA . TYR B 1 310 ? -0.243 -31.172 -8.734 1 95.5 310 TYR B CA 1
ATOM 6935 C C . TYR B 1 310 ? -0.187 -31.109 -10.258 1 95.5 310 TYR B C 1
ATOM 6937 O O . TYR B 1 310 ? -0.302 -32.156 -10.93 1 95.5 310 TYR B O 1
ATOM 6945 N N . LEU B 1 311 ? -0.037 -29.969 -10.758 1 92.5 311 LEU B N 1
ATOM 6946 C CA . LEU B 1 311 ? -0.001 -29.812 -12.211 1 92.5 311 LEU B CA 1
ATOM 6947 C C . LEU B 1 311 ? 1.204 -30.531 -12.805 1 92.5 311 LEU B C 1
ATOM 6949 O O . LEU B 1 311 ? 1.096 -31.156 -13.859 1 92.5 311 LEU B O 1
ATOM 6953 N N . THR B 1 312 ? 2.342 -30.359 -12.195 1 94.75 312 THR B N 1
ATOM 6954 C CA . THR B 1 312 ? 3.559 -31 -12.688 1 94.75 312 THR B CA 1
ATOM 6955 C C . THR B 1 312 ? 3.42 -32.531 -12.68 1 94.75 312 THR B C 1
ATOM 6957 O O . THR B 1 312 ? 3.74 -33.188 -13.664 1 94.75 312 THR B O 1
ATOM 6960 N N . LEU B 1 313 ? 2.904 -33.062 -11.617 1 95.81 313 LEU B N 1
ATOM 6961 C CA . LEU B 1 313 ? 2.717 -34.5 -11.508 1 95.81 313 LEU B CA 1
ATOM 6962 C C . LEU B 1 313 ? 1.73 -35 -12.555 1 95.81 313 LEU B C 1
ATOM 6964 O O . LEU B 1 313 ? 1.982 -36.031 -13.219 1 95.81 313 LEU B O 1
ATOM 6968 N N . ARG B 1 314 ? 0.659 -34.281 -12.617 1 92.44 314 ARG B N 1
ATOM 6969 C CA . ARG B 1 314 ? -0.353 -34.688 -13.586 1 92.44 314 ARG B CA 1
ATOM 6970 C C . ARG B 1 314 ? 0.213 -34.656 -15.008 1 92.44 314 ARG B C 1
ATOM 6972 O O . ARG B 1 314 ? -0.019 -35.594 -15.789 1 92.44 314 ARG B O 1
ATOM 6979 N N . SER B 1 315 ? 0.9 -33.625 -15.367 1 91.19 315 SER B N 1
ATOM 6980 C CA . SER B 1 315 ? 1.449 -33.469 -16.703 1 91.19 315 SER B CA 1
ATOM 6981 C C . SER B 1 315 ? 2.467 -34.531 -17.031 1 91.19 315 SER B C 1
ATOM 6983 O O . SER B 1 315 ? 2.555 -35 -18.172 1 91.19 315 SER B O 1
ATOM 6985 N N . ILE B 1 316 ? 3.195 -34.969 -16.078 1 93.75 316 ILE B N 1
ATOM 6986 C CA . ILE B 1 316 ? 4.277 -35.938 -16.297 1 93.75 316 ILE B CA 1
ATOM 6987 C C . ILE B 1 316 ? 3.73 -37.344 -16.25 1 93.75 316 ILE B C 1
ATOM 6989 O O . ILE B 1 316 ? 4.074 -38.188 -17.094 1 93.75 316 ILE B O 1
ATOM 6993 N N . LEU B 1 317 ? 2.816 -37.594 -15.305 1 94 317 LEU B N 1
ATOM 6994 C CA . LEU B 1 317 ? 2.402 -38.969 -15.062 1 94 317 LEU B CA 1
ATOM 6995 C C . LEU B 1 317 ? 1.171 -39.344 -15.891 1 94 317 LEU B C 1
ATOM 6997 O O . LEU B 1 317 ? 0.926 -40.5 -16.188 1 94 317 LEU B O 1
ATOM 7001 N N . LEU B 1 318 ? 0.39 -38.281 -16.188 1 90.81 318 LEU B N 1
ATOM 7002 C CA . LEU B 1 318 ? -0.842 -38.531 -16.938 1 90.81 318 LEU B CA 1
ATOM 7003 C C . LEU B 1 318 ? -0.895 -37.688 -18.203 1 90.81 318 LEU B C 1
ATOM 7005 O O . LEU B 1 318 ? -1.885 -37 -18.453 1 90.81 318 LEU B O 1
ATOM 7009 N N . ASP B 1 319 ? 0.085 -37.812 -18.969 1 83.31 319 ASP B N 1
ATOM 7010 C CA . ASP B 1 319 ? 0.186 -37.062 -20.219 1 83.31 319 ASP B CA 1
ATOM 7011 C C . ASP B 1 319 ? -1.012 -37.344 -21.125 1 83.31 319 ASP B C 1
ATOM 7013 O O . ASP B 1 319 ? -1.338 -38.5 -21.375 1 83.31 319 ASP B O 1
ATOM 7017 N N . SER B 1 320 ? -1.602 -36.438 -21.578 1 74.25 320 SER B N 1
ATOM 7018 C CA . SER B 1 320 ? -2.842 -36.562 -22.344 1 74.25 320 SER B CA 1
ATOM 7019 C C . SER B 1 320 ? -2.613 -37.281 -23.672 1 74.25 320 SER B C 1
ATOM 7021 O O . SER B 1 320 ? -3.547 -37.844 -24.234 1 74.25 320 SER B O 1
ATOM 7023 N N . THR B 1 321 ? -1.446 -37.125 -24.125 1 71.19 321 THR B N 1
ATOM 7024 C CA . THR B 1 321 ? -1.155 -37.812 -25.359 1 71.19 321 THR B CA 1
ATOM 7025 C C . THR B 1 321 ? -1.248 -39.344 -25.172 1 71.19 321 THR B C 1
ATOM 7027 O O . THR B 1 321 ? -1.646 -40.062 -26.094 1 71.19 321 THR B O 1
ATOM 7030 N N . VAL B 1 322 ? -0.948 -39.688 -24.031 1 71.62 322 VAL B N 1
ATOM 7031 C CA . VAL B 1 322 ? -0.913 -41.125 -23.75 1 71.62 322 VAL B CA 1
ATOM 7032 C C . VAL B 1 322 ? -2.238 -41.562 -23.125 1 71.62 322 VAL B C 1
ATOM 7034 O O . VAL B 1 322 ? -2.797 -42.594 -23.5 1 71.62 322 VAL B O 1
ATOM 7037 N N . TYR B 1 323 ? -2.758 -40.781 -22.297 1 76 323 TYR B N 1
ATOM 7038 C CA . TYR B 1 323 ? -3.883 -41.25 -21.469 1 76 323 TYR B CA 1
ATOM 7039 C C . TYR B 1 323 ? -5.18 -40.562 -21.922 1 76 323 TYR B C 1
ATOM 7041 O O . TYR B 1 323 ? -6.266 -40.969 -21.484 1 76 323 TYR B O 1
ATOM 7049 N N . GLY B 1 324 ? -5.023 -39.688 -22.891 1 72.44 324 GLY B N 1
ATOM 7050 C CA . GLY B 1 324 ? -6.211 -38.938 -23.281 1 72.44 324 GLY B CA 1
ATOM 7051 C C . GLY B 1 324 ? -6.621 -37.875 -22.281 1 72.44 324 GLY B C 1
ATOM 7052 O O . GLY B 1 324 ? -5.922 -37.656 -21.297 1 72.44 324 GLY B O 1
ATOM 7053 N N . ASN B 1 325 ? -7.723 -37.281 -22.609 1 72.5 325 ASN B N 1
ATOM 7054 C CA . ASN B 1 325 ? -8.227 -36.219 -21.734 1 72.5 325 ASN B CA 1
ATOM 7055 C C . ASN B 1 325 ? -8.984 -36.781 -20.547 1 72.5 325 ASN B C 1
ATOM 7057 O O . ASN B 1 325 ? -9.828 -37.688 -20.719 1 72.5 325 ASN B O 1
ATOM 7061 N N . PHE B 1 326 ? -8.531 -36.5 -19.391 1 75.75 326 PHE B N 1
ATOM 7062 C CA . PHE B 1 326 ? -9.234 -36.969 -18.188 1 75.75 326 PHE B CA 1
ATOM 7063 C C . PHE B 1 326 ? -9.859 -35.781 -17.453 1 75.75 326 PHE B C 1
ATOM 7065 O O . PHE B 1 326 ? -9.383 -34.625 -17.594 1 75.75 326 PHE B O 1
ATOM 7072 N N . PRO B 1 327 ? -10.906 -36.125 -16.812 1 75.5 327 PRO B N 1
ATOM 7073 C CA . PRO B 1 327 ? -11.547 -35.062 -16.047 1 75.5 327 PRO B CA 1
ATOM 7074 C C . PRO B 1 327 ? -10.625 -34.469 -14.992 1 75.5 327 PRO B C 1
ATOM 7076 O O . PRO B 1 327 ? -9.922 -35.188 -14.297 1 75.5 327 PRO B O 1
ATOM 7079 N N . GLN B 1 328 ? -10.57 -33.156 -15.039 1 80.44 328 GLN B N 1
ATOM 7080 C CA . GLN B 1 328 ? -9.828 -32.438 -14.008 1 80.44 328 GLN B CA 1
ATOM 7081 C C . GLN B 1 328 ? -10.688 -32.219 -12.773 1 80.44 328 GLN B C 1
ATOM 7083 O O . GLN B 1 328 ? -11.57 -31.359 -12.789 1 80.44 328 GLN B O 1
ATOM 7088 N N . ASN B 1 329 ? -10.5 -33.031 -11.773 1 88.81 329 ASN B N 1
ATOM 7089 C CA . ASN B 1 329 ? -11.242 -32.875 -10.523 1 88.81 329 ASN B CA 1
ATOM 7090 C C . ASN B 1 329 ? -10.375 -33.219 -9.312 1 88.81 329 ASN B C 1
ATOM 7092 O O . ASN B 1 329 ? -9.188 -33.5 -9.461 1 88.81 329 ASN B O 1
ATOM 7096 N N . SER B 1 330 ? -10.922 -33.125 -8.188 1 92.12 330 SER B N 1
ATOM 7097 C CA . SER B 1 330 ? -10.172 -33.219 -6.941 1 92.12 330 SER B CA 1
ATOM 7098 C C . SER B 1 330 ? -9.711 -34.656 -6.688 1 92.12 330 SER B C 1
ATOM 7100 O O . SER B 1 330 ? -8.836 -34.875 -5.852 1 92.12 330 SER B O 1
ATOM 7102 N N . GLY B 1 331 ? -10.227 -35.594 -7.375 1 92.88 331 GLY B N 1
ATOM 7103 C CA . GLY B 1 331 ? -9.781 -37 -7.227 1 92.88 331 GLY B CA 1
ATOM 7104 C C . GLY B 1 331 ? -8.32 -37.188 -7.594 1 92.88 331 GLY B C 1
ATOM 7105 O O . GLY B 1 331 ? -7.656 -38.062 -7.043 1 92.88 331 GLY B O 1
ATOM 7106 N N . LEU B 1 332 ? -7.836 -36.375 -8.484 1 92.69 332 LEU B N 1
ATOM 7107 C CA . LEU B 1 332 ? -6.484 -36.5 -9.016 1 92.69 332 LEU B CA 1
ATOM 7108 C C . LEU B 1 332 ? -5.445 -36.25 -7.926 1 92.69 332 LEU B C 1
ATOM 7110 O O . LEU B 1 332 ? -4.312 -36.75 -8.031 1 92.69 332 LEU B O 1
ATOM 7114 N N . ILE B 1 333 ? -5.812 -35.594 -6.859 1 95.38 333 ILE B N 1
ATOM 7115 C CA . ILE B 1 333 ? -4.77 -35.156 -5.922 1 95.38 333 ILE B CA 1
ATOM 7116 C C . ILE B 1 333 ? -4.891 -35.969 -4.633 1 95.38 333 ILE B C 1
ATOM 7118 O O . ILE B 1 333 ? -4.082 -35.812 -3.715 1 95.38 333 ILE B O 1
ATOM 7122 N N . ARG B 1 334 ? -5.879 -36.906 -4.551 1 96.19 334 ARG B N 1
ATOM 7123 C CA . ARG B 1 334 ? -6.145 -37.688 -3.35 1 96.19 334 ARG B CA 1
ATOM 7124 C C . ARG B 1 334 ? -4.934 -38.531 -2.967 1 96.19 334 ARG B C 1
ATOM 7126 O O . ARG B 1 334 ? -4.621 -38.656 -1.782 1 96.19 334 ARG B O 1
ATOM 7133 N N . PRO B 1 335 ? -4.211 -39.062 -3.934 1 97.75 335 PRO B N 1
ATOM 7134 C CA . PRO B 1 335 ? -3.084 -39.906 -3.551 1 97.75 335 PRO B CA 1
ATOM 7135 C C . PRO B 1 335 ? -1.809 -39.094 -3.277 1 97.75 335 PRO B C 1
ATOM 7137 O O . PRO B 1 335 ? -0.753 -39.688 -3.025 1 97.75 335 PRO B O 1
ATOM 7140 N N . ILE B 1 336 ? -1.811 -37.875 -3.324 1 98.31 336 ILE B N 1
ATOM 7141 C CA . ILE B 1 336 ? -0.62 -37.031 -3.23 1 98.31 336 ILE B CA 1
ATOM 7142 C C . ILE B 1 336 ? -0.615 -36.281 -1.896 1 98.31 336 ILE B C 1
AT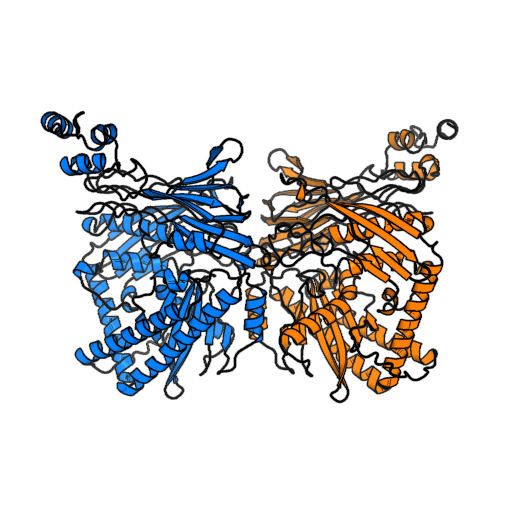OM 7144 O O . ILE B 1 336 ? -1.589 -35.625 -1.549 1 98.31 336 ILE B O 1
ATOM 7148 N N . LYS B 1 337 ? 0.403 -36.438 -1.174 1 98.38 337 LYS B N 1
ATOM 7149 C CA . LYS B 1 337 ? 0.627 -35.688 0.061 1 98.38 337 LYS B CA 1
ATOM 7150 C C . LYS B 1 337 ? 1.785 -34.688 -0.092 1 98.38 337 LYS B C 1
ATOM 7152 O O . LYS B 1 337 ? 2.809 -35.031 -0.698 1 98.38 337 LYS B O 1
ATOM 7157 N N . ILE B 1 338 ? 1.652 -33.5 0.397 1 98.69 338 ILE B N 1
ATOM 7158 C CA . ILE B 1 338 ? 2.703 -32.469 0.336 1 98.69 338 ILE B CA 1
ATOM 7159 C C . ILE B 1 338 ? 3.17 -32.125 1.749 1 98.69 338 ILE B C 1
ATOM 7161 O O . ILE B 1 338 ? 2.352 -31.875 2.631 1 98.69 338 ILE B O 1
ATOM 7165 N N . VAL B 1 339 ? 4.414 -32.219 1.955 1 98.62 339 VAL B N 1
ATOM 7166 C CA . VAL B 1 339 ? 5.035 -31.797 3.209 1 98.62 339 VAL B CA 1
ATOM 7167 C C . VAL B 1 339 ? 5.859 -30.531 2.986 1 98.62 339 VAL B C 1
ATOM 7169 O O . VAL B 1 339 ? 6.824 -30.547 2.213 1 98.62 339 VAL B O 1
ATOM 7172 N N . ALA B 1 340 ? 5.512 -29.484 3.52 1 98.38 340 ALA B N 1
ATOM 7173 C CA . ALA B 1 340 ? 6.215 -28.203 3.453 1 98.38 340 ALA B CA 1
ATOM 7174 C C . ALA B 1 340 ? 6.301 -27.562 4.832 1 98.38 340 ALA B C 1
ATOM 7176 O O . ALA B 1 340 ? 5.309 -27.047 5.344 1 98.38 340 ALA B O 1
ATOM 7177 N N . PRO B 1 341 ? 7.426 -27.5 5.465 1 98.31 341 PRO B N 1
ATOM 7178 C CA . PRO B 1 341 ? 7.547 -26.891 6.789 1 98.31 341 PRO B CA 1
ATOM 7179 C C . PRO B 1 341 ? 7.113 -25.438 6.812 1 98.31 341 PRO B C 1
ATOM 7181 O O . PRO B 1 341 ? 7.406 -24.688 5.875 1 98.31 341 PRO B O 1
ATOM 7184 N N . LYS B 1 342 ? 6.391 -25.047 7.895 1 97.44 342 LYS B N 1
ATOM 7185 C CA . LYS B 1 342 ? 5.984 -23.656 8.07 1 97.44 342 LYS B CA 1
ATOM 7186 C C . LYS B 1 342 ? 7.199 -22.75 8.242 1 97.44 342 LYS B C 1
ATOM 7188 O O . LYS B 1 342 ? 8.164 -23.109 8.906 1 97.44 342 LYS B O 1
ATOM 7193 N N . GLY B 1 343 ? 7.133 -21.547 7.715 1 96.88 343 GLY B N 1
ATOM 7194 C CA . GLY B 1 343 ? 8.219 -20.578 7.844 1 96.88 343 GLY B CA 1
ATOM 7195 C C . GLY B 1 343 ? 9.242 -20.688 6.734 1 96.88 343 GLY B C 1
ATOM 7196 O O . GLY B 1 343 ? 10.359 -20.172 6.855 1 96.88 343 GLY B O 1
ATOM 7197 N N . THR B 1 344 ? 8.906 -21.422 5.719 1 98.25 344 THR B N 1
ATOM 7198 C CA . THR B 1 344 ? 9.773 -21.531 4.551 1 98.25 344 THR B CA 1
ATOM 7199 C C . THR B 1 344 ? 9.18 -20.797 3.359 1 98.25 344 THR B C 1
ATOM 7201 O O . THR B 1 344 ? 8.039 -20.344 3.414 1 98.25 344 THR B O 1
ATOM 7204 N N . LEU B 1 345 ? 9.93 -20.719 2.256 1 98.19 345 LEU B N 1
ATOM 7205 C CA . LEU B 1 345 ? 9.492 -20.078 1.017 1 98.19 345 LEU B CA 1
ATOM 7206 C C . LEU B 1 345 ? 8.203 -20.719 0.501 1 98.19 345 LEU B C 1
ATOM 7208 O O . LEU B 1 345 ? 7.375 -20.047 -0.119 1 98.19 345 LEU B O 1
ATOM 7212 N N . CYS B 1 346 ? 8.023 -21.984 0.77 1 98.5 346 CYS B N 1
ATOM 7213 C CA . CYS B 1 346 ? 6.926 -22.75 0.191 1 98.5 346 CYS B CA 1
ATOM 7214 C C . CYS B 1 346 ? 5.754 -22.844 1.164 1 98.5 346 CYS B C 1
ATOM 7216 O O . CYS B 1 346 ? 4.73 -23.453 0.855 1 98.5 346 CYS B O 1
ATOM 7218 N N . ASN B 1 347 ? 5.844 -22.328 2.305 1 98.38 347 ASN B N 1
ATOM 7219 C CA . ASN B 1 347 ? 4.82 -22.297 3.344 1 98.38 347 ASN B CA 1
ATOM 7220 C C . ASN B 1 347 ? 5.082 -21.188 4.359 1 98.38 347 ASN B C 1
ATOM 7222 O O . ASN B 1 347 ? 5.355 -21.469 5.531 1 98.38 347 ASN B O 1
ATOM 7226 N N . PRO B 1 348 ? 4.945 -19.984 3.902 1 97.62 348 PRO B N 1
ATOM 7227 C CA . PRO B 1 348 ? 5.309 -18.859 4.75 1 97.62 348 PRO B CA 1
ATOM 7228 C C . PRO B 1 348 ? 4.309 -18.609 5.879 1 97.62 348 PRO B C 1
ATOM 7230 O O . PRO B 1 348 ? 3.186 -19.125 5.832 1 97.62 348 PRO B O 1
ATOM 7233 N N . ILE B 1 349 ? 4.785 -17.922 6.863 1 95.44 349 ILE B N 1
ATOM 7234 C CA . ILE B 1 349 ? 3.955 -17.484 7.98 1 95.44 349 ILE B CA 1
ATOM 7235 C C . ILE B 1 349 ? 3.502 -16.047 7.746 1 95.44 349 ILE B C 1
ATOM 7237 O O . ILE B 1 349 ? 4.312 -15.172 7.406 1 95.44 349 ILE B O 1
ATOM 7241 N N . PHE B 1 350 ? 2.213 -15.812 7.914 1 94 350 PHE B N 1
ATOM 7242 C CA . PHE B 1 350 ? 1.661 -14.469 7.828 1 94 350 PHE B CA 1
ATOM 7243 C C . PHE B 1 350 ? 2.348 -13.539 8.82 1 94 350 PHE B C 1
ATOM 7245 O O . PHE B 1 350 ? 2.65 -13.938 9.945 1 94 350 PHE B O 1
ATOM 7252 N N . PRO B 1 351 ? 2.74 -12.336 8.406 1 93.19 351 PRO B N 1
ATOM 7253 C CA . PRO B 1 351 ? 2.301 -11.609 7.211 1 93.19 351 PRO B CA 1
ATOM 7254 C C . PRO B 1 351 ? 3.389 -11.516 6.145 1 93.19 351 PRO B C 1
ATOM 7256 O O . PRO B 1 351 ? 3.494 -10.5 5.453 1 93.19 351 PRO B O 1
ATOM 7259 N N . ALA B 1 352 ? 4.297 -12.531 6.016 1 94.69 352 ALA B N 1
ATOM 7260 C CA . ALA B 1 352 ? 5.273 -12.5 4.93 1 94.69 352 ALA B CA 1
ATOM 7261 C C . ALA B 1 352 ? 4.594 -12.258 3.586 1 94.69 352 ALA B C 1
ATOM 7263 O O . ALA B 1 352 ? 3.549 -12.852 3.299 1 94.69 352 ALA B O 1
ATOM 7264 N N . PRO B 1 353 ? 5.102 -11.336 2.811 1 95.69 353 PRO B N 1
ATOM 7265 C CA . PRO B 1 353 ? 4.434 -11 1.55 1 95.69 353 PRO B CA 1
ATOM 7266 C C . PRO B 1 353 ? 4.598 -12.086 0.49 1 95.69 353 PRO B C 1
ATOM 7268 O O . PRO B 1 353 ? 5.578 -12.836 0.514 1 95.69 353 PRO B O 1
ATOM 7271 N N . THR B 1 354 ? 3.645 -12.18 -0.494 1 96.81 354 THR B N 1
ATOM 7272 C CA . THR B 1 354 ? 3.594 -13.336 -1.38 1 96.81 354 THR B CA 1
ATOM 7273 C C . THR B 1 354 ? 3.24 -12.914 -2.803 1 96.81 354 THR B C 1
ATOM 7275 O O . THR B 1 354 ? 3.047 -13.758 -3.678 1 96.81 354 THR B O 1
ATOM 7278 N N . ILE B 1 355 ? 3.104 -11.648 -3.123 1 95.06 355 ILE B N 1
ATOM 7279 C CA . ILE B 1 355 ? 2.447 -11.188 -4.34 1 95.06 355 ILE B CA 1
ATOM 7280 C C . ILE B 1 355 ? 3.287 -11.578 -5.555 1 95.06 355 ILE B C 1
ATOM 7282 O O . ILE B 1 355 ? 2.744 -11.883 -6.621 1 95.06 355 ILE B O 1
ATOM 7286 N N . ALA B 1 356 ? 4.633 -11.57 -5.461 1 92.62 356 ALA B N 1
ATOM 7287 C CA . ALA B 1 356 ? 5.527 -11.859 -6.582 1 92.62 356 ALA B CA 1
ATOM 7288 C C . ALA B 1 356 ? 5.949 -13.32 -6.594 1 92.62 356 ALA B C 1
ATOM 7290 O O . ALA B 1 356 ? 7.145 -13.633 -6.633 1 92.62 356 ALA B O 1
ATOM 7291 N N . ARG B 1 357 ? 4.992 -14.219 -6.688 1 87.38 357 ARG B N 1
ATOM 7292 C CA . ARG B 1 357 ? 5.254 -15.641 -6.496 1 87.38 357 ARG B CA 1
ATOM 7293 C C . ARG B 1 357 ? 5.375 -16.359 -7.832 1 87.38 357 ARG B C 1
ATOM 7295 O O . ARG B 1 357 ? 5.41 -17.594 -7.883 1 87.38 357 ARG B O 1
ATOM 7302 N N . PHE B 1 358 ? 5.445 -15.719 -8.914 1 86.75 358 PHE B N 1
ATOM 7303 C CA . PHE B 1 358 ? 5.395 -16.359 -10.219 1 86.75 358 PHE B CA 1
ATOM 7304 C C . PHE B 1 358 ? 6.621 -17.234 -10.43 1 86.75 358 PHE B C 1
ATOM 7306 O O . PHE B 1 358 ? 6.496 -18.438 -10.727 1 86.75 358 PHE B O 1
ATOM 7313 N N . ASN B 1 359 ? 7.773 -16.688 -10.336 1 90.81 359 ASN B N 1
ATOM 7314 C CA . ASN B 1 359 ? 9.008 -17.422 -10.594 1 90.81 359 ASN B CA 1
ATOM 7315 C C . ASN B 1 359 ? 9.273 -18.484 -9.531 1 90.81 359 ASN B C 1
ATOM 7317 O O . ASN B 1 359 ? 9.82 -19.547 -9.82 1 90.81 359 ASN B O 1
ATOM 7321 N N . SER B 1 360 ? 8.914 -18.141 -8.328 1 92.69 360 SER B N 1
ATOM 7322 C CA . SER B 1 360 ? 9.109 -19.109 -7.254 1 92.69 360 SER B CA 1
ATOM 7323 C C . SER B 1 360 ? 8.281 -20.375 -7.484 1 92.69 360 SER B C 1
ATOM 7325 O O . SER B 1 360 ? 8.758 -21.484 -7.254 1 92.69 360 SER B O 1
ATOM 7327 N N . GLY B 1 361 ? 7.023 -20.156 -7.887 1 92.06 361 GLY B N 1
ATOM 7328 C CA . GLY B 1 361 ? 6.195 -21.312 -8.211 1 92.06 361 GLY B CA 1
ATOM 7329 C C . GLY B 1 361 ? 6.762 -22.156 -9.336 1 92.06 361 GLY B C 1
ATOM 7330 O O . GLY B 1 361 ? 6.711 -23.391 -9.281 1 92.06 361 GLY B O 1
ATOM 7331 N N . ASN B 1 362 ? 7.289 -21.531 -10.336 1 92.31 362 ASN B N 1
ATOM 7332 C CA . ASN B 1 362 ? 7.922 -22.219 -11.445 1 92.31 362 ASN B CA 1
ATOM 7333 C C . ASN B 1 362 ? 9.133 -23.031 -10.984 1 92.31 362 ASN B C 1
ATOM 7335 O O . ASN B 1 362 ? 9.406 -24.109 -11.523 1 92.31 362 ASN B O 1
ATOM 7339 N N . ALA B 1 363 ? 9.859 -22.438 -10.078 1 94.81 363 ALA B N 1
ATOM 7340 C CA . ALA B 1 363 ? 11.039 -23.109 -9.562 1 94.81 363 ALA B CA 1
ATOM 7341 C C . ALA B 1 363 ? 10.664 -24.406 -8.852 1 94.81 363 ALA B C 1
ATOM 7343 O O . ALA B 1 363 ? 11.391 -25.406 -8.938 1 94.81 363 ALA B O 1
ATOM 7344 N N . VAL B 1 364 ? 9.555 -24.359 -8.133 1 96.62 364 VAL B N 1
ATOM 7345 C CA . VAL B 1 364 ? 9.078 -25.562 -7.477 1 96.62 364 VAL B CA 1
ATOM 7346 C C . VAL B 1 364 ? 8.734 -26.625 -8.523 1 96.62 364 VAL B C 1
ATOM 7348 O O . VAL B 1 364 ? 9.133 -27.781 -8.391 1 96.62 364 VAL B O 1
ATOM 7351 N N . ALA B 1 365 ? 8 -26.25 -9.523 1 96 365 ALA B N 1
ATOM 7352 C CA . ALA B 1 365 ? 7.605 -27.156 -10.594 1 96 365 ALA B CA 1
ATOM 7353 C C . ALA B 1 365 ? 8.836 -27.734 -11.297 1 96 365 ALA B C 1
ATOM 7355 O O . ALA B 1 365 ? 8.906 -28.953 -11.531 1 96 365 ALA B O 1
ATOM 7356 N N . ASP B 1 366 ? 9.773 -26.891 -11.617 1 96.5 366 ASP B N 1
ATOM 7357 C CA . ASP B 1 366 ? 10.992 -27.297 -12.312 1 96.5 366 ASP B CA 1
ATOM 7358 C C . ASP B 1 366 ? 11.812 -28.266 -11.469 1 96.5 366 ASP B C 1
ATOM 7360 O O . ASP B 1 366 ? 12.359 -29.234 -11.992 1 96.5 366 ASP B O 1
ATOM 7364 N N . THR B 1 367 ? 11.945 -27.969 -10.211 1 97.88 367 THR B N 1
ATOM 7365 C CA . THR B 1 367 ? 12.719 -28.812 -9.312 1 97.88 367 THR B CA 1
ATOM 7366 C C . THR B 1 367 ? 12.047 -30.172 -9.125 1 97.88 367 THR B C 1
ATOM 7368 O O . THR B 1 367 ? 12.719 -31.203 -9.016 1 97.88 367 THR B O 1
ATOM 7371 N N . LEU B 1 368 ? 10.758 -30.141 -9.039 1 98.25 368 LEU B N 1
ATOM 7372 C CA . LEU B 1 368 ? 10 -31.391 -8.977 1 98.25 368 LEU B CA 1
ATOM 7373 C C . LEU B 1 368 ? 10.25 -32.219 -10.219 1 98.25 368 LEU B C 1
ATOM 7375 O O . LEU B 1 368 ? 10.461 -33.438 -10.117 1 98.25 368 LEU B O 1
ATOM 7379 N N . MET B 1 369 ? 10.156 -31.625 -11.359 1 97.44 369 MET B N 1
ATOM 7380 C CA . MET B 1 369 ? 10.453 -32.312 -12.609 1 97.44 369 MET B CA 1
ATOM 7381 C C . MET B 1 369 ? 11.852 -32.938 -12.57 1 97.44 369 MET B C 1
ATOM 7383 O O . MET B 1 369 ? 12.039 -34.062 -12.992 1 97.44 369 MET B O 1
ATOM 7387 N N . LYS B 1 370 ? 12.812 -32.156 -12.07 1 98.12 370 LYS B N 1
ATOM 7388 C CA . LYS B 1 370 ? 14.188 -32.625 -11.938 1 98.12 370 LYS B CA 1
ATOM 7389 C C . LYS B 1 370 ? 14.258 -33.875 -11.062 1 98.12 370 LYS B C 1
ATOM 7391 O O . LYS B 1 370 ? 15 -34.812 -11.367 1 98.12 370 LYS B O 1
ATOM 7396 N N . ALA B 1 371 ? 13.547 -33.906 -10.008 1 98.5 371 ALA B N 1
ATOM 7397 C CA . ALA B 1 371 ? 13.5 -35.062 -9.133 1 98.5 371 ALA B CA 1
ATOM 7398 C C . ALA B 1 371 ? 12.898 -36.281 -9.859 1 98.5 371 ALA B C 1
ATOM 7400 O O . ALA B 1 371 ? 13.43 -37.375 -9.781 1 98.5 371 ALA B O 1
ATOM 7401 N N . LEU B 1 372 ? 11.805 -36.062 -10.539 1 97.75 372 LEU B N 1
ATOM 7402 C CA . LEU B 1 372 ? 11.094 -37.125 -11.227 1 97.75 372 LEU B CA 1
ATOM 7403 C C . LEU B 1 372 ? 11.914 -37.656 -12.406 1 97.75 372 LEU B C 1
ATOM 7405 O O . LEU B 1 372 ? 11.719 -38.781 -12.844 1 97.75 372 LEU B O 1
ATOM 7409 N N . ALA B 1 373 ? 12.797 -36.844 -12.922 1 97 373 ALA B N 1
ATOM 7410 C CA . ALA B 1 373 ? 13.633 -37.219 -14.055 1 97 373 ALA B CA 1
ATOM 7411 C C . ALA B 1 373 ? 14.453 -38.469 -13.734 1 97 373 ALA B C 1
ATOM 7413 O O . ALA B 1 373 ? 14.828 -39.219 -14.641 1 97 373 ALA B O 1
ATOM 7414 N N . GLN B 1 374 ? 14.695 -38.75 -12.523 1 96.25 374 GLN B N 1
ATOM 7415 C CA . GLN B 1 374 ? 15.5 -39.875 -12.062 1 96.25 374 GLN B CA 1
ATOM 7416 C C . GLN B 1 374 ? 14.766 -41.188 -12.273 1 96.25 374 GLN B C 1
ATOM 7418 O O . GLN B 1 374 ? 15.391 -42.25 -12.383 1 96.25 374 GLN B O 1
ATOM 7423 N N . VAL B 1 375 ? 13.469 -41.125 -12.398 1 96.12 375 VAL B N 1
ATOM 7424 C CA . VAL B 1 375 ? 12.711 -42.344 -12.453 1 96.12 375 VAL B CA 1
ATOM 7425 C C . VAL B 1 375 ? 11.906 -42.406 -13.75 1 96.12 375 VAL B C 1
ATOM 7427 O O . VAL B 1 375 ? 11.594 -43.5 -14.25 1 96.12 375 VAL B O 1
ATOM 7430 N N . VAL B 1 376 ? 11.531 -41.219 -14.258 1 96 376 VAL B N 1
ATOM 7431 C CA . VAL B 1 376 ? 10.812 -41.188 -15.531 1 96 376 VAL B CA 1
ATOM 7432 C C . VAL B 1 376 ? 11.523 -40.25 -16.5 1 96 376 VAL B C 1
ATOM 7434 O O . VAL B 1 376 ? 10.914 -39.312 -17.031 1 96 376 VAL B O 1
ATOM 7437 N N . PRO B 1 377 ? 12.695 -40.5 -16.875 1 96.31 377 PRO B N 1
ATOM 7438 C CA . PRO B 1 377 ? 13.516 -39.594 -17.672 1 96.31 377 PRO B CA 1
ATOM 7439 C C . PRO B 1 377 ? 12.906 -39.312 -19.047 1 96.31 377 PRO B C 1
ATOM 7441 O O . PRO B 1 377 ? 13.172 -38.25 -19.641 1 96.31 377 PRO B O 1
ATOM 7444 N N . HIS B 1 378 ? 12.039 -40.156 -19.594 1 95.19 378 HIS B N 1
ATOM 7445 C CA . HIS B 1 378 ? 11.516 -39.969 -20.938 1 95.19 378 HIS B CA 1
ATOM 7446 C C . HIS B 1 378 ? 10.219 -39.156 -20.922 1 95.19 378 HIS B C 1
ATOM 7448 O O . HIS B 1 378 ? 9.664 -38.844 -21.984 1 95.19 378 HIS B O 1
ATOM 7454 N N . GLN B 1 379 ? 9.742 -38.844 -19.75 1 94.25 379 GLN B N 1
ATOM 7455 C CA . GLN B 1 379 ? 8.492 -38.094 -19.625 1 94.25 379 GLN B CA 1
ATOM 7456 C C . GLN B 1 379 ? 8.75 -36.656 -19.219 1 94.25 379 GLN B C 1
ATOM 7458 O O . GLN B 1 379 ? 7.805 -35.875 -19.031 1 94.25 379 GLN B O 1
ATOM 7463 N N . VAL B 1 380 ? 10.031 -36.312 -19.109 1 95.19 380 VAL B N 1
ATOM 7464 C CA . VAL B 1 380 ? 10.344 -34.969 -18.625 1 95.19 380 VAL B CA 1
ATOM 7465 C C . VAL B 1 380 ? 11.227 -34.25 -19.641 1 95.19 380 VAL B C 1
ATOM 7467 O O . VAL B 1 380 ? 11.797 -34.906 -20.531 1 95.19 380 VAL B O 1
ATOM 7470 N N . SER B 1 381 ? 11.227 -32.969 -19.578 1 96.12 381 SER B N 1
ATOM 7471 C CA . SER B 1 381 ? 12.227 -32.188 -20.281 1 96.12 381 SER B CA 1
ATOM 7472 C C . SER B 1 381 ? 13.391 -31.828 -19.359 1 96.12 381 SER B C 1
ATOM 7474 O O . SER B 1 381 ? 13.305 -32.031 -18.141 1 96.12 381 SER B O 1
ATOM 7476 N N . ALA B 1 382 ? 14.523 -31.328 -20.016 1 97.75 382 ALA B N 1
ATOM 7477 C CA . ALA B 1 382 ? 15.555 -30.656 -19.219 1 97.75 382 ALA B CA 1
ATOM 7478 C C . ALA B 1 382 ? 15.008 -29.359 -18.609 1 97.75 382 ALA B C 1
ATOM 7480 O O . ALA B 1 382 ? 13.82 -29.062 -18.734 1 97.75 382 ALA B O 1
ATOM 7481 N N . GLY B 1 383 ? 15.844 -28.688 -17.938 1 96.75 383 GLY B N 1
ATOM 7482 C CA . GLY B 1 383 ? 15.453 -27.5 -17.188 1 96.75 383 GLY B CA 1
ATOM 7483 C C . GLY B 1 383 ? 14.773 -26.453 -18.047 1 96.75 383 GLY B C 1
ATOM 7484 O O . GLY B 1 383 ? 15.125 -26.281 -19.219 1 96.75 383 GLY B O 1
ATOM 7485 N N . VAL B 1 384 ? 13.812 -25.734 -17.453 1 94.44 384 VAL B N 1
ATOM 7486 C CA . VAL B 1 384 ? 13.031 -24.719 -18.156 1 94.44 384 VAL B CA 1
ATOM 7487 C C . VAL B 1 384 ? 13.531 -23.328 -17.781 1 94.44 384 VAL B C 1
ATOM 7489 O O . VAL B 1 384 ? 14.055 -23.125 -16.688 1 94.44 384 VAL B O 1
ATOM 7492 N N . GLY B 1 385 ? 13.438 -22.422 -18.766 1 89.5 385 GLY B N 1
ATOM 7493 C CA . GLY B 1 385 ? 13.773 -21.031 -18.516 1 89.5 385 GLY B CA 1
ATOM 7494 C C . GLY B 1 385 ? 12.656 -20.25 -17.859 1 89.5 385 GLY B C 1
ATOM 7495 O O . GLY B 1 385 ? 11.5 -20.359 -18.25 1 89.5 385 GLY B O 1
ATOM 7496 N N . ASN B 1 386 ? 12.984 -19.469 -16.812 1 89.06 386 ASN B N 1
ATOM 7497 C CA . ASN B 1 386 ? 12.016 -18.688 -16.062 1 89.06 386 ASN B CA 1
ATOM 7498 C C . ASN B 1 386 ? 11.438 -17.547 -16.891 1 89.06 386 ASN B C 1
ATOM 7500 O O . ASN B 1 386 ? 12.07 -17.094 -17.859 1 89.06 386 ASN B O 1
ATOM 7504 N N . LEU B 1 387 ? 10.281 -17.125 -16.562 1 89.88 387 LEU B N 1
ATOM 7505 C CA . LEU B 1 387 ? 9.633 -15.977 -17.172 1 89.88 387 LEU B CA 1
ATOM 7506 C C . LEU B 1 387 ? 10.109 -14.672 -16.547 1 89.88 387 LEU B C 1
ATOM 7508 O O . LEU B 1 387 ? 10.711 -14.688 -15.461 1 89.88 387 LEU B O 1
ATOM 7512 N N . GLN B 1 388 ? 9.945 -13.625 -17.266 1 91.94 388 GLN B N 1
ATOM 7513 C CA . GLN B 1 388 ? 10.109 -12.273 -16.734 1 91.94 388 GLN B CA 1
ATOM 7514 C C . GLN B 1 388 ? 8.805 -11.492 -16.812 1 91.94 388 GLN B C 1
ATOM 7516 O O . GLN B 1 388 ? 8.219 -11.359 -17.891 1 91.94 388 GLN B O 1
ATOM 7521 N N . VAL B 1 389 ? 8.383 -11.062 -15.672 1 91.19 389 VAL B N 1
ATOM 7522 C CA . VAL B 1 389 ? 7.16 -10.266 -15.625 1 91.19 389 VAL B CA 1
ATOM 7523 C C . VAL B 1 389 ? 7.512 -8.789 -15.453 1 91.19 389 VAL B C 1
ATOM 7525 O O . VAL B 1 389 ? 8.227 -8.422 -14.523 1 91.19 389 VAL B O 1
ATOM 7528 N N . VAL B 1 390 ? 7.016 -7.992 -16.359 1 91.19 390 VAL B N 1
ATOM 7529 C CA . VAL B 1 390 ? 7.285 -6.559 -16.312 1 91.19 390 VAL B CA 1
ATOM 7530 C C . VAL B 1 390 ? 5.973 -5.785 -16.234 1 91.19 390 VAL B C 1
ATOM 7532 O O . VAL B 1 390 ? 5.043 -6.055 -17 1 91.19 390 VAL B O 1
ATOM 7535 N N . ALA B 1 391 ? 5.875 -4.922 -15.32 1 90.31 391 ALA B N 1
ATOM 7536 C CA . ALA B 1 391 ? 4.762 -3.977 -15.258 1 90.31 391 ALA B CA 1
ATOM 7537 C C . ALA B 1 391 ? 5.207 -2.58 -15.68 1 90.31 391 ALA B C 1
ATOM 7539 O O . ALA B 1 391 ? 6.09 -1.986 -15.047 1 90.31 391 ALA B O 1
ATOM 7540 N N . PHE B 1 392 ? 4.656 -2.096 -16.766 1 91.12 392 PHE B N 1
ATOM 7541 C CA . PHE B 1 392 ? 4.859 -0.719 -17.203 1 91.12 392 PHE B CA 1
ATOM 7542 C C . PHE B 1 392 ? 3.711 0.172 -16.734 1 91.12 392 PHE B C 1
ATOM 7544 O O . PHE B 1 392 ? 2.551 -0.244 -16.766 1 91.12 392 PHE B O 1
ATOM 7551 N N . SER B 1 393 ? 4.035 1.322 -16.297 1 89 393 SER B N 1
ATOM 7552 C CA . SER B 1 393 ? 2.963 2.215 -15.875 1 89 393 SER B CA 1
ATOM 7553 C C . SER B 1 393 ? 3.326 3.674 -16.125 1 89 393 SER B C 1
ATOM 7555 O O . SER B 1 393 ? 4.496 4.004 -16.328 1 89 393 SER B O 1
ATOM 7557 N N . GLY B 1 394 ? 2.402 4.477 -16.125 1 86.44 394 GLY B N 1
ATOM 7558 C CA . GLY B 1 394 ? 2.574 5.914 -16.266 1 86.44 394 GLY B CA 1
ATOM 7559 C C . GLY B 1 394 ? 1.263 6.68 -16.25 1 86.44 394 GLY B C 1
ATOM 7560 O O . GLY B 1 394 ? 0.222 6.125 -15.891 1 86.44 394 GLY B O 1
ATOM 7561 N N . GLN B 1 395 ? 1.396 7.984 -16.328 1 81.06 395 GLN B N 1
ATOM 7562 C CA . GLN B 1 395 ? 0.236 8.867 -16.359 1 81.06 395 GLN B CA 1
ATOM 7563 C C . GLN B 1 395 ? 0.215 9.688 -17.656 1 81.06 395 GLN B C 1
ATOM 7565 O O . GLN B 1 395 ? 1.248 10.211 -18.078 1 81.06 395 GLN B O 1
ATOM 7570 N N . SER B 1 396 ? -0.782 9.477 -18.422 1 76.12 396 SER B N 1
ATOM 7571 C CA . SER B 1 396 ? -1.036 10.344 -19.562 1 76.12 396 SER B CA 1
ATOM 7572 C C . SER B 1 396 ? -2.189 11.297 -19.281 1 76.12 396 SER B C 1
ATOM 7574 O O . SER B 1 396 ? -3.352 10.891 -19.25 1 76.12 396 SER B O 1
ATOM 7576 N N . ASN B 1 397 ? -1.861 12.586 -19.062 1 68 397 ASN B N 1
ATOM 7577 C CA . ASN B 1 397 ? -2.861 13.555 -18.641 1 68 397 ASN B CA 1
ATOM 7578 C C . ASN B 1 397 ? -3.535 13.125 -17.328 1 68 397 ASN B C 1
ATOM 7580 O O . ASN B 1 397 ? -2.859 12.836 -16.344 1 68 397 ASN B O 1
ATOM 7584 N N . GLU B 1 398 ? -4.824 12.914 -17.359 1 66.5 398 GLU B N 1
ATOM 7585 C CA . GLU B 1 398 ? -5.562 12.578 -16.141 1 66.5 398 GLU B CA 1
ATOM 7586 C C . GLU B 1 398 ? -5.801 11.078 -16.031 1 66.5 398 GLU B C 1
ATOM 7588 O O . GLU B 1 398 ? -6.359 10.602 -15.047 1 66.5 398 GLU B O 1
ATOM 7593 N N . ASN B 1 399 ? -5.129 10.359 -16.969 1 75.5 399 ASN B N 1
ATOM 7594 C CA . ASN B 1 399 ? -5.441 8.938 -16.953 1 75.5 399 ASN B CA 1
ATOM 7595 C C . ASN B 1 399 ? -4.211 8.094 -16.625 1 75.5 399 ASN B C 1
ATOM 7597 O O . ASN B 1 399 ? -3.111 8.375 -17.109 1 75.5 399 ASN B O 1
ATOM 7601 N N . TYR B 1 400 ? -4.418 7.172 -15.695 1 80.25 400 TYR B N 1
ATOM 7602 C CA . TYR B 1 400 ? -3.404 6.18 -15.352 1 80.25 400 TYR B CA 1
ATOM 7603 C C . TYR B 1 400 ? -3.473 4.98 -16.297 1 80.25 400 TYR B C 1
ATOM 7605 O O . TYR B 1 400 ? -4.562 4.551 -16.688 1 80.25 400 TYR B O 1
ATOM 7613 N N . TRP B 1 401 ? -2.27 4.578 -16.734 1 83 401 TRP B N 1
ATOM 7614 C CA . TRP B 1 401 ? -2.23 3.35 -17.531 1 83 401 TRP B CA 1
ATOM 7615 C C . TRP B 1 401 ? -1.236 2.357 -16.938 1 83 401 TRP B C 1
ATOM 7617 O O . TRP B 1 401 ? -0.236 2.754 -16.328 1 83 401 TRP B O 1
ATOM 7627 N N . VAL B 1 402 ? -1.574 1.15 -17.062 1 83.88 402 VAL B N 1
ATOM 7628 C CA . VAL B 1 402 ? -0.725 0.045 -16.625 1 83.88 402 VAL B CA 1
ATOM 7629 C C . VAL B 1 402 ? -0.743 -1.06 -17.688 1 83.88 402 VAL B C 1
ATOM 7631 O O . VAL B 1 402 ? -1.802 -1.401 -18.219 1 83.88 402 VAL B O 1
ATOM 7634 N N . TYR B 1 403 ? 0.434 -1.473 -18.047 1 85 403 TYR B N 1
ATOM 7635 C CA . TYR B 1 403 ? 0.608 -2.605 -18.953 1 85 403 TYR B CA 1
ATOM 7636 C C . TYR B 1 403 ? 1.477 -3.684 -18.312 1 85 403 TYR B C 1
ATOM 7638 O O . TYR B 1 403 ? 2.598 -3.408 -17.875 1 85 403 TYR B O 1
ATOM 7646 N N . MET B 1 404 ? 0.897 -4.891 -18.281 1 85.94 404 MET B N 1
ATOM 7647 C CA . MET B 1 404 ? 1.656 -6.035 -17.781 1 85.94 404 MET B CA 1
ATOM 7648 C C . MET B 1 404 ? 2.123 -6.918 -18.938 1 85.94 404 MET B C 1
ATOM 7650 O O . MET B 1 404 ? 1.321 -7.32 -19.781 1 85.94 404 MET B O 1
ATOM 7654 N N . ASP B 1 405 ? 3.398 -7.141 -18.875 1 85.06 405 ASP B N 1
ATOM 7655 C CA . ASP B 1 405 ? 3.992 -7.996 -19.906 1 85.06 405 ASP B CA 1
ATOM 7656 C C . ASP B 1 405 ? 4.652 -9.219 -19.281 1 85.06 405 ASP B C 1
ATOM 7658 O O . ASP B 1 405 ? 5.434 -9.102 -18.328 1 85.06 405 ASP B O 1
ATOM 7662 N N . ILE B 1 406 ? 4.27 -10.344 -19.75 1 86.06 406 ILE B N 1
ATOM 7663 C CA . ILE B 1 406 ? 4.918 -11.586 -19.344 1 86.06 406 ILE B CA 1
ATOM 7664 C C . ILE B 1 406 ? 5.809 -12.102 -20.469 1 86.06 406 ILE B C 1
ATOM 7666 O O . ILE B 1 406 ? 5.316 -12.602 -21.484 1 86.06 406 ILE B O 1
ATOM 7670 N N . MET B 1 407 ? 7.059 -11.883 -20.297 1 88.56 407 MET B N 1
ATOM 7671 C CA . MET B 1 407 ? 7.992 -12.445 -21.266 1 88.56 407 MET B CA 1
ATOM 7672 C C . MET B 1 407 ? 8.172 -13.938 -21.047 1 88.56 407 MET B C 1
ATOM 7674 O O . MET B 1 407 ? 8.492 -14.383 -19.953 1 88.56 407 MET B O 1
ATOM 7678 N N . GLU B 1 408 ? 7.98 -14.57 -22.047 1 88.19 408 GLU B N 1
ATOM 7679 C CA . GLU B 1 408 ? 7.988 -16.031 -21.984 1 88.19 408 GLU B CA 1
ATOM 7680 C C . GLU B 1 408 ? 9.391 -16.562 -21.703 1 88.19 408 GLU B C 1
ATOM 7682 O O . GLU B 1 408 ? 10.383 -15.859 -21.906 1 88.19 408 GLU B O 1
ATOM 7687 N N . GLY B 1 409 ? 9.375 -17.781 -21.219 1 89.38 409 GLY B N 1
ATOM 7688 C CA . GLY B 1 409 ? 10.609 -18.547 -21.094 1 89.38 409 GLY B CA 1
ATOM 7689 C C . GLY B 1 409 ? 10.852 -19.469 -22.266 1 89.38 409 GLY B C 1
ATOM 7690 O O . GLY B 1 409 ? 10.68 -19.078 -23.422 1 89.38 409 GLY B O 1
ATOM 7691 N N . SER B 1 410 ? 11.5 -20.562 -21.984 1 93.62 410 SER B N 1
ATOM 7692 C CA . SER B 1 410 ? 11.758 -21.641 -22.953 1 93.62 410 SER B CA 1
ATOM 7693 C C . SER B 1 410 ? 11.867 -22.984 -22.266 1 93.62 410 SER B C 1
ATOM 7695 O O . SER B 1 410 ? 12.234 -23.062 -21.094 1 93.62 410 SER B O 1
ATOM 7697 N N . TYR B 1 411 ? 11.477 -24 -22.953 1 95.25 411 TYR B N 1
ATOM 7698 C CA . TYR B 1 411 ? 11.531 -25.344 -22.375 1 95.25 411 TYR B CA 1
ATOM 7699 C C . TYR B 1 411 ? 12.883 -25.984 -22.625 1 95.25 411 TYR B C 1
ATOM 7701 O O . TYR B 1 411 ? 13.586 -25.641 -23.578 1 95.25 411 TYR B O 1
ATOM 7709 N N . GLY B 1 412 ? 13.219 -26.938 -21.812 1 97 412 GLY B N 1
ATOM 7710 C CA . GLY B 1 412 ? 14.391 -27.766 -22.078 1 97 412 GLY B CA 1
ATOM 7711 C C . GLY B 1 412 ? 14.156 -28.797 -23.156 1 97 412 GLY B C 1
ATOM 7712 O O . GLY B 1 412 ? 13.008 -29.062 -23.531 1 97 412 GLY B O 1
ATOM 7713 N N . GLY B 1 413 ? 15.281 -29.266 -23.703 1 97.62 413 GLY B N 1
ATOM 7714 C CA . GLY B 1 413 ? 15.141 -30.422 -24.562 1 97.62 413 GLY B CA 1
ATOM 7715 C C . GLY B 1 413 ? 14.445 -31.578 -23.891 1 97.62 413 GLY B C 1
ATOM 7716 O O . GLY B 1 413 ? 14.43 -31.672 -22.656 1 97.62 413 GLY B O 1
ATOM 7717 N N . ARG B 1 414 ? 13.812 -32.406 -24.672 1 96.88 414 ARG B N 1
ATOM 7718 C CA . ARG B 1 414 ? 13.117 -33.562 -24.141 1 96.88 414 ARG B CA 1
ATOM 7719 C C . ARG B 1 414 ? 13.367 -34.812 -25 1 96.88 414 ARG B C 1
ATOM 7721 O O . ARG B 1 414 ? 13.914 -34.688 -26.094 1 96.88 414 ARG B O 1
ATOM 7728 N N . TYR B 1 415 ? 13 -35.906 -24.5 1 96.38 415 TYR B N 1
ATOM 7729 C CA . TYR B 1 415 ? 13.25 -37.156 -25.203 1 96.38 415 TYR B CA 1
ATOM 7730 C C . TYR B 1 415 ? 12.602 -37.156 -26.578 1 96.38 415 TYR B C 1
ATOM 7732 O O . TYR B 1 415 ? 11.375 -37.062 -26.688 1 96.38 415 TYR B O 1
ATOM 7740 N N . GLY B 1 416 ? 13.414 -37.125 -27.516 1 96.56 416 GLY B N 1
ATOM 7741 C CA . GLY B 1 416 ? 12.938 -37.25 -28.891 1 96.56 416 GLY B CA 1
ATOM 7742 C C . GLY B 1 416 ? 12.68 -35.938 -29.562 1 96.56 416 GLY B C 1
ATOM 7743 O O . GLY B 1 416 ? 12.43 -35.875 -30.766 1 96.56 416 GLY B O 1
ATOM 7744 N N . LYS B 1 417 ? 12.695 -34.812 -28.812 1 97.12 417 LYS B N 1
ATOM 7745 C CA . LYS B 1 417 ? 12.336 -33.531 -29.406 1 97.12 417 LYS B CA 1
ATOM 7746 C C . LYS B 1 417 ? 13.141 -32.406 -28.797 1 97.12 417 LYS B C 1
ATOM 7748 O O . LYS B 1 417 ? 13.438 -32.406 -27.594 1 97.12 417 LYS B O 1
ATOM 7753 N N . ASP B 1 418 ? 13.445 -31.359 -29.641 1 97.69 418 ASP B N 1
ATOM 7754 C CA . ASP B 1 418 ? 14.047 -30.141 -29.141 1 97.69 418 ASP B CA 1
ATOM 7755 C C . ASP B 1 418 ? 13.094 -29.375 -28.219 1 97.69 418 ASP B C 1
ATOM 7757 O O . ASP B 1 418 ? 11.883 -29.609 -28.25 1 97.69 418 ASP B O 1
ATOM 7761 N N . GLY B 1 419 ? 13.695 -28.578 -27.328 1 96.38 419 GLY B N 1
ATOM 7762 C CA . GLY B 1 419 ? 12.867 -27.75 -26.469 1 96.38 419 GLY B CA 1
ATOM 7763 C C . GLY B 1 419 ? 12.031 -26.734 -27.234 1 96.38 419 GLY B C 1
ATOM 7764 O O . GLY B 1 419 ? 12.453 -26.25 -28.281 1 96.38 419 GLY B O 1
ATOM 7765 N N . MET B 1 420 ? 10.891 -26.391 -26.719 1 94.62 420 MET B N 1
ATOM 7766 C CA . MET B 1 420 ? 10.047 -25.359 -27.328 1 94.62 420 MET B CA 1
ATOM 7767 C C . MET B 1 420 ? 10.633 -23.969 -27.109 1 94.62 420 MET B C 1
ATOM 7769 O O . MET B 1 420 ? 11.016 -23.609 -26 1 94.62 420 MET B O 1
ATOM 7773 N N . ASP B 1 421 ? 10.695 -23.219 -28.172 1 93.94 421 ASP B N 1
ATOM 7774 C CA . ASP B 1 421 ? 11.266 -21.875 -28.141 1 93.94 421 ASP B CA 1
ATOM 7775 C C . ASP B 1 421 ? 10.227 -20.859 -27.672 1 93.94 421 ASP B C 1
ATOM 7777 O O . ASP B 1 421 ? 9.062 -20.922 -28.078 1 93.94 421 ASP B O 1
ATOM 7781 N N . ALA B 1 422 ? 10.617 -19.953 -26.812 1 90.5 422 ALA B N 1
ATOM 7782 C CA . ALA B 1 422 ? 9.883 -18.75 -26.469 1 90.5 422 ALA B CA 1
ATOM 7783 C C . ALA B 1 422 ? 8.438 -19.062 -26.094 1 90.5 422 ALA B C 1
ATOM 7785 O O . ALA B 1 422 ? 7.5 -18.484 -26.672 1 90.5 422 ALA B O 1
ATOM 7786 N N . VAL B 1 423 ? 8.219 -19.875 -25.172 1 87.12 423 VAL B N 1
ATOM 7787 C CA . VAL B 1 423 ? 6.891 -20.25 -24.703 1 87.12 423 VAL B CA 1
ATOM 7788 C C . VAL B 1 423 ? 6.828 -20.094 -23.188 1 87.12 423 VAL B C 1
ATOM 7790 O O . VAL B 1 423 ? 7.844 -20.25 -22.5 1 87.12 423 VAL B O 1
ATOM 7793 N N . ASP B 1 424 ? 5.609 -19.75 -22.766 1 78.75 424 ASP B N 1
ATOM 7794 C CA . ASP B 1 424 ? 5.367 -19.75 -21.328 1 78.75 424 ASP B CA 1
ATOM 7795 C C . ASP B 1 424 ? 5.555 -21.141 -20.734 1 78.75 424 ASP B C 1
ATOM 7797 O O . ASP B 1 424 ? 5.246 -22.141 -21.375 1 78.75 424 ASP B O 1
ATOM 7801 N N . THR B 1 425 ? 6.07 -21.156 -19.578 1 73.62 425 THR B N 1
ATOM 7802 C CA . THR B 1 425 ? 6.547 -22.453 -19.078 1 73.62 425 THR B CA 1
ATOM 7803 C C . THR B 1 425 ? 5.777 -22.859 -17.828 1 73.62 425 THR B C 1
ATOM 7805 O O . THR B 1 425 ? 5.324 -22.016 -17.062 1 73.62 425 THR B O 1
ATOM 7808 N N . LEU B 1 426 ? 5.613 -24.188 -17.797 1 67.5 426 LEU B N 1
ATOM 7809 C CA . LEU B 1 426 ? 5.172 -24.953 -16.625 1 67.5 426 LEU B CA 1
ATOM 7810 C C . LEU B 1 426 ? 3.758 -24.547 -16.219 1 67.5 426 LEU B C 1
ATOM 7812 O O . LEU B 1 426 ? 2.816 -24.688 -17 1 67.5 426 LEU B O 1
ATOM 7816 N N . TYR B 1 427 ? 3.641 -23.938 -15.055 1 65.75 427 TYR B N 1
ATOM 7817 C CA . TYR B 1 427 ? 2.287 -23.812 -14.523 1 65.75 427 TYR B CA 1
ATOM 7818 C C . TYR B 1 427 ? 1.654 -22.5 -14.961 1 65.75 427 TYR B C 1
ATOM 7820 O O . TYR B 1 427 ? 0.507 -22.203 -14.609 1 65.75 427 TYR B O 1
ATOM 7828 N N . ALA B 1 428 ? 2.527 -21.844 -15.859 1 63.97 428 ALA B N 1
ATOM 7829 C CA . ALA B 1 428 ? 1.975 -20.641 -16.453 1 63.97 428 ALA B CA 1
ATOM 7830 C C . ALA B 1 428 ? 1.557 -20.875 -17.906 1 63.97 428 ALA B C 1
ATOM 7832 O O . ALA B 1 428 ? 1.981 -21.844 -18.531 1 63.97 428 ALA B O 1
ATOM 7833 N N . ASN B 1 429 ? 0.422 -20.438 -18.391 1 66.69 429 ASN B N 1
ATOM 7834 C CA . ASN B 1 429 ? -0.016 -20.562 -19.781 1 66.69 429 ASN B CA 1
ATOM 7835 C C . ASN B 1 429 ? -0.725 -19.312 -20.281 1 66.69 429 ASN B C 1
ATOM 7837 O O . ASN B 1 429 ? -1.916 -19.344 -20.594 1 66.69 429 ASN B O 1
ATOM 7841 N N . THR B 1 430 ? 0.145 -18.312 -20.344 1 68.44 430 THR B N 1
ATOM 7842 C CA . THR B 1 430 ? -0.455 -17.062 -20.812 1 68.44 430 THR B CA 1
ATOM 7843 C C . THR B 1 430 ? -0.023 -16.75 -22.234 1 68.44 430 THR B C 1
ATOM 7845 O O . THR B 1 430 ? 1.061 -17.141 -22.672 1 68.44 430 THR B O 1
ATOM 7848 N N . ARG B 1 431 ? -0.833 -16.078 -22.922 1 73.38 431 ARG B N 1
ATOM 7849 C CA . ARG B 1 431 ? -0.528 -15.617 -24.281 1 73.38 431 ARG B CA 1
ATOM 7850 C C . ARG B 1 431 ? 0.177 -14.266 -24.25 1 73.38 431 ARG B C 1
ATOM 7852 O O . ARG B 1 431 ? -0.052 -13.461 -23.344 1 73.38 431 ARG B O 1
ATOM 7859 N N . ASN B 1 432 ? 1.071 -14.148 -25.234 1 77.94 432 ASN B N 1
ATOM 7860 C CA . ASN B 1 432 ? 1.708 -12.844 -25.344 1 77.94 432 ASN B CA 1
ATOM 7861 C C . ASN B 1 432 ? 0.728 -11.781 -25.844 1 77.94 432 ASN B C 1
ATOM 7863 O O . ASN B 1 432 ? -0.262 -12.109 -26.5 1 77.94 432 ASN B O 1
ATOM 7867 N N . ASN B 1 433 ? 0.946 -10.625 -25.516 1 79.44 433 ASN B N 1
ATOM 7868 C CA . ASN B 1 433 ? 0.189 -9.508 -26.078 1 79.44 433 ASN B CA 1
ATOM 7869 C C . ASN B 1 433 ? 0.729 -9.086 -27.438 1 79.44 433 ASN B C 1
ATOM 7871 O O . ASN B 1 433 ? 1.933 -8.883 -27.594 1 79.44 433 ASN B O 1
ATOM 7875 N N . PRO B 1 434 ? -0.195 -8.961 -28.391 1 86.06 434 PRO B N 1
ATOM 7876 C CA . PRO B 1 434 ? 0.277 -8.477 -29.688 1 86.06 434 PRO B CA 1
ATOM 7877 C C . PRO B 1 434 ? 0.957 -7.109 -29.594 1 86.06 434 PRO B C 1
ATOM 7879 O O . PRO B 1 434 ? 0.507 -6.238 -28.844 1 86.06 434 PRO B O 1
ATOM 7882 N N . ILE B 1 435 ? 2.039 -6.949 -30.422 1 91.69 435 ILE B N 1
ATOM 7883 C CA . ILE B 1 435 ? 2.803 -5.703 -30.422 1 91.69 435 ILE B CA 1
ATOM 7884 C C . ILE B 1 435 ? 1.883 -4.535 -30.781 1 91.69 435 ILE B C 1
ATOM 7886 O O . ILE B 1 435 ? 2.008 -3.449 -30.203 1 91.69 435 ILE B O 1
ATOM 7890 N N . GLU B 1 436 ? 0.976 -4.781 -31.75 1 90.5 436 GLU B N 1
ATOM 7891 C CA . GLU B 1 436 ? 0.034 -3.748 -32.156 1 90.5 436 GLU B CA 1
ATOM 7892 C C . GLU B 1 436 ? -0.822 -3.275 -30.984 1 90.5 436 GLU B C 1
ATOM 7894 O O . GLU B 1 436 ? -1.125 -2.086 -30.875 1 90.5 436 GLU B O 1
ATOM 7899 N N . ASP B 1 437 ? -1.186 -4.203 -30.234 1 86.06 437 ASP B N 1
ATOM 7900 C CA . ASP B 1 437 ? -1.991 -3.859 -29.062 1 86.06 437 ASP B CA 1
ATOM 7901 C C . ASP B 1 437 ? -1.193 -3.012 -28.078 1 86.06 437 ASP B C 1
ATOM 7903 O O . ASP B 1 437 ? -1.71 -2.035 -27.531 1 86.06 437 ASP B O 1
ATOM 7907 N N . ILE B 1 438 ? 0.006 -3.305 -27.797 1 89.75 438 ILE B N 1
ATOM 7908 C CA . ILE B 1 438 ? 0.877 -2.596 -26.859 1 89.75 438 ILE B CA 1
ATOM 7909 C C . ILE B 1 438 ? 1.078 -1.158 -27.344 1 89.75 438 ILE B C 1
ATOM 7911 O O . ILE B 1 438 ? 0.82 -0.209 -26.594 1 89.75 438 ILE B O 1
ATOM 7915 N N . GLU B 1 439 ? 1.387 -1.022 -28.609 1 93.88 439 GLU B N 1
ATOM 7916 C CA . GLU B 1 439 ? 1.775 0.281 -29.141 1 93.88 439 GLU B CA 1
ATOM 7917 C C . GLU B 1 439 ? 0.557 1.174 -29.359 1 93.88 439 GLU B C 1
ATOM 7919 O O . GLU B 1 439 ? 0.678 2.4 -29.391 1 93.88 439 GLU B O 1
ATOM 7924 N N . SER B 1 440 ? -0.612 0.547 -29.5 1 91.31 440 SER B N 1
ATOM 7925 C CA . SER B 1 440 ? -1.827 1.327 -29.703 1 91.31 440 SER B CA 1
ATOM 7926 C C . SER B 1 440 ? -2.389 1.847 -28.391 1 91.31 440 SER B C 1
ATOM 7928 O O . SER B 1 440 ? -3.09 2.859 -28.359 1 91.31 440 SER B O 1
ATOM 7930 N N . HIS B 1 441 ? -2.061 1.206 -27.312 1 86.94 441 HIS B N 1
ATOM 7931 C CA . HIS B 1 441 ? -2.773 1.528 -26.078 1 86.94 441 HIS B CA 1
ATOM 7932 C C . HIS B 1 441 ? -1.847 2.191 -25.062 1 86.94 441 HIS B C 1
ATOM 7934 O O . HIS B 1 441 ? -2.311 2.82 -24.109 1 86.94 441 HIS B O 1
ATOM 7940 N N . TYR B 1 442 ? -0.615 2.033 -25.234 1 90.19 442 TYR B N 1
ATOM 7941 C CA . TYR B 1 442 ? 0.335 2.561 -24.266 1 90.19 442 TYR B CA 1
ATOM 7942 C C . TYR B 1 442 ? 1.438 3.355 -24.953 1 90.19 442 TYR B C 1
ATOM 7944 O O . TYR B 1 442 ? 1.763 3.098 -26.125 1 90.19 442 TYR B O 1
ATOM 7952 N N . PRO B 1 443 ? 1.941 4.367 -24.297 1 94.56 443 PRO B N 1
ATOM 7953 C CA . PRO B 1 443 ? 3.051 5.129 -24.875 1 94.56 443 PRO B CA 1
ATOM 7954 C C . PRO B 1 443 ? 4.375 4.367 -24.828 1 94.56 443 PRO B C 1
ATOM 7956 O O . PRO B 1 443 ? 5.359 4.867 -24.281 1 94.56 443 PRO B O 1
ATOM 7959 N N . LEU B 1 444 ? 4.391 3.209 -25.438 1 95.62 444 LEU B N 1
ATOM 7960 C CA . LEU B 1 444 ? 5.523 2.291 -25.516 1 95.62 444 LEU B CA 1
ATOM 7961 C C . LEU B 1 444 ? 5.785 1.873 -26.953 1 95.62 444 LEU B C 1
ATOM 7963 O O . LEU B 1 444 ? 4.875 1.893 -27.781 1 95.62 444 LEU B O 1
ATOM 7967 N N . ARG B 1 445 ? 7.023 1.61 -27.266 1 96.88 445 ARG B N 1
ATOM 7968 C CA . ARG B 1 445 ? 7.422 1.073 -28.562 1 96.88 445 ARG B CA 1
ATOM 7969 C C . ARG B 1 445 ? 8.234 -0.206 -28.391 1 96.88 445 ARG B C 1
ATOM 7971 O O . ARG B 1 445 ? 9.234 -0.225 -27.672 1 96.88 445 ARG B O 1
ATOM 7978 N N . VAL B 1 446 ? 7.785 -1.221 -29.047 1 96.81 446 VAL B N 1
ATOM 7979 C CA . VAL B 1 446 ? 8.547 -2.463 -29.062 1 96.81 446 VAL B CA 1
ATOM 7980 C C . VAL B 1 446 ? 9.555 -2.438 -30.219 1 96.81 446 VAL B C 1
ATOM 7982 O O . VAL B 1 446 ? 9.195 -2.678 -31.375 1 96.81 446 VAL B O 1
ATOM 7985 N N . ASN B 1 447 ? 10.805 -2.328 -29.922 1 95.88 447 ASN B N 1
ATOM 7986 C CA . ASN B 1 447 ? 11.852 -2.164 -30.922 1 95.88 447 ASN B CA 1
ATOM 7987 C C . ASN B 1 447 ? 12.359 -3.512 -31.438 1 95.88 447 ASN B C 1
ATOM 7989 O O . ASN B 1 447 ? 12.891 -3.605 -32.531 1 95.88 447 ASN B O 1
ATOM 7993 N N . ARG B 1 448 ? 12.289 -4.402 -30.531 1 94.88 448 ARG B N 1
ATOM 7994 C CA . ARG B 1 448 ? 12.836 -5.715 -30.844 1 94.88 448 ARG B CA 1
ATOM 7995 C C . ARG B 1 448 ? 12.031 -6.824 -30.172 1 94.88 448 ARG B C 1
ATOM 7997 O O . ARG B 1 448 ? 11.641 -6.695 -29.016 1 94.88 448 ARG B O 1
ATOM 8004 N N . TYR B 1 449 ? 11.688 -7.84 -30.891 1 94.75 449 TYR B N 1
ATOM 8005 C CA . TYR B 1 449 ? 11.086 -9.086 -30.422 1 94.75 449 TYR B CA 1
ATOM 8006 C C . TYR B 1 449 ? 11.516 -10.258 -31.297 1 94.75 449 TYR B C 1
ATOM 8008 O O . TYR B 1 449 ? 10.914 -10.523 -32.344 1 94.75 449 TYR B O 1
ATOM 8016 N N . GLU B 1 450 ? 12.531 -11.008 -30.859 1 95.19 450 GLU B N 1
ATOM 8017 C CA . GLU B 1 450 ? 13.141 -12.078 -31.641 1 95.19 450 GLU B CA 1
ATOM 8018 C C . GLU B 1 450 ? 13.734 -13.156 -30.75 1 95.19 450 GLU B C 1
ATOM 8020 O O . GLU B 1 450 ? 13.789 -12.984 -29.531 1 95.19 450 GLU B O 1
ATOM 8025 N N . LEU B 1 451 ? 14.062 -14.266 -31.312 1 96.31 451 LEU B N 1
ATOM 8026 C CA . LEU B 1 451 ? 14.812 -15.281 -30.578 1 96.31 451 LEU B CA 1
ATOM 8027 C C . LEU B 1 451 ? 16.25 -14.836 -30.328 1 96.31 451 LEU B C 1
ATOM 8029 O O . LEU B 1 451 ? 16.812 -14.086 -31.125 1 96.31 451 LEU B O 1
ATOM 8033 N N . ARG B 1 452 ? 16.797 -15.297 -29.219 1 95.25 452 ARG B N 1
ATOM 8034 C CA . ARG B 1 452 ? 18.188 -15.008 -28.938 1 95.25 452 ARG B CA 1
ATOM 8035 C C . ARG B 1 452 ? 19.094 -15.562 -30.031 1 95.25 452 ARG B C 1
ATOM 8037 O O . ARG B 1 452 ? 18.828 -16.625 -30.594 1 95.25 452 ARG B O 1
ATOM 8044 N N . ASP B 1 453 ? 20.203 -14.867 -30.172 1 93.12 453 ASP B N 1
ATOM 8045 C CA . ASP B 1 453 ? 21.172 -15.289 -31.172 1 93.12 453 ASP B CA 1
ATOM 8046 C C . ASP B 1 453 ? 22.234 -16.203 -30.562 1 93.12 453 ASP B C 1
ATOM 8048 O O . ASP B 1 453 ? 22.859 -15.859 -29.562 1 93.12 453 ASP B O 1
ATOM 8052 N N . ASN B 1 454 ? 22.344 -17.406 -31.125 1 92.94 454 ASN B N 1
ATOM 8053 C CA . ASN B 1 454 ? 23.484 -18.266 -30.859 1 92.94 454 ASN B CA 1
ATOM 8054 C C . ASN B 1 454 ? 23.484 -18.781 -29.422 1 92.94 454 ASN B C 1
ATOM 8056 O O . ASN B 1 454 ? 24.547 -18.938 -28.828 1 92.94 454 ASN B O 1
ATOM 8060 N N . ASP B 1 455 ? 22.375 -18.828 -28.797 1 92.31 455 ASP B N 1
ATOM 8061 C CA . ASP B 1 455 ? 22.297 -19.25 -27.391 1 92.31 455 ASP B CA 1
ATOM 8062 C C . ASP B 1 455 ? 21.391 -20.469 -27.234 1 92.31 455 ASP B C 1
ATOM 8064 O O . ASP B 1 455 ? 20.5 -20.484 -26.375 1 92.31 455 ASP B O 1
ATOM 8068 N N . SER B 1 456 ? 21.562 -21.391 -28 1 94.5 456 SER B N 1
ATOM 8069 C CA . SER B 1 456 ? 20.859 -22.656 -27.875 1 94.5 456 SER B CA 1
ATOM 8070 C C . SER B 1 456 ? 21.672 -23.656 -27.047 1 94.5 456 SER B C 1
ATOM 8072 O O . SER B 1 456 ? 22.828 -23.938 -27.375 1 94.5 456 SER B O 1
ATOM 8074 N N . ALA B 1 457 ? 21.062 -24.172 -26.016 1 96.69 457 ALA B N 1
ATOM 8075 C CA . ALA B 1 457 ? 21.781 -25.094 -25.125 1 96.69 457 ALA B CA 1
ATOM 8076 C C . ALA B 1 457 ? 22.016 -26.438 -25.812 1 96.69 457 ALA B C 1
ATOM 8078 O O . ALA B 1 457 ? 21.094 -27.031 -26.375 1 96.69 457 ALA B O 1
ATOM 8079 N N . PRO B 1 458 ? 23.266 -26.984 -25.734 1 97.88 458 PRO B N 1
ATOM 8080 C CA . PRO B 1 458 ? 23.609 -28.203 -26.469 1 97.88 458 PRO B CA 1
ATOM 8081 C C . PRO B 1 458 ? 23.016 -29.453 -25.859 1 97.88 458 PRO B C 1
ATOM 8083 O O . PRO B 1 458 ? 23.062 -29.641 -24.641 1 97.88 458 PRO B O 1
ATOM 8086 N N . GLY B 1 459 ? 22.484 -30.328 -26.672 1 98.31 459 GLY B N 1
ATOM 8087 C CA . GLY B 1 459 ? 22 -31.672 -26.391 1 98.31 459 GLY B CA 1
ATOM 8088 C C . GLY B 1 459 ? 21.688 -32.469 -27.656 1 98.31 459 GLY B C 1
ATOM 8089 O O . GLY B 1 459 ? 21.719 -31.922 -28.766 1 98.31 459 GLY B O 1
ATOM 8090 N N . LYS B 1 460 ? 21.594 -33.812 -27.469 1 98.38 460 LYS B N 1
ATOM 8091 C CA . LYS B 1 460 ? 21.016 -34.531 -28.594 1 98.38 460 LYS B CA 1
ATOM 8092 C C . LYS B 1 460 ? 19.734 -33.875 -29.078 1 98.38 460 LYS B C 1
ATOM 8094 O O . LYS B 1 460 ? 19.484 -33.812 -30.281 1 98.38 460 LYS B O 1
ATOM 8099 N N . TRP B 1 461 ? 19.031 -33.5 -28.172 1 98.5 461 TRP B N 1
ATOM 8100 C CA . TRP B 1 461 ? 17.922 -32.562 -28.375 1 98.5 461 TRP B CA 1
ATOM 8101 C C . TRP B 1 461 ? 18.188 -31.25 -27.672 1 98.5 461 TRP B C 1
ATOM 8103 O O . TRP B 1 461 ? 18.234 -31.188 -26.438 1 98.5 461 TRP B O 1
ATOM 8113 N N . ARG B 1 462 ? 18.328 -30.234 -28.422 1 98.06 462 ARG B N 1
ATOM 8114 C CA . ARG B 1 462 ? 18.766 -28.938 -27.891 1 98.06 462 ARG B CA 1
ATOM 8115 C C . ARG B 1 462 ? 17.688 -28.312 -27.016 1 98.06 462 ARG B C 1
ATOM 8117 O O . ARG B 1 462 ? 16.5 -28.609 -27.156 1 98.06 462 ARG B O 1
ATOM 8124 N N . GLY B 1 463 ? 18.125 -27.438 -26.094 1 97.62 463 GLY B N 1
ATOM 8125 C CA . GLY B 1 463 ? 17.188 -26.641 -25.312 1 97.62 463 GLY B CA 1
ATOM 8126 C C . GLY B 1 463 ? 16.469 -25.594 -26.141 1 97.62 463 GLY B C 1
ATOM 8127 O O . GLY B 1 463 ? 16.969 -25.172 -27.188 1 97.62 463 GLY B O 1
ATOM 8128 N N . GLY B 1 464 ? 15.305 -25.219 -25.625 1 97.19 464 GLY B N 1
ATOM 8129 C CA . GLY B 1 464 ? 14.594 -24.125 -26.266 1 97.19 464 GLY B CA 1
ATOM 8130 C C . GLY B 1 464 ? 15.32 -22.797 -26.156 1 97.19 464 GLY B C 1
ATOM 8131 O O . GLY B 1 464 ? 16.078 -22.562 -25.203 1 97.19 464 GLY B O 1
ATOM 8132 N N . ILE B 1 465 ? 15.039 -21.891 -27.125 1 97.25 465 ILE B N 1
ATOM 8133 C CA . ILE B 1 465 ? 15.711 -20.594 -27.203 1 97.25 465 ILE B CA 1
ATOM 8134 C C . ILE B 1 465 ? 14.805 -19.516 -26.625 1 97.25 465 ILE B C 1
ATOM 8136 O O . ILE B 1 465 ? 13.617 -19.438 -26.953 1 97.25 465 ILE B O 1
ATOM 8140 N N . GLY B 1 466 ? 15.375 -18.703 -25.688 1 95.56 466 GLY B N 1
ATOM 8141 C CA . GLY B 1 466 ? 14.648 -17.578 -25.141 1 95.56 466 GLY B CA 1
ATOM 8142 C C . GLY B 1 466 ? 14.492 -16.438 -26.109 1 95.56 466 GLY B C 1
ATOM 8143 O O . GLY B 1 466 ? 15.109 -16.422 -27.172 1 95.56 466 GLY B O 1
ATOM 8144 N N . SER B 1 467 ? 13.742 -15.484 -25.75 1 95.12 467 SER B N 1
ATOM 8145 C CA . SER B 1 467 ? 13.5 -14.328 -26.594 1 95.12 467 SER B CA 1
ATOM 8146 C C . SER B 1 467 ? 14.266 -13.109 -26.109 1 95.12 467 SER B C 1
ATOM 8148 O O . SER B 1 467 ? 14.75 -13.086 -24.969 1 95.12 467 SER B O 1
ATOM 8150 N N . ILE B 1 468 ? 14.469 -12.164 -26.969 1 95.62 468 ILE B N 1
ATOM 8151 C CA . ILE B 1 468 ? 14.969 -10.836 -26.641 1 95.62 468 ILE B CA 1
ATOM 8152 C C . ILE B 1 468 ? 13.914 -9.789 -27 1 95.62 468 ILE B C 1
ATOM 8154 O O . ILE B 1 468 ? 13.375 -9.797 -28.109 1 95.62 468 ILE B O 1
ATOM 8158 N N . ARG B 1 469 ? 13.609 -8.969 -26.047 1 95.44 469 ARG B N 1
ATOM 8159 C CA . ARG B 1 469 ? 12.633 -7.906 -26.25 1 95.44 469 ARG B CA 1
ATOM 8160 C C . ARG B 1 469 ? 13.195 -6.559 -25.812 1 95.44 469 ARG B C 1
ATOM 8162 O O . ARG B 1 469 ? 13.859 -6.461 -24.766 1 95.44 469 ARG B O 1
ATOM 8169 N N . GLU B 1 470 ? 13.039 -5.59 -26.672 1 95.69 470 GLU B N 1
ATOM 8170 C CA . GLU B 1 470 ? 13.398 -4.215 -26.344 1 95.69 470 GLU B CA 1
ATOM 8171 C C . GLU B 1 470 ? 12.188 -3.293 -26.391 1 95.69 470 GLU B C 1
ATOM 8173 O O . GLU B 1 470 ? 11.453 -3.271 -27.391 1 95.69 470 GLU B O 1
ATOM 8178 N N . VAL B 1 471 ? 11.938 -2.605 -25.344 1 96.44 471 VAL B N 1
ATOM 8179 C CA . VAL B 1 471 ? 10.781 -1.718 -25.25 1 96.44 471 VAL B CA 1
ATOM 8180 C C . VAL B 1 471 ? 11.242 -0.305 -24.906 1 96.44 471 VAL B C 1
ATOM 8182 O O . VAL B 1 471 ? 11.984 -0.109 -23.938 1 96.44 471 VAL B O 1
ATOM 8185 N N . SER B 1 472 ? 10.812 0.673 -25.641 1 96.06 472 SER B N 1
ATOM 8186 C CA . SER B 1 472 ? 11.117 2.076 -25.375 1 96.06 472 SER B CA 1
ATOM 8187 C C . SER B 1 472 ? 9.906 2.818 -24.828 1 96.06 472 SER B C 1
ATOM 8189 O O . SER B 1 472 ? 8.773 2.574 -25.25 1 96.06 472 SER B O 1
ATOM 8191 N N . PHE B 1 473 ? 10.211 3.703 -23.875 1 94.69 473 PHE B N 1
ATOM 8192 C CA . PHE B 1 473 ? 9.195 4.613 -23.375 1 94.69 473 PHE B CA 1
ATOM 8193 C C . PHE B 1 473 ? 9.031 5.812 -24.297 1 94.69 473 PHE B C 1
ATOM 8195 O O . PHE B 1 473 ? 10.008 6.492 -24.609 1 94.69 473 PHE B O 1
ATOM 8202 N N . LEU B 1 474 ? 7.816 6.148 -24.703 1 95.19 474 LEU B N 1
ATOM 8203 C CA . LEU B 1 474 ? 7.543 7.328 -25.516 1 95.19 474 LEU B CA 1
ATOM 8204 C C . LEU B 1 474 ? 7.125 8.508 -24.641 1 95.19 474 LEU B C 1
ATOM 8206 O O . LEU B 1 474 ? 7.074 9.648 -25.109 1 95.19 474 LEU B O 1
ATOM 8210 N N . ALA B 1 475 ? 6.824 8.242 -23.438 1 93 475 ALA B N 1
ATOM 8211 C CA . ALA B 1 475 ? 6.535 9.219 -22.375 1 93 475 ALA B CA 1
ATOM 8212 C C . ALA B 1 475 ? 7.129 8.781 -21.047 1 93 475 ALA B C 1
ATOM 8214 O O . ALA B 1 475 ? 7.5 7.613 -20.875 1 93 475 ALA B O 1
ATOM 8215 N N . ASP B 1 476 ? 7.277 9.742 -20.172 1 88.62 476 ASP B N 1
ATOM 8216 C CA . ASP B 1 476 ? 7.77 9.383 -18.844 1 88.62 476 ASP B CA 1
ATOM 8217 C C . ASP B 1 476 ? 6.875 8.328 -18.188 1 88.62 476 ASP B C 1
ATOM 8219 O O . ASP B 1 476 ? 5.656 8.352 -18.359 1 88.62 476 ASP B O 1
ATOM 8223 N N . GLY B 1 477 ? 7.473 7.43 -17.484 1 89.81 477 GLY B N 1
ATOM 8224 C CA . GLY B 1 477 ? 6.77 6.355 -16.797 1 89.81 477 GLY B CA 1
ATOM 8225 C C . GLY B 1 477 ? 7.641 5.598 -15.812 1 89.81 477 GLY B C 1
ATOM 8226 O O . GLY B 1 477 ? 8.578 6.164 -15.242 1 89.81 477 GLY B O 1
ATOM 8227 N N . SER B 1 478 ? 7.223 4.48 -15.477 1 90.5 478 SER B N 1
ATOM 8228 C CA . SER B 1 478 ? 7.961 3.604 -14.578 1 90.5 478 SER B CA 1
ATOM 8229 C C . SER B 1 478 ? 7.754 2.135 -14.938 1 90.5 478 SER B C 1
ATOM 8231 O O . SER B 1 478 ? 6.832 1.798 -15.68 1 90.5 478 SER B O 1
ATOM 8233 N N . PHE B 1 479 ? 8.625 1.336 -14.5 1 92.38 479 PHE B N 1
ATOM 8234 C CA . PHE B 1 479 ? 8.461 -0.095 -14.727 1 92.38 479 PHE B CA 1
ATOM 8235 C C . PHE B 1 479 ? 8.992 -0.896 -13.539 1 92.38 479 PHE B C 1
ATOM 8237 O O . PHE B 1 479 ? 9.898 -0.44 -12.836 1 92.38 479 PHE B O 1
ATOM 8244 N N . SER B 1 480 ? 8.398 -2.018 -13.273 1 92.94 480 SER B N 1
ATOM 8245 C CA . SER B 1 480 ? 8.805 -3.02 -12.289 1 92.94 480 SER B CA 1
ATOM 8246 C C . SER B 1 480 ? 9.031 -4.379 -12.945 1 92.94 480 SER B C 1
ATOM 8248 O O . SER B 1 480 ? 8.344 -4.723 -13.914 1 92.94 480 SER B O 1
ATOM 8250 N N . VAL B 1 481 ? 9.984 -5.113 -12.422 1 94 481 VAL B N 1
ATOM 8251 C CA . VAL B 1 481 ? 10.297 -6.398 -13.031 1 94 481 VAL B CA 1
ATOM 8252 C C . VAL B 1 481 ? 10.398 -7.477 -11.953 1 94 481 VAL B C 1
ATOM 8254 O O . VAL B 1 481 ? 11.023 -7.266 -10.914 1 94 481 VAL B O 1
ATOM 8257 N N . GLU B 1 482 ? 9.727 -8.5 -12.148 1 93.94 482 GLU B N 1
ATOM 8258 C CA . GLU B 1 482 ? 9.883 -9.758 -11.43 1 93.94 482 GLU B CA 1
ATOM 8259 C C . GLU B 1 482 ? 10.508 -10.836 -12.312 1 93.94 482 GLU B C 1
ATOM 8261 O O . GLU B 1 482 ? 9.867 -11.328 -13.242 1 93.94 482 GLU B O 1
ATOM 8266 N N . ALA B 1 483 ? 11.758 -11.148 -12.023 1 94.38 483 ALA B N 1
ATOM 8267 C CA . ALA B 1 483 ? 12.445 -12.164 -12.812 1 94.38 483 ALA B CA 1
ATOM 8268 C C . ALA B 1 483 ? 13.352 -13.023 -11.938 1 94.38 483 ALA B C 1
ATOM 8270 O O . ALA B 1 483 ? 13.695 -12.633 -10.82 1 94.38 483 ALA B O 1
ATOM 8271 N N . ASP B 1 484 ? 13.641 -14.188 -12.367 1 94.62 484 ASP B N 1
ATOM 8272 C CA . ASP B 1 484 ? 14.664 -15.094 -11.867 1 94.62 484 ASP B CA 1
ATOM 8273 C C . ASP B 1 484 ? 15.414 -15.766 -13.023 1 94.62 484 ASP B C 1
ATOM 8275 O O . ASP B 1 484 ? 15.078 -15.562 -14.188 1 94.62 484 ASP B O 1
ATOM 8279 N N . GLY B 1 485 ? 16.5 -16.484 -12.711 1 95.56 485 GLY B N 1
ATOM 8280 C CA . GLY B 1 485 ? 17.297 -17.141 -13.734 1 95.56 485 GLY B CA 1
ATOM 8281 C C . GLY B 1 485 ? 18.344 -16.234 -14.359 1 95.56 485 GLY B C 1
ATOM 8282 O O . GLY B 1 485 ? 18.75 -16.453 -15.5 1 95.56 485 GLY B O 1
ATOM 8283 N N . HIS B 1 486 ? 18.609 -15.172 -13.672 1 96.38 486 HIS B N 1
ATOM 8284 C CA . HIS B 1 486 ? 19.703 -14.297 -14.125 1 96.38 486 HIS B CA 1
ATOM 8285 C C . HIS B 1 486 ? 21.047 -14.789 -13.609 1 96.38 486 HIS B C 1
ATOM 8287 O O . HIS B 1 486 ? 22.094 -14.359 -14.094 1 96.38 486 HIS B O 1
ATOM 8293 N N . LYS B 1 487 ? 21.047 -15.609 -12.656 1 96.62 487 LYS B N 1
ATOM 8294 C CA . LYS B 1 487 ? 22.266 -16.219 -12.141 1 96.62 487 LYS B CA 1
ATOM 8295 C C . LYS B 1 487 ? 22.25 -17.734 -12.367 1 96.62 487 LYS B C 1
ATOM 8297 O O . LYS B 1 487 ? 23.266 -18.312 -12.773 1 96.62 487 LYS B O 1
ATOM 8302 N N . TYR B 1 488 ? 21.203 -18.406 -12.141 1 96.56 488 TYR B N 1
ATOM 8303 C CA . TYR B 1 488 ? 21.109 -19.859 -12.25 1 96.56 488 TYR B CA 1
ATOM 8304 C C . TYR B 1 488 ? 20.5 -20.266 -13.594 1 96.56 488 TYR B C 1
ATOM 8306 O O . TYR B 1 488 ? 19.328 -19.984 -13.867 1 96.56 488 TYR B O 1
ATOM 8314 N N . ALA B 1 489 ? 21.234 -20.969 -14.359 1 96.94 489 ALA B N 1
ATOM 8315 C CA . ALA B 1 489 ? 20.797 -21.406 -15.68 1 96.94 489 ALA B CA 1
ATOM 8316 C C . ALA B 1 489 ? 19.906 -22.641 -15.586 1 96.94 489 ALA B C 1
ATOM 8318 O O . ALA B 1 489 ? 20.047 -23.453 -14.656 1 96.94 489 ALA B O 1
ATOM 8319 N N . PRO B 1 490 ? 18.969 -22.797 -16.547 1 97.44 490 PRO B N 1
ATOM 8320 C CA . PRO B 1 490 ? 18.219 -24.062 -16.594 1 97.44 490 PRO B CA 1
ATOM 8321 C C . PRO B 1 490 ? 19.125 -25.281 -16.734 1 97.44 490 PRO B C 1
ATOM 8323 O O . PRO B 1 490 ? 20.125 -25.234 -17.453 1 97.44 490 PRO B O 1
ATOM 8326 N N . TRP B 1 491 ? 18.875 -26.328 -16 1 98 491 TRP B N 1
ATOM 8327 C CA . TRP B 1 491 ? 19.75 -27.484 -15.914 1 98 491 TRP B CA 1
ATOM 8328 C C . TRP B 1 491 ? 19.672 -28.344 -17.172 1 98 491 TRP B C 1
ATOM 8330 O O . TRP B 1 491 ? 18.625 -28.406 -17.812 1 98 491 TRP B O 1
ATOM 8340 N N . GLY B 1 492 ? 20.797 -28.922 -17.562 1 98.25 492 GLY B N 1
ATOM 8341 C CA . GLY B 1 492 ? 20.828 -29.953 -18.594 1 98.25 492 GLY B CA 1
ATOM 8342 C C . GLY B 1 492 ? 20.516 -31.328 -18.047 1 98.25 492 GLY B C 1
ATOM 8343 O O . GLY B 1 492 ? 20.578 -31.562 -16.844 1 98.25 492 GLY B O 1
ATOM 8344 N N . PHE B 1 493 ? 20.188 -32.219 -18.953 1 98.06 493 PHE B N 1
ATOM 8345 C CA . PHE B 1 493 ? 19.812 -33.562 -18.5 1 98.06 493 PHE B CA 1
ATOM 8346 C C . PHE B 1 493 ? 20.406 -34.625 -19.391 1 98.06 493 PHE B C 1
ATOM 8348 O O . PHE B 1 493 ? 20.516 -34.438 -20.609 1 98.06 493 PHE B O 1
ATOM 8355 N N . ASP B 1 494 ? 20.844 -35.812 -18.766 1 97.31 494 ASP B N 1
ATOM 8356 C CA . ASP B 1 494 ? 21.328 -37 -19.484 1 97.31 494 ASP B CA 1
ATOM 8357 C C . ASP B 1 494 ? 22.453 -36.625 -20.438 1 97.31 494 ASP B C 1
ATOM 8359 O O . ASP B 1 494 ? 22.359 -36.906 -21.641 1 97.31 494 ASP B O 1
ATOM 8363 N N . ASP B 1 495 ? 23.469 -35.875 -20 1 97.12 495 ASP B N 1
ATOM 8364 C CA . ASP B 1 495 ? 24.672 -35.469 -20.703 1 97.12 495 ASP B CA 1
ATOM 8365 C C . ASP B 1 495 ? 24.422 -34.219 -21.531 1 97.12 495 ASP B C 1
ATOM 8367 O O . ASP B 1 495 ? 25.312 -33.781 -22.266 1 97.12 495 ASP B O 1
ATOM 8371 N N . GLY B 1 496 ? 23.141 -33.688 -21.531 1 98.06 496 GLY B N 1
ATOM 8372 C CA . GLY B 1 496 ? 22.906 -32.375 -22.094 1 98.06 496 GLY B CA 1
ATOM 8373 C C . GLY B 1 496 ? 23.531 -31.25 -21.266 1 98.06 496 GLY B C 1
ATOM 8374 O O . GLY B 1 496 ? 23.797 -31.438 -20.078 1 98.06 496 GLY B O 1
ATOM 8375 N N . GLN B 1 497 ? 23.75 -30.125 -21.906 1 97.94 497 GLN B N 1
ATOM 8376 C CA . GLN B 1 497 ? 24.391 -29.016 -21.219 1 97.94 497 GLN B CA 1
ATOM 8377 C C . GLN B 1 497 ? 23.344 -28.047 -20.641 1 97.94 497 GLN B C 1
ATOM 8379 O O . GLN B 1 497 ? 22.203 -28.047 -21.094 1 97.94 497 GLN B O 1
ATOM 8384 N N . ASP B 1 498 ? 23.781 -27.344 -19.656 1 98.19 498 ASP B N 1
ATOM 8385 C CA . ASP B 1 498 ? 22.922 -26.328 -19.062 1 98.19 498 ASP B CA 1
ATOM 8386 C C . ASP B 1 498 ? 22.531 -25.25 -20.078 1 98.19 498 ASP B C 1
ATOM 8388 O O . ASP B 1 498 ? 23.234 -25.062 -21.078 1 98.19 498 ASP B O 1
ATOM 8392 N N . GLY B 1 499 ? 21.391 -24.688 -19.828 1 97.94 499 GLY B N 1
ATOM 8393 C CA . GLY B 1 499 ? 20.938 -23.578 -20.672 1 97.94 499 GLY B CA 1
ATOM 8394 C C . GLY B 1 499 ? 21.672 -22.281 -20.391 1 97.94 499 GLY B C 1
ATOM 8395 O O . GLY B 1 499 ? 22.828 -22.297 -19.984 1 97.94 499 GLY B O 1
ATOM 8396 N N . TYR B 1 500 ? 21.047 -21.156 -20.844 1 97.06 500 TYR B N 1
ATOM 8397 C CA . TYR B 1 500 ? 21.609 -19.828 -20.656 1 97.06 500 TYR B CA 1
ATOM 8398 C C . TYR B 1 500 ? 20.703 -18.969 -19.781 1 97.06 500 TYR B C 1
ATOM 8400 O O . TYR B 1 500 ? 19.484 -19.062 -19.875 1 97.06 500 TYR B O 1
ATOM 8408 N N . VAL B 1 501 ? 21.297 -18.109 -18.984 1 97.06 501 VAL B N 1
ATOM 8409 C CA . VAL B 1 501 ? 20.562 -17.266 -18.062 1 97.06 501 VAL B CA 1
ATOM 8410 C C . VAL B 1 501 ? 19.938 -16.094 -18.812 1 97.06 501 VAL B C 1
ATOM 8412 O O . VAL B 1 501 ? 20.312 -15.805 -19.953 1 97.06 501 VAL B O 1
ATOM 8415 N N . GLY B 1 502 ? 18.875 -15.562 -18.203 1 96.06 502 GLY B N 1
ATOM 8416 C CA . GLY B 1 502 ? 18.312 -14.32 -18.703 1 96.06 502 GLY B CA 1
ATOM 8417 C C . GLY B 1 502 ? 19.016 -13.086 -18.156 1 96.06 502 GLY B C 1
ATOM 8418 O O . GLY B 1 502 ? 19.984 -13.195 -17.422 1 96.06 502 GLY B O 1
ATOM 8419 N N . SER B 1 503 ? 18.516 -11.922 -18.594 1 96.31 503 SER B N 1
ATOM 8420 C CA . SER B 1 503 ? 19.078 -10.672 -18.078 1 96.31 503 SER B CA 1
ATOM 8421 C C . SER B 1 503 ? 18.125 -9.5 -18.312 1 96.31 503 SER B C 1
ATOM 8423 O O . SER B 1 503 ? 17.172 -9.617 -19.094 1 96.31 503 SER B O 1
ATOM 8425 N N . LEU B 1 504 ? 18.266 -8.461 -17.594 1 96.19 504 LEU B N 1
ATOM 8426 C CA . LEU B 1 504 ? 17.578 -7.176 -17.719 1 96.19 504 LEU B CA 1
ATOM 8427 C C . LEU B 1 504 ? 18.578 -6.027 -17.781 1 96.19 504 LEU B C 1
ATOM 8429 O O . LEU B 1 504 ? 19.531 -5.977 -17 1 96.19 504 LEU B O 1
ATOM 8433 N N . SER B 1 505 ? 18.391 -5.172 -18.75 1 96.62 505 SER B N 1
ATOM 8434 C CA . SER B 1 505 ? 19.266 -4.012 -18.875 1 96.62 505 SER B CA 1
ATOM 8435 C C . SER B 1 505 ? 18.5 -2.779 -19.328 1 96.62 505 SER B C 1
ATOM 8437 O O . SER B 1 505 ? 17.359 -2.891 -19.797 1 96.62 505 SER B O 1
ATOM 8439 N N . ILE B 1 506 ? 19.016 -1.703 -19.094 1 95.06 506 ILE B N 1
ATOM 8440 C CA . ILE B 1 506 ? 18.469 -0.441 -19.578 1 95.06 506 ILE B CA 1
ATOM 8441 C C . ILE B 1 506 ? 19.547 0.325 -20.344 1 95.06 506 ILE B C 1
ATOM 8443 O O . ILE B 1 506 ? 20.719 0.304 -19.969 1 95.06 506 ILE B O 1
ATOM 8447 N N . ARG B 1 507 ? 19.141 0.872 -21.453 1 91.12 507 ARG B N 1
ATOM 8448 C CA . ARG B 1 507 ? 20.078 1.653 -22.25 1 91.12 507 ARG B CA 1
ATOM 8449 C C . ARG B 1 507 ? 20.203 3.07 -21.703 1 91.12 507 ARG B C 1
ATOM 8451 O O . ARG B 1 507 ? 19.219 3.771 -21.531 1 91.12 507 ARG B O 1
ATOM 8458 N N . ASP B 1 508 ? 21.391 3.486 -21.359 1 78.06 508 ASP B N 1
ATOM 8459 C CA . ASP B 1 508 ? 21.656 4.844 -20.906 1 78.06 508 ASP B CA 1
ATOM 8460 C C . ASP B 1 508 ? 21.422 5.855 -22.016 1 78.06 508 ASP B C 1
ATOM 8462 O O . ASP B 1 508 ? 21.953 5.715 -23.125 1 78.06 508 ASP B O 1
ATOM 8466 N N . ASN B 1 509 ? 20.656 6.809 -21.766 1 76.25 509 ASN B N 1
ATOM 8467 C CA . ASN B 1 509 ? 20.312 7.777 -22.797 1 76.25 509 ASN B CA 1
ATOM 8468 C C . ASN B 1 509 ? 21.531 8.594 -23.219 1 76.25 509 ASN B C 1
ATOM 8470 O O . ASN B 1 509 ? 21.625 9.047 -24.359 1 76.25 509 ASN B O 1
ATOM 8474 N N . GLU B 1 510 ? 22.438 8.844 -22.281 1 75.12 510 GLU B N 1
ATOM 8475 C CA . GLU B 1 510 ? 23.594 9.68 -22.562 1 75.12 510 GLU B CA 1
ATOM 8476 C C . GLU B 1 510 ? 24.703 8.883 -23.25 1 75.12 510 GLU B C 1
ATOM 8478 O O . GLU B 1 510 ? 25.234 9.312 -24.266 1 75.12 510 GLU B O 1
ATOM 8483 N N . THR B 1 511 ? 25.047 7.703 -22.781 1 80.06 511 THR B N 1
ATOM 8484 C CA . THR B 1 511 ? 26.188 6.945 -23.266 1 80.06 511 THR B CA 1
ATOM 8485 C C . THR B 1 511 ? 25.75 5.871 -24.266 1 80.06 511 THR B C 1
ATOM 8487 O O . THR B 1 511 ? 26.578 5.301 -24.969 1 80.06 511 THR B O 1
ATOM 8490 N N . ASN B 1 512 ? 24.484 5.598 -24.297 1 84.5 512 ASN B N 1
ATOM 8491 C CA . ASN B 1 512 ? 23.906 4.551 -25.125 1 84.5 512 ASN B CA 1
ATOM 8492 C C . ASN B 1 512 ? 24.406 3.17 -24.719 1 84.5 512 ASN B C 1
ATOM 8494 O O . ASN B 1 512 ? 24.297 2.211 -25.484 1 84.5 512 ASN B O 1
ATOM 8498 N N . GLU B 1 513 ? 25.016 3.197 -23.578 1 88.62 513 GLU B N 1
ATOM 8499 C CA . GLU B 1 513 ? 25.5 1.918 -23.062 1 88.62 513 GLU B CA 1
ATOM 8500 C C . GLU B 1 513 ? 24.391 1.188 -22.281 1 88.62 513 GLU B C 1
ATOM 8502 O O . GLU B 1 513 ? 23.5 1.82 -21.734 1 88.62 513 GLU B O 1
ATOM 8507 N N . LEU B 1 514 ? 24.484 -0.196 -22.406 1 90.88 514 LEU B N 1
ATOM 8508 C CA . LEU B 1 514 ? 23.547 -1.018 -21.656 1 90.88 514 LEU B CA 1
ATOM 8509 C C . LEU B 1 514 ? 24.016 -1.171 -20.203 1 90.88 514 LEU B C 1
ATOM 8511 O O . LEU B 1 514 ? 25.156 -1.577 -19.953 1 90.88 514 LEU B O 1
ATOM 8515 N N . VAL B 1 515 ? 23.203 -0.758 -19.359 1 92.19 515 VAL B N 1
ATOM 8516 C CA . VAL B 1 515 ? 23.469 -0.924 -17.938 1 92.19 515 VAL B CA 1
ATOM 8517 C C . VAL B 1 515 ? 22.672 -2.104 -17.391 1 92.19 515 VAL B C 1
ATOM 8519 O O . VAL B 1 515 ? 21.438 -2.141 -17.531 1 92.19 515 VAL B O 1
ATOM 8522 N N . GLN B 1 516 ? 23.375 -3.021 -16.812 1 94.25 516 GLN B N 1
ATOM 8523 C CA . GLN B 1 516 ? 22.719 -4.207 -16.266 1 94.25 516 GLN B CA 1
ATOM 8524 C C . GLN B 1 516 ? 21.906 -3.871 -15.023 1 94.25 516 GLN B C 1
ATOM 8526 O O . GLN B 1 516 ? 22.344 -3.078 -14.188 1 94.25 516 GLN B O 1
ATOM 8531 N N . LEU B 1 517 ? 20.734 -4.434 -15 1 94.25 517 LEU B N 1
ATOM 8532 C CA . LEU B 1 517 ? 19.844 -4.277 -13.859 1 94.25 517 LEU B CA 1
ATOM 8533 C C . LEU B 1 517 ? 19.625 -5.613 -13.156 1 94.25 517 LEU B C 1
ATOM 8535 O O . LEU B 1 517 ? 19.859 -6.672 -13.742 1 94.25 517 LEU B O 1
ATOM 8539 N N . PRO B 1 518 ? 19.266 -5.578 -11.898 1 93.62 518 PRO B N 1
ATOM 8540 C CA . PRO B 1 518 ? 18.969 -6.828 -11.195 1 93.62 518 PRO B CA 1
ATOM 8541 C C . PRO B 1 518 ? 17.688 -7.496 -11.703 1 93.62 518 PRO B C 1
ATOM 8543 O O . PRO B 1 5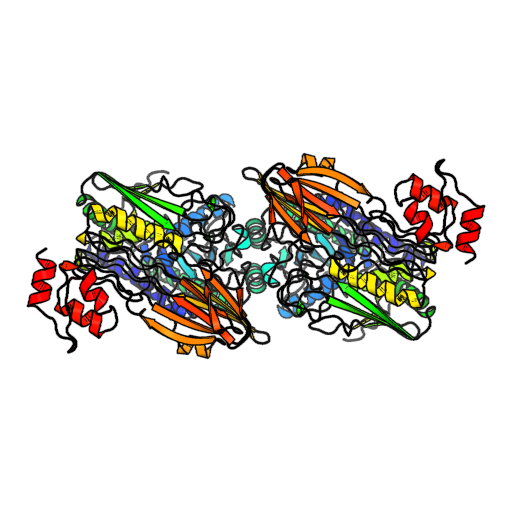18 ? 16.891 -6.863 -12.406 1 93.62 518 PRO B O 1
ATOM 8546 N N . SER B 1 519 ? 17.562 -8.781 -11.352 1 94.25 519 SER B N 1
ATOM 8547 C CA . SER B 1 519 ? 16.422 -9.562 -11.82 1 94.25 519 SER B CA 1
ATOM 8548 C C . SER B 1 519 ? 15.125 -9.102 -11.156 1 94.25 519 SER B C 1
ATOM 8550 O O . SER B 1 519 ? 14.031 -9.391 -11.648 1 94.25 519 SER B O 1
ATOM 8552 N N . LYS B 1 520 ? 15.188 -8.453 -10.039 1 94.94 520 LYS B N 1
ATOM 8553 C CA . LYS B 1 520 ? 14.031 -7.859 -9.367 1 94.94 520 LYS B CA 1
ATOM 8554 C C . LYS B 1 520 ? 14.188 -6.348 -9.25 1 94.94 520 LYS B C 1
ATOM 8556 O O . LYS B 1 520 ? 15.117 -5.863 -8.609 1 94.94 520 LYS B O 1
ATOM 8561 N N . LEU B 1 521 ? 13.312 -5.625 -9.867 1 92.56 521 LEU B N 1
ATOM 8562 C CA . LEU B 1 521 ? 13.398 -4.172 -9.914 1 92.56 521 LEU B CA 1
ATOM 8563 C C . LEU B 1 521 ? 12.062 -3.537 -9.547 1 92.56 521 LEU B C 1
ATOM 8565 O O . LEU B 1 521 ? 11.078 -3.699 -10.266 1 92.56 521 LEU B O 1
ATOM 8569 N N . PRO B 1 522 ? 12.039 -2.811 -8.391 1 89.44 522 PRO B N 1
ATOM 8570 C CA . PRO B 1 522 ? 10.781 -2.172 -7.996 1 89.44 522 PRO B CA 1
ATOM 8571 C C . PRO B 1 522 ? 10.602 -0.789 -8.617 1 89.44 522 PRO B C 1
ATOM 8573 O O . PRO B 1 522 ? 11.398 0.116 -8.359 1 89.44 522 PRO B O 1
ATOM 8576 N N . ASN B 1 523 ? 9.609 -0.562 -9.383 1 88.38 523 ASN B N 1
ATOM 8577 C CA . ASN B 1 523 ? 9.047 0.68 -9.891 1 88.38 523 ASN B CA 1
ATOM 8578 C C . ASN B 1 523 ? 10.133 1.679 -10.281 1 88.38 523 ASN B C 1
ATOM 8580 O O . ASN B 1 523 ? 10.109 2.828 -9.836 1 88.38 523 ASN B O 1
ATOM 8584 N N . ARG B 1 524 ? 11.023 1.356 -11.102 1 89.06 524 ARG B N 1
ATOM 8585 C CA . ARG B 1 524 ? 12.07 2.238 -11.602 1 89.06 524 ARG B CA 1
ATOM 8586 C C . ARG B 1 524 ? 11.508 3.283 -12.555 1 89.06 524 ARG B C 1
ATOM 8588 O O . ARG B 1 524 ? 10.766 2.945 -13.484 1 89.06 524 ARG B O 1
ATOM 8595 N N . HIS B 1 525 ? 11.828 4.531 -12.266 1 86.06 525 HIS B N 1
ATOM 8596 C CA . HIS B 1 525 ? 11.406 5.602 -13.164 1 86.06 525 HIS B CA 1
ATOM 8597 C C . HIS B 1 525 ? 12.164 5.543 -14.484 1 86.06 525 HIS B C 1
ATOM 8599 O O . HIS B 1 525 ? 13.359 5.266 -14.508 1 86.06 525 HIS B O 1
ATOM 8605 N N . ALA B 1 526 ? 11.438 5.695 -15.539 1 89.62 526 ALA B N 1
ATOM 8606 C CA . ALA B 1 526 ? 12.008 5.75 -16.875 1 89.62 526 ALA B CA 1
ATOM 8607 C C . ALA B 1 526 ? 11.562 7.008 -17.625 1 89.62 526 ALA B C 1
ATOM 8609 O O . ALA B 1 526 ? 10.359 7.289 -17.703 1 89.62 526 ALA B O 1
ATOM 8610 N N . GLN B 1 527 ? 12.508 7.785 -18.078 1 88.31 527 GLN B N 1
ATOM 8611 C CA . GLN B 1 527 ? 12.18 8.969 -18.859 1 88.31 527 GLN B CA 1
ATOM 8612 C C . GLN B 1 527 ? 11.828 8.602 -20.297 1 88.31 527 GLN B C 1
ATOM 8614 O O . GLN B 1 527 ? 12.227 7.539 -20.781 1 88.31 527 GLN B O 1
ATOM 8619 N N . SER B 1 528 ? 11.125 9.547 -20.922 1 91.25 528 SER B N 1
ATOM 8620 C CA . SER B 1 528 ? 10.883 9.375 -22.344 1 91.25 528 SER B CA 1
ATOM 8621 C C . SER B 1 528 ? 12.18 9.133 -23.109 1 91.25 528 SER B C 1
ATOM 8623 O O . SER B 1 528 ? 13.188 9.789 -22.844 1 91.25 528 SER B O 1
ATOM 8625 N N . GLY B 1 529 ? 12.164 8.102 -23.875 1 91.88 529 GLY B N 1
ATOM 8626 C CA . GLY B 1 529 ? 13.344 7.766 -24.656 1 91.88 529 GLY B CA 1
ATOM 8627 C C . GLY B 1 529 ? 14.133 6.605 -24.078 1 91.88 529 GLY B C 1
ATOM 8628 O O . GLY B 1 529 ? 14.969 6.008 -24.75 1 91.88 529 GLY B O 1
ATOM 8629 N N . SER B 1 530 ? 13.891 6.297 -22.781 1 92.25 530 SER B N 1
ATOM 8630 C CA . SER B 1 530 ? 14.562 5.156 -22.172 1 92.25 530 SER B CA 1
ATOM 8631 C C . SER B 1 530 ? 14.156 3.848 -22.844 1 92.25 530 SER B C 1
ATOM 8633 O O . SER B 1 530 ? 13 3.67 -23.219 1 92.25 530 SER B O 1
ATOM 8635 N N . THR B 1 531 ? 15.133 2.982 -22.984 1 95.5 531 THR B N 1
ATOM 8636 C CA . THR B 1 531 ? 14.867 1.677 -23.578 1 95.5 531 THR B CA 1
ATOM 8637 C C . THR B 1 531 ? 15.328 0.556 -22.656 1 95.5 531 THR B C 1
ATOM 8639 O O . THR B 1 531 ? 16.484 0.545 -22.203 1 95.5 531 THR B O 1
ATOM 8642 N N . ILE B 1 532 ? 14.438 -0.373 -22.469 1 95.5 532 ILE B N 1
ATOM 8643 C CA . ILE B 1 532 ? 14.789 -1.529 -21.641 1 95.5 532 ILE B CA 1
ATOM 8644 C C . ILE B 1 532 ? 14.945 -2.762 -22.531 1 95.5 532 ILE B C 1
ATOM 8646 O O . ILE B 1 532 ? 14.258 -2.895 -23.547 1 95.5 532 ILE B O 1
ATOM 8650 N N . GLN B 1 533 ? 15.844 -3.557 -22.203 1 96.12 533 GLN B N 1
ATOM 8651 C CA . GLN B 1 533 ? 16.062 -4.812 -22.906 1 96.12 533 GLN B CA 1
ATOM 8652 C C . GLN B 1 533 ? 15.883 -6.008 -21.969 1 96.12 533 GLN B C 1
ATOM 8654 O O . GLN B 1 533 ? 16.531 -6.082 -20.922 1 96.12 533 GLN B O 1
ATOM 8659 N N . LEU B 1 534 ? 15.031 -6.863 -22.359 1 95.81 534 LEU B N 1
ATOM 8660 C CA . LEU B 1 534 ? 14.797 -8.125 -21.656 1 95.81 534 LEU B CA 1
ATOM 8661 C C . LEU B 1 534 ? 15.336 -9.297 -22.469 1 95.81 534 LEU B C 1
ATOM 8663 O O . LEU B 1 534 ? 15.047 -9.422 -23.656 1 95.81 534 LEU B O 1
ATOM 8667 N N . VAL B 1 535 ? 16.141 -10.078 -21.844 1 96.44 535 VAL B N 1
ATOM 8668 C CA . VAL B 1 535 ? 16.672 -11.289 -22.469 1 96.44 535 VAL B CA 1
ATOM 8669 C C . VAL B 1 535 ? 16.172 -12.516 -21.719 1 96.44 535 VAL B C 1
ATOM 8671 O O . VAL B 1 535 ? 16.453 -12.68 -20.516 1 96.44 535 VAL B O 1
ATOM 8674 N N . GLY B 1 536 ? 15.414 -13.352 -22.422 1 95.06 536 GLY B N 1
ATOM 8675 C CA . GLY B 1 536 ? 14.875 -14.547 -21.797 1 95.06 536 GLY B CA 1
ATOM 8676 C C . GLY B 1 536 ? 15.875 -15.68 -21.719 1 95.06 536 GLY B C 1
ATOM 8677 O O . GLY B 1 536 ? 16.781 -15.773 -22.547 1 95.06 536 GLY B O 1
ATOM 8678 N N . PRO B 1 537 ? 15.734 -16.547 -20.75 1 95.56 537 PRO B N 1
ATOM 8679 C CA . PRO B 1 537 ? 16.641 -17.688 -20.625 1 95.56 537 PRO B CA 1
ATOM 8680 C C . PRO B 1 537 ? 16.422 -18.75 -21.688 1 95.56 537 PRO B C 1
ATOM 8682 O O . PRO B 1 537 ? 15.375 -18.75 -22.359 1 95.56 537 PRO B O 1
ATOM 8685 N N . CYS B 1 538 ? 17.422 -19.578 -21.922 1 96.94 538 CYS B N 1
ATOM 8686 C CA . CYS B 1 538 ? 17.328 -20.734 -22.797 1 96.94 538 CYS B CA 1
ATOM 8687 C C . CYS B 1 538 ? 17.281 -22.031 -21.984 1 96.94 538 CYS B C 1
ATOM 8689 O O . CYS B 1 538 ? 18.047 -22.188 -21.016 1 96.94 538 CYS B O 1
ATOM 8691 N N . GLY B 1 539 ? 16.344 -22.891 -22.312 1 97.56 539 GLY B N 1
ATOM 8692 C CA . GLY B 1 539 ? 16.219 -24.156 -21.609 1 97.56 539 GLY B CA 1
ATOM 8693 C C . GLY B 1 539 ? 17.422 -25.047 -21.766 1 97.56 539 GLY B C 1
ATOM 8694 O O . GLY B 1 539 ? 18.281 -24.828 -22.625 1 97.56 539 GLY B O 1
ATOM 8695 N N . GLY B 1 540 ? 17.578 -26.047 -20.891 1 98.12 540 GLY B N 1
ATOM 8696 C CA . GLY B 1 540 ? 18.703 -26.969 -20.922 1 98.12 540 GLY B CA 1
ATOM 8697 C C . GLY B 1 540 ? 18.625 -27.984 -22.047 1 98.12 540 GLY B C 1
ATOM 8698 O O . GLY B 1 540 ? 17.547 -28.219 -22.594 1 98.12 540 GLY B O 1
ATOM 8699 N N . GLY B 1 541 ? 19.766 -28.516 -22.391 1 98.5 541 GLY B N 1
ATOM 8700 C CA . GLY B 1 541 ? 19.828 -29.578 -23.375 1 98.5 541 GLY B CA 1
ATOM 8701 C C . GLY B 1 541 ? 19.547 -30.953 -22.797 1 98.5 541 GLY B C 1
ATOM 8702 O O . GLY B 1 541 ? 19.719 -31.156 -21.594 1 98.5 541 GLY B O 1
ATOM 8703 N N . TYR B 1 542 ? 19.078 -31.828 -23.641 1 98.62 542 TYR B N 1
ATOM 8704 C CA . TYR B 1 542 ? 18.75 -33.188 -23.266 1 98.62 542 TYR B CA 1
ATOM 8705 C C . TYR B 1 542 ? 19.531 -34.188 -24.109 1 98.62 542 TYR B C 1
ATOM 8707 O O . TYR B 1 542 ? 19.469 -34.188 -25.328 1 98.62 542 TYR B O 1
ATOM 8715 N N . GLY B 1 543 ? 20.359 -35.062 -23.422 1 98.31 543 GLY B N 1
ATOM 8716 C CA . GLY B 1 543 ? 21.125 -36.062 -24.141 1 98.31 543 GLY B CA 1
ATOM 8717 C C . GLY B 1 543 ? 22.484 -35.562 -24.609 1 98.31 543 GLY B C 1
ATOM 8718 O O . GLY B 1 543 ? 22.719 -34.344 -24.625 1 98.31 543 GLY B O 1
ATOM 8719 N N . ASN B 1 544 ? 23.328 -36.406 -25.062 1 97.69 544 ASN B N 1
ATOM 8720 C CA . ASN B 1 544 ? 24.672 -36.062 -25.5 1 97.69 544 ASN B CA 1
ATOM 8721 C C . ASN B 1 544 ? 24.672 -35.281 -26.797 1 97.69 544 ASN B C 1
ATOM 8723 O O . ASN B 1 544 ? 24.188 -35.75 -27.828 1 97.69 544 ASN B O 1
ATOM 8727 N N . PRO B 1 545 ? 25.25 -34.156 -26.781 1 97.81 545 PRO B N 1
ATOM 8728 C CA . PRO B 1 545 ? 25.266 -33.312 -27.984 1 97.81 545 PRO B CA 1
ATOM 8729 C C . PRO B 1 545 ? 25.922 -34 -29.188 1 97.81 545 PRO B C 1
ATOM 8731 O O . PRO B 1 545 ? 25.547 -33.75 -30.328 1 97.81 545 PRO B O 1
ATOM 8734 N N . LEU B 1 546 ? 26.812 -34.875 -28.938 1 97.12 546 LEU B N 1
ATOM 8735 C CA . LEU B 1 546 ? 27.547 -35.531 -30.016 1 97.12 546 LEU B CA 1
ATOM 8736 C C . LEU B 1 546 ? 26.625 -36.5 -30.766 1 97.12 546 LEU B C 1
ATOM 8738 O O . LEU B 1 546 ? 26.953 -36.938 -31.875 1 97.12 546 LEU B O 1
ATOM 8742 N N . GLU B 1 547 ? 25.531 -36.75 -30.188 1 97.19 547 GLU B N 1
ATOM 8743 C CA . GLU B 1 547 ? 24.578 -37.688 -30.797 1 97.19 547 GLU B CA 1
ATOM 8744 C C . GLU B 1 547 ? 23.547 -36.938 -31.641 1 97.19 547 GLU B C 1
ATOM 8746 O O . GLU B 1 547 ? 22.734 -37.562 -32.312 1 97.19 547 GLU B O 1
ATOM 8751 N N . ARG B 1 548 ? 23.562 -35.656 -31.625 1 97.81 548 ARG B N 1
ATOM 8752 C CA . ARG B 1 548 ? 22.641 -34.938 -32.5 1 97.81 548 ARG B CA 1
ATOM 8753 C C . ARG B 1 548 ? 23 -35.125 -33.969 1 97.81 548 ARG B C 1
ATOM 8755 O O . ARG B 1 548 ? 24.188 -35.062 -34.344 1 97.81 548 ARG B O 1
ATOM 8762 N N . GLU B 1 549 ? 22.031 -35.281 -34.781 1 97.38 549 GLU B N 1
ATOM 8763 C CA . GLU B 1 549 ? 22.281 -35.5 -36.219 1 97.38 549 GLU B CA 1
ATOM 8764 C C . GLU B 1 549 ? 23.016 -34.312 -36.812 1 97.38 549 GLU B C 1
ATOM 8766 O O . GLU B 1 549 ? 22.625 -33.156 -36.594 1 97.38 549 GLU B O 1
ATOM 8771 N N . PRO B 1 550 ? 24.031 -34.562 -37.562 1 97.69 550 PRO B N 1
ATOM 8772 C CA . PRO B 1 550 ? 24.797 -33.438 -38.156 1 97.69 550 PRO B CA 1
ATOM 8773 C C . PRO B 1 550 ? 23.922 -32.5 -38.969 1 97.69 550 PRO B C 1
ATOM 8775 O O . PRO B 1 550 ? 24.141 -31.297 -38.969 1 97.69 550 PRO B O 1
ATOM 8778 N N . GLU B 1 551 ? 22.953 -33.094 -39.688 1 97.62 551 GLU B N 1
ATOM 8779 C CA . GLU B 1 551 ? 22.078 -32.25 -40.5 1 97.62 551 GLU B CA 1
ATOM 8780 C C . GLU B 1 551 ? 21.281 -31.281 -39.625 1 97.62 551 GLU B C 1
ATOM 8782 O O . GLU B 1 551 ? 20.969 -30.172 -40.062 1 97.62 551 GLU B O 1
ATOM 8787 N N . LYS B 1 552 ? 20.906 -31.734 -38.469 1 97.75 552 LYS B N 1
ATOM 8788 C CA . LYS B 1 552 ? 20.188 -30.844 -37.531 1 97.75 552 LYS B CA 1
ATOM 8789 C C . LYS B 1 552 ? 21.109 -29.734 -37.031 1 97.75 552 LYS B C 1
ATOM 8791 O O . LYS B 1 552 ? 20.656 -28.609 -36.812 1 97.75 552 LYS B O 1
ATOM 8796 N N . VAL B 1 553 ? 22.297 -30.094 -36.781 1 98.06 553 VAL B N 1
ATOM 8797 C CA . VAL B 1 553 ? 23.281 -29.109 -36.344 1 98.06 553 VAL B CA 1
ATOM 8798 C C . VAL B 1 553 ? 23.469 -28.062 -37.438 1 98.06 553 VAL B C 1
ATOM 8800 O O . VAL B 1 553 ? 23.531 -26.859 -37.125 1 98.06 553 VAL B O 1
ATOM 8803 N N . LEU B 1 554 ? 23.594 -28.531 -38.656 1 97.94 554 LEU B N 1
ATOM 8804 C CA . LEU B 1 554 ? 23.719 -27.594 -39.781 1 97.94 554 LEU B CA 1
ATOM 8805 C C . LEU B 1 554 ? 22.5 -26.688 -39.875 1 97.94 554 LEU B C 1
ATOM 8807 O O . LEU B 1 554 ? 22.625 -25.484 -40.094 1 97.94 554 LEU B O 1
ATOM 8811 N N . SER B 1 555 ? 21.359 -27.297 -39.75 1 97.5 555 SER B N 1
ATOM 8812 C CA . SER B 1 555 ? 20.125 -26.516 -39.781 1 97.5 555 SER B CA 1
ATOM 8813 C C . SER B 1 555 ? 20.141 -25.438 -38.719 1 97.5 555 SER B C 1
ATOM 8815 O O . SER B 1 555 ? 19.719 -24.312 -38.969 1 97.5 555 SER B O 1
ATOM 8817 N N . ASP B 1 556 ? 20.531 -25.812 -37.469 1 97.38 556 ASP B N 1
ATOM 8818 C CA . ASP B 1 556 ? 20.641 -24.859 -36.375 1 97.38 556 ASP B CA 1
ATOM 8819 C C . ASP B 1 556 ? 21.562 -23.703 -36.719 1 97.38 556 ASP B C 1
ATOM 8821 O O . ASP B 1 556 ? 21.281 -22.547 -36.406 1 97.38 556 ASP B O 1
ATOM 8825 N N . TYR B 1 557 ? 22.656 -24.016 -37.312 1 96.38 557 TYR B N 1
ATOM 8826 C CA . TYR B 1 557 ? 23.594 -23 -37.781 1 96.38 557 TYR B CA 1
ATOM 8827 C C . TYR B 1 557 ? 22.953 -22.078 -38.812 1 96.38 557 TYR B C 1
ATOM 8829 O O . TYR B 1 557 ? 23.047 -20.859 -38.719 1 96.38 557 TYR B O 1
ATOM 8837 N N . LEU B 1 558 ? 22.312 -22.688 -39.781 1 96.81 558 LEU B N 1
ATOM 8838 C CA . LEU B 1 558 ? 21.703 -21.922 -40.844 1 96.81 558 LEU B CA 1
ATOM 8839 C C . LEU B 1 558 ? 20.578 -21.016 -40.312 1 96.81 558 LEU B C 1
ATOM 8841 O O . LEU B 1 558 ? 20.344 -19.938 -40.844 1 96.81 558 LEU B O 1
ATOM 8845 N N . ASP B 1 559 ? 19.969 -21.438 -39.281 1 95.88 559 ASP B N 1
ATOM 8846 C CA . ASP B 1 559 ? 18.875 -20.672 -38.688 1 95.88 559 ASP B CA 1
ATOM 8847 C C . ASP B 1 559 ? 19.422 -19.609 -37.719 1 95.88 559 ASP B C 1
ATOM 8849 O O . ASP B 1 559 ? 18.656 -18.781 -37.219 1 95.88 559 ASP B O 1
ATOM 8853 N N . GLY B 1 560 ? 20.75 -19.641 -37.438 1 95.44 560 GLY B N 1
ATOM 8854 C CA . GLY B 1 560 ? 21.359 -18.609 -36.625 1 95.44 560 GLY B CA 1
ATOM 8855 C C . GLY B 1 560 ? 21.297 -18.938 -35.125 1 95.44 560 GLY B C 1
ATOM 8856 O O . GLY B 1 560 ? 21.516 -18.078 -34.281 1 95.44 560 GLY B O 1
ATOM 8857 N N . PHE B 1 561 ? 21 -20.219 -34.781 1 96.69 561 PHE B N 1
ATOM 8858 C CA . PHE B 1 561 ? 20.859 -20.609 -33.375 1 96.69 561 PHE B CA 1
ATOM 8859 C C . PHE B 1 561 ? 22.219 -20.891 -32.75 1 96.69 561 PHE B C 1
ATOM 8861 O O . PHE B 1 561 ? 22.375 -20.828 -31.531 1 96.69 561 PHE B O 1
ATOM 8868 N N . ILE B 1 562 ? 23.203 -21.25 -33.531 1 96.88 562 ILE B N 1
ATOM 8869 C CA . ILE B 1 562 ? 24.578 -21.5 -33.094 1 96.88 562 ILE B CA 1
ATOM 8870 C C . ILE B 1 562 ? 25.562 -20.984 -34.156 1 96.88 562 ILE B C 1
ATOM 8872 O O . ILE B 1 562 ? 25.172 -20.703 -35.281 1 96.88 562 ILE B O 1
ATOM 8876 N N . THR B 1 563 ? 26.781 -20.875 -33.719 1 96.81 563 THR B N 1
ATOM 8877 C CA . THR B 1 563 ? 27.859 -20.5 -34.656 1 96.81 563 THR B CA 1
ATOM 8878 C C . THR B 1 563 ? 28.547 -21.75 -35.188 1 96.81 563 THR B C 1
ATOM 8880 O O . THR B 1 563 ? 28.344 -22.859 -34.688 1 96.81 563 THR B O 1
ATOM 8883 N N . LYS B 1 564 ? 29.375 -21.469 -36.156 1 96.69 564 LYS B N 1
ATOM 8884 C CA . LYS B 1 564 ? 30.188 -22.562 -36.688 1 96.69 564 LYS B CA 1
ATOM 8885 C C . LYS B 1 564 ? 31.109 -23.109 -35.594 1 96.69 564 LYS B C 1
ATOM 8887 O O . LYS B 1 564 ? 31.344 -24.328 -35.531 1 96.69 564 LYS B O 1
ATOM 8892 N N . GLU B 1 565 ? 31.609 -22.25 -34.812 1 96.75 565 GLU B N 1
ATOM 8893 C CA . GLU B 1 565 ? 32.5 -22.625 -33.719 1 96.75 565 GLU B CA 1
ATOM 8894 C C . GLU B 1 565 ? 31.766 -23.516 -32.719 1 96.75 565 GLU B C 1
ATOM 8896 O O . GLU B 1 565 ? 32.344 -24.516 -32.25 1 96.75 565 GLU B O 1
ATOM 8901 N N . LYS B 1 566 ? 30.562 -23.172 -32.406 1 96.75 566 LYS B N 1
ATOM 8902 C CA . LYS B 1 566 ? 29.797 -23.984 -31.453 1 96.75 566 LYS B CA 1
ATOM 8903 C C . LYS B 1 566 ? 29.469 -25.359 -32.062 1 96.75 566 LYS B C 1
ATOM 8905 O O . LYS B 1 566 ? 29.484 -26.359 -31.328 1 96.75 566 LYS B O 1
ATOM 8910 N N . ALA B 1 567 ? 29.109 -25.312 -33.344 1 97.75 567 ALA B N 1
ATOM 8911 C CA . ALA B 1 567 ? 28.859 -26.594 -34 1 97.75 567 ALA B CA 1
ATOM 8912 C C . ALA B 1 567 ? 30.047 -27.531 -33.875 1 97.75 567 ALA B C 1
ATOM 8914 O O . ALA B 1 567 ? 29.875 -28.719 -33.594 1 97.75 567 ALA B O 1
ATOM 8915 N N . LEU B 1 568 ? 31.219 -26.953 -34.031 1 97.31 568 LEU B N 1
ATOM 8916 C CA . LEU B 1 568 ? 32.469 -27.719 -33.938 1 97.31 568 LEU B CA 1
ATOM 8917 C C . LEU B 1 568 ? 32.75 -28.141 -32.5 1 97.31 568 LEU B C 1
ATOM 8919 O O . LEU B 1 568 ? 32.969 -29.312 -32.219 1 97.31 568 LEU B O 1
ATOM 8923 N N . VAL B 1 569 ? 32.719 -27.25 -31.594 1 96.44 569 VAL B N 1
ATOM 8924 C CA . VAL B 1 569 ? 33.219 -27.438 -30.234 1 96.44 569 VAL B CA 1
ATOM 8925 C C . VAL B 1 569 ? 32.188 -28.234 -29.422 1 96.44 569 VAL B C 1
ATOM 8927 O O . VAL B 1 569 ? 32.531 -29.109 -28.641 1 96.44 569 VAL B O 1
ATOM 8930 N N . GLU B 1 570 ? 30.906 -27.984 -29.578 1 96.38 570 GLU B N 1
ATOM 8931 C CA . GLU B 1 570 ? 29.875 -28.531 -28.703 1 96.38 570 GLU B CA 1
ATOM 8932 C C . GLU B 1 570 ? 29.234 -29.781 -29.312 1 96.38 570 GLU B C 1
ATOM 8934 O O . GLU B 1 570 ? 28.797 -30.672 -28.594 1 96.38 570 GLU B O 1
ATOM 8939 N N . TYR B 1 571 ? 29.141 -29.828 -30.625 1 97.62 571 TYR B N 1
ATOM 8940 C CA . TYR B 1 571 ? 28.422 -30.922 -31.25 1 97.62 571 TYR B CA 1
ATOM 8941 C C . TYR B 1 571 ? 29.375 -31.828 -32.031 1 97.62 571 TYR B C 1
ATOM 8943 O O . TYR B 1 571 ? 29 -32.938 -32.469 1 97.62 571 TYR B O 1
ATOM 8951 N N . GLY B 1 572 ? 30.641 -31.391 -32.281 1 97.31 572 GLY B N 1
ATOM 8952 C CA . GLY B 1 572 ? 31.594 -32.156 -33.094 1 97.31 572 GLY B CA 1
ATOM 8953 C C . GLY B 1 572 ? 31.25 -32.188 -34.562 1 97.31 572 GLY B C 1
ATOM 8954 O O . GLY B 1 572 ? 31.438 -33.219 -35.219 1 97.31 572 GLY B O 1
ATOM 8955 N N . VAL B 1 573 ? 30.656 -31.188 -35 1 97.88 573 VAL B N 1
ATOM 8956 C CA . VAL B 1 573 ? 30.281 -31.125 -36.406 1 97.88 573 VAL B CA 1
ATOM 8957 C C . VAL B 1 573 ? 31.078 -30.031 -37.125 1 97.88 573 VAL B C 1
ATOM 8959 O O . VAL B 1 573 ? 31.062 -28.875 -36.688 1 97.88 573 VAL B O 1
ATOM 8962 N N . THR B 1 574 ? 31.703 -30.344 -38.125 1 97.75 574 THR B N 1
ATOM 8963 C CA . THR B 1 574 ? 32.469 -29.391 -38.938 1 97.75 574 THR B CA 1
ATOM 8964 C C . THR B 1 574 ? 31.625 -28.891 -40.094 1 97.75 574 THR B C 1
ATOM 8966 O O . THR B 1 574 ? 31.188 -29.688 -40.938 1 97.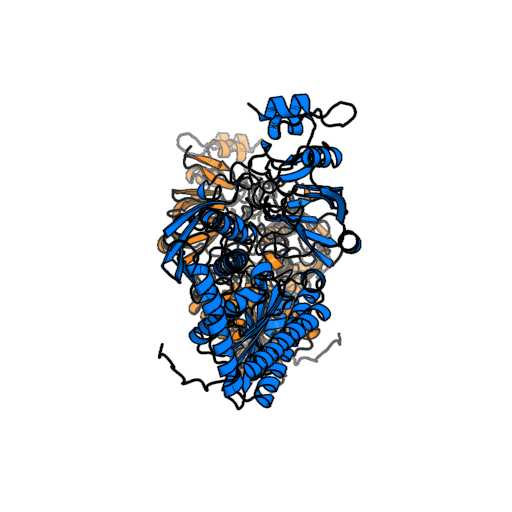75 574 THR B O 1
ATOM 8969 N N . ILE B 1 575 ? 31.453 -27.703 -40.188 1 97.69 575 ILE B N 1
ATOM 8970 C CA . ILE B 1 575 ? 30.734 -27.047 -41.281 1 97.69 575 ILE B CA 1
ATOM 8971 C C . ILE B 1 575 ? 31.719 -26.281 -42.156 1 97.69 575 ILE B C 1
ATOM 8973 O O . ILE B 1 575 ? 32.469 -25.438 -41.656 1 97.69 575 ILE B O 1
ATOM 8977 N N . THR B 1 576 ? 31.688 -26.469 -43.375 1 96.5 576 THR B N 1
ATOM 8978 C CA . THR B 1 576 ? 32.625 -25.875 -44.312 1 96.5 576 THR B CA 1
ATOM 8979 C C . THR B 1 576 ? 32.25 -24.422 -44.625 1 96.5 576 THR B C 1
ATOM 8981 O O . THR B 1 576 ? 31.172 -23.953 -44.219 1 96.5 576 THR B O 1
ATOM 8984 N N . ASP B 1 577 ? 33.125 -23.719 -45.344 1 94.75 577 ASP B N 1
ATOM 8985 C CA . ASP B 1 577 ? 32.875 -22.328 -45.719 1 94.75 577 ASP B CA 1
ATOM 8986 C C . ASP B 1 577 ? 31.672 -22.25 -46.656 1 94.75 577 ASP B C 1
ATOM 8988 O O . ASP B 1 577 ? 31 -21.203 -46.75 1 94.75 577 ASP B O 1
ATOM 8992 N N . SER B 1 578 ? 31.406 -23.344 -47.438 1 95.56 578 SER B N 1
ATOM 8993 C CA . SER B 1 578 ? 30.266 -23.391 -48.344 1 95.56 578 SER B CA 1
ATOM 8994 C C . SER B 1 578 ? 29 -23.797 -47.594 1 95.56 578 SER B C 1
ATOM 8996 O O . SER B 1 578 ? 27.969 -24.078 -48.219 1 95.56 578 SER B O 1
ATOM 8998 N N . GLU B 1 579 ? 29.094 -23.969 -46.219 1 96.06 579 GLU B N 1
ATOM 8999 C CA . GLU B 1 579 ? 27.969 -24.25 -45.344 1 96.06 579 GLU B CA 1
ATOM 9000 C C . GLU B 1 579 ? 27.422 -25.656 -45.594 1 96.06 579 GLU B C 1
ATOM 9002 O O . GLU B 1 579 ? 26.203 -25.844 -45.688 1 96.06 579 GLU B O 1
ATOM 9007 N N . GLU B 1 580 ? 28.344 -26.562 -45.812 1 96.88 580 GLU B N 1
ATOM 9008 C CA . GLU B 1 580 ? 28.047 -27.984 -45.875 1 96.88 580 GLU B CA 1
ATOM 9009 C C . GLU B 1 580 ? 28.734 -28.766 -44.75 1 96.88 580 GLU B C 1
ATOM 9011 O O . GLU B 1 580 ? 29.703 -28.281 -44.188 1 96.88 580 GLU B O 1
ATOM 9016 N N . ILE B 1 581 ? 28.219 -29.891 -44.5 1 97.75 581 ILE B N 1
ATOM 9017 C CA . ILE B 1 581 ? 28.828 -30.719 -43.469 1 97.75 581 ILE B CA 1
ATOM 9018 C C . ILE B 1 581 ? 30.078 -31.406 -44 1 97.75 581 ILE B C 1
ATOM 9020 O O . ILE B 1 581 ? 30.047 -32 -45.094 1 97.75 581 ILE B O 1
ATOM 9024 N N . ASP B 1 582 ? 31.172 -31.297 -43.312 1 97.38 582 ASP B N 1
ATOM 9025 C CA . ASP B 1 582 ? 32.312 -32.156 -43.562 1 97.38 582 ASP B CA 1
ATOM 9026 C C . ASP B 1 582 ? 32.188 -33.469 -42.812 1 97.38 582 ASP B C 1
ATOM 9028 O O . ASP B 1 582 ? 32.688 -33.594 -41.688 1 97.38 582 ASP B O 1
ATOM 9032 N N . TYR B 1 583 ? 31.688 -34.438 -43.469 1 96.38 583 TYR B N 1
ATOM 9033 C CA . TYR B 1 583 ? 31.344 -35.688 -42.812 1 96.38 583 TYR B CA 1
ATOM 9034 C C . TYR B 1 583 ? 32.594 -36.406 -42.344 1 96.38 583 TYR B C 1
ATOM 9036 O O . TYR B 1 583 ? 32.594 -37.062 -41.281 1 96.38 583 TYR B O 1
ATOM 9044 N N . GLU B 1 584 ? 33.656 -36.344 -43.094 1 95.81 584 GLU B N 1
ATOM 9045 C CA . GLU B 1 584 ? 34.906 -37.031 -42.688 1 95.81 584 GLU B CA 1
ATOM 9046 C C . GLU B 1 584 ? 35.438 -36.469 -41.375 1 95.81 584 GLU B C 1
ATOM 9048 O O . GLU B 1 584 ? 35.719 -37.219 -40.438 1 95.81 584 GLU B O 1
ATOM 9053 N N . LYS B 1 585 ? 35.5 -35.188 -41.406 1 96 585 LYS B N 1
ATOM 9054 C CA . LYS B 1 585 ? 36.031 -34.531 -40.188 1 96 585 LYS B CA 1
ATOM 9055 C C . LYS B 1 585 ? 35.094 -34.719 -39.031 1 96 585 LYS B C 1
ATOM 9057 O O . LYS B 1 585 ? 35.531 -34.875 -37.875 1 96 585 LYS B O 1
ATOM 9062 N N . THR B 1 586 ? 33.781 -34.562 -39.219 1 97.19 586 THR B N 1
ATOM 9063 C CA . THR B 1 586 ? 32.75 -34.75 -38.219 1 97.19 586 THR B CA 1
ATOM 9064 C C . THR B 1 586 ? 32.844 -36.125 -37.594 1 97.19 586 THR B C 1
ATOM 9066 O O . THR B 1 586 ? 32.781 -36.281 -36.344 1 97.19 586 THR B O 1
ATOM 9069 N N . ASN B 1 587 ? 33 -37.156 -38.438 1 95.69 587 ASN B N 1
ATOM 9070 C CA . ASN B 1 587 ? 33.094 -38.531 -37.969 1 95.69 587 ASN B CA 1
ATOM 9071 C C . ASN B 1 587 ? 34.344 -38.719 -37.125 1 95.69 587 ASN B C 1
ATOM 9073 O O . ASN B 1 587 ? 34.344 -39.469 -36.156 1 95.69 587 ASN B O 1
ATOM 9077 N N . GLU B 1 588 ? 35.406 -38.094 -37.5 1 94.94 588 GLU B N 1
ATOM 9078 C CA . GLU B 1 588 ? 36.656 -38.188 -36.75 1 94.94 588 GLU B CA 1
ATOM 9079 C C . GLU B 1 588 ? 36.531 -37.562 -35.375 1 94.94 588 GLU B C 1
ATOM 9081 O O . GLU B 1 588 ? 37.031 -38.125 -34.375 1 94.94 588 GLU B O 1
ATOM 9086 N N . LEU B 1 589 ? 35.906 -36.469 -35.344 1 93.75 589 LEU B N 1
ATOM 9087 C CA . LEU B 1 589 ? 35.75 -35.719 -34.094 1 93.75 589 LEU B CA 1
ATOM 9088 C C . LEU B 1 589 ? 34.812 -36.438 -33.125 1 93.75 589 LEU B C 1
ATOM 9090 O O . LEU B 1 589 ? 35 -36.344 -31.922 1 93.75 589 LEU B O 1
ATOM 9094 N N . ARG B 1 590 ? 33.812 -37.219 -33.562 1 94.31 590 ARG B N 1
ATOM 9095 C CA . ARG B 1 590 ? 32.781 -37.844 -32.75 1 94.31 590 ARG B CA 1
ATOM 9096 C C . ARG B 1 590 ? 33.219 -39.25 -32.344 1 94.31 590 ARG B C 1
ATOM 9098 O O . ARG B 1 590 ? 32.562 -39.906 -31.531 1 94.31 590 ARG B O 1
ATOM 9105 N N . LYS B 1 591 ? 34.25 -39.875 -33 1 83.94 591 LYS B N 1
ATOM 9106 C CA . LYS B 1 591 ? 34.812 -41.188 -32.656 1 83.94 591 LYS B CA 1
ATOM 9107 C C . LYS B 1 591 ? 35.719 -41.094 -31.438 1 83.94 591 LYS B C 1
ATOM 9109 O O . LYS B 1 591 ? 35.938 -42.062 -30.734 1 83.94 591 LYS B O 1
ATOM 9114 N N . VAL B 1 592 ? 36.156 -39.844 -31.062 1 57.94 592 VAL B N 1
ATOM 9115 C CA . VAL B 1 592 ? 37.062 -39.781 -29.922 1 57.94 592 VAL B CA 1
ATOM 9116 C C . VAL B 1 592 ? 36.281 -39.812 -28.609 1 57.94 592 VAL B C 1
ATOM 9118 O O . VAL B 1 592 ? 35.219 -39.219 -28.5 1 57.94 592 VAL B O 1
#